Protein AF-A0A432FMR4-F1 (afdb_monomer)

Secondary structure (DSSP, 8-state):
-------S-HHHHHHHHHHHHHHHHHHHHHHTT--SHHHHHHGGG-B-HHHHHHHHHHHH--HHIIIIIHHHHHHH-GGGGHHHHTHHHHHHHIIIIIHHHHHHTT-SSHHHHHHHHT-HHHHHHHHHHHHHHHHHHHHHHHHHHHHHHGGGS-SEEEETTEEEE--HHHHHHHHHHHHHHHHHHHHHHHHHHHHHHHHHHHHHHHHHHHHHHHHHTT-HHHHHHHS-HHHH-SS--TT-STTS-HHHIIIIIIIIHHHIIIII-HHHHHHHTTBSSHHHHHHHHHHHHHHHHT--SEEEETTEEEEEEEE-TTS-EEEEE--HHHHHHHTT-GGGSTTSTT------TT-EEEEEESSB--TTSTTTTTTEEE-SS--SB-HHHHHHHHHHH---SSGGG--TTTT-EEEEEEGGGHHHHHHHHHHTT--EEEE------SEEETTTSSS-EEE-S-TTT-SSS-TTBS---HHHHHHHHHHHH-TT-EEEEE--S-TT--PPTT--EEEEETTTTEEEEE----PPS-SSS--BGGGG-SSSEEEEEE---TT---SGGG--B-TT------TT----SSEEEE-SSEEEE-SSSTT-EEEE-SHHHHHHHHHHHHHHHHHHHHHHHSSPPPHHHHHHHHHHTPBP-SSSSS-BTTTBT-B--HHHHHHHHHTBTTTEEEEEEEE-TT--EEEEEEE-SSS-EEEEEEE-PPP-----S-SS------SSEEEEEEE-TTSPEE--EE--TT-TTSPPEES---S-SEEEEEESSPPSEEEEEEEEEES--SSPEEEEEEEEE------EEEE-TT--TTT--SBTTB-BSSHHHHHHHPPTT-EEEEPSEEEE--EEEES---EEEETHHHH--THHHHHEEEE-TTSB-SEEEES--TT-EEES-EEE--EESSS-SSEEEES---EEES-EEES-EE-SS-TT---SSEEEES-EEEEES-EEES-EESSS-SSEEEES-EEEEES-EEES-EESSB-SSEEEES-EEEEES-EEES-EESSB-SSEEEES-EEEEES-EEES-BS-SEEE-SSSSPEEEEEES-EETTGGGGEE-TTSEEEEE-SS--B-S---EEETTTTEEEEETT-TTTT-SGGGPPSSS--EEE-------------SS-EEPPPBSSSBSS-EEEEEEESS-EEEEEEEEETTS-EEEEEEEEEE-SEEEEEEE--TTS-SEEEEEEEEETTEEEEEEEEE--

Radius of gyration: 39.02 Å; Cα contacts (8 Å, |Δi|>4): 3237; chains: 1; bounding box: 104×83×108 Å

Nearest PDB structures (foldseek):
  5fbz-assembly1_A  TM=7.948E-01  e=2.517E-26  Sutcliffiella halmapala
  4zoq-assembly7_O  TM=6.886E-01  e=8.393E-10  Bacillus licheniformis
  5nv9-assembly1_A  TM=8.089E-01  e=1.306E-06  Proteus mirabilis HI4320
  5nva-assembly1_A  TM=7.672E-01  e=4.553E-06  Proteus mirabilis HI4320
  6mw4-assembly1_A  TM=6.584E-01  e=1.182E-07  Clostridioides difficile R20291

Mean predicted aligned error: 19.94 Å

Solvent-accessible surface area (backbone atoms only — not comparable to full-atom values): 59988 Å² total; per-residue (Å²): 129,87,83,58,51,56,74,53,53,76,64,55,54,51,51,50,53,51,50,54,52,51,52,53,53,51,19,54,61,38,10,72,75,39,82,47,77,58,14,33,56,21,41,66,32,66,42,57,26,68,57,46,32,39,18,51,54,30,67,70,60,45,66,51,52,62,56,51,39,53,52,37,28,71,77,60,16,53,29,62,48,40,41,73,75,41,39,74,70,54,48,46,55,33,63,74,46,52,47,51,52,50,59,74,64,69,52,93,43,74,37,50,46,37,29,78,74,75,29,67,68,46,18,54,53,46,44,52,55,50,50,58,48,46,54,53,55,53,49,52,48,41,53,41,46,25,63,67,48,45,34,54,34,58,68,53,49,77,57,97,91,42,77,46,73,65,42,65,68,56,46,28,52,52,51,50,52,57,50,50,54,59,57,74,64,10,33,39,44,6,50,38,55,42,22,38,58,48,26,52,52,52,52,51,52,51,52,50,52,50,50,51,52,32,53,74,62,71,28,63,67,52,54,58,67,71,51,56,72,72,33,71,29,74,72,55,61,57,78,53,58,86,92,50,66,45,54,53,41,48,54,48,45,18,42,51,38,41,50,42,49,73,77,63,30,63,74,57,52,33,50,57,55,14,25,61,44,70,64,38,39,39,23,18,55,32,48,50,48,23,66,78,66,71,48,83,57,63,50,70,59,98,86,41,49,36,37,58,46,30,52,44,92,89,68,48,80,37,60,49,59,59,28,22,48,38,40,27,29,38,27,31,39,50,29,30,21,74,88,21,90,67,65,64,54,46,38,18,69,94,41,59,39,36,39,40,28,82,22,24,50,50,38,70,20,71,44,34,52,90,35,47,43,75,76,58,90,64,82,52,75,10,48,65,23,15,24,37,52,15,36,17,27,10,52,31,83,53,61,48,30,26,15,54,10,30,53,24,33,35,44,32,31,46,54,91,54,43,74,65,48,51,49,51,43,35,77,71,68,40,35,40,29,28,36,55,73,82,78,89,54,36,47,39,77,38,78,86,75,73,84,34,42,31,41,57,33,48,59,92,71,33,80,40,51,37,44,48,33,22,25,60,37,72,66,11,33,51,53,14,45,43,30,46,76,29,53,46,26,30,45,25,26,21,17,32,62,44,22,65,32,59,69,61,82,57,45,71,26,37,33,60,35,81,92,75,71,44,78,41,83,42,45,75,62,51,65,50,30,38,83,45,40,22,23,46,23,69,51,51,32,80,44,46,45,22,17,8,14,19,47,71,36,91,85,29,82,86,56,31,72,73,55,42,72,34,79,34,31,8,10,15,36,26,37,44,38,30,73,23,14,45,27,21,34,37,11,50,42,41,22,16,36,33,52,88,44,51,87,34,67,49,62,49,70,33,9,43,47,6,16,22,40,50,41,14,34,50,45,31,42,48,50,50,42,36,69,74,71,73,45,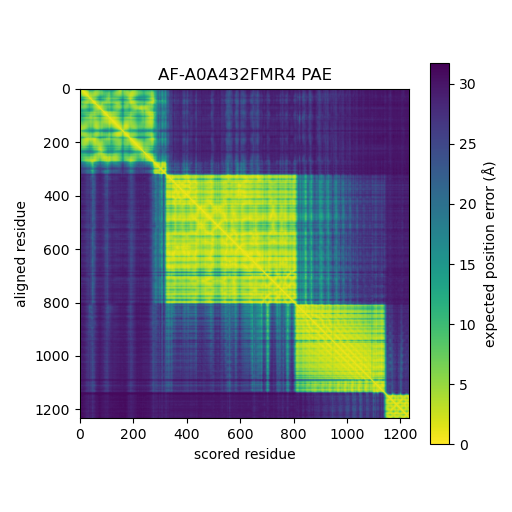85,66,37,23,31,33,54,51,28,42,48,44,65,31,24,40,64,40,42,94,45,74,68,46,40,23,63,37,7,44,8,34,41,29,41,40,52,42,43,49,47,64,73,38,56,79,70,36,22,47,80,46,79,51,71,50,55,85,96,49,68,52,75,47,73,50,67,35,46,18,38,25,46,32,40,38,24,40,13,30,53,45,60,54,45,79,60,71,80,88,45,76,66,54,63,63,66,53,56,64,60,45,63,41,63,37,38,32,43,69,87,68,52,77,46,45,16,53,41,68,46,69,92,49,58,90,54,66,38,46,68,40,92,63,79,44,56,61,56,41,42,35,76,39,82,58,40,65,63,36,54,32,37,45,32,41,38,65,57,90,74,66,92,59,73,46,52,35,18,40,39,36,39,38,32,72,52,68,55,46,73,32,27,27,28,79,84,35,35,70,92,76,37,76,24,37,95,90,38,18,13,36,40,70,55,58,45,58,77,68,52,60,58,34,18,32,42,41,33,46,69,33,76,42,80,41,64,38,77,43,69,70,38,34,35,36,39,28,21,55,21,81,79,75,67,48,68,68,30,17,75,40,20,27,42,27,12,78,63,33,43,33,21,30,38,33,34,45,20,37,70,69,16,32,44,34,16,34,25,34,26,33,5,29,17,89,46,54,5,0,27,31,26,33,36,55,17,29,37,37,38,30,46,29,35,36,34,53,9,29,0,37,84,75,52,57,90,13,24,0,0,24,31,23,30,33,56,14,39,41,38,38,35,49,28,37,38,33,50,12,27,7,13,3,30,0,0,28,31,20,32,33,56,17,39,41,40,35,35,36,28,40,36,32,47,8,32,7,57,31,29,0,0,30,29,22,36,34,54,18,38,36,42,35,34,22,25,27,40,36,50,10,28,16,68,69,35,2,0,37,30,22,36,26,41,19,42,39,38,38,30,17,17,31,40,40,76,28,26,73,24,33,35,24,35,31,79,58,78,55,64,18,42,38,38,44,30,23,25,38,36,42,62,47,75,80,16,46,45,37,70,89,22,39,49,77,43,69,52,101,55,66,70,43,68,66,78,57,44,46,59,35,67,91,81,70,37,68,26,20,16,64,71,18,70,36,62,48,55,12,68,98,50,35,45,27,18,54,42,56,73,70,38,71,64,78,79,82,76,78,85,71,79,70,65,29,89,49,73,44,76,49,79,42,48,54,64,67,20,64,74,45,31,38,38,39,36,29,29,48,55,69,39,51,37,40,32,34,32,23,40,84,86,67,48,80,73,46,77,81,43,76,47,76,44,66,54,26,76,49,78,47,80,48,69,62,83,90,57,79,62,42,59,32,34,41,37,38,36,47,76,96,45,75,50,74,41,76,38,38,42,53,117

Foldseek 3Di:
DPQAAAPDDPVVVVVVVVVLVVLLVLLLVQLVQQDDPCCQLQVQQADFLALLLLLLLLVVDALCNVPVQVVCCVVQAQLSVLLVVQLVVCLLCLLVPQLCCCQVVVASAPLSSLCVPPHVVSSVVLVVVLVVVCCVVVVVRLLSVLSVCSNHHHQWDQDPNDTGGDDSVNSSVVVVVSVVVSSVRRGPRSSSRSSNVSSVCCVVVVVVVVVVVQVVCVHDVSVVVPDDPQNVDNHHDCCPDVVDRNVCCCCPSRPVVSCCVSRVDSSSSSSLSNHNDSQSSQLSSLVSVCVVVVNDQWDDDPQKTWGFRHADSVRHTDIDTQFLVLLCQQQVLQLCDCPHVLNNNFQLAPHEEEEEEAFDAPCLAPQRPPQEDEPDDTDDYDFLQNFLVQQQAGLPPPVRSQHSNPNHHYHYYYHPPPLVVLLVVLVVPHQEYEAEDDDDAAWDACPPVPRAIEGPADVVFPDAHRLQQLAADPLLLSVLVSQQVRFRHAYFYEQFQQAQHADDQQDWHWYQDPVVNGIDIDRHHHDGQDNESNGGNNLNHQLHQYEWAWAGDVRHDDAAASTHGDRRTYWYDGLLQEAPNQAYTHFRFYKHDGDPDSHDIGTDGGSSSGRSSVRSLLSSLQVLLCVLVVDRDTNQLSSQLQLQQAHHHDDAQAAAGRGNSHHGHSSSSSVLSVCDPQQKHKDKDWDDWPDKDKDKDWFLKQAKKKKKKAFSANRFDGDDRHHSPNDARGDWAKAKWKQAPVRDIWFWWGADNVCRVDHIDGDRDRHHNMTMTIDRMHHGGMMITMIDTDDGDPGITIMMMIIGHDPDNQEEFEEECPADLVDAPSDPVHHHNAPQSSLVNGDGAHEDEYEFAEHQDQHEAELHQYHYEYCCVVPVPLVRAVRAEQAPCLEAASYEYENHEQNYEAYRYEFENFHDCAEARRYEYALHRYEYESHEYEHAEQDDADQNYYAQHYEAHCYEYEEELYEFEHGEHNHEALHYEYANYEYEYELYEAYHGEYAAEAQHYEYECYEYEEEQAEHEAGEYNHYASHYEYYNYEYEYFLAEQDHGPDANYEYDLDDAAYEYEYELYEHAVVVPSYHRNVRYDYHDDPDDYDNDDQQFVDVVVVRREGEPPGPQQLSTDVRHGRHNHYHDYYDDDDDPDDQCQPCDWDWDAWPPAQDPQKTKTKIFDNAWFWKWKFKADPVRDTDDTFDTGTDGGGMDMTMDGCPPDDFAKMKIWMDTPPDIDIYIHGYDD

Structure (mmCIF, N/CA/C/O backbone):
data_AF-A0A432FMR4-F1
#
_entry.id   AF-A0A432FMR4-F1
#
loop_
_atom_site.group_PDB
_atom_site.id
_atom_site.type_symbol
_atom_site.label_atom_id
_atom_site.label_alt_id
_atom_site.label_comp_id
_atom_site.label_asym_id
_atom_site.label_entity_id
_atom_site.label_seq_id
_atom_site.pdbx_PDB_ins_code
_atom_site.Cartn_x
_atom_site.Cartn_y
_atom_site.Cartn_z
_atom_site.occupancy
_atom_site.B_iso_or_equiv
_atom_site.auth_seq_id
_atom_site.auth_comp_id
_atom_site.auth_asym_id
_atom_site.auth_atom_id
_atom_site.pdbx_PDB_model_num
ATOM 1 N N . MET A 1 1 ? 44.264 38.837 36.953 1.00 36.94 1 MET A N 1
ATOM 2 C CA . MET A 1 1 ? 43.167 38.956 35.972 1.00 36.94 1 MET A CA 1
ATOM 3 C C . MET A 1 1 ? 42.168 39.922 36.580 1.00 36.94 1 MET A C 1
ATOM 5 O O . MET A 1 1 ? 41.662 39.611 37.649 1.00 36.94 1 MET A O 1
ATOM 9 N N . GLN A 1 2 ? 42.001 41.117 36.011 1.00 44.75 2 GLN A N 1
ATOM 10 C CA . GLN A 1 2 ? 40.942 42.030 36.451 1.00 44.75 2 GLN A CA 1
ATOM 11 C C . GLN A 1 2 ? 39.600 41.340 36.172 1.00 44.75 2 GLN A C 1
ATOM 13 O O . GLN A 1 2 ? 39.358 40.917 35.044 1.00 44.75 2 GLN A O 1
ATOM 18 N N . THR A 1 3 ? 38.778 41.131 37.199 1.00 53.19 3 THR A N 1
ATOM 19 C CA . THR A 1 3 ? 37.385 40.707 37.028 1.00 53.19 3 THR A CA 1
ATOM 20 C C . THR A 1 3 ? 36.619 41.911 36.517 1.00 53.19 3 THR A C 1
ATOM 22 O O . THR A 1 3 ? 36.333 42.836 37.271 1.00 53.19 3 THR A O 1
ATOM 25 N N . PHE A 1 4 ? 36.369 41.936 35.213 1.00 62.03 4 PHE A N 1
ATOM 26 C CA . PHE A 1 4 ? 35.456 42.906 34.635 1.00 62.03 4 PHE A CA 1
ATOM 27 C C . PHE A 1 4 ? 34.034 42.504 35.020 1.00 62.03 4 PHE A C 1
ATOM 29 O O . PHE A 1 4 ? 33.716 41.319 35.007 1.00 62.03 4 PHE A O 1
ATOM 36 N N . HIS A 1 5 ? 33.219 43.485 35.379 1.00 68.19 5 HIS A N 1
ATOM 37 C CA . HIS A 1 5 ? 31.791 43.353 35.642 1.00 68.19 5 HIS A CA 1
ATOM 38 C C . HIS A 1 5 ? 31.065 44.415 34.811 1.00 68.19 5 HIS A C 1
ATOM 40 O O . HIS A 1 5 ? 31.656 45.448 34.486 1.00 68.19 5 HIS A O 1
ATOM 46 N N . ASN A 1 6 ? 29.786 44.190 34.504 1.00 70.06 6 ASN A N 1
ATOM 47 C CA . ASN A 1 6 ? 28.920 45.137 33.784 1.00 70.06 6 ASN A CA 1
ATOM 48 C C . ASN A 1 6 ? 29.329 45.459 32.329 1.00 70.06 6 ASN A C 1
ATOM 50 O O . ASN A 1 6 ? 29.187 46.599 31.891 1.00 70.06 6 ASN A O 1
ATOM 54 N N . ILE A 1 7 ? 29.817 44.479 31.561 1.00 70.56 7 ILE A N 1
ATOM 55 C CA . ILE A 1 7 ? 30.059 44.669 30.115 1.00 70.56 7 ILE A CA 1
ATOM 56 C C . ILE A 1 7 ? 28.753 44.567 29.298 1.00 70.56 7 ILE A C 1
ATOM 58 O O . ILE A 1 7 ? 28.638 45.191 28.247 1.00 70.56 7 ILE A O 1
ATOM 62 N N . GLY A 1 8 ? 27.764 43.800 29.774 1.00 65.00 8 GLY A N 1
ATOM 63 C CA . GLY A 1 8 ? 26.494 43.574 29.072 1.00 65.00 8 GLY A CA 1
ATOM 64 C C . GLY A 1 8 ? 25.499 44.735 29.188 1.00 65.00 8 GLY A C 1
ATOM 65 O O . GLY A 1 8 ? 25.368 45.364 30.238 1.00 65.00 8 GLY A O 1
ATOM 66 N N . THR A 1 9 ? 24.760 44.989 28.110 1.00 77.44 9 THR A N 1
ATOM 67 C CA . THR A 1 9 ? 23.631 45.927 28.058 1.00 77.44 9 THR A CA 1
ATOM 68 C C . THR A 1 9 ? 22.357 45.304 28.639 1.00 77.44 9 THR A C 1
ATOM 70 O O . THR A 1 9 ? 22.245 44.086 28.773 1.00 77.44 9 THR A O 1
ATOM 73 N N . SER A 1 10 ? 21.340 46.119 28.942 1.00 73.62 10 SER A N 1
ATOM 74 C CA . SER A 1 10 ? 20.022 45.620 29.377 1.00 73.62 10 SER A CA 1
ATOM 75 C C . SER A 1 10 ? 19.380 44.658 28.366 1.00 73.62 10 SER A C 1
ATOM 77 O O . SER A 1 10 ? 18.629 43.767 28.756 1.00 73.62 10 SER A O 1
ATOM 79 N N . THR A 1 11 ? 19.694 44.809 27.077 1.00 75.00 11 THR A N 1
ATOM 80 C CA . THR A 1 11 ? 19.230 43.917 26.008 1.00 75.00 11 THR A CA 1
ATOM 81 C C . THR A 1 11 ? 19.841 42.524 26.141 1.00 75.00 11 THR A C 1
ATOM 83 O O . THR A 1 11 ? 19.120 41.535 26.032 1.00 75.00 11 THR A O 1
ATOM 86 N N . ASP A 1 12 ? 21.133 42.430 26.462 1.00 74.56 12 ASP A N 1
ATOM 87 C CA . ASP A 1 12 ? 21.829 41.146 26.634 1.00 74.56 12 ASP A CA 1
ATOM 88 C C . ASP A 1 12 ? 21.236 40.342 27.799 1.00 74.56 12 ASP A C 1
ATOM 90 O O . ASP A 1 12 ? 21.069 39.125 27.717 1.00 74.56 12 ASP A O 1
ATOM 94 N N . TRP A 1 13 ? 20.830 41.033 28.867 1.00 74.75 13 TRP A N 1
ATOM 95 C CA . TRP A 1 13 ? 20.128 40.434 30.001 1.00 74.75 13 TRP A CA 1
ATOM 96 C C . TRP A 1 13 ? 18.760 39.866 29.636 1.00 74.75 13 TRP A C 1
ATOM 98 O O . TRP A 1 13 ? 18.435 38.750 30.042 1.00 74.75 13 TRP A O 1
ATOM 108 N N . ILE A 1 14 ? 17.969 40.612 28.862 1.00 79.12 14 ILE A N 1
ATOM 109 C CA . ILE A 1 14 ? 16.655 40.158 28.394 1.00 79.12 14 ILE A CA 1
ATOM 110 C C . ILE A 1 14 ? 16.817 38.916 27.513 1.00 79.12 14 ILE A C 1
ATOM 112 O O . ILE A 1 14 ? 16.118 37.927 27.725 1.00 79.12 14 ILE A O 1
ATOM 116 N N . VAL A 1 15 ? 17.777 38.930 26.584 1.00 80.31 15 VAL A N 1
ATOM 117 C CA . VAL A 1 15 ? 18.058 37.792 25.697 1.00 80.31 15 VAL A CA 1
ATOM 118 C C . VAL A 1 15 ? 18.468 36.556 26.498 1.00 80.31 15 VAL A C 1
ATOM 120 O O . VAL A 1 15 ? 17.918 35.483 26.263 1.00 80.31 15 VAL A O 1
ATOM 123 N N . MET A 1 16 ? 19.369 36.693 27.478 1.00 76.00 16 MET A N 1
ATOM 124 C CA . MET A 1 16 ? 19.781 35.569 28.327 1.00 76.00 16 MET A CA 1
ATOM 125 C C . MET A 1 16 ? 18.606 34.972 29.108 1.00 76.00 16 MET A C 1
ATOM 127 O O . MET A 1 16 ? 18.435 33.755 29.115 1.00 76.00 16 MET A O 1
ATOM 131 N N . VAL A 1 17 ? 17.780 35.803 29.752 1.00 80.38 17 VAL A N 1
ATOM 132 C CA . VAL A 1 17 ? 16.641 35.323 30.553 1.00 80.38 17 VAL A CA 1
ATOM 133 C C . VAL A 1 17 ? 15.590 34.646 29.674 1.00 80.38 17 VAL A C 1
ATOM 135 O O . VAL A 1 17 ? 15.131 33.557 30.016 1.00 80.38 17 VAL A O 1
ATOM 138 N N . ILE A 1 18 ? 15.249 35.240 28.524 1.00 83.75 18 ILE A N 1
ATOM 139 C CA . ILE A 1 18 ? 14.319 34.635 27.559 1.00 83.75 18 ILE A CA 1
ATOM 140 C C . ILE A 1 18 ? 14.866 33.293 27.073 1.00 83.75 18 ILE A C 1
ATOM 142 O O . ILE A 1 18 ? 14.138 32.305 27.083 1.00 83.75 18 ILE A O 1
ATOM 146 N N . TYR A 1 19 ? 16.148 33.234 26.709 1.00 81.62 19 TYR A N 1
ATOM 147 C CA . TYR A 1 19 ? 16.794 32.000 26.273 1.00 81.62 19 TYR A CA 1
ATOM 148 C C . TYR A 1 19 ? 16.696 30.894 27.334 1.00 81.62 19 TYR A C 1
ATOM 150 O O . TYR A 1 19 ? 16.280 29.781 27.014 1.00 81.62 19 TYR A O 1
ATOM 158 N N . PHE A 1 20 ? 17.003 31.191 28.602 1.00 76.56 20 PHE A N 1
ATOM 159 C CA . PHE A 1 20 ? 16.891 30.203 29.680 1.00 76.56 20 PHE A CA 1
ATOM 160 C C . PHE A 1 20 ? 15.456 29.705 29.873 1.00 76.56 20 PHE A C 1
ATOM 162 O O . PHE A 1 20 ? 15.251 28.501 30.013 1.00 76.56 20 PHE A O 1
ATOM 169 N N . ILE A 1 21 ? 14.465 30.601 29.832 1.00 82.12 21 ILE A N 1
ATOM 170 C CA . ILE A 1 21 ? 13.050 30.225 29.946 1.00 82.12 21 ILE A CA 1
ATOM 171 C C . ILE A 1 21 ? 12.638 29.325 28.776 1.00 82.12 21 ILE A C 1
ATOM 173 O O . ILE A 1 21 ? 12.042 28.275 28.999 1.00 82.12 21 ILE A O 1
ATOM 177 N N . VAL A 1 22 ? 12.995 29.695 27.543 1.00 83.06 22 VAL A N 1
ATOM 178 C CA . VAL A 1 22 ? 12.673 28.913 26.342 1.00 83.06 22 VAL A CA 1
ATOM 179 C C . VAL A 1 22 ? 13.294 27.521 26.418 1.00 83.06 22 VAL A C 1
ATOM 181 O O . VAL A 1 22 ? 12.581 26.541 26.235 1.00 83.06 22 VAL A O 1
ATOM 184 N N . ILE A 1 23 ? 14.582 27.406 26.754 1.00 78.62 23 ILE A N 1
ATOM 185 C CA . ILE A 1 23 ? 15.259 26.105 26.862 1.00 78.62 23 ILE A CA 1
ATOM 186 C C . ILE A 1 23 ? 14.650 25.243 27.973 1.00 78.62 23 ILE A C 1
ATOM 188 O O . ILE A 1 23 ? 14.453 24.047 27.769 1.00 78.62 23 ILE A O 1
ATOM 192 N N . MET A 1 24 ? 14.314 25.826 29.128 1.00 75.94 24 MET A N 1
ATOM 193 C CA . MET A 1 24 ? 13.690 25.084 30.227 1.00 75.94 24 MET A CA 1
ATOM 194 C C . MET A 1 24 ? 12.280 24.600 29.884 1.00 75.94 24 MET A C 1
ATOM 196 O O . MET A 1 24 ? 11.947 23.462 30.209 1.00 75.94 24 MET A O 1
ATOM 200 N N . LEU A 1 25 ? 11.468 25.421 29.211 1.00 79.44 25 LEU A N 1
ATOM 201 C CA . LEU A 1 25 ? 10.128 25.033 28.760 1.00 79.44 25 LEU A CA 1
ATOM 202 C C . LEU A 1 25 ? 10.201 23.972 27.660 1.00 79.44 25 LEU A C 1
ATOM 204 O O . LEU A 1 25 ? 9.476 22.984 27.713 1.00 79.44 25 LEU A O 1
ATOM 208 N N . PHE A 1 26 ? 11.116 24.139 26.706 1.00 80.06 26 PHE A N 1
ATOM 209 C CA . PHE A 1 26 ? 11.320 23.208 25.601 1.00 80.06 26 PHE A CA 1
ATOM 210 C C . PHE A 1 26 ? 11.837 21.850 26.094 1.00 80.06 26 PHE A C 1
ATOM 212 O O . PHE A 1 26 ? 11.275 20.812 25.757 1.00 80.06 26 PHE A O 1
ATOM 219 N N . GLY A 1 27 ? 12.849 21.842 26.967 1.00 72.81 27 GLY A N 1
ATOM 220 C CA . GLY A 1 27 ? 13.371 20.618 27.578 1.00 72.81 27 GLY A CA 1
ATOM 221 C C . GLY A 1 27 ? 12.342 19.906 28.453 1.00 72.81 27 GLY A C 1
ATOM 222 O O . GLY A 1 27 ? 12.161 18.699 28.320 1.00 72.81 27 GLY A O 1
ATOM 223 N N . SER A 1 28 ? 11.605 20.648 29.285 1.00 76.62 28 SER A N 1
ATOM 224 C CA . SER A 1 28 ? 10.515 20.077 30.092 1.00 76.62 28 SER A CA 1
ATOM 225 C C . SER A 1 28 ? 9.394 19.501 29.222 1.00 76.62 28 SER A C 1
ATOM 227 O O . SER A 1 28 ? 8.869 18.434 29.529 1.00 76.62 28 SER A O 1
ATOM 229 N N . TYR A 1 29 ? 9.060 20.159 28.104 1.00 80.75 29 TYR A N 1
ATOM 230 C CA . TYR A 1 29 ? 8.054 19.676 27.155 1.00 80.75 29 TYR A CA 1
ATOM 231 C C . TYR A 1 29 ? 8.451 18.341 26.526 1.00 80.75 29 TYR A C 1
ATOM 233 O O . TYR A 1 29 ? 7.624 17.440 26.457 1.00 80.75 29 TYR A O 1
ATOM 241 N N . PHE A 1 30 ? 9.707 18.171 26.105 1.00 77.19 30 PHE A N 1
ATOM 242 C CA . PHE A 1 30 ? 10.154 16.894 25.540 1.00 77.19 30 PHE A CA 1
ATOM 243 C C . PHE A 1 30 ? 10.494 15.837 26.602 1.00 77.19 30 PHE A C 1
ATOM 245 O O . PHE A 1 30 ? 10.512 14.645 26.297 1.00 77.19 30 PHE A O 1
ATOM 252 N N . GLY A 1 31 ? 10.692 16.242 27.859 1.00 70.88 31 GLY A N 1
ATOM 253 C CA . GLY A 1 31 ? 10.890 15.333 28.990 1.00 70.88 31 GLY A CA 1
ATOM 254 C C . GLY A 1 31 ? 9.712 14.395 29.242 1.00 70.88 31 GLY A C 1
ATOM 255 O O . GLY A 1 31 ? 9.918 13.264 29.672 1.00 70.88 31 GLY A O 1
ATOM 256 N N . ARG A 1 32 ? 8.491 14.803 28.870 1.00 74.31 32 ARG A N 1
ATOM 257 C CA . ARG A 1 32 ? 7.269 13.987 29.006 1.00 74.31 32 ARG A CA 1
ATOM 258 C C . ARG A 1 32 ? 7.256 12.715 28.150 1.00 74.31 32 ARG A C 1
ATOM 260 O O . ARG A 1 32 ? 6.468 11.816 28.402 1.00 74.31 32 ARG A O 1
ATOM 267 N N . TYR A 1 33 ? 8.117 12.635 27.133 1.00 68.44 33 TYR A N 1
ATOM 268 C CA . TYR A 1 33 ? 8.236 11.459 26.265 1.00 68.44 33 TYR A CA 1
ATOM 269 C C . TYR A 1 33 ? 9.183 10.391 26.829 1.00 68.44 33 TYR A C 1
ATOM 271 O O . TYR A 1 33 ? 9.428 9.379 26.169 1.00 68.44 33 TYR A O 1
ATOM 279 N N . THR A 1 34 ? 9.742 10.621 28.017 1.00 71.94 34 THR A N 1
ATOM 280 C CA . THR A 1 34 ? 10.614 9.692 28.729 1.00 71.94 34 THR A CA 1
ATOM 281 C C . THR A 1 34 ? 9.800 8.947 29.792 1.00 71.94 34 THR A C 1
ATOM 283 O O . THR A 1 34 ? 9.651 9.451 30.903 1.00 71.94 34 THR A O 1
ATOM 286 N N . LYS A 1 35 ? 9.259 7.765 29.460 1.00 69.81 35 LYS A N 1
ATOM 287 C CA . LYS A 1 35 ? 8.367 7.006 30.360 1.00 69.81 35 LYS A CA 1
ATOM 288 C C . LYS A 1 35 ? 9.059 5.826 31.047 1.00 69.81 35 LYS A C 1
ATOM 290 O O . LYS A 1 35 ? 8.822 5.564 32.221 1.00 69.81 35 LYS A O 1
ATOM 295 N N . THR A 1 36 ? 9.967 5.144 30.353 1.00 72.56 36 THR A N 1
ATOM 296 C CA . THR A 1 36 ? 10.696 3.988 30.894 1.00 72.56 36 THR A CA 1
ATOM 297 C C . THR A 1 36 ? 12.151 4.321 31.229 1.00 72.56 36 THR A C 1
ATOM 299 O O . THR A 1 36 ? 12.724 5.304 30.756 1.00 72.56 36 THR A O 1
ATOM 302 N N . THR A 1 37 ? 12.825 3.457 31.999 1.00 67.38 37 THR A N 1
ATOM 303 C CA . THR A 1 37 ? 14.285 3.558 32.188 1.00 67.38 37 THR A CA 1
ATOM 304 C C . THR A 1 37 ? 15.034 3.437 30.851 1.00 67.38 37 THR A C 1
ATOM 306 O O . THR A 1 37 ? 16.084 4.051 30.675 1.00 67.38 37 THR A O 1
ATOM 309 N N . SER A 1 38 ? 14.483 2.687 29.889 1.00 62.88 38 SER A N 1
ATOM 310 C CA . SER A 1 38 ? 15.023 2.596 28.528 1.00 62.88 38 SER A CA 1
ATOM 311 C C . SER A 1 38 ? 14.871 3.918 27.772 1.00 62.88 38 SER A C 1
ATOM 313 O O . SER A 1 38 ? 15.822 4.363 27.139 1.00 62.88 38 SER A O 1
ATOM 315 N N . ASP A 1 39 ? 13.741 4.614 27.901 1.00 66.31 39 ASP A N 1
ATOM 316 C CA . ASP A 1 39 ? 13.561 5.948 27.311 1.00 66.31 39 ASP A CA 1
ATOM 317 C C . ASP A 1 39 ? 14.458 6.988 27.973 1.00 66.31 39 ASP A C 1
ATOM 319 O O . ASP A 1 39 ? 14.988 7.880 27.307 1.00 66.31 39 ASP A O 1
ATOM 323 N N . PHE A 1 40 ? 14.675 6.847 29.282 1.00 72.00 40 PHE A N 1
ATOM 324 C CA . PHE A 1 40 ? 15.502 7.770 30.044 1.00 72.00 40 PHE A CA 1
ATOM 325 C C . PHE A 1 40 ? 16.956 7.735 29.588 1.00 72.00 40 PHE A C 1
ATOM 327 O O . PHE A 1 40 ? 17.574 8.793 29.472 1.00 72.00 40 PHE A O 1
ATOM 334 N N . PHE A 1 41 ? 17.487 6.550 29.271 1.00 69.38 41 PHE A N 1
ATOM 335 C CA . PHE A 1 41 ? 18.872 6.387 28.822 1.00 69.38 41 PHE A CA 1
ATOM 336 C C . PHE A 1 41 ? 19.046 6.316 27.294 1.00 69.38 41 PHE A C 1
ATOM 338 O O . PHE A 1 41 ? 20.092 6.724 26.796 1.00 69.38 41 PHE A O 1
ATOM 345 N N . PHE A 1 42 ? 18.053 5.829 26.542 1.00 71.75 42 PHE A N 1
ATOM 346 C CA . PHE A 1 42 ? 18.156 5.522 25.103 1.00 71.75 42 PHE A CA 1
ATOM 347 C C . PHE A 1 42 ? 17.027 6.116 24.252 1.00 71.75 42 PHE A C 1
ATOM 349 O O . PHE A 1 42 ? 16.952 5.830 23.060 1.00 71.75 42 PHE A O 1
ATOM 356 N N . GLY A 1 43 ? 16.126 6.916 24.826 1.00 65.44 43 GLY A N 1
ATOM 357 C CA . GLY A 1 43 ? 15.107 7.641 24.065 1.00 65.44 43 GLY A CA 1
ATOM 358 C C . GLY A 1 43 ? 14.117 6.770 23.288 1.00 65.44 43 GLY A C 1
ATOM 359 O O . GLY A 1 43 ? 13.549 7.256 22.315 1.00 65.44 43 GLY A O 1
ATOM 360 N N . GLY A 1 44 ? 13.945 5.501 23.670 1.00 64.25 44 GLY A N 1
ATOM 361 C CA . GLY A 1 44 ? 13.030 4.557 23.021 1.00 64.25 44 GLY A CA 1
ATOM 362 C C . GLY A 1 44 ? 13.544 3.966 21.706 1.00 64.25 44 GLY A C 1
ATOM 363 O O . GLY A 1 44 ? 12.783 3.304 21.018 1.00 64.25 44 GLY A O 1
ATOM 364 N N . ARG A 1 45 ? 14.817 4.198 21.333 1.00 69.94 45 ARG A N 1
ATOM 365 C CA . ARG A 1 45 ? 15.405 3.731 20.056 1.00 69.94 45 ARG A CA 1
ATOM 366 C C . ARG A 1 45 ? 14.563 4.090 18.830 1.00 69.94 45 ARG A C 1
ATOM 368 O O . ARG A 1 45 ? 14.363 3.274 17.945 1.00 69.94 45 ARG A O 1
ATOM 375 N N . ARG A 1 46 ? 14.030 5.305 18.796 1.00 69.12 46 ARG A N 1
ATOM 376 C CA . ARG A 1 46 ? 13.034 5.733 17.799 1.00 69.12 46 ARG A CA 1
ATOM 377 C C . ARG A 1 46 ? 13.480 6.922 16.962 1.00 69.12 46 ARG A C 1
ATOM 379 O O . ARG A 1 46 ? 12.715 7.418 16.145 1.00 69.12 46 ARG A O 1
ATOM 386 N N . PHE A 1 47 ? 14.693 7.425 17.184 1.00 71.88 47 PHE A N 1
ATOM 387 C CA . PHE A 1 47 ? 15.134 8.653 16.536 1.00 71.88 47 PHE A CA 1
ATOM 388 C C . PHE A 1 47 ? 15.835 8.372 15.211 1.00 71.88 47 PHE A C 1
ATOM 390 O O . PHE A 1 47 ? 16.730 7.528 15.123 1.00 71.88 47 PHE A O 1
ATOM 397 N N . SER A 1 48 ? 15.421 9.117 14.186 1.00 67.94 48 SER A N 1
ATOM 398 C CA . SER A 1 48 ? 16.048 9.129 12.868 1.00 67.94 48 SER A CA 1
ATOM 399 C C . SER A 1 48 ? 17.441 9.750 12.921 1.00 67.94 48 SER A C 1
ATOM 401 O O . SER A 1 48 ? 17.765 10.577 13.783 1.00 67.94 48 SER A O 1
ATOM 403 N N . TRP A 1 49 ? 18.259 9.389 11.940 1.00 65.62 49 TRP A N 1
ATOM 404 C CA . TRP A 1 49 ? 19.667 9.748 11.865 1.00 65.62 49 TRP A CA 1
ATOM 405 C C . TRP A 1 49 ? 19.963 11.260 11.983 1.00 65.62 49 TRP A C 1
ATOM 407 O O . TRP A 1 49 ? 20.959 11.653 12.601 1.00 65.62 49 TRP A O 1
ATOM 417 N N . TRP A 1 50 ? 19.111 12.129 11.426 1.00 70.56 50 TRP A N 1
ATOM 418 C CA . TRP A 1 50 ? 19.360 13.578 11.337 1.00 70.56 50 TRP A CA 1
ATOM 419 C C . TRP A 1 50 ? 19.212 14.291 12.686 1.00 70.56 50 TRP A C 1
ATOM 421 O O . TRP A 1 50 ? 19.972 15.211 13.001 1.00 70.56 50 TRP A O 1
ATOM 431 N N . LEU A 1 51 ? 18.284 13.827 13.524 1.00 75.31 51 LEU A N 1
ATOM 432 C CA . LEU A 1 51 ? 18.047 14.386 14.852 1.00 75.31 51 LEU A CA 1
ATOM 433 C C . LEU A 1 51 ? 19.209 14.042 15.796 1.00 75.31 51 LEU A C 1
ATOM 435 O O . LEU A 1 51 ? 19.729 14.902 16.511 1.00 75.31 51 LEU A O 1
ATOM 439 N N . ILE A 1 52 ? 19.674 12.791 15.731 1.00 77.81 52 ILE A N 1
ATOM 440 C CA . ILE A 1 52 ? 20.851 12.318 16.471 1.00 77.81 52 ILE A CA 1
ATOM 441 C C . ILE A 1 52 ? 22.109 13.072 16.034 1.00 77.81 52 ILE A C 1
ATOM 443 O O . ILE A 1 52 ? 22.912 13.480 16.872 1.00 77.81 52 ILE A O 1
ATOM 447 N N . THR A 1 53 ? 22.247 13.322 14.731 1.00 71.69 53 THR A N 1
ATOM 448 C CA . THR A 1 53 ? 23.354 14.083 14.138 1.00 71.69 53 THR A CA 1
ATOM 449 C C . THR A 1 53 ? 23.473 15.475 14.756 1.00 71.69 53 THR A C 1
ATOM 451 O O . THR A 1 53 ? 24.517 15.819 15.312 1.00 71.69 53 THR A O 1
ATOM 454 N N . MET A 1 54 ? 22.381 16.239 14.754 1.00 76.19 54 MET A N 1
ATOM 455 C CA . MET A 1 54 ? 22.357 17.584 15.334 1.00 76.19 54 MET A CA 1
ATOM 456 C C . MET A 1 54 ? 22.630 17.588 16.840 1.00 76.19 54 MET A C 1
ATOM 458 O O . MET A 1 54 ? 23.371 18.444 17.328 1.00 76.19 54 MET A O 1
ATOM 462 N N . SER A 1 55 ? 22.098 16.607 17.575 1.00 82.00 55 SER A N 1
ATOM 463 C CA . SER A 1 55 ? 22.334 16.510 19.016 1.00 82.00 55 SER A CA 1
ATOM 464 C C . SER A 1 55 ? 23.799 16.219 19.361 1.00 82.00 55 SER A C 1
ATOM 466 O O . SER A 1 55 ? 24.348 16.805 20.297 1.00 82.00 55 SER A O 1
ATOM 468 N N . ILE A 1 56 ? 24.471 15.368 18.579 1.00 76.56 56 ILE A N 1
ATOM 469 C CA . ILE A 1 56 ? 25.901 15.077 18.756 1.00 76.56 56 ILE A CA 1
ATOM 470 C C . ILE A 1 56 ? 26.746 16.333 18.519 1.00 76.56 56 ILE A C 1
ATOM 472 O O . ILE A 1 56 ? 27.638 16.622 19.319 1.00 76.56 56 ILE A O 1
ATOM 476 N N . VAL A 1 57 ? 26.452 17.098 17.461 1.00 74.19 57 VAL A N 1
ATOM 477 C CA . VAL A 1 57 ? 27.165 18.349 17.152 1.00 74.19 57 VAL A CA 1
ATOM 478 C C . VAL A 1 57 ? 27.013 19.357 18.290 1.00 74.19 57 VAL A C 1
ATOM 480 O O . VAL A 1 57 ? 28.011 19.889 18.776 1.00 74.19 57 VAL A O 1
ATOM 483 N N . ALA A 1 58 ? 25.789 19.579 18.769 1.00 74.12 58 ALA A N 1
ATOM 484 C CA . ALA A 1 58 ? 25.533 20.500 19.874 1.00 74.12 58 ALA A CA 1
ATOM 485 C C . ALA A 1 58 ? 26.218 20.061 21.182 1.00 74.12 58 ALA A C 1
ATOM 487 O O . ALA A 1 58 ? 26.794 20.887 21.886 1.00 74.12 58 ALA A O 1
ATOM 488 N N . THR A 1 59 ? 26.248 18.755 21.467 1.00 72.56 59 THR A N 1
ATOM 489 C CA . THR A 1 59 ? 26.940 18.195 22.643 1.00 72.56 59 THR A CA 1
ATOM 490 C C . THR A 1 59 ? 28.459 18.344 22.554 1.00 72.56 59 THR A C 1
ATOM 492 O O . THR A 1 59 ? 29.131 18.539 23.569 1.00 72.56 59 THR A O 1
ATOM 495 N N . GLY A 1 60 ? 29.019 18.231 21.346 1.00 68.19 60 GLY A N 1
ATOM 496 C CA . GLY A 1 60 ? 30.455 18.352 21.107 1.00 68.19 60 GLY A CA 1
ATOM 497 C C . GLY A 1 60 ? 30.976 19.781 21.277 1.00 68.19 60 GLY A C 1
ATOM 498 O O . GLY A 1 60 ? 32.106 19.977 21.725 1.00 68.19 60 GLY A O 1
ATOM 499 N N . VAL A 1 61 ? 30.156 20.795 20.977 1.00 69.69 61 VAL A N 1
ATOM 500 C CA . VAL A 1 61 ? 30.585 22.200 20.986 1.00 69.69 61 VAL A CA 1
ATOM 501 C C . VAL A 1 61 ? 30.126 22.928 22.255 1.00 69.69 61 VAL A C 1
ATOM 503 O O . VAL A 1 61 ? 29.107 23.606 22.289 1.00 69.69 61 VAL A O 1
ATOM 506 N N . GLY A 1 62 ? 30.928 22.836 23.320 1.00 68.12 62 GLY A N 1
ATOM 507 C CA . GLY A 1 62 ? 30.687 23.562 24.577 1.00 68.12 62 GLY A CA 1
ATOM 508 C C . GLY A 1 62 ? 31.242 24.998 24.613 1.00 68.12 62 GLY A C 1
ATOM 509 O O . GLY A 1 62 ? 32.065 25.396 23.790 1.00 68.12 62 GLY A O 1
ATOM 510 N N . SER A 1 63 ? 30.888 25.771 25.647 1.00 66.50 63 SER A N 1
ATOM 511 C CA . SER A 1 63 ? 31.404 27.139 25.890 1.00 66.50 63 SER A CA 1
ATOM 512 C C . SER A 1 63 ? 32.933 27.215 25.978 1.00 66.50 63 SER A C 1
ATOM 514 O O . SER A 1 63 ? 33.555 28.169 25.503 1.00 66.50 63 SER A O 1
ATOM 516 N N . HIS A 1 64 ? 33.557 26.172 26.532 1.00 69.88 64 HIS A N 1
ATOM 517 C CA . HIS A 1 64 ? 35.004 26.026 26.533 1.00 69.88 64 HIS A CA 1
ATOM 518 C C . HIS A 1 64 ? 35.566 25.994 25.107 1.00 69.88 64 HIS A C 1
ATOM 520 O O . HIS A 1 64 ? 36.636 26.543 24.900 1.00 69.88 64 HIS A O 1
ATOM 526 N N . SER A 1 65 ? 34.861 25.426 24.121 1.00 71.31 65 SER A N 1
ATOM 527 C CA . SER A 1 65 ? 35.337 25.370 22.737 1.00 71.31 65 SER A CA 1
ATOM 528 C C . SER A 1 65 ? 35.366 26.760 22.092 1.00 71.31 65 SER A C 1
ATOM 530 O O . SER A 1 65 ? 36.384 27.143 21.520 1.00 71.31 65 SER A O 1
ATOM 532 N N . PHE A 1 66 ? 34.320 27.570 22.280 1.00 70.25 66 PHE A N 1
ATOM 533 C CA . PHE A 1 66 ? 34.280 28.939 21.751 1.00 70.25 66 PHE A CA 1
ATOM 534 C C . PHE A 1 66 ? 35.316 29.863 22.392 1.00 70.25 66 PHE A C 1
ATOM 536 O O . PHE A 1 66 ? 36.001 30.596 21.683 1.00 70.25 66 PHE A O 1
ATOM 543 N N . VAL A 1 67 ? 35.465 29.834 23.720 1.00 72.25 67 VAL A N 1
ATOM 544 C CA . VAL A 1 67 ? 36.347 30.781 24.423 1.00 72.25 67 VAL A CA 1
ATOM 545 C C . VAL A 1 67 ? 37.810 30.324 24.403 1.00 72.25 67 VAL A C 1
ATOM 547 O O . VAL A 1 67 ? 38.695 31.138 24.150 1.00 72.25 67 VAL A O 1
ATOM 550 N N . LYS A 1 68 ? 38.095 29.032 24.636 1.00 73.81 68 LYS A N 1
ATOM 551 C CA . LYS A 1 68 ? 39.471 28.490 24.676 1.00 73.81 68 LYS A CA 1
ATOM 552 C C . LYS A 1 68 ? 40.117 28.546 23.296 1.00 73.81 68 LYS A C 1
ATOM 554 O O . LYS A 1 68 ? 41.199 29.113 23.168 1.00 73.81 68 LYS A O 1
ATOM 559 N N . TYR A 1 69 ? 39.484 27.943 22.286 1.00 75.75 69 TYR A N 1
ATOM 560 C CA . TYR A 1 69 ? 40.124 27.759 20.982 1.00 75.75 69 TYR A CA 1
ATOM 561 C C . TYR A 1 69 ? 40.184 29.055 20.187 1.00 75.75 69 TYR A C 1
ATOM 563 O O . TYR A 1 69 ? 41.198 29.293 19.547 1.00 75.75 69 TYR A O 1
ATOM 571 N N . SER A 1 70 ? 39.186 29.937 20.289 1.00 75.38 70 SER A N 1
ATOM 572 C CA . SER A 1 70 ? 39.266 31.252 19.635 1.00 75.38 70 SER A CA 1
ATOM 573 C C . SER A 1 70 ? 40.363 32.123 20.253 1.00 75.38 70 SER A C 1
ATOM 575 O O . SER A 1 70 ? 41.123 32.754 19.525 1.00 75.38 70 SER A O 1
ATOM 577 N N . ALA A 1 71 ? 40.510 32.112 21.586 1.00 77.31 71 ALA A N 1
ATOM 578 C CA . ALA A 1 71 ? 41.582 32.846 22.261 1.00 77.31 71 ALA A CA 1
ATOM 579 C C . ALA A 1 71 ? 42.969 32.296 21.900 1.00 77.31 71 ALA A C 1
ATOM 581 O O . ALA A 1 71 ? 43.872 33.059 21.569 1.00 77.31 71 ALA A O 1
ATOM 582 N N . LYS A 1 72 ? 43.143 30.969 21.909 1.00 78.62 72 LYS A N 1
ATOM 583 C CA . LYS A 1 72 ? 44.420 30.351 21.523 1.00 78.62 72 LYS A CA 1
ATOM 584 C C . LYS A 1 72 ? 44.705 30.444 20.027 1.00 78.62 72 LYS A C 1
ATOM 586 O O . LYS A 1 72 ? 45.856 30.664 19.664 1.00 78.62 72 LYS A O 1
ATOM 591 N N . GLY A 1 73 ? 43.673 30.405 19.189 1.00 79.69 73 GLY A N 1
ATOM 592 C CA . GLY A 1 73 ? 43.756 30.673 17.756 1.00 79.69 73 GLY A CA 1
ATOM 593 C C . GLY A 1 73 ? 44.233 32.091 17.462 1.00 79.69 73 GLY A C 1
ATOM 594 O O . GLY A 1 73 ? 45.047 32.290 16.566 1.00 79.69 73 GLY A O 1
ATOM 595 N N . PHE A 1 74 ? 43.791 33.064 18.261 1.00 79.94 74 PHE A N 1
ATOM 596 C CA . PHE A 1 74 ? 44.265 34.444 18.181 1.00 79.94 74 PHE A CA 1
ATOM 597 C C . PHE A 1 74 ? 45.717 34.615 18.657 1.00 79.94 74 PHE A C 1
ATOM 599 O O . PHE A 1 74 ? 46.443 35.426 18.097 1.00 79.94 74 PHE A O 1
ATOM 606 N N . GLU A 1 75 ? 46.155 33.872 19.678 1.00 81.50 75 GLU A N 1
ATOM 607 C CA . GLU A 1 75 ? 47.520 33.977 20.225 1.00 81.50 75 GLU A CA 1
ATOM 608 C C . GLU A 1 75 ? 48.570 33.196 19.412 1.00 81.50 75 GLU A C 1
ATOM 610 O O . GLU A 1 75 ? 49.725 33.614 19.338 1.00 81.50 75 GLU A O 1
ATOM 615 N N . HIS A 1 76 ? 48.188 32.057 18.823 1.00 78.69 76 HIS A N 1
ATOM 616 C CA . HIS A 1 76 ? 49.124 31.076 18.257 1.00 78.69 76 HIS A CA 1
ATOM 617 C C . HIS A 1 76 ? 48.735 30.545 16.862 1.00 78.69 76 HIS A C 1
ATOM 619 O O . HIS A 1 76 ? 49.411 29.656 16.343 1.00 78.69 76 HIS A O 1
ATOM 625 N N . GLY A 1 77 ? 47.674 31.062 16.234 1.00 81.19 77 GLY A N 1
ATOM 626 C CA . GLY A 1 77 ? 47.219 30.628 14.909 1.00 81.19 77 GLY A CA 1
ATOM 627 C C . GLY A 1 77 ? 46.398 29.330 14.908 1.00 81.19 77 GLY A C 1
ATOM 628 O O . GLY A 1 77 ? 46.081 28.760 15.956 1.00 81.19 77 GLY A O 1
ATOM 629 N N . ILE A 1 78 ? 46.037 28.848 13.710 1.00 78.62 78 ILE A N 1
ATOM 630 C CA . ILE A 1 78 ? 45.078 27.739 13.506 1.00 78.62 78 ILE A CA 1
ATOM 631 C C . ILE A 1 78 ? 45.556 26.420 14.140 1.00 78.62 78 ILE A C 1
ATOM 633 O O . ILE A 1 78 ? 44.741 25.667 14.676 1.00 78.62 78 ILE A O 1
ATOM 637 N N . SER A 1 79 ? 46.864 26.158 14.164 1.00 75.75 79 SER A N 1
ATOM 638 C CA . SER A 1 79 ? 47.449 24.944 14.757 1.00 75.75 79 SER A CA 1
ATOM 639 C C . SER A 1 79 ? 47.136 24.767 16.250 1.00 75.75 79 SER A C 1
ATOM 641 O O . SER A 1 79 ? 47.119 23.652 16.764 1.00 75.75 79 SER A O 1
ATOM 643 N N . SER A 1 80 ? 46.817 25.839 16.976 1.00 75.50 80 SER A N 1
ATOM 644 C CA . SER A 1 80 ? 46.417 25.755 18.388 1.00 75.50 80 SER A CA 1
ATOM 645 C C . SER A 1 80 ? 45.068 25.044 18.618 1.00 75.50 80 SER A C 1
ATOM 647 O O . SER A 1 80 ? 44.734 24.719 19.758 1.00 75.50 80 SER A O 1
ATOM 649 N N . SER A 1 81 ? 44.319 24.763 17.542 1.00 72.19 81 SER A N 1
ATOM 650 C CA . SER A 1 81 ? 43.036 24.040 17.529 1.00 72.19 81 SER A CA 1
ATOM 651 C C . SER A 1 81 ? 43.134 22.585 17.024 1.00 72.19 81 SER A C 1
ATOM 653 O O . SER A 1 81 ? 42.123 21.973 16.682 1.00 72.19 81 SER A O 1
ATOM 655 N N . MET A 1 82 ? 44.342 21.998 17.011 1.00 69.12 82 MET A N 1
ATOM 656 C CA . MET A 1 82 ? 44.635 20.637 16.510 1.00 69.12 82 MET A CA 1
ATOM 657 C C . MET A 1 82 ? 43.802 19.494 17.123 1.00 69.12 82 MET A C 1
ATOM 659 O O . MET A 1 82 ? 43.765 18.410 16.545 1.00 69.12 82 MET A O 1
ATOM 663 N N . THR A 1 83 ? 43.126 19.721 18.249 1.00 65.12 83 THR A N 1
ATOM 664 C CA . THR A 1 83 ? 42.250 18.761 18.938 1.00 65.12 83 THR A CA 1
ATOM 665 C C . THR A 1 83 ? 41.219 18.116 18.000 1.00 65.12 83 THR A C 1
ATOM 667 O O . THR A 1 83 ? 41.212 16.900 17.868 1.00 65.12 83 THR A O 1
ATOM 670 N N . TYR A 1 84 ? 40.422 18.906 17.267 1.00 65.56 84 TYR A N 1
ATOM 671 C CA . TYR A 1 84 ? 39.374 18.379 16.370 1.00 65.56 84 TYR A CA 1
ATOM 672 C C . TYR A 1 84 ? 39.884 18.019 14.965 1.00 65.56 84 TYR A C 1
ATOM 674 O O . TYR A 1 84 ? 39.245 17.274 14.223 1.00 65.56 84 TYR A O 1
ATOM 682 N N . LEU A 1 85 ? 41.059 18.527 14.577 1.00 64.75 85 LEU A N 1
ATOM 683 C CA . LEU A 1 85 ? 41.658 18.246 13.269 1.00 64.75 85 LEU A CA 1
ATOM 684 C C . LEU A 1 85 ? 42.162 16.801 13.136 1.00 64.75 85 LEU A C 1
ATOM 686 O O . LEU A 1 85 ? 42.395 16.373 12.009 1.00 64.75 85 LEU A O 1
ATOM 690 N N . ASN A 1 86 ? 42.313 16.051 14.236 1.00 68.00 86 ASN A N 1
ATOM 691 C CA . ASN A 1 86 ? 42.834 14.675 14.248 1.00 68.00 86 ASN A CA 1
ATOM 692 C C . ASN A 1 86 ? 41.770 13.585 14.461 1.00 68.00 86 ASN A C 1
ATOM 694 O O . ASN A 1 86 ? 42.068 12.406 14.254 1.00 68.00 86 ASN A O 1
ATOM 698 N N . ASP A 1 87 ? 40.524 13.949 14.789 1.00 69.88 87 ASP A N 1
ATOM 699 C CA . ASP A 1 87 ? 39.438 12.989 15.053 1.00 69.88 87 ASP A CA 1
ATOM 700 C C . ASP A 1 87 ? 39.204 12.014 13.887 1.00 69.88 87 ASP A C 1
ATOM 702 O O . ASP A 1 87 ? 38.806 10.867 14.095 1.00 69.88 87 ASP A O 1
ATOM 706 N N . TRP A 1 88 ? 39.521 12.424 12.651 1.00 65.44 88 TRP A N 1
ATOM 707 C CA . TRP A 1 88 ? 39.384 11.599 11.445 1.00 65.44 88 TRP A CA 1
ATOM 708 C C . TRP A 1 88 ? 40.084 10.238 11.542 1.00 65.44 88 TRP A C 1
ATOM 710 O O . TRP A 1 88 ? 39.586 9.282 10.946 1.00 65.44 88 TRP A O 1
ATOM 720 N N . PHE A 1 89 ? 41.190 10.140 12.289 1.00 74.75 89 PHE A N 1
ATOM 721 C CA . PHE A 1 89 ? 41.934 8.893 12.463 1.00 74.75 89 PHE A CA 1
ATOM 722 C C . PHE A 1 89 ? 41.176 7.893 13.349 1.00 74.75 89 PHE A C 1
ATOM 724 O O . PHE A 1 89 ? 41.099 6.707 13.033 1.00 74.75 89 PHE A O 1
ATOM 731 N N . PHE A 1 90 ? 40.570 8.365 14.442 1.00 79.06 90 PHE A N 1
ATOM 732 C CA . PHE A 1 90 ? 39.883 7.512 15.417 1.00 79.06 90 PHE A CA 1
ATOM 733 C C . PHE A 1 90 ? 38.429 7.206 15.043 1.00 79.06 90 PHE A C 1
ATOM 735 O O . PHE A 1 90 ? 37.889 6.187 15.475 1.00 79.06 90 PHE A O 1
ATOM 742 N N . ILE A 1 91 ? 37.815 8.031 14.190 1.00 73.75 91 ILE A N 1
ATOM 743 C CA . ILE A 1 91 ? 36.440 7.837 13.710 1.00 73.75 91 ILE A CA 1
ATOM 744 C C . ILE A 1 91 ? 36.257 6.483 13.010 1.00 73.75 91 ILE A C 1
ATOM 746 O O . ILE A 1 91 ? 35.234 5.844 13.222 1.00 73.75 91 ILE A O 1
ATOM 750 N N . ALA A 1 92 ? 37.228 5.999 12.228 1.00 71.62 92 ALA A N 1
ATOM 751 C CA . ALA A 1 92 ? 37.104 4.693 11.569 1.00 71.62 92 ALA A CA 1
ATOM 752 C C . ALA A 1 92 ? 37.044 3.539 12.589 1.00 71.62 92 ALA A C 1
ATOM 754 O O . ALA A 1 92 ? 36.156 2.691 12.529 1.00 71.62 92 ALA A O 1
ATOM 755 N N . PHE A 1 93 ? 37.933 3.544 13.586 1.00 77.38 93 PHE A N 1
ATOM 756 C CA . PHE A 1 93 ? 37.918 2.553 14.670 1.00 77.38 93 PHE A CA 1
ATOM 757 C C . PHE A 1 93 ? 36.631 2.618 15.500 1.00 77.38 93 PHE A C 1
ATOM 759 O O . PHE A 1 93 ? 36.128 1.592 15.964 1.00 77.38 93 PHE A O 1
ATOM 766 N N . PHE A 1 94 ? 36.082 3.820 15.667 1.00 79.88 94 PHE A N 1
ATOM 767 C CA . PHE A 1 94 ? 34.806 4.022 16.330 1.00 79.88 94 PHE A CA 1
ATOM 768 C C . PHE A 1 94 ? 33.652 3.444 15.499 1.00 79.88 94 PHE A C 1
ATOM 770 O O . PHE A 1 94 ? 32.923 2.595 15.996 1.00 79.88 94 PHE A O 1
ATOM 777 N N . MET A 1 95 ? 33.527 3.833 14.228 1.00 66.19 95 MET A N 1
ATOM 778 C CA . MET A 1 95 ? 32.409 3.458 13.354 1.00 66.19 95 MET A CA 1
ATOM 779 C C . MET A 1 95 ? 32.390 1.976 12.969 1.00 66.19 95 MET A C 1
ATOM 781 O O . MET A 1 95 ? 31.316 1.387 12.925 1.00 66.19 95 MET A O 1
ATOM 785 N N . PHE A 1 96 ? 33.547 1.371 12.688 1.00 65.25 96 PHE A N 1
ATOM 786 C CA . PHE A 1 96 ? 33.624 -0.018 12.204 1.00 65.25 96 PHE A CA 1
ATOM 787 C C . PHE A 1 96 ? 33.947 -1.027 13.306 1.00 65.25 96 PHE A C 1
ATOM 789 O O . PHE A 1 96 ? 33.710 -2.218 13.137 1.00 65.25 96 PHE A O 1
ATOM 796 N N . GLY A 1 97 ? 34.483 -0.563 14.436 1.00 77.94 97 GLY A N 1
ATOM 797 C CA . GLY A 1 97 ? 34.798 -1.406 15.585 1.00 77.94 97 GLY A CA 1
ATOM 798 C C . GLY A 1 97 ? 33.823 -1.184 16.731 1.00 77.94 97 GLY A C 1
ATOM 799 O O . GLY A 1 97 ? 32.969 -2.018 17.015 1.00 77.94 97 GLY A O 1
ATOM 800 N N . TRP A 1 98 ? 33.972 -0.056 17.421 1.00 83.38 98 TRP A N 1
ATOM 801 C CA . TRP A 1 98 ? 33.336 0.156 18.722 1.00 83.38 98 TRP A CA 1
ATOM 802 C C . TRP A 1 98 ? 31.816 0.323 18.669 1.00 83.38 98 TRP A C 1
ATOM 804 O O . TRP A 1 98 ? 31.105 -0.278 19.470 1.00 83.38 98 TRP A O 1
ATOM 814 N N . LEU A 1 99 ? 31.310 1.096 17.712 1.00 74.94 99 LEU A N 1
ATOM 815 C CA . LEU A 1 99 ? 29.890 1.391 17.574 1.00 74.94 99 LEU A CA 1
ATOM 816 C C . LEU A 1 99 ? 29.061 0.122 17.270 1.00 74.94 99 LEU A C 1
ATOM 818 O O . LEU A 1 99 ? 28.117 -0.133 18.019 1.00 74.94 99 LEU A O 1
ATOM 822 N N . PRO A 1 100 ? 29.421 -0.736 16.289 1.00 69.38 100 PRO A N 1
ATOM 823 C CA . PRO A 1 100 ? 28.755 -2.019 16.074 1.00 69.38 100 PRO A CA 1
ATOM 824 C C . PRO A 1 100 ? 28.783 -2.906 17.317 1.00 69.38 100 PRO A C 1
ATOM 826 O O . PRO A 1 100 ? 27.759 -3.471 17.684 1.00 69.38 100 PRO A O 1
ATOM 829 N N . ILE A 1 101 ? 29.929 -2.994 18.004 1.00 76.25 101 ILE A N 1
ATOM 830 C CA . ILE A 1 101 ? 30.060 -3.805 19.221 1.00 76.25 101 ILE A CA 1
ATOM 831 C C . ILE A 1 101 ? 29.054 -3.352 20.279 1.00 76.25 101 ILE A C 1
ATOM 833 O O . ILE A 1 101 ? 28.365 -4.186 20.861 1.00 76.25 101 ILE A O 1
ATOM 837 N N . ILE A 1 102 ? 28.933 -2.049 20.524 1.00 74.69 102 ILE A N 1
ATOM 838 C CA . ILE A 1 102 ? 28.033 -1.521 21.552 1.00 74.69 102 ILE A CA 1
ATOM 839 C C . ILE A 1 102 ? 26.559 -1.644 21.150 1.00 74.69 102 ILE A C 1
ATOM 841 O O . ILE A 1 102 ? 25.737 -2.024 21.985 1.00 74.69 102 ILE A O 1
ATOM 845 N N . VAL A 1 103 ? 26.223 -1.407 19.880 1.00 65.19 103 VAL A N 1
ATOM 846 C CA . VAL A 1 103 ? 24.839 -1.515 19.395 1.00 65.19 103 VAL A CA 1
ATOM 847 C C . VAL A 1 103 ? 24.372 -2.979 19.353 1.00 65.19 103 VAL A C 1
ATOM 849 O O . VAL A 1 103 ? 23.307 -3.288 19.889 1.00 65.19 103 VAL A O 1
ATOM 852 N N . TYR A 1 104 ? 25.178 -3.906 18.820 1.00 60.75 104 TYR A N 1
ATOM 853 C CA . TYR A 1 104 ? 24.819 -5.331 18.735 1.00 60.75 104 TYR A CA 1
ATOM 854 C C . TYR A 1 104 ? 24.867 -6.060 20.081 1.00 60.75 104 TYR A C 1
ATOM 856 O O . TYR A 1 104 ? 24.082 -6.977 20.310 1.00 60.75 104 TYR A O 1
ATOM 864 N N . SER A 1 105 ? 25.741 -5.655 21.009 1.00 64.94 105 SER A N 1
ATOM 865 C CA . SER A 1 105 ? 25.825 -6.300 22.332 1.00 64.94 105 SER A CA 1
ATOM 866 C C . SER A 1 105 ? 24.687 -5.920 23.289 1.00 64.94 105 SER A C 1
ATOM 868 O O . SER A 1 105 ? 24.613 -6.477 24.392 1.00 64.94 105 SER A O 1
ATOM 870 N N . LYS A 1 106 ? 23.812 -4.978 22.890 1.00 66.81 106 LYS A N 1
ATOM 871 C CA . LYS A 1 106 ? 22.680 -4.452 23.677 1.00 66.81 106 LYS A CA 1
ATOM 872 C C . LYS A 1 106 ? 23.074 -4.091 25.125 1.00 66.81 106 LYS A C 1
ATOM 874 O O . LYS A 1 106 ? 22.275 -4.238 26.048 1.00 66.81 106 LYS A O 1
ATOM 879 N N . VAL A 1 107 ? 24.317 -3.657 25.344 1.00 75.75 107 VAL A N 1
ATOM 880 C CA . VAL A 1 107 ? 24.825 -3.243 26.663 1.00 75.75 107 VAL A CA 1
ATOM 881 C C . VAL A 1 107 ? 24.235 -1.901 27.059 1.00 75.75 107 VAL A C 1
ATOM 883 O O . VAL A 1 107 ? 24.129 -1.016 26.226 1.00 75.75 107 VAL A O 1
ATOM 886 N N . ARG A 1 108 ? 23.881 -1.705 28.330 1.00 71.25 108 ARG A N 1
ATOM 887 C CA . ARG A 1 108 ? 23.289 -0.446 28.811 1.00 71.25 108 ARG A CA 1
ATOM 888 C C . ARG A 1 108 ? 24.341 0.623 29.110 1.00 71.25 108 ARG A C 1
ATOM 890 O O . ARG A 1 108 ? 24.032 1.808 29.176 1.00 71.25 108 ARG A O 1
ATOM 897 N N . SER A 1 109 ? 25.593 0.223 29.329 1.00 83.44 109 SER A N 1
ATOM 898 C CA . SER A 1 109 ? 26.688 1.142 29.651 1.00 83.44 109 SER A CA 1
ATOM 899 C C . SER A 1 109 ? 28.053 0.587 29.255 1.00 83.44 109 SER A C 1
ATOM 901 O O . SER A 1 109 ? 28.240 -0.627 29.153 1.00 83.44 109 SER A O 1
ATOM 903 N N . ILE A 1 110 ? 29.038 1.473 29.095 1.00 86.38 110 ILE A N 1
ATOM 904 C CA . ILE A 1 110 ? 30.423 1.071 28.815 1.00 86.38 110 ILE A CA 1
ATOM 905 C C . ILE A 1 110 ? 30.984 0.146 29.920 1.00 86.38 110 ILE A C 1
ATOM 907 O O . ILE A 1 110 ? 31.562 -0.886 29.580 1.00 86.38 110 ILE A O 1
ATOM 911 N N . PRO A 1 111 ? 30.784 0.403 31.233 1.00 89.19 111 PRO A N 1
ATOM 912 C CA . PRO A 1 111 ? 31.189 -0.542 32.278 1.00 89.19 111 PRO A CA 1
ATOM 913 C C . PRO A 1 111 ? 30.550 -1.934 32.178 1.00 89.19 111 PRO A C 1
ATOM 915 O O . PRO A 1 111 ? 31.211 -2.920 32.499 1.00 89.19 111 PRO A O 1
ATOM 918 N N . GLU A 1 112 ? 29.295 -2.039 31.727 1.00 86.06 112 GLU A N 1
ATOM 919 C CA . GLU A 1 112 ? 28.624 -3.333 31.522 1.00 86.06 112 GLU A CA 1
ATOM 920 C C . GLU A 1 112 ? 29.289 -4.143 30.403 1.00 86.06 112 GLU A C 1
ATOM 922 O O . GLU A 1 112 ? 29.453 -5.356 30.527 1.00 86.06 112 GLU A O 1
ATOM 927 N N . TYR A 1 113 ? 29.749 -3.481 29.338 1.00 87.38 113 TYR A N 1
ATOM 928 C CA . TYR A 1 113 ? 30.543 -4.147 28.307 1.00 87.38 113 TYR A CA 1
ATOM 929 C C . TYR A 1 113 ? 31.824 -4.772 28.888 1.00 87.38 113 TYR A C 1
ATOM 931 O O . TYR A 1 113 ? 32.134 -5.928 28.597 1.00 87.38 113 TYR A O 1
ATOM 939 N N . PHE A 1 114 ? 32.544 -4.055 29.761 1.00 88.00 114 PHE A N 1
ATOM 940 C CA . PHE A 1 114 ? 33.741 -4.597 30.420 1.00 88.00 114 PHE A CA 1
ATOM 941 C C . PHE A 1 114 ? 33.429 -5.776 31.359 1.00 88.00 114 PHE A C 1
ATOM 943 O O . PHE A 1 114 ? 34.264 -6.674 31.489 1.00 88.00 114 PHE A O 1
ATOM 950 N N . GLU A 1 115 ? 32.239 -5.816 31.968 1.00 89.19 115 GLU A N 1
ATOM 951 C CA . GLU A 1 115 ? 31.768 -6.977 32.736 1.00 89.19 115 GLU A CA 1
ATOM 952 C C . GLU A 1 115 ? 31.552 -8.195 31.844 1.00 89.19 115 GLU A C 1
ATOM 954 O O . GLU A 1 115 ? 32.138 -9.246 32.098 1.00 89.19 115 GLU A O 1
ATOM 959 N N . LYS A 1 116 ? 30.751 -8.032 30.782 1.00 83.00 116 LYS A N 1
ATOM 960 C CA . LYS A 1 116 ? 30.413 -9.111 29.847 1.00 83.00 116 LYS A CA 1
ATOM 961 C C . LYS A 1 116 ? 31.646 -9.649 29.124 1.00 83.00 116 LYS A C 1
ATOM 963 O O . LYS A 1 116 ? 31.709 -10.838 28.826 1.00 83.00 116 LYS A O 1
ATOM 968 N N . ARG A 1 117 ? 32.628 -8.788 28.830 1.00 85.44 117 ARG A N 1
ATOM 969 C CA . ARG A 1 117 ? 33.825 -9.164 28.066 1.00 85.44 117 ARG A CA 1
ATOM 970 C C . ARG A 1 117 ? 34.960 -9.730 28.917 1.00 85.44 117 ARG A C 1
ATOM 972 O O . ARG A 1 117 ? 35.684 -10.593 28.421 1.00 85.44 117 ARG A O 1
ATOM 979 N N . PHE A 1 118 ? 35.157 -9.227 30.137 1.00 90.88 118 PHE A N 1
ATOM 980 C CA . PHE A 1 118 ? 36.317 -9.576 30.962 1.00 90.88 118 PHE A CA 1
ATOM 981 C C . PHE A 1 118 ? 35.922 -10.123 32.333 1.00 90.88 118 PHE A C 1
ATOM 983 O O . PHE A 1 118 ? 36.136 -11.304 32.592 1.00 90.88 118 PHE A O 1
ATOM 990 N N . SER A 1 119 ? 35.418 -9.273 33.234 1.00 91.75 119 SER A N 1
ATOM 991 C CA . SER A 1 119 ? 35.001 -9.676 34.585 1.00 91.75 119 SER A CA 1
ATOM 992 C C . SER A 1 119 ? 34.295 -8.541 35.343 1.00 91.75 119 SER A C 1
ATOM 994 O O . SER A 1 119 ? 34.485 -7.362 35.021 1.00 91.75 119 SER A O 1
ATOM 996 N N . PRO A 1 120 ? 33.572 -8.849 36.437 1.00 92.00 120 PRO A N 1
ATOM 997 C CA . PRO A 1 120 ? 33.032 -7.830 37.342 1.00 92.00 120 PRO A CA 1
ATOM 998 C C . PRO A 1 120 ? 34.099 -6.876 37.913 1.00 92.00 120 PRO A C 1
ATOM 1000 O O . PRO A 1 120 ? 33.839 -5.688 38.110 1.00 92.00 120 PRO A O 1
ATOM 1003 N N . SER A 1 121 ? 35.335 -7.348 38.123 1.00 91.75 121 SER A N 1
ATOM 1004 C CA . SER A 1 121 ? 36.454 -6.494 38.550 1.00 91.75 121 SER A CA 1
ATOM 1005 C C . SER A 1 121 ? 36.850 -5.473 37.478 1.00 91.75 121 SER A C 1
ATOM 1007 O O . SER A 1 121 ? 37.196 -4.339 37.813 1.00 91.75 121 SER A O 1
ATOM 1009 N N . ALA A 1 122 ? 36.756 -5.840 36.194 1.00 90.94 122 ALA A N 1
ATOM 1010 C CA . ALA A 1 122 ? 36.990 -4.919 35.084 1.00 90.94 122 ALA A CA 1
ATOM 1011 C C . ALA A 1 122 ? 35.900 -3.835 35.010 1.00 90.94 122 ALA A C 1
ATOM 1013 O O . ALA A 1 122 ? 36.228 -2.665 34.817 1.00 90.94 122 ALA A O 1
ATOM 1014 N N . ARG A 1 123 ? 34.627 -4.184 35.260 1.00 92.31 123 ARG A N 1
ATOM 1015 C CA . ARG A 1 123 ? 33.529 -3.207 35.392 1.00 92.31 123 ARG A CA 1
ATOM 1016 C C . ARG A 1 123 ? 33.764 -2.217 36.520 1.00 92.31 123 ARG A C 1
ATOM 1018 O O . ARG A 1 123 ? 33.550 -1.020 36.325 1.00 92.31 123 ARG A O 1
ATOM 1025 N N . PHE A 1 124 ? 34.208 -2.693 37.682 1.00 92.12 124 PHE A N 1
ATOM 1026 C CA . PHE A 1 124 ? 34.493 -1.825 38.824 1.00 92.12 124 PHE A CA 1
ATOM 1027 C C . PHE A 1 124 ? 35.603 -0.817 38.494 1.00 92.12 124 PHE A C 1
ATOM 1029 O O . PHE A 1 124 ? 35.428 0.385 38.695 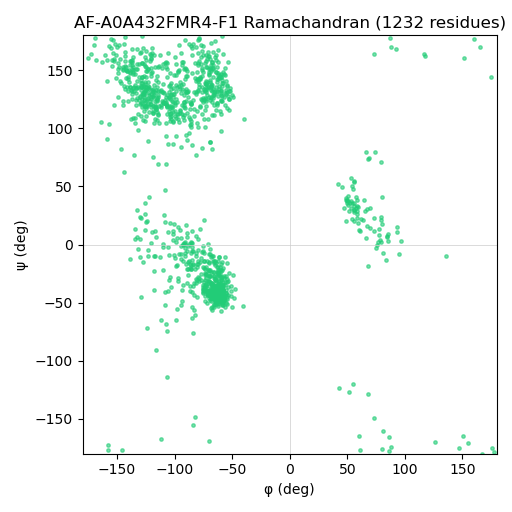1.00 92.12 124 PHE A O 1
ATOM 1036 N N . LEU A 1 125 ? 36.707 -1.289 37.901 1.00 92.31 125 LEU A N 1
ATOM 1037 C CA . LEU A 1 125 ? 37.806 -0.425 37.470 1.00 92.31 125 LEU A CA 1
ATOM 1038 C C . LEU A 1 125 ? 37.361 0.579 36.393 1.00 92.31 125 LEU A C 1
ATOM 1040 O O . LEU A 1 125 ? 37.640 1.770 36.522 1.00 92.31 125 LEU A O 1
ATOM 1044 N N . ALA A 1 126 ? 36.638 0.121 35.365 1.00 88.44 126 ALA A N 1
ATOM 1045 C CA . ALA A 1 126 ? 36.127 0.976 34.294 1.00 88.44 126 ALA A CA 1
ATOM 1046 C C . ALA A 1 126 ? 35.191 2.065 34.837 1.00 88.44 126 ALA A C 1
ATOM 1048 O O . ALA A 1 126 ? 35.327 3.229 34.470 1.00 88.44 126 ALA A O 1
ATOM 1049 N N . THR A 1 127 ? 34.300 1.713 35.768 1.00 89.75 127 THR A N 1
ATOM 1050 C CA . THR A 1 127 ? 33.405 2.669 36.441 1.00 89.75 127 THR A CA 1
ATOM 1051 C C . THR A 1 127 ? 34.187 3.760 37.171 1.00 89.75 127 THR A C 1
ATOM 1053 O O . THR A 1 127 ? 33.900 4.939 36.981 1.00 89.75 127 THR A O 1
ATOM 1056 N N . ILE A 1 128 ? 35.201 3.403 37.970 1.00 91.06 128 ILE A N 1
ATOM 1057 C CA . ILE A 1 128 ? 36.012 4.391 38.707 1.00 91.06 128 ILE A CA 1
ATOM 1058 C C . ILE A 1 128 ? 36.747 5.331 37.748 1.00 91.06 128 ILE A C 1
ATOM 1060 O O . ILE A 1 128 ? 36.726 6.546 37.942 1.00 91.06 128 ILE A O 1
ATOM 1064 N N . LEU A 1 129 ? 37.387 4.784 36.710 1.00 87.38 129 LEU A N 1
ATOM 1065 C CA . LEU A 1 129 ? 38.138 5.581 35.738 1.00 87.38 129 LEU A CA 1
ATOM 1066 C C . LEU A 1 129 ? 37.225 6.536 34.957 1.00 87.38 129 LEU A C 1
ATOM 1068 O O . LEU A 1 129 ? 37.575 7.702 34.776 1.00 87.38 129 LEU A O 1
ATOM 1072 N N . LEU A 1 130 ? 36.039 6.070 34.555 1.00 85.50 130 LEU A N 1
ATOM 1073 C CA . LEU A 1 130 ? 35.041 6.894 33.872 1.00 85.50 130 LEU A CA 1
ATOM 1074 C C . LEU A 1 130 ? 34.502 8.007 34.776 1.00 85.50 130 LEU A C 1
ATOM 1076 O O . LEU A 1 130 ? 34.414 9.149 34.333 1.00 85.50 130 LEU A O 1
ATOM 1080 N N . LEU A 1 131 ? 34.205 7.719 36.047 1.00 86.19 131 LEU A N 1
ATOM 1081 C CA . LEU A 1 131 ? 33.747 8.739 36.995 1.00 86.19 131 LEU A CA 1
ATOM 1082 C C . LEU A 1 131 ? 34.816 9.809 37.253 1.00 86.19 131 LEU A C 1
ATOM 1084 O O . LEU A 1 131 ? 34.498 10.997 37.254 1.00 86.19 131 LEU A O 1
ATOM 1088 N N . LEU A 1 132 ? 36.084 9.415 37.417 1.00 86.50 132 LEU A N 1
ATOM 1089 C CA . LEU A 1 132 ? 37.197 10.361 37.566 1.00 86.50 132 LEU A CA 1
ATOM 1090 C C . LEU A 1 132 ? 37.340 11.268 36.337 1.00 86.50 132 LEU A C 1
ATOM 1092 O O . LEU A 1 132 ? 37.499 12.482 36.484 1.00 86.50 132 LEU A O 1
ATOM 1096 N N . TYR A 1 133 ? 37.237 10.694 35.134 1.00 83.00 133 TYR A N 1
ATOM 1097 C CA . TYR A 1 133 ? 37.235 11.455 33.885 1.00 83.00 133 TYR A CA 1
ATOM 1098 C C . TYR A 1 133 ? 36.054 12.436 33.817 1.00 83.00 133 TYR A C 1
ATOM 1100 O O . TYR A 1 133 ? 36.257 13.623 33.557 1.00 83.00 133 TYR A O 1
ATOM 1108 N N . MET A 1 134 ? 34.834 11.976 34.119 1.00 79.75 134 MET A N 1
ATOM 1109 C CA . MET A 1 134 ? 33.625 12.806 34.077 1.00 79.75 134 MET A CA 1
ATOM 1110 C C . MET A 1 134 ? 33.662 13.957 35.087 1.00 79.75 134 MET A C 1
ATOM 1112 O O . MET A 1 134 ? 33.281 15.070 34.732 1.00 79.75 134 MET A O 1
ATOM 1116 N N . ILE A 1 135 ? 34.159 13.738 36.311 1.00 85.44 135 ILE A N 1
ATOM 1117 C CA . ILE A 1 135 ? 34.312 14.804 37.317 1.00 85.44 135 ILE A CA 1
ATOM 1118 C C . ILE A 1 135 ? 35.231 15.914 36.788 1.00 85.44 135 ILE A C 1
ATOM 1120 O O . ILE A 1 135 ? 34.908 17.098 36.911 1.00 85.44 135 ILE A O 1
ATOM 1124 N N . GLY A 1 136 ? 36.356 15.545 36.167 1.00 82.94 136 GLY A N 1
ATOM 1125 C CA . GLY A 1 136 ? 37.274 16.510 35.562 1.00 82.94 136 GLY A CA 1
ATOM 1126 C C . GLY A 1 136 ? 36.649 17.259 34.382 1.00 82.94 136 GLY A C 1
ATOM 1127 O O . GLY A 1 136 ? 36.715 18.488 34.329 1.00 82.94 136 GLY A O 1
ATOM 1128 N N . TYR A 1 137 ? 36.010 16.525 33.466 1.00 77.38 137 TYR A N 1
ATOM 1129 C CA . TYR A 1 137 ? 35.400 17.069 32.250 1.00 77.38 137 TYR A CA 1
ATOM 1130 C C . TYR A 1 137 ? 34.220 18.012 32.545 1.00 77.38 137 TYR A C 1
ATOM 1132 O O . TYR A 1 137 ? 34.169 19.139 32.053 1.00 77.38 137 TYR A O 1
ATOM 1140 N N . ILE A 1 138 ? 33.293 17.598 33.411 1.00 79.00 138 ILE A N 1
ATOM 1141 C CA . ILE A 1 138 ? 32.150 18.428 33.815 1.00 79.00 138 ILE A CA 1
ATOM 1142 C C . ILE A 1 138 ? 32.634 19.629 34.644 1.00 79.00 138 ILE A C 1
ATOM 1144 O O . ILE A 1 138 ? 32.167 20.753 34.447 1.00 79.00 138 ILE A O 1
ATOM 1148 N N . GLY A 1 139 ? 33.623 19.428 35.522 1.00 84.44 139 GLY A N 1
ATOM 1149 C CA . GLY A 1 139 ? 34.204 20.493 36.340 1.00 84.44 139 GLY A CA 1
ATOM 1150 C C . GLY A 1 139 ? 34.828 21.625 35.516 1.00 84.44 139 GLY A C 1
ATOM 1151 O O . GLY A 1 139 ? 34.583 22.801 35.803 1.00 84.44 139 GLY A O 1
ATOM 1152 N N . ILE A 1 140 ? 35.590 21.305 34.459 1.00 81.31 140 ILE A N 1
ATOM 1153 C CA . ILE A 1 140 ? 36.151 22.330 33.561 1.00 81.31 140 ILE A CA 1
ATOM 1154 C C . ILE A 1 140 ? 35.056 23.034 32.743 1.00 81.31 140 ILE A C 1
ATOM 1156 O O . ILE A 1 140 ? 35.147 24.244 32.510 1.00 81.31 140 ILE A O 1
ATOM 1160 N N . GLY A 1 141 ? 33.987 22.318 32.376 1.00 79.50 141 GLY A N 1
ATOM 1161 C CA . GLY A 1 141 ? 32.799 22.887 31.735 1.00 79.50 141 GLY A CA 1
ATOM 1162 C C . GLY A 1 141 ? 32.138 23.965 32.597 1.00 79.50 141 GLY A C 1
ATOM 1163 O O . GLY A 1 141 ? 31.965 25.099 32.151 1.00 79.50 141 GLY A O 1
ATOM 1164 N N . PHE A 1 142 ? 31.867 23.672 33.871 1.00 84.19 142 PHE A N 1
ATOM 1165 C CA . PHE A 1 142 ? 31.295 24.668 34.781 1.00 84.19 142 PHE A CA 1
ATOM 1166 C C . PHE A 1 142 ? 32.239 25.841 35.060 1.00 84.19 142 PHE A C 1
ATOM 1168 O O . PHE A 1 142 ? 31.794 26.989 35.091 1.00 84.19 142 PHE A O 1
ATOM 1175 N N . LEU A 1 143 ? 33.545 25.593 35.210 1.00 85.31 143 LEU A N 1
ATOM 1176 C CA . LEU A 1 143 ? 34.530 26.660 35.418 1.00 85.31 143 LEU A CA 1
ATOM 1177 C C . LEU A 1 143 ? 34.576 27.642 34.237 1.00 85.31 143 LEU A C 1
ATOM 1179 O O . LEU A 1 143 ? 34.666 28.854 34.440 1.00 85.31 143 LEU A O 1
ATOM 1183 N N . THR A 1 144 ? 34.540 27.127 33.007 1.00 80.00 144 THR A N 1
ATOM 1184 C CA . THR A 1 144 ? 34.581 27.949 31.788 1.00 80.00 144 THR A CA 1
ATOM 1185 C C . THR A 1 144 ? 33.276 28.709 31.568 1.00 80.00 144 TH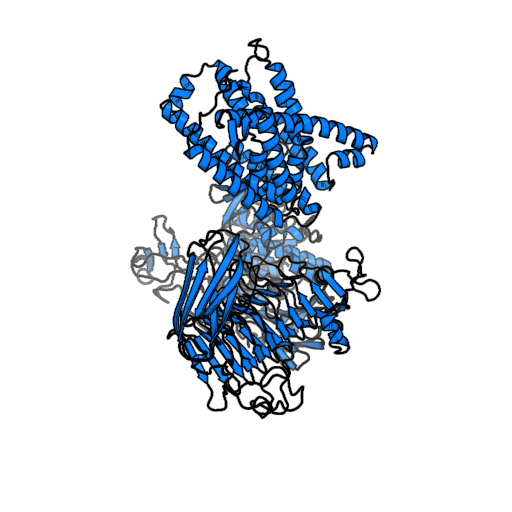R A C 1
ATOM 1187 O O . THR A 1 144 ? 33.336 29.901 31.270 1.00 80.00 144 THR A O 1
ATOM 1190 N N . LEU A 1 145 ? 32.119 28.086 31.827 1.00 79.25 145 LEU A N 1
ATOM 1191 C CA . LEU A 1 145 ? 30.820 28.770 31.858 1.00 79.25 145 LEU A CA 1
ATOM 1192 C C . LEU A 1 145 ? 30.799 29.907 32.888 1.00 79.25 145 LEU A C 1
ATOM 1194 O O . LEU A 1 145 ? 30.461 31.038 32.549 1.00 79.25 145 LEU A O 1
ATOM 1198 N N . GLY A 1 146 ? 31.236 29.644 34.123 1.00 82.94 146 GLY A N 1
ATOM 1199 C CA . GLY A 1 146 ? 31.310 30.663 35.171 1.00 82.94 146 GLY A CA 1
ATOM 1200 C C . GLY A 1 146 ? 32.203 31.844 34.777 1.00 82.94 146 GLY A C 1
ATOM 1201 O O . GLY A 1 146 ? 31.827 32.997 34.971 1.00 82.94 146 GLY A O 1
ATOM 1202 N N . LYS A 1 147 ? 33.358 31.581 34.153 1.00 80.75 147 LYS A N 1
ATOM 1203 C CA . LYS A 1 147 ? 34.249 32.637 33.644 1.00 80.75 147 LYS A CA 1
ATOM 1204 C C . LYS A 1 147 ? 33.650 33.445 32.492 1.00 80.75 147 LYS A C 1
ATOM 1206 O O . LYS A 1 147 ? 33.950 34.631 32.403 1.00 80.75 147 LYS A O 1
ATOM 1211 N N . ALA A 1 148 ? 32.844 32.826 31.630 1.00 78.31 148 ALA A N 1
ATOM 1212 C CA . ALA A 1 148 ? 32.182 33.512 30.523 1.00 78.31 148 ALA A CA 1
ATOM 1213 C C . ALA A 1 148 ? 31.032 34.414 31.002 1.00 78.31 148 ALA A C 1
ATOM 1215 O O . ALA A 1 148 ? 30.818 35.479 30.432 1.00 78.31 148 ALA A O 1
ATOM 1216 N N . VAL A 1 149 ? 30.327 34.016 32.067 1.00 78.88 149 VAL A N 1
ATOM 1217 C CA . VAL A 1 149 ? 29.147 34.733 32.575 1.00 78.88 149 VAL A CA 1
ATOM 1218 C C . VAL A 1 149 ? 29.510 35.899 33.505 1.00 78.88 149 VAL A C 1
ATOM 1220 O O . VAL A 1 149 ? 28.853 36.933 33.447 1.00 78.88 149 VAL A O 1
ATOM 1223 N N . ILE A 1 150 ? 30.566 35.794 34.328 1.00 82.50 150 ILE A N 1
ATOM 1224 C CA . ILE A 1 150 ? 30.964 36.855 35.287 1.00 82.50 150 ILE A CA 1
ATOM 1225 C C . ILE A 1 150 ? 31.028 38.265 34.679 1.00 82.50 150 ILE A C 1
ATOM 1227 O O . ILE A 1 150 ? 30.473 39.169 35.301 1.00 82.50 150 ILE A O 1
ATOM 1231 N N . PRO A 1 151 ? 31.633 38.485 33.493 1.00 80.25 151 PRO A N 1
ATOM 1232 C CA . PRO A 1 151 ? 31.712 39.819 32.900 1.00 80.25 151 PRO A CA 1
ATOM 1233 C C . PRO A 1 151 ? 30.362 40.456 32.574 1.00 80.25 151 PRO A C 1
ATOM 1235 O O . PRO A 1 151 ? 30.262 41.682 32.483 1.00 80.25 151 PRO A O 1
ATOM 1238 N N . MET A 1 152 ? 29.323 39.634 32.418 1.00 74.38 152 MET A N 1
ATOM 1239 C CA . MET A 1 152 ? 27.956 40.082 32.172 1.00 74.38 152 MET A CA 1
ATOM 1240 C C . MET A 1 152 ? 27.204 40.397 33.471 1.00 74.38 152 MET A C 1
ATOM 1242 O O . MET A 1 152 ? 26.243 41.156 33.426 1.00 74.38 152 MET A O 1
ATOM 1246 N N . LEU A 1 153 ? 27.645 39.866 34.620 1.00 78.56 153 LEU A N 1
ATOM 1247 C CA . LEU A 1 153 ? 26.995 40.041 35.922 1.00 78.56 153 LEU A CA 1
ATOM 1248 C C . LEU A 1 153 ? 27.516 41.291 36.672 1.00 78.56 153 LEU A C 1
ATOM 1250 O O . LEU A 1 153 ? 28.695 41.639 36.542 1.00 78.56 153 LEU A O 1
ATOM 1254 N N . PRO A 1 154 ? 26.689 41.952 37.508 1.00 76.94 154 PRO A N 1
ATOM 1255 C CA . PRO A 1 154 ? 27.155 43.021 38.393 1.00 76.94 154 PRO A CA 1
ATOM 1256 C C . PRO A 1 154 ? 28.098 42.497 39.486 1.00 76.94 154 PRO A C 1
ATOM 1258 O O . PRO A 1 154 ? 28.177 41.301 39.737 1.00 76.94 154 PRO A O 1
ATOM 1261 N N . GLU A 1 155 ? 28.816 43.382 40.179 1.00 77.69 155 GLU A N 1
ATOM 1262 C CA . GLU A 1 155 ? 29.713 42.972 41.279 1.00 77.69 155 GLU A CA 1
ATOM 1263 C C . GLU A 1 155 ? 28.944 42.382 42.480 1.00 77.69 155 GLU A C 1
ATOM 1265 O O . GLU A 1 155 ? 29.453 41.531 43.216 1.00 77.69 155 GLU A O 1
ATOM 1270 N N . SER A 1 156 ? 27.694 42.810 42.683 1.00 79.62 156 SER A N 1
ATOM 1271 C CA . SER A 1 156 ? 26.796 42.277 43.711 1.00 79.62 156 SER A CA 1
ATOM 1272 C C . SER A 1 156 ? 25.324 42.472 43.342 1.00 79.62 156 SER A C 1
ATOM 1274 O O . SER A 1 156 ? 24.979 43.409 42.621 1.00 79.62 156 SER A O 1
ATOM 1276 N N . PHE A 1 157 ? 24.450 41.606 43.864 1.00 77.19 157 PHE A N 1
ATOM 1277 C CA . PHE A 1 157 ? 22.998 41.803 43.842 1.00 77.19 157 PHE A CA 1
ATOM 1278 C C . PHE A 1 157 ? 22.506 42.223 45.227 1.00 77.19 157 PHE A C 1
ATOM 1280 O O . PHE A 1 157 ? 22.897 41.631 46.231 1.00 77.19 157 PHE A O 1
ATOM 1287 N N . SER A 1 158 ? 21.619 43.217 45.292 1.00 72.88 158 SER A N 1
ATOM 1288 C CA . SER A 1 158 ? 20.884 43.537 46.520 1.00 72.88 158 SER A CA 1
ATOM 1289 C C . SER A 1 158 ? 19.521 42.857 46.462 1.00 72.88 158 SER A C 1
ATOM 1291 O O . SER A 1 158 ? 18.653 43.277 45.698 1.00 72.88 158 SER A O 1
ATOM 1293 N N . ILE A 1 159 ? 19.346 41.783 47.231 1.00 68.94 159 ILE A N 1
ATOM 1294 C CA . ILE A 1 159 ? 18.094 41.021 47.298 1.00 68.94 159 ILE A CA 1
ATOM 1295 C C . ILE A 1 159 ? 17.610 41.059 48.752 1.00 68.94 159 ILE A C 1
ATOM 1297 O O . ILE A 1 159 ? 18.363 40.742 49.673 1.00 68.94 159 ILE A O 1
ATOM 1301 N N . PHE A 1 160 ? 16.372 41.513 48.971 1.00 62.44 160 PHE A N 1
ATOM 1302 C CA . PHE A 1 160 ? 15.743 41.642 50.298 1.00 62.44 160 PHE A CA 1
ATOM 1303 C C . PHE A 1 160 ? 16.594 42.386 51.351 1.00 62.44 160 PHE A C 1
ATOM 1305 O O . PHE A 1 160 ? 16.611 42.023 52.523 1.00 62.44 160 PHE A O 1
ATOM 1312 N N . GLY A 1 161 ? 17.323 43.430 50.940 1.00 68.81 161 GLY A N 1
ATOM 1313 C CA . GLY A 1 161 ? 18.167 44.227 51.841 1.00 68.81 161 GLY A CA 1
ATOM 1314 C C . GLY A 1 161 ? 19.515 43.589 52.197 1.00 68.81 161 GLY A C 1
ATOM 1315 O O . GLY A 1 161 ? 20.269 44.172 52.972 1.00 68.81 161 GLY A O 1
ATOM 1316 N N . THR A 1 162 ? 19.845 42.432 51.613 1.00 68.62 162 THR A N 1
ATOM 1317 C CA . THR A 1 162 ? 21.160 41.789 51.732 1.00 68.62 162 THR A CA 1
ATOM 1318 C C . THR A 1 162 ? 21.948 41.928 50.431 1.00 68.62 162 THR A C 1
ATOM 1320 O O . THR A 1 162 ? 21.440 41.630 49.350 1.00 68.62 162 THR A O 1
ATOM 1323 N N . THR A 1 163 ? 23.190 42.406 50.526 1.00 76.94 163 THR A N 1
ATOM 1324 C CA . THR A 1 163 ? 24.122 42.510 49.397 1.00 76.94 163 THR A CA 1
ATOM 1325 C C . THR A 1 163 ? 24.890 41.202 49.231 1.00 76.94 163 THR A C 1
ATOM 1327 O O . THR A 1 163 ? 25.741 40.853 50.047 1.00 76.94 163 THR A O 1
ATOM 1330 N N . LEU A 1 164 ? 24.587 40.467 48.163 1.00 78.00 164 LEU A N 1
ATOM 1331 C CA . LEU A 1 164 ? 25.246 39.214 47.807 1.00 78.00 164 LEU A CA 1
ATOM 1332 C C . LEU A 1 164 ? 26.371 39.485 46.793 1.00 78.00 164 LEU A C 1
ATOM 1334 O O . LEU A 1 164 ? 26.070 39.880 45.663 1.00 78.00 164 LEU A O 1
ATOM 1338 N N . PRO A 1 165 ? 27.655 39.289 47.155 1.00 82.12 165 PRO A N 1
ATOM 1339 C CA . PRO A 1 165 ? 28.767 39.451 46.22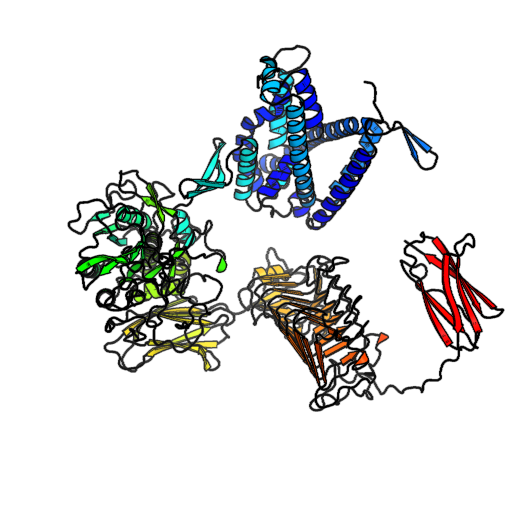3 1.00 82.12 165 PRO A CA 1
ATOM 1340 C C . PRO A 1 165 ? 28.804 38.302 45.207 1.00 82.12 165 PRO A C 1
ATOM 1342 O O . PRO A 1 165 ? 28.714 37.128 45.577 1.00 82.12 165 PRO A O 1
ATOM 1345 N N . ILE A 1 166 ? 28.985 38.625 43.925 1.00 80.94 166 ILE A N 1
ATOM 1346 C CA . ILE A 1 166 ? 29.068 37.616 42.863 1.00 80.94 166 ILE A CA 1
ATOM 1347 C C . ILE A 1 166 ? 30.513 37.144 42.737 1.00 80.94 166 ILE A C 1
ATOM 1349 O O . ILE A 1 166 ? 31.371 37.811 42.167 1.00 80.94 166 ILE A O 1
ATOM 1353 N N . THR A 1 167 ? 30.787 35.960 43.280 1.00 86.19 167 THR A N 1
ATOM 1354 C CA . THR A 1 167 ? 32.085 35.289 43.136 1.00 86.19 167 THR A CA 1
ATOM 1355 C C . THR A 1 167 ? 32.027 34.237 42.030 1.00 86.19 167 THR A C 1
ATOM 1357 O O . THR A 1 167 ? 30.966 33.676 41.754 1.00 86.19 167 THR A O 1
ATOM 1360 N N . LEU A 1 168 ? 33.176 33.898 41.432 1.00 83.75 168 LEU A N 1
ATOM 1361 C CA . LEU A 1 168 ? 33.263 32.823 40.432 1.00 83.75 168 LEU A CA 1
ATOM 1362 C C . LEU A 1 168 ? 32.725 31.488 40.952 1.00 83.75 168 LEU A C 1
ATOM 1364 O O . LEU A 1 168 ? 32.001 30.802 40.239 1.00 83.75 168 LEU A O 1
ATOM 1368 N N . MET A 1 169 ? 33.033 31.144 42.204 1.00 86.38 169 MET A N 1
ATOM 1369 C CA . MET A 1 169 ? 32.515 29.926 42.827 1.00 86.38 169 MET A CA 1
ATOM 1370 C C . MET A 1 169 ? 30.993 29.992 43.023 1.00 86.38 169 MET A C 1
ATOM 1372 O O . MET A 1 169 ? 30.306 29.010 42.765 1.00 86.38 169 MET A O 1
ATOM 1376 N N . GLY A 1 170 ? 30.453 31.153 43.411 1.00 84.62 170 GLY A N 1
ATOM 1377 C CA . GLY A 1 170 ? 29.006 31.358 43.519 1.00 84.62 170 GLY A CA 1
ATOM 1378 C C . GLY A 1 170 ? 28.284 31.172 42.182 1.00 84.62 170 GLY A C 1
ATOM 1379 O O . GLY A 1 170 ? 27.292 30.451 42.121 1.00 84.62 170 GLY A O 1
ATOM 1380 N N . ALA A 1 171 ? 28.821 31.742 41.099 1.00 83.44 171 ALA A N 1
ATOM 1381 C CA . ALA A 1 171 ? 28.270 31.570 39.754 1.00 83.44 171 ALA A CA 1
ATOM 1382 C C . ALA A 1 171 ? 28.301 30.100 39.299 1.00 83.44 171 ALA A C 1
ATOM 1384 O O . ALA A 1 171 ? 27.308 29.598 38.779 1.00 83.44 171 ALA A O 1
ATOM 1385 N N . ILE A 1 172 ? 29.408 29.388 39.550 1.00 87.69 172 ILE A N 1
ATOM 1386 C CA . ILE A 1 172 ? 29.543 27.955 39.242 1.00 87.69 172 ILE A CA 1
ATOM 1387 C C . ILE A 1 172 ? 28.478 27.126 39.966 1.00 87.69 172 ILE A C 1
ATOM 1389 O O . ILE A 1 172 ? 27.831 26.296 39.333 1.00 87.69 172 ILE A O 1
ATOM 1393 N N . ILE A 1 173 ? 28.273 27.356 41.267 1.00 86.69 173 ILE A N 1
ATOM 1394 C CA . ILE A 1 173 ? 27.281 26.617 42.063 1.00 86.69 173 ILE A CA 1
ATOM 1395 C C . ILE A 1 173 ? 25.869 26.857 41.520 1.00 86.69 173 ILE A C 1
ATOM 1397 O O . ILE A 1 173 ? 25.121 25.902 41.335 1.00 86.69 173 ILE A O 1
ATOM 1401 N N . VAL A 1 174 ? 25.511 28.108 41.215 1.00 83.50 174 VAL A N 1
ATOM 1402 C CA . VAL A 1 174 ? 24.188 28.442 40.661 1.00 83.50 174 VAL A CA 1
ATOM 1403 C C . VAL A 1 174 ? 23.972 27.775 39.301 1.00 83.50 174 VAL A C 1
ATOM 1405 O O . VAL A 1 174 ? 22.937 27.146 39.090 1.00 83.50 174 VAL A O 1
ATOM 1408 N N . ILE A 1 175 ? 24.960 27.840 38.402 1.00 82.75 175 ILE A N 1
ATOM 1409 C CA . ILE A 1 175 ? 24.890 27.184 37.087 1.00 82.75 175 ILE A CA 1
ATOM 1410 C C . ILE A 1 175 ? 24.756 25.666 37.251 1.00 82.75 175 ILE A C 1
ATOM 1412 O O . ILE A 1 175 ? 23.942 25.056 36.561 1.00 82.75 175 ILE A O 1
ATOM 1416 N N . ALA A 1 176 ? 25.507 25.054 38.169 1.00 83.44 176 ALA A N 1
ATOM 1417 C CA . ALA A 1 176 ? 25.440 23.620 38.430 1.00 83.44 176 ALA A CA 1
ATOM 1418 C C . ALA A 1 176 ? 24.070 23.188 38.972 1.00 83.44 176 ALA A C 1
ATOM 1420 O O . ALA A 1 176 ? 23.551 22.165 38.537 1.00 83.44 176 ALA A O 1
ATOM 1421 N N . VAL A 1 177 ? 23.458 23.978 39.862 1.00 83.00 177 VAL A N 1
ATOM 1422 C CA . VAL A 1 177 ? 22.105 23.714 40.379 1.00 83.00 177 VAL A CA 1
ATOM 1423 C C . VAL A 1 177 ? 21.067 23.816 39.264 1.00 83.00 177 VAL A C 1
ATOM 1425 O O . VAL A 1 177 ? 20.291 22.883 39.082 1.00 83.00 177 VAL A O 1
ATOM 1428 N N . ILE A 1 178 ? 21.083 24.895 38.475 1.00 75.94 178 ILE A N 1
ATOM 1429 C CA . ILE A 1 178 ? 20.156 25.070 37.342 1.00 75.94 178 ILE A CA 1
ATOM 1430 C C . ILE A 1 178 ? 20.320 23.922 36.340 1.00 75.94 178 ILE A C 1
ATOM 1432 O O . ILE A 1 178 ? 19.335 23.332 35.901 1.00 75.94 178 ILE A O 1
ATOM 1436 N N . THR A 1 179 ? 21.570 23.569 36.027 1.00 73.62 179 THR A N 1
ATOM 1437 C CA . THR A 1 179 ? 21.897 22.500 35.079 1.00 73.62 179 THR A CA 1
ATOM 1438 C C . THR A 1 179 ? 21.464 21.129 35.591 1.00 73.62 179 THR A C 1
ATOM 1440 O O . THR A 1 179 ? 20.865 20.355 34.854 1.00 73.62 179 THR A O 1
ATOM 1443 N N . GLY A 1 180 ? 21.700 20.842 36.872 1.00 74.62 180 GLY A N 1
ATOM 1444 C CA . GLY A 1 180 ? 21.268 19.600 37.506 1.00 74.62 180 GLY A CA 1
ATOM 1445 C C . GLY A 1 180 ? 19.748 19.452 37.536 1.00 74.62 180 GLY A C 1
ATOM 1446 O O . GLY A 1 180 ? 19.249 18.365 37.259 1.00 74.62 180 GLY A O 1
ATOM 1447 N N . ILE A 1 181 ? 19.013 20.537 37.807 1.00 72.25 181 ILE A N 1
ATOM 1448 C CA . ILE A 1 181 ? 17.546 20.526 37.824 1.00 72.25 181 ILE A CA 1
ATOM 1449 C C . ILE A 1 181 ? 17.008 20.101 36.455 1.00 72.25 181 ILE A C 1
ATOM 1451 O O . ILE A 1 181 ? 16.312 19.094 36.379 1.00 72.25 181 ILE A O 1
ATOM 1455 N N . TYR A 1 182 ? 17.362 20.788 35.364 1.00 66.25 182 TYR A N 1
ATOM 1456 C CA . TYR A 1 182 ? 16.745 20.470 34.068 1.00 66.25 182 TYR A CA 1
ATOM 1457 C C . TYR A 1 182 ? 17.194 19.108 33.502 1.00 66.25 182 TYR A C 1
ATOM 1459 O O . TYR A 1 182 ? 16.393 18.433 32.859 1.00 66.25 182 TYR A O 1
ATOM 1467 N N . ILE A 1 183 ? 18.432 18.664 33.773 1.00 67.00 183 ILE A N 1
ATOM 1468 C CA . ILE A 1 183 ? 18.918 17.341 33.335 1.00 67.00 183 ILE A CA 1
ATOM 1469 C C . ILE A 1 183 ? 18.167 16.210 34.051 1.00 67.00 183 ILE A C 1
ATOM 1471 O O . ILE A 1 183 ? 17.870 15.186 33.438 1.00 67.00 183 ILE A O 1
ATOM 1475 N N . THR A 1 184 ? 17.832 16.392 35.332 1.00 68.06 184 THR A N 1
ATOM 1476 C CA . THR A 1 184 ? 17.172 15.351 36.138 1.00 68.06 184 THR A CA 1
ATOM 1477 C C . THR A 1 184 ? 15.725 15.098 35.691 1.00 68.06 184 THR A C 1
ATOM 1479 O O . THR A 1 184 ? 15.240 13.982 35.842 1.00 68.06 184 THR A O 1
ATOM 1482 N N . PHE A 1 185 ? 15.051 16.091 35.099 1.00 63.41 185 PHE A N 1
ATOM 1483 C CA . PHE A 1 185 ? 13.639 15.988 34.701 1.00 63.41 185 PHE A CA 1
ATOM 1484 C C . PHE A 1 185 ? 13.395 15.554 33.240 1.00 63.41 185 PHE A C 1
ATOM 1486 O O . PHE A 1 185 ? 12.261 15.235 32.900 1.00 63.41 185 PHE A O 1
ATOM 1493 N N . GLY A 1 186 ? 14.409 15.545 32.364 1.00 64.25 186 GLY A N 1
ATOM 1494 C CA . GLY A 1 186 ? 14.195 15.418 30.911 1.00 64.25 186 GLY A CA 1
ATOM 1495 C C . GLY A 1 186 ? 14.518 14.062 30.254 1.00 64.25 186 GLY A C 1
ATOM 1496 O O . GLY A 1 186 ? 13.907 13.698 29.246 1.00 64.25 186 GLY A O 1
ATOM 1497 N N . GLY A 1 187 ? 15.484 13.306 30.781 1.00 75.31 187 GLY A N 1
ATOM 1498 C CA . GLY A 1 187 ? 16.001 12.098 30.116 1.00 75.31 187 GLY A CA 1
ATOM 1499 C C . GLY A 1 187 ? 16.630 12.356 28.735 1.00 75.31 187 GLY A C 1
ATOM 1500 O O . GLY A 1 187 ? 16.739 13.494 28.274 1.00 75.31 187 GLY A O 1
ATOM 1501 N N . GLN A 1 188 ? 17.058 11.289 28.054 1.00 77.12 188 GLN A N 1
ATOM 1502 C CA . GLN A 1 188 ? 17.796 11.382 26.787 1.00 77.12 188 GLN A CA 1
ATOM 1503 C C . GLN A 1 188 ? 16.994 12.062 25.661 1.00 77.12 188 GLN A C 1
ATOM 1505 O O . GLN A 1 188 ? 17.571 12.789 24.854 1.00 77.12 188 GLN A O 1
ATOM 1510 N N . THR A 1 189 ? 15.667 11.886 25.630 1.00 76.38 189 THR A N 1
ATOM 1511 C CA . THR A 1 189 ? 14.778 12.536 24.649 1.00 76.38 189 THR A CA 1
ATOM 1512 C C . THR A 1 189 ? 14.802 14.060 24.784 1.00 76.38 189 THR A C 1
ATOM 1514 O O . THR A 1 189 ? 15.061 14.754 23.802 1.00 76.38 189 THR A O 1
ATOM 1517 N N . ALA A 1 190 ? 14.597 14.601 25.992 1.00 77.38 190 ALA A N 1
ATOM 1518 C CA . ALA A 1 190 ? 14.646 16.047 26.209 1.00 77.38 190 ALA A CA 1
ATOM 1519 C C . ALA A 1 190 ? 16.009 16.626 25.846 1.00 77.38 190 ALA A C 1
ATOM 1521 O O . ALA A 1 190 ? 16.074 17.673 25.212 1.00 77.38 190 ALA A O 1
ATOM 1522 N N . VAL A 1 191 ? 17.078 15.913 26.211 1.00 78.31 191 VAL A N 1
ATOM 1523 C CA . VAL A 1 191 ? 18.451 16.308 25.908 1.00 78.31 191 VAL A CA 1
ATOM 1524 C C . VAL A 1 191 ? 18.661 16.429 24.395 1.00 78.31 191 VAL A C 1
ATOM 1526 O O . VAL A 1 191 ? 19.133 17.465 23.940 1.00 78.31 191 VAL A O 1
ATOM 1529 N N . ILE A 1 192 ? 18.239 15.436 23.603 1.00 81.94 192 ILE A N 1
ATOM 1530 C CA . ILE A 1 192 ? 18.374 15.458 22.136 1.00 81.94 192 ILE A CA 1
ATOM 1531 C C . ILE A 1 192 ? 17.636 16.654 21.512 1.00 81.94 192 ILE A C 1
ATOM 1533 O O . ILE A 1 192 ? 18.175 17.321 20.628 1.00 81.94 192 ILE A O 1
ATOM 1537 N N . PHE A 1 193 ? 16.430 16.970 21.986 1.00 79.25 193 PHE A N 1
ATOM 1538 C CA . PHE A 1 193 ? 15.660 18.098 21.458 1.00 79.25 193 PHE A CA 1
ATOM 1539 C C . PHE A 1 193 ? 16.188 19.457 21.936 1.00 79.25 193 PHE A C 1
ATOM 1541 O O . PHE A 1 193 ? 16.272 20.392 21.138 1.00 79.25 193 PHE A O 1
ATOM 1548 N N . THR A 1 194 ? 16.612 19.597 23.195 1.00 79.50 194 THR A N 1
ATOM 1549 C CA . THR A 1 194 ? 17.272 20.834 23.642 1.00 79.50 194 THR A CA 1
ATOM 1550 C C . THR A 1 194 ? 18.581 21.062 22.903 1.00 79.50 194 THR A C 1
ATOM 1552 O O . THR A 1 194 ? 18.872 22.196 22.526 1.00 79.50 194 THR A O 1
ATOM 1555 N N . ASP A 1 195 ? 19.321 19.990 22.625 1.00 82.50 195 ASP A N 1
ATOM 1556 C CA . ASP A 1 195 ? 20.537 20.034 21.827 1.00 82.50 195 ASP A CA 1
ATOM 1557 C C . ASP A 1 195 ? 20.246 20.470 20.385 1.00 82.50 195 ASP A C 1
ATOM 1559 O O . ASP A 1 195 ? 21.017 21.237 19.824 1.00 82.50 195 ASP A O 1
ATOM 1563 N N . LEU A 1 196 ? 19.131 20.040 19.780 1.00 81.56 196 LEU A N 1
ATOM 1564 C CA . LEU A 1 196 ? 18.733 20.473 18.436 1.00 81.56 196 LEU A CA 1
ATOM 1565 C C . LEU A 1 196 ? 18.587 22.000 18.368 1.00 81.56 196 LEU A C 1
ATOM 1567 O O . LEU A 1 196 ? 19.201 22.654 17.522 1.00 81.56 196 LEU A O 1
ATOM 1571 N N . LEU A 1 197 ? 17.806 22.574 19.288 1.00 80.12 197 LEU A N 1
ATOM 1572 C CA . LEU A 1 197 ? 17.578 24.018 19.353 1.00 80.12 197 LEU A CA 1
ATOM 1573 C C . LEU A 1 197 ? 18.885 24.777 19.634 1.00 80.12 197 LEU A C 1
ATOM 1575 O O . LEU A 1 197 ? 19.177 25.783 18.985 1.00 80.12 197 LEU A O 1
ATOM 1579 N N . GLN A 1 198 ? 19.701 24.270 20.560 1.00 77.25 198 GLN A N 1
ATOM 1580 C CA . GLN A 1 198 ? 21.010 24.843 20.880 1.00 77.25 198 GLN A CA 1
ATOM 1581 C C . GLN A 1 198 ? 21.980 24.763 19.702 1.00 77.25 198 GLN A C 1
ATOM 1583 O O . GLN A 1 198 ? 22.669 25.739 19.419 1.00 77.25 198 GLN A O 1
ATOM 1588 N N . GLY A 1 199 ? 22.005 23.639 18.988 1.00 78.19 199 GLY A N 1
ATOM 1589 C CA . GLY A 1 199 ? 22.836 23.414 17.812 1.00 78.19 199 GLY A CA 1
ATOM 1590 C C . GLY A 1 199 ? 22.526 24.411 16.703 1.00 78.19 199 GLY A C 1
ATOM 1591 O O . GLY A 1 199 ? 23.447 25.019 16.160 1.00 78.19 199 GLY A O 1
ATOM 1592 N N . PHE A 1 200 ? 21.242 24.663 16.423 1.00 80.12 200 PHE A N 1
ATOM 1593 C CA . PHE A 1 200 ? 20.837 25.691 15.459 1.00 80.12 200 PHE A CA 1
ATOM 1594 C C . PHE A 1 200 ? 21.291 27.089 15.872 1.00 80.12 200 PHE A C 1
ATOM 1596 O O . PHE A 1 200 ? 21.894 27.795 15.064 1.00 80.12 200 PHE A O 1
ATOM 1603 N N . ILE A 1 201 ? 21.047 27.482 17.126 1.00 80.25 201 ILE A N 1
ATOM 1604 C CA . ILE A 1 201 ? 21.448 28.800 17.638 1.00 80.25 201 ILE A CA 1
ATOM 1605 C C . ILE A 1 201 ? 22.969 28.962 17.560 1.00 80.25 201 ILE A C 1
ATOM 1607 O O . ILE A 1 201 ? 23.460 29.999 17.121 1.00 80.25 201 ILE A O 1
ATOM 1611 N N . LEU A 1 202 ? 23.714 27.930 17.947 1.00 77.69 202 LEU A N 1
ATOM 1612 C CA . LEU A 1 202 ? 25.169 27.928 17.997 1.00 77.69 202 LEU A CA 1
ATOM 1613 C C . LEU A 1 202 ? 25.797 28.005 16.602 1.00 77.69 202 LEU A C 1
ATOM 1615 O O . LEU A 1 202 ? 26.701 28.814 16.387 1.00 77.69 202 LEU A O 1
ATOM 1619 N N . LEU A 1 203 ? 25.305 27.212 15.645 1.00 78.56 203 LEU A N 1
ATOM 1620 C CA . LEU A 1 203 ? 25.783 27.242 14.262 1.00 78.56 203 LEU A CA 1
ATOM 1621 C C . LEU A 1 203 ? 25.426 28.567 13.588 1.00 78.56 203 LEU A C 1
ATOM 1623 O O . LEU A 1 203 ? 26.291 29.199 12.981 1.00 78.56 203 LEU A O 1
ATOM 1627 N N . PHE A 1 204 ? 24.181 29.023 13.738 1.00 83.44 204 PHE A N 1
ATOM 1628 C CA . PHE A 1 204 ? 23.723 30.281 13.158 1.00 83.44 204 PHE A CA 1
ATOM 1629 C C . PHE A 1 204 ? 24.497 31.478 13.721 1.00 83.44 204 PHE A C 1
ATOM 1631 O O . PHE A 1 204 ? 25.079 32.246 12.958 1.00 83.44 204 PHE A O 1
ATOM 1638 N N . ALA A 1 205 ? 24.570 31.613 15.049 1.00 81.06 205 ALA A N 1
ATOM 1639 C CA . ALA A 1 205 ? 25.284 32.712 15.694 1.00 81.06 205 ALA A CA 1
ATOM 1640 C C . ALA A 1 205 ? 26.791 32.664 15.405 1.00 81.06 205 ALA A C 1
ATOM 1642 O O . ALA A 1 205 ? 27.396 3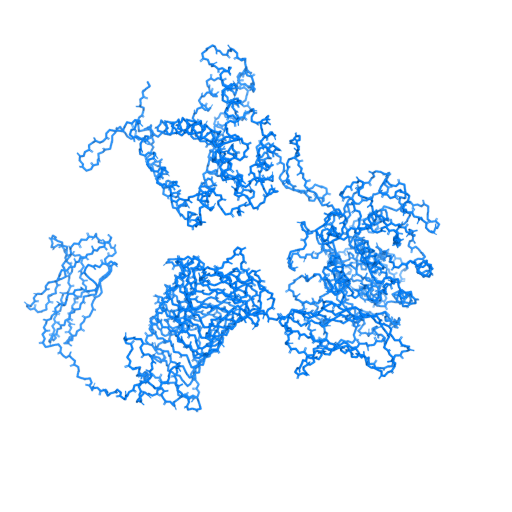3.706 15.158 1.00 81.06 205 ALA A O 1
ATOM 1643 N N . GLY A 1 206 ? 27.395 31.470 15.383 1.00 80.88 206 GLY A N 1
ATOM 1644 C CA . GLY A 1 206 ? 28.807 31.285 15.049 1.00 80.88 206 GLY A CA 1
ATOM 1645 C C . GLY A 1 206 ? 29.137 31.709 13.615 1.00 80.88 206 GLY A C 1
ATOM 1646 O O . GLY A 1 206 ? 30.075 32.480 13.404 1.00 80.88 206 GLY A O 1
ATOM 1647 N N . MET A 1 207 ? 28.344 31.267 12.634 1.00 83.25 207 MET A N 1
ATOM 1648 C CA . MET A 1 207 ? 28.520 31.650 11.227 1.00 83.25 207 MET A CA 1
ATOM 1649 C C . MET A 1 207 ? 28.277 33.143 11.003 1.00 83.25 207 MET A C 1
ATOM 1651 O O . MET A 1 207 ? 29.031 33.789 10.277 1.00 83.25 207 MET A O 1
ATOM 1655 N N . LEU A 1 208 ? 27.262 33.708 11.655 1.00 86.12 208 LEU A N 1
ATOM 1656 C CA . LEU A 1 208 ? 26.924 35.125 11.559 1.00 86.12 208 LEU A CA 1
ATOM 1657 C C . LEU A 1 208 ? 28.011 36.013 12.181 1.00 86.12 208 LEU A C 1
ATOM 1659 O O . LEU A 1 208 ? 28.405 37.011 11.577 1.00 86.12 208 LEU A O 1
ATOM 1663 N N . LEU A 1 209 ? 28.568 35.620 13.333 1.00 84.50 209 LEU A N 1
ATOM 1664 C CA . LEU A 1 209 ? 29.712 36.300 13.949 1.00 84.50 209 LEU A CA 1
ATOM 1665 C C . LEU A 1 209 ? 30.942 36.256 13.034 1.00 84.50 209 LEU A C 1
ATOM 1667 O O . LEU A 1 209 ? 31.603 37.276 12.839 1.00 84.50 209 LEU A O 1
ATOM 1671 N N . PHE A 1 210 ? 31.238 35.090 12.454 1.00 84.06 210 PHE A N 1
ATOM 1672 C CA . PHE A 1 210 ? 32.342 34.937 11.511 1.00 84.06 210 PHE A CA 1
ATOM 1673 C C . PHE A 1 210 ? 32.146 35.824 10.274 1.00 84.06 210 PHE A C 1
ATOM 1675 O O . PHE A 1 210 ? 33.045 36.582 9.912 1.00 84.06 210 PHE A O 1
ATOM 1682 N N . PHE A 1 211 ? 30.953 35.803 9.675 1.00 87.94 211 PHE A N 1
ATOM 1683 C CA . PHE A 1 211 ? 30.607 36.627 8.518 1.00 87.94 211 PHE A CA 1
ATOM 1684 C C . PHE A 1 211 ? 30.748 38.126 8.809 1.00 87.94 211 PHE A C 1
ATOM 1686 O O . PHE A 1 211 ? 31.396 38.844 8.044 1.00 87.94 211 PHE A O 1
ATOM 1693 N N . PHE A 1 212 ? 30.203 38.609 9.929 1.00 90.31 212 PHE A N 1
ATOM 1694 C CA . PHE A 1 212 ? 30.347 40.011 10.321 1.00 90.31 212 PHE A CA 1
ATOM 1695 C C . PHE A 1 212 ? 31.794 40.384 10.636 1.00 90.31 212 PHE A C 1
ATOM 1697 O O . PHE A 1 212 ? 32.228 41.465 10.242 1.00 90.31 212 PHE A O 1
ATOM 1704 N N . GLY A 1 213 ? 32.566 39.494 11.264 1.00 87.62 213 GLY A N 1
ATOM 1705 C CA . GLY A 1 213 ? 33.990 39.712 11.520 1.00 87.62 213 GLY A CA 1
ATOM 1706 C C . GLY A 1 213 ? 34.803 39.859 10.232 1.00 87.62 213 GLY A C 1
ATOM 1707 O O . GLY A 1 213 ? 35.573 40.808 10.087 1.00 87.62 213 GLY A O 1
ATOM 1708 N N . ILE A 1 214 ? 34.586 38.968 9.262 1.00 86.50 214 ILE A N 1
ATOM 1709 C CA . ILE A 1 214 ? 35.239 39.023 7.948 1.00 86.50 214 ILE A CA 1
ATOM 1710 C C . ILE A 1 214 ? 34.813 40.269 7.165 1.00 86.50 214 ILE A C 1
ATOM 1712 O O . ILE A 1 214 ? 35.653 40.943 6.568 1.00 86.50 214 ILE A O 1
ATOM 1716 N N . THR A 1 215 ? 33.524 40.612 7.196 1.00 90.00 215 THR A N 1
ATOM 1717 C CA . THR A 1 215 ? 32.997 41.809 6.524 1.00 90.00 215 THR A CA 1
ATOM 1718 C C . THR A 1 215 ? 33.582 43.084 7.129 1.00 90.00 215 THR A C 1
ATOM 1720 O O . THR A 1 215 ? 34.005 43.976 6.397 1.00 90.00 215 THR A O 1
ATOM 1723 N N . TYR A 1 216 ? 33.687 43.150 8.458 1.00 89.62 216 TYR A N 1
ATOM 1724 C CA . TYR A 1 216 ? 34.304 44.265 9.176 1.00 89.62 216 TYR A CA 1
ATOM 1725 C C . TYR A 1 216 ? 35.789 44.449 8.818 1.00 89.62 216 TYR A C 1
ATOM 1727 O O . TYR A 1 216 ? 36.267 45.577 8.722 1.00 89.62 216 TYR A O 1
ATOM 1735 N N . LEU A 1 217 ? 36.509 43.352 8.563 1.00 85.94 217 LEU A N 1
ATOM 1736 C CA . LEU A 1 217 ? 37.904 43.360 8.104 1.00 85.94 217 LEU A CA 1
ATOM 1737 C C . LEU A 1 217 ? 38.072 43.730 6.616 1.00 85.94 217 LEU A C 1
ATOM 1739 O O . LEU A 1 217 ? 39.203 43.905 6.164 1.00 85.94 217 LEU A O 1
ATOM 1743 N N . GLY A 1 218 ? 36.979 43.870 5.857 1.00 87.12 218 GLY A N 1
ATOM 1744 C CA . GLY A 1 218 ? 36.996 44.209 4.430 1.00 87.12 218 GLY A CA 1
ATOM 1745 C C . GLY A 1 218 ? 36.984 43.006 3.476 1.00 87.12 218 GLY A C 1
ATOM 1746 O O . GLY A 1 218 ? 37.257 43.176 2.291 1.00 87.12 218 GLY A O 1
ATOM 1747 N N . GLY A 1 219 ? 36.656 41.806 3.966 1.00 88.94 219 GLY A N 1
ATOM 1748 C CA . GLY A 1 219 ? 36.510 40.586 3.165 1.00 88.94 219 GLY A CA 1
ATOM 1749 C C . GLY A 1 219 ? 37.511 39.482 3.516 1.00 88.94 219 GLY A C 1
ATOM 1750 O O . GLY A 1 219 ? 38.523 39.706 4.186 1.00 88.94 219 GLY A O 1
ATOM 1751 N N . PHE A 1 220 ? 37.217 38.258 3.062 1.00 87.31 220 PHE A N 1
ATOM 1752 C CA . PHE A 1 220 ? 37.999 37.066 3.416 1.00 87.31 220 PHE A CA 1
ATOM 1753 C C . PHE A 1 220 ? 39.430 37.129 2.873 1.00 87.31 220 PHE A C 1
ATOM 1755 O O . PHE A 1 220 ? 40.363 36.742 3.570 1.00 87.31 220 PHE A O 1
ATOM 1762 N N . ASP A 1 221 ? 39.618 37.688 1.676 1.00 87.25 221 ASP A N 1
ATOM 1763 C CA . ASP A 1 221 ? 40.939 37.822 1.058 1.00 87.25 221 ASP A CA 1
ATOM 1764 C C . ASP A 1 221 ? 41.881 38.701 1.887 1.00 87.25 221 ASP A C 1
ATOM 1766 O O . ASP A 1 221 ? 43.063 38.388 2.030 1.00 87.25 221 ASP A O 1
ATOM 1770 N N . ILE A 1 222 ? 41.367 39.787 2.475 1.00 87.50 222 ILE A N 1
ATOM 1771 C CA . ILE A 1 222 ? 42.158 40.678 3.333 1.00 87.50 222 ILE A CA 1
ATOM 1772 C C . ILE A 1 222 ? 42.523 39.954 4.628 1.00 87.50 222 ILE A C 1
ATOM 1774 O O . ILE A 1 222 ? 43.695 39.919 5.002 1.00 87.50 222 ILE A O 1
ATOM 1778 N N . PHE A 1 223 ? 41.543 39.319 5.274 1.00 86.50 223 PHE A N 1
ATOM 1779 C CA . PHE A 1 223 ? 41.773 38.506 6.467 1.00 86.50 223 PHE A CA 1
ATOM 1780 C C . PHE A 1 223 ? 42.836 37.424 6.224 1.00 86.50 223 PHE A C 1
ATOM 1782 O O . PHE A 1 223 ? 43.817 37.338 6.965 1.00 86.50 223 PHE A O 1
ATOM 1789 N N . TRP A 1 224 ? 42.686 36.635 5.157 1.00 87.81 224 TRP A N 1
ATOM 1790 C CA . TRP A 1 224 ? 43.592 35.535 4.857 1.00 87.81 224 TRP A CA 1
ATOM 1791 C C . TRP A 1 224 ? 44.995 36.035 4.521 1.00 87.81 224 TRP A C 1
ATOM 1793 O O . TRP A 1 224 ? 45.978 35.458 4.978 1.00 87.81 224 TRP A O 1
ATOM 1803 N N . ASN A 1 225 ? 45.136 37.128 3.771 1.00 86.69 225 ASN A N 1
ATOM 1804 C CA . ASN A 1 225 ? 46.452 37.645 3.395 1.00 86.69 225 ASN A CA 1
ATOM 1805 C C . ASN A 1 225 ? 47.203 38.327 4.549 1.00 86.69 225 ASN A C 1
ATOM 1807 O O . ASN A 1 225 ? 48.432 38.301 4.548 1.00 86.69 225 ASN A O 1
ATOM 1811 N N . LEU A 1 226 ? 46.499 38.870 5.548 1.00 85.19 226 LEU A N 1
ATOM 1812 C CA . LEU A 1 226 ? 47.115 39.474 6.737 1.00 85.19 226 LEU A CA 1
ATOM 1813 C C . LEU A 1 226 ? 47.694 38.448 7.722 1.00 85.19 226 LEU A C 1
ATOM 1815 O O . LEU A 1 226 ? 48.565 38.795 8.519 1.00 85.19 226 LEU A O 1
ATOM 1819 N N . LEU A 1 227 ? 47.240 37.193 7.675 1.00 84.00 227 LEU A N 1
ATOM 1820 C CA . LEU A 1 227 ? 47.746 36.146 8.560 1.00 84.00 227 LEU A CA 1
ATOM 1821 C C . LEU A 1 227 ? 49.173 35.710 8.161 1.00 84.00 227 LEU A C 1
ATOM 1823 O O . LEU A 1 227 ? 49.404 35.369 6.991 1.00 84.00 227 LEU A O 1
ATOM 1827 N N . PRO A 1 228 ? 50.126 35.634 9.113 1.00 84.56 228 PRO A N 1
ATOM 1828 C CA . PRO A 1 228 ? 51.433 35.023 8.882 1.00 84.56 228 PRO A CA 1
ATOM 1829 C C . PRO A 1 228 ? 51.300 33.578 8.389 1.00 84.56 228 PRO A C 1
ATOM 1831 O O . PRO A 1 228 ? 50.407 32.848 8.820 1.00 84.56 228 PRO A O 1
ATOM 1834 N N . THR A 1 229 ? 52.206 33.125 7.518 1.00 81.25 229 THR A N 1
ATOM 1835 C CA . THR A 1 229 ? 52.181 31.752 6.974 1.00 81.25 229 THR A CA 1
ATOM 1836 C C . THR A 1 229 ? 52.177 30.691 8.075 1.00 81.25 229 THR A C 1
ATOM 1838 O O . THR A 1 229 ? 51.442 29.715 7.982 1.00 81.25 229 THR A O 1
ATOM 1841 N N . GLU A 1 230 ? 52.932 30.911 9.151 1.00 77.06 230 GLU A N 1
ATOM 1842 C CA . GLU A 1 230 ? 52.983 30.039 10.332 1.00 77.06 230 GLU A CA 1
ATOM 1843 C C . GLU A 1 230 ? 51.628 29.873 11.041 1.00 77.06 230 GLU A C 1
ATOM 1845 O O . GLU A 1 230 ? 51.359 28.809 11.589 1.00 77.06 230 GLU A O 1
ATOM 1850 N N . TRP A 1 231 ? 50.738 30.868 10.971 1.00 81.75 231 TRP A N 1
ATOM 1851 C CA . TRP A 1 231 ? 49.404 30.809 11.584 1.00 81.75 231 TRP A CA 1
ATOM 1852 C C . TRP A 1 231 ? 48.367 30.120 10.694 1.00 81.75 231 TRP A C 1
ATOM 1854 O O . TRP A 1 231 ? 47.289 29.768 11.173 1.00 81.75 231 TRP A O 1
ATOM 1864 N N . LYS A 1 232 ? 48.693 29.915 9.411 1.00 82.50 232 LYS A N 1
ATOM 1865 C CA . LYS A 1 232 ? 47.855 29.216 8.424 1.00 82.50 232 LYS A CA 1
ATOM 1866 C C . LYS A 1 232 ? 48.095 27.709 8.399 1.00 82.50 232 LYS A C 1
ATOM 1868 O O . LYS A 1 232 ? 47.309 26.980 7.799 1.00 82.50 232 LYS A O 1
ATOM 1873 N N . LEU A 1 233 ? 49.191 27.236 8.994 1.00 76.06 233 LEU A N 1
ATOM 1874 C CA . LEU A 1 233 ? 49.549 25.823 8.960 1.00 76.06 233 LEU A CA 1
ATOM 1875 C C . LEU A 1 233 ? 48.633 25.013 9.895 1.00 76.06 233 LEU A C 1
ATOM 1877 O O . LEU A 1 233 ? 48.483 25.378 11.062 1.00 76.06 233 LEU A O 1
ATOM 1881 N N . PRO A 1 234 ? 48.063 23.886 9.428 1.00 66.75 234 PRO A N 1
ATOM 1882 C CA . PRO A 1 234 ? 47.248 23.008 10.270 1.00 66.75 234 PRO A CA 1
ATOM 1883 C C . PRO A 1 234 ? 48.090 22.260 11.317 1.00 66.75 234 PRO A C 1
ATOM 1885 O O . PRO A 1 234 ? 47.562 21.841 12.343 1.00 66.75 234 PRO A O 1
ATOM 1888 N N . LEU A 1 235 ? 49.398 22.117 11.070 1.00 67.31 235 LEU A N 1
ATOM 1889 C CA . LEU A 1 235 ? 50.384 21.515 11.965 1.00 67.31 235 LEU A CA 1
ATOM 1890 C C . LEU A 1 235 ? 51.547 22.502 12.136 1.00 67.31 235 LEU A C 1
ATOM 1892 O O . LEU A 1 235 ? 52.322 22.709 11.201 1.00 67.31 235 LEU A O 1
ATOM 1896 N N . ALA A 1 236 ? 51.650 23.138 13.304 1.00 63.34 236 ALA A N 1
ATOM 1897 C CA . ALA A 1 236 ? 52.792 23.991 13.639 1.00 63.34 236 ALA A CA 1
ATOM 1898 C C . ALA A 1 236 ? 53.967 23.169 14.195 1.00 63.34 236 ALA A C 1
ATOM 1900 O O . ALA A 1 236 ? 53.859 21.965 14.430 1.00 63.34 236 ALA A O 1
ATOM 1901 N N . ASP A 1 237 ? 55.110 23.827 14.384 1.00 68.81 237 ASP A N 1
ATOM 1902 C CA . ASP A 1 237 ? 56.340 23.221 14.897 1.00 68.81 237 ASP A CA 1
ATOM 1903 C C . ASP A 1 237 ? 56.109 22.632 16.308 1.00 68.81 237 ASP A C 1
ATOM 1905 O O . ASP A 1 237 ? 55.880 23.363 17.269 1.00 68.81 237 ASP A O 1
ATOM 1909 N N . PHE A 1 238 ? 56.162 21.298 16.440 1.00 69.06 238 PHE A N 1
ATOM 1910 C CA . PHE A 1 238 ? 55.750 20.546 17.641 1.00 69.06 238 PHE A CA 1
ATOM 1911 C C . PHE A 1 238 ? 56.395 21.029 18.952 1.00 69.06 238 PHE A C 1
ATOM 1913 O O . PHE A 1 238 ? 55.835 20.802 20.021 1.00 69.06 238 PHE A O 1
ATOM 1920 N N . ASN A 1 239 ? 57.562 21.678 18.890 1.00 71.06 239 ASN A N 1
ATOM 1921 C CA . ASN A 1 239 ? 58.324 22.123 20.060 1.00 71.06 239 ASN A CA 1
ATOM 1922 C C . ASN A 1 239 ? 58.483 23.653 20.163 1.00 71.06 239 ASN A C 1
ATOM 1924 O O . ASN A 1 239 ? 59.309 24.113 20.958 1.00 71.06 239 ASN A O 1
ATOM 1928 N N . LYS A 1 240 ? 57.755 24.457 19.370 1.00 66.94 240 LYS A N 1
ATOM 1929 C CA . LYS A 1 240 ? 57.842 25.927 19.416 1.00 66.94 240 LYS A CA 1
ATOM 1930 C C . LYS A 1 240 ? 56.476 26.611 19.267 1.00 66.94 240 LYS A C 1
ATOM 1932 O O . LYS A 1 240 ? 55.694 26.189 18.425 1.00 66.94 240 LYS A O 1
ATOM 1937 N N . PRO A 1 241 ? 56.230 27.722 19.987 1.00 67.31 241 PRO A N 1
ATOM 1938 C CA . PRO A 1 241 ? 57.122 28.365 20.953 1.00 67.31 241 PRO A CA 1
ATOM 1939 C C . PRO A 1 241 ? 57.104 27.642 22.319 1.00 67.31 241 PRO A C 1
ATOM 1941 O O . PRO A 1 241 ? 56.176 26.906 22.633 1.00 67.31 241 PRO A O 1
ATOM 1944 N N . SER A 1 242 ? 58.167 27.779 23.123 1.00 67.94 242 SER A N 1
ATOM 1945 C CA . SER A 1 242 ? 58.356 26.990 24.362 1.00 67.94 242 SER A CA 1
ATOM 1946 C C . SER A 1 242 ? 57.345 27.295 25.476 1.00 67.94 242 SER A C 1
ATOM 1948 O O . SER A 1 242 ? 57.266 26.566 26.461 1.00 67.94 242 SER A O 1
ATOM 1950 N N . ASP A 1 243 ? 56.612 28.395 25.348 1.00 74.31 243 ASP A N 1
ATOM 1951 C CA . ASP A 1 243 ? 55.532 28.839 26.227 1.00 74.31 243 ASP A CA 1
ATOM 1952 C C . ASP A 1 243 ? 54.163 28.230 25.863 1.00 74.31 243 ASP A C 1
ATOM 1954 O O . ASP A 1 243 ? 53.221 28.358 26.647 1.00 74.31 243 ASP A O 1
ATOM 1958 N N . PHE A 1 244 ? 54.055 27.504 24.741 1.00 75.62 244 PHE A N 1
ATOM 1959 C CA . PHE A 1 244 ? 52.848 26.782 24.335 1.00 75.62 244 PHE A CA 1
ATOM 1960 C C . PHE A 1 244 ? 53.143 25.304 24.032 1.00 75.62 244 PHE A C 1
ATOM 1962 O O . PHE A 1 244 ? 53.870 24.952 23.106 1.00 75.62 244 PHE A O 1
ATOM 1969 N N . ASN A 1 245 ? 52.570 24.403 24.834 1.00 77.69 245 ASN A N 1
ATOM 1970 C CA . ASN A 1 245 ? 52.876 22.972 24.782 1.00 77.69 245 ASN A CA 1
ATOM 1971 C C . ASN A 1 245 ? 52.118 22.242 23.655 1.00 77.69 245 ASN A C 1
ATOM 1973 O O . ASN A 1 245 ? 51.145 21.529 23.913 1.00 77.69 245 ASN A O 1
ATOM 1977 N N . PHE A 1 246 ? 52.582 22.390 22.412 1.00 75.75 246 PHE A N 1
ATOM 1978 C CA . PHE A 1 246 ? 52.013 21.704 21.244 1.00 75.75 246 PHE A CA 1
ATOM 1979 C C . PHE A 1 246 ? 52.077 20.171 21.349 1.00 75.75 246 PHE A C 1
ATOM 1981 O O . PHE A 1 246 ? 51.097 19.502 21.022 1.00 75.75 246 PHE A O 1
ATOM 1988 N N . VAL A 1 247 ? 53.174 19.604 21.874 1.00 78.44 247 VAL A N 1
ATOM 1989 C CA . VAL A 1 247 ? 53.296 18.152 22.135 1.00 78.44 247 VAL A CA 1
ATOM 1990 C C . VAL A 1 247 ? 52.184 17.666 23.066 1.00 78.44 247 VAL A C 1
ATOM 1992 O O . VAL A 1 247 ? 51.545 16.649 22.799 1.00 78.44 247 VAL A O 1
ATOM 1995 N N . GLY A 1 248 ? 51.940 18.401 24.152 1.00 76.69 248 GLY A N 1
ATOM 1996 C CA . GLY A 1 248 ? 50.876 18.108 25.104 1.00 76.69 248 GLY A CA 1
ATOM 1997 C C . GLY A 1 248 ? 49.499 18.171 24.454 1.00 76.69 248 GLY A C 1
ATOM 1998 O O . GLY A 1 248 ? 48.715 17.252 24.632 1.00 76.69 248 GLY A O 1
ATOM 1999 N N . ILE A 1 249 ? 49.220 19.192 23.643 1.00 76.75 249 ILE A N 1
ATOM 2000 C CA . ILE A 1 249 ? 47.930 19.331 22.947 1.00 76.75 249 ILE A CA 1
ATOM 2001 C C . ILE A 1 249 ? 47.700 18.179 21.968 1.00 76.75 249 ILE A C 1
ATOM 2003 O O . ILE A 1 249 ? 46.612 17.613 21.938 1.00 76.75 249 ILE A O 1
ATOM 2007 N N . PHE A 1 250 ? 48.723 17.775 21.218 1.00 77.31 250 PHE A N 1
ATOM 2008 C CA . PHE A 1 250 ? 48.601 16.660 20.285 1.00 77.31 250 PHE A CA 1
ATOM 2009 C C . PHE A 1 250 ? 48.354 15.321 21.001 1.00 77.31 250 PHE A C 1
ATOM 2011 O O . PHE A 1 250 ? 47.391 14.625 20.693 1.00 77.31 250 PHE A O 1
ATOM 2018 N N . TRP A 1 251 ? 49.180 14.957 21.988 1.00 81.06 251 TRP A N 1
ATOM 2019 C CA . TRP A 1 251 ? 49.047 13.657 22.660 1.00 81.06 251 TRP A CA 1
ATOM 2020 C C . TRP A 1 251 ? 47.876 13.597 23.646 1.00 81.06 251 TRP A C 1
ATOM 2022 O O . TRP A 1 251 ? 47.181 12.584 23.720 1.00 81.06 251 TRP A O 1
ATOM 2032 N N . GLN A 1 252 ? 47.653 14.664 24.413 1.00 79.19 252 GLN A N 1
ATOM 2033 C CA . GLN A 1 252 ? 46.604 14.716 25.427 1.00 79.19 252 GLN A CA 1
ATOM 2034 C C . GLN A 1 252 ? 45.247 15.083 24.820 1.00 79.19 252 GLN A C 1
ATOM 2036 O O . GLN A 1 252 ? 44.293 14.338 25.011 1.00 79.19 252 GLN A O 1
ATOM 2041 N N . ASP A 1 253 ? 45.140 16.218 24.125 1.00 72.25 253 ASP A N 1
ATOM 2042 C CA . ASP A 1 253 ? 43.850 16.746 23.651 1.00 72.25 253 ASP A CA 1
ATOM 2043 C C . ASP A 1 253 ? 43.423 16.021 22.360 1.00 72.25 253 ASP A C 1
ATOM 2045 O O . ASP A 1 253 ? 42.296 15.548 22.270 1.00 72.25 253 ASP A O 1
ATOM 2049 N N . ALA A 1 254 ? 44.336 15.838 21.397 1.00 73.19 254 ALA A N 1
ATOM 2050 C CA . ALA A 1 254 ? 44.002 15.313 20.066 1.00 73.19 254 ALA A CA 1
ATOM 2051 C C . ALA A 1 254 ? 44.068 13.779 19.906 1.00 73.19 254 ALA A C 1
ATOM 2053 O O . ALA A 1 254 ? 43.556 13.247 18.927 1.00 73.19 254 ALA A O 1
ATOM 2054 N N . ILE A 1 255 ? 44.727 13.051 20.816 1.00 80.44 255 ILE A N 1
ATOM 2055 C CA . ILE A 1 255 ? 44.767 11.576 20.792 1.00 80.44 255 ILE A CA 1
ATOM 2056 C C . ILE A 1 255 ? 43.991 11.009 21.974 1.00 80.44 255 ILE A C 1
ATOM 2058 O O . ILE A 1 255 ? 42.966 10.354 21.785 1.00 80.44 255 ILE A O 1
ATOM 2062 N N . ALA A 1 256 ? 44.452 11.261 23.203 1.00 80.56 256 ALA A N 1
ATOM 2063 C CA . ALA A 1 256 ? 43.781 10.724 24.384 1.00 80.56 256 ALA A CA 1
ATOM 2064 C C . ALA A 1 256 ? 42.366 11.309 24.549 1.00 80.56 256 ALA A C 1
ATOM 2066 O O . ALA A 1 256 ? 41.448 10.579 24.920 1.00 80.56 256 ALA A O 1
ATOM 2067 N N . GLY A 1 257 ? 42.174 12.590 24.214 1.00 77.19 257 GLY A N 1
ATOM 2068 C CA . GLY A 1 257 ? 40.870 13.250 24.191 1.00 77.19 257 GLY A CA 1
ATOM 2069 C C . GLY A 1 257 ? 39.913 12.640 23.169 1.00 77.19 257 GLY A C 1
ATOM 2070 O O . GLY A 1 257 ? 38.800 12.286 23.545 1.00 77.19 257 GLY A O 1
ATOM 2071 N N . SER A 1 258 ? 40.351 12.417 21.927 1.00 78.69 258 SER A N 1
ATOM 2072 C CA . SER A 1 258 ? 39.535 11.797 20.869 1.00 78.69 258 SER A CA 1
ATOM 2073 C C . SER A 1 258 ? 39.151 10.351 21.187 1.00 78.69 258 SER A C 1
ATOM 2075 O O . SER A 1 258 ? 38.000 9.960 20.993 1.00 78.69 258 SER A O 1
ATOM 2077 N N . ILE A 1 259 ? 40.075 9.558 21.747 1.00 81.25 259 ILE A N 1
ATOM 2078 C CA . ILE A 1 259 ? 39.772 8.200 22.227 1.00 81.25 259 ILE A CA 1
ATOM 2079 C C . ILE A 1 259 ? 38.769 8.259 23.388 1.00 81.25 259 ILE A C 1
ATOM 2081 O O . ILE A 1 259 ? 37.774 7.534 23.394 1.00 81.25 259 ILE A O 1
ATOM 2085 N N . GLY A 1 260 ? 38.998 9.147 24.358 1.00 80.00 260 GLY A N 1
ATOM 2086 C CA . GLY A 1 260 ? 38.091 9.345 25.486 1.00 80.00 260 GLY A CA 1
ATOM 2087 C C . GLY A 1 260 ? 36.689 9.774 25.044 1.00 80.00 260 GLY A C 1
ATOM 2088 O O . GLY A 1 260 ? 35.696 9.254 25.546 1.00 80.00 260 GLY A O 1
ATOM 2089 N N . PHE A 1 261 ? 36.595 10.668 24.060 1.00 77.44 261 PHE A N 1
ATOM 2090 C CA . PHE A 1 261 ? 35.328 11.173 23.547 1.00 77.44 261 PHE A CA 1
ATOM 2091 C C . PHE A 1 261 ? 34.574 10.125 22.721 1.00 77.44 261 PHE A C 1
ATOM 2093 O O . PHE A 1 261 ? 33.411 9.863 22.999 1.00 77.44 261 PHE A O 1
ATOM 2100 N N . LEU A 1 262 ? 35.220 9.481 21.747 1.00 78.62 262 LEU A N 1
ATOM 2101 C CA . LEU A 1 262 ? 34.545 8.539 20.848 1.00 78.62 262 LEU A CA 1
ATOM 2102 C C . LEU A 1 262 ? 34.242 7.191 21.522 1.00 78.62 262 LEU A C 1
ATOM 2104 O O . LEU A 1 262 ? 33.185 6.611 21.296 1.00 78.62 262 LEU A O 1
ATOM 2108 N N . PHE A 1 263 ? 35.143 6.682 22.366 1.00 82.88 263 PHE A N 1
ATOM 2109 C CA . PHE A 1 263 ? 35.035 5.315 22.891 1.00 82.88 263 PHE A CA 1
ATOM 2110 C C . PHE A 1 263 ? 34.552 5.254 24.337 1.00 82.88 263 PHE A C 1
ATOM 2112 O O . PHE A 1 263 ? 33.944 4.264 24.738 1.00 82.88 263 PHE A O 1
ATOM 2119 N N . MET A 1 264 ? 34.823 6.292 25.132 1.00 79.19 264 MET A N 1
ATOM 2120 C CA . MET A 1 264 ? 34.583 6.274 26.578 1.00 79.19 264 MET A CA 1
ATOM 2121 C C . MET A 1 264 ? 33.476 7.238 27.033 1.00 79.19 264 MET A C 1
ATOM 2123 O O . MET A 1 264 ? 33.030 7.150 28.177 1.00 79.19 264 MET A O 1
ATOM 2127 N N . ASN A 1 265 ? 32.991 8.137 26.170 1.00 80.19 265 ASN A N 1
ATOM 2128 C CA . ASN A 1 265 ? 31.958 9.099 26.540 1.00 80.19 265 ASN A CA 1
ATOM 2129 C C . ASN A 1 265 ? 30.565 8.459 26.511 1.00 80.19 265 ASN A C 1
ATOM 2131 O O . ASN A 1 265 ? 29.952 8.284 25.457 1.00 80.19 265 ASN A O 1
ATOM 2135 N N . GLN A 1 266 ? 30.037 8.174 27.700 1.00 77.25 266 GLN A N 1
ATOM 2136 C CA . GLN A 1 266 ? 28.703 7.601 27.865 1.00 77.25 266 GLN A CA 1
ATOM 2137 C C . GLN A 1 266 ? 27.603 8.478 27.232 1.00 77.25 266 GLN A C 1
ATOM 2139 O O . GLN A 1 266 ? 26.659 7.941 26.664 1.00 77.25 266 GLN A O 1
ATOM 2144 N N . GLY A 1 267 ? 27.731 9.810 27.259 1.00 76.31 267 GLY A N 1
ATOM 2145 C CA . GLY A 1 267 ? 26.762 10.727 26.648 1.00 76.31 267 GLY A CA 1
ATOM 2146 C C . GLY A 1 267 ? 26.697 10.613 25.123 1.00 76.31 267 GLY A C 1
ATOM 2147 O O . GLY A 1 267 ? 25.607 10.658 24.553 1.00 76.31 267 GLY A O 1
ATOM 2148 N N . LEU A 1 268 ? 27.842 10.424 24.464 1.00 77.81 268 LEU A N 1
ATOM 2149 C CA . LEU A 1 268 ? 27.912 10.220 23.015 1.00 77.81 268 LEU A CA 1
ATOM 2150 C C . LEU A 1 268 ? 27.310 8.864 22.619 1.00 77.81 268 LEU A C 1
ATOM 2152 O O . LEU A 1 268 ? 26.470 8.788 21.725 1.00 77.81 268 LEU A O 1
ATOM 2156 N N . ILE A 1 269 ? 27.701 7.798 23.319 1.00 78.69 269 ILE A N 1
ATOM 2157 C CA . ILE A 1 269 ? 27.245 6.432 23.035 1.00 78.69 269 ILE A CA 1
ATOM 2158 C C . ILE A 1 269 ? 25.729 6.290 23.211 1.00 78.69 269 ILE A C 1
ATOM 2160 O O . ILE A 1 269 ? 25.069 5.711 22.351 1.00 78.69 269 ILE A O 1
ATOM 2164 N N . MET A 1 270 ? 25.157 6.875 24.267 1.00 77.94 270 MET A N 1
ATOM 2165 C CA . MET A 1 270 ? 23.708 6.838 24.505 1.00 77.94 270 MET A CA 1
ATOM 2166 C C . MET A 1 270 ? 22.891 7.496 23.379 1.00 77.94 270 MET A C 1
ATOM 2168 O O . MET A 1 270 ? 21.742 7.122 23.175 1.00 77.94 270 MET A O 1
ATOM 2172 N N . ARG A 1 271 ? 23.463 8.443 22.617 1.00 78.06 271 ARG A N 1
ATOM 2173 C CA . ARG A 1 271 ? 22.795 9.070 21.457 1.00 78.06 271 ARG A CA 1
ATOM 2174 C C . ARG A 1 271 ? 22.764 8.143 20.246 1.00 78.06 271 ARG A C 1
ATOM 2176 O O . ARG A 1 271 ? 21.725 8.011 19.617 1.00 78.06 271 ARG A O 1
ATOM 2183 N N . PHE A 1 272 ? 23.856 7.437 19.965 1.00 74.75 272 PHE A N 1
ATOM 2184 C CA . PHE A 1 272 ? 23.865 6.420 18.907 1.00 74.75 272 PHE A CA 1
ATOM 2185 C C . PHE A 1 272 ? 22.992 5.207 19.241 1.00 74.75 272 PHE A C 1
ATOM 2187 O O . PHE A 1 272 ? 22.378 4.613 18.361 1.00 74.75 272 PHE A O 1
ATOM 2194 N N . MET A 1 273 ? 22.902 4.852 20.522 1.00 72.38 273 MET A N 1
ATOM 2195 C CA . MET A 1 273 ? 22.007 3.797 20.993 1.00 72.38 273 MET A CA 1
ATOM 2196 C C . MET A 1 273 ? 20.520 4.171 20.925 1.00 72.38 273 MET A C 1
ATOM 2198 O O . MET A 1 273 ? 19.692 3.296 21.161 1.00 72.38 273 MET A O 1
ATOM 2202 N N . ALA A 1 274 ? 20.190 5.431 20.619 1.00 73.19 274 ALA A N 1
ATOM 2203 C CA . ALA A 1 274 ? 18.824 5.922 20.463 1.00 73.19 274 ALA A CA 1
ATOM 2204 C C . ALA A 1 274 ? 18.305 5.871 19.008 1.00 73.19 274 ALA A C 1
ATOM 2206 O O . ALA A 1 274 ? 17.158 6.251 18.761 1.00 73.19 274 ALA A O 1
ATOM 2207 N N . CYS A 1 275 ? 19.119 5.392 18.056 1.00 64.88 275 CYS A N 1
ATOM 2208 C CA . CYS A 1 275 ? 18.725 5.212 16.654 1.00 64.88 275 CYS A CA 1
ATOM 2209 C C . CYS A 1 275 ? 17.712 4.066 16.463 1.00 64.88 275 CYS A C 1
ATOM 2211 O O . CYS A 1 275 ? 17.805 3.050 17.155 1.00 64.88 275 CYS A O 1
ATOM 2213 N N . LYS A 1 276 ? 16.818 4.203 15.465 1.00 58.94 276 LYS A N 1
ATOM 2214 C CA . LYS A 1 276 ? 15.813 3.183 15.075 1.00 58.94 276 LYS A CA 1
ATOM 2215 C C . LYS A 1 276 ? 16.431 1.838 14.688 1.00 58.94 276 LYS A C 1
ATOM 2217 O O . LYS A 1 276 ? 15.939 0.785 15.076 1.00 58.94 276 LYS A O 1
ATOM 2222 N N . ASN A 1 277 ? 17.540 1.866 13.955 1.00 56.94 277 ASN A N 1
ATOM 2223 C CA . ASN A 1 277 ? 18.301 0.679 13.578 1.00 56.94 277 ASN A CA 1
ATOM 2224 C C . ASN A 1 277 ? 19.774 1.045 13.290 1.00 56.94 277 ASN A C 1
ATOM 2226 O O . ASN A 1 277 ? 20.182 2.208 13.362 1.00 56.94 277 ASN A O 1
ATOM 2230 N N . VAL A 1 278 ? 20.601 0.037 12.998 1.00 52.41 278 VAL A N 1
ATOM 2231 C CA . VAL A 1 278 ? 22.047 0.213 12.762 1.00 52.41 278 VAL A CA 1
ATOM 2232 C C . VAL A 1 278 ? 22.322 1.050 11.509 1.00 52.41 278 VAL A C 1
ATOM 2234 O O . VAL A 1 278 ? 23.261 1.847 11.516 1.00 52.41 278 VAL A O 1
ATOM 2237 N N . ASN A 1 279 ? 21.501 0.908 10.465 1.00 55.97 279 ASN A N 1
ATOM 2238 C CA . ASN A 1 279 ? 21.652 1.635 9.203 1.00 55.97 279 ASN A CA 1
ATOM 2239 C C . ASN A 1 279 ? 21.396 3.134 9.401 1.00 55.97 279 ASN A C 1
ATOM 2241 O O . ASN A 1 279 ? 22.202 3.951 8.966 1.00 55.97 279 ASN A O 1
ATOM 2245 N N . GLU A 1 280 ? 20.388 3.497 10.195 1.00 57.25 280 GLU A N 1
ATOM 2246 C CA . GLU A 1 280 ? 20.154 4.873 10.649 1.00 57.25 280 GLU A CA 1
ATOM 2247 C C . GLU A 1 280 ? 21.351 5.427 11.445 1.00 57.25 280 GLU A C 1
ATOM 2249 O O . GLU A 1 280 ? 21.779 6.563 11.245 1.00 57.25 280 GLU A O 1
ATOM 2254 N N . GLY A 1 281 ? 21.969 4.619 12.314 1.00 55.12 281 GLY A N 1
ATOM 2255 C CA . GLY A 1 281 ? 23.192 5.005 13.031 1.00 55.12 281 GLY A CA 1
ATOM 2256 C C . GLY A 1 281 ? 24.402 5.244 12.114 1.00 55.12 281 GLY A C 1
ATOM 2257 O O . GLY A 1 281 ? 25.171 6.186 12.335 1.00 55.12 281 GLY A O 1
ATOM 2258 N N . ARG A 1 282 ? 24.565 4.429 11.064 1.00 60.31 282 ARG A N 1
ATOM 2259 C CA . ARG A 1 282 ? 25.624 4.583 10.048 1.00 60.31 282 ARG A CA 1
ATOM 2260 C C . ARG A 1 282 ? 25.391 5.807 9.166 1.00 60.31 282 ARG A C 1
ATOM 2262 O O . ARG A 1 282 ? 26.331 6.576 8.951 1.00 60.31 282 ARG A O 1
ATOM 2269 N N . LYS A 1 283 ? 24.145 6.037 8.749 1.00 64.88 283 LYS A N 1
ATOM 2270 C CA . LYS A 1 283 ? 23.713 7.212 7.982 1.00 64.88 283 LYS A CA 1
ATOM 2271 C C . LYS A 1 283 ? 23.910 8.505 8.772 1.00 64.88 283 LYS A C 1
ATOM 2273 O O . LYS A 1 283 ? 24.477 9.462 8.250 1.00 64.88 283 LYS A O 1
ATOM 2278 N N . ALA A 1 284 ? 23.607 8.498 10.073 1.00 59.69 284 ALA A N 1
ATOM 2279 C CA . ALA A 1 284 ? 23.844 9.635 10.973 1.00 59.69 284 ALA A CA 1
ATOM 2280 C C . ALA A 1 284 ? 25.325 10.022 11.036 1.00 59.69 284 ALA A C 1
ATOM 2282 O O . ALA A 1 284 ? 25.699 11.193 10.939 1.00 59.69 284 ALA A O 1
ATOM 2283 N N . ALA A 1 285 ? 26.197 9.024 11.189 1.00 63.72 285 ALA A N 1
ATOM 2284 C CA . ALA A 1 285 ? 27.638 9.235 11.219 1.00 63.72 285 ALA A CA 1
ATOM 2285 C C . ALA A 1 285 ? 28.182 9.721 9.860 1.00 63.72 285 ALA A C 1
ATOM 2287 O O . ALA A 1 285 ? 29.044 10.605 9.823 1.00 63.72 285 ALA A O 1
ATOM 2288 N N . ALA A 1 286 ? 27.662 9.186 8.751 1.00 65.38 286 ALA A N 1
ATOM 2289 C CA . ALA A 1 286 ? 28.042 9.586 7.400 1.00 65.38 286 ALA A CA 1
ATOM 2290 C C . ALA A 1 286 ? 27.646 11.030 7.086 1.00 65.38 286 ALA A C 1
ATOM 2292 O O . ALA A 1 286 ? 28.471 11.796 6.585 1.00 65.38 286 ALA A O 1
ATOM 2293 N N . ILE A 1 287 ? 26.431 11.434 7.455 1.00 64.56 287 ILE A N 1
ATOM 2294 C CA . ILE A 1 287 ? 25.920 12.772 7.159 1.00 64.56 287 ILE A CA 1
ATOM 2295 C C . ILE A 1 287 ? 26.538 13.830 8.073 1.00 64.56 287 ILE A C 1
ATOM 2297 O O . ILE A 1 287 ? 26.907 14.897 7.589 1.00 64.56 287 ILE A O 1
ATOM 2301 N N . ASN A 1 288 ? 26.796 13.519 9.347 1.00 61.16 288 ASN A N 1
ATOM 2302 C CA . ASN A 1 288 ? 27.637 14.365 10.208 1.00 61.16 288 ASN A CA 1
ATOM 2303 C C . ASN A 1 288 ? 28.977 14.706 9.541 1.00 61.16 288 ASN A C 1
ATOM 2305 O O . ASN A 1 288 ? 29.432 15.852 9.551 1.00 61.16 288 ASN A O 1
ATOM 2309 N N . LYS A 1 289 ? 29.612 13.699 8.934 1.00 61.00 289 LYS A N 1
ATOM 2310 C CA . LYS A 1 289 ? 30.886 13.867 8.239 1.00 61.00 289 LYS A CA 1
ATOM 2311 C C . LYS A 1 289 ? 30.724 14.605 6.909 1.00 61.00 289 LYS A C 1
ATOM 2313 O O . LYS A 1 289 ? 31.580 15.429 6.595 1.00 61.00 289 LYS A O 1
ATOM 2318 N N . ALA A 1 290 ? 29.631 14.380 6.181 1.00 65.81 290 ALA A N 1
ATOM 2319 C CA . ALA A 1 290 ? 29.289 15.117 4.967 1.00 65.81 290 ALA A CA 1
ATOM 2320 C C . ALA A 1 290 ? 29.079 16.610 5.235 1.00 65.81 290 ALA A C 1
ATOM 2322 O O . ALA A 1 290 ? 29.680 17.428 4.547 1.00 65.81 290 ALA A O 1
ATOM 2323 N N . ILE A 1 291 ? 28.337 16.973 6.286 1.00 58.28 291 ILE A N 1
ATOM 2324 C CA . ILE A 1 291 ? 28.136 18.366 6.717 1.00 58.28 291 ILE A CA 1
ATOM 2325 C C . ILE A 1 291 ? 29.479 19.003 7.097 1.00 58.28 291 ILE A C 1
ATOM 2327 O O . ILE A 1 291 ? 29.801 20.096 6.638 1.00 58.28 291 ILE A O 1
ATOM 2331 N N . ALA A 1 292 ? 30.311 18.297 7.870 1.00 59.66 292 ALA A N 1
ATOM 2332 C CA . ALA A 1 292 ? 31.631 18.788 8.269 1.00 59.66 292 ALA A CA 1
ATOM 2333 C C . ALA A 1 292 ? 32.626 18.938 7.098 1.00 59.66 292 ALA A C 1
ATOM 2335 O O . ALA A 1 292 ? 33.601 19.684 7.211 1.00 59.66 292 ALA A O 1
ATOM 2336 N N . LYS A 1 293 ? 32.429 18.207 5.992 1.00 61.34 293 LYS A N 1
ATOM 2337 C CA . LYS A 1 293 ? 33.324 18.186 4.820 1.00 61.34 293 LYS A CA 1
ATOM 2338 C C . LYS A 1 293 ? 32.736 18.843 3.567 1.00 61.34 293 LYS A C 1
ATOM 2340 O O . LYS A 1 293 ? 33.446 18.930 2.568 1.00 61.34 293 LYS A O 1
ATOM 2345 N N . GLY A 1 294 ? 31.492 19.316 3.621 1.00 51.28 294 GLY A N 1
ATOM 2346 C CA . GLY A 1 294 ? 30.779 19.896 2.482 1.00 51.28 294 GLY A CA 1
ATOM 2347 C C . GLY A 1 294 ? 30.446 18.890 1.374 1.00 51.28 294 GLY A C 1
ATOM 2348 O O . GLY A 1 294 ? 30.444 19.263 0.205 1.00 51.28 294 GLY A O 1
ATOM 2349 N N . TRP A 1 295 ? 30.220 17.616 1.704 1.00 74.00 295 TRP A N 1
ATOM 2350 C CA . TRP A 1 295 ? 29.807 16.611 0.718 1.00 74.00 295 TRP A CA 1
ATOM 2351 C C . TRP A 1 295 ? 28.307 16.728 0.424 1.00 74.00 295 TRP A C 1
ATOM 2353 O O . TRP A 1 295 ? 27.533 16.993 1.348 1.00 74.00 295 TRP A O 1
ATOM 2363 N N . PRO A 1 296 ? 27.870 16.524 -0.831 1.00 59.84 296 PRO A N 1
ATOM 2364 C CA . PRO A 1 296 ? 26.447 16.518 -1.152 1.00 59.84 296 PRO A CA 1
ATOM 2365 C C . PRO A 1 296 ? 25.758 15.382 -0.387 1.00 59.84 296 PRO A C 1
ATOM 2367 O O . PRO A 1 296 ? 26.310 14.294 -0.297 1.00 59.84 296 PRO A O 1
ATOM 2370 N N . ILE A 1 297 ? 24.590 15.630 0.205 1.00 64.69 297 ILE A N 1
ATOM 2371 C CA . ILE A 1 297 ? 23.867 14.627 1.015 1.00 64.69 297 ILE A CA 1
ATOM 2372 C C . ILE A 1 297 ? 22.847 13.881 0.153 1.00 64.69 297 ILE A C 1
ATOM 2374 O O . ILE A 1 297 ? 22.707 12.671 0.268 1.00 64.69 297 ILE A O 1
ATOM 2378 N N . MET A 1 298 ? 22.189 14.603 -0.747 1.00 62.69 298 MET A N 1
ATOM 2379 C CA . MET A 1 298 ? 21.260 14.076 -1.739 1.00 62.69 298 MET A CA 1
ATOM 2380 C C . MET A 1 298 ? 21.308 14.963 -2.985 1.00 62.69 298 MET A C 1
ATOM 2382 O O . MET A 1 298 ? 21.682 16.139 -2.890 1.00 62.69 298 MET A O 1
ATOM 2386 N N . GLY A 1 299 ? 20.945 14.427 -4.144 1.00 53.56 299 GLY A N 1
ATOM 2387 C CA . GLY A 1 299 ? 20.873 15.200 -5.380 1.00 53.56 299 GLY A CA 1
ATOM 2388 C C . GLY A 1 299 ? 20.502 14.356 -6.593 1.00 53.56 299 GLY A C 1
ATOM 2389 O O . GLY A 1 299 ? 20.272 13.156 -6.488 1.00 53.56 299 GLY A O 1
ATOM 2390 N N . LYS A 1 300 ? 20.454 15.004 -7.758 1.00 45.00 300 LYS A N 1
ATOM 2391 C CA . LYS A 1 300 ? 20.332 14.345 -9.061 1.00 45.00 300 LYS A CA 1
ATOM 2392 C C . LYS A 1 300 ? 21.570 14.668 -9.882 1.00 45.00 300 LYS A C 1
ATOM 2394 O O . LYS A 1 300 ? 21.934 15.837 -10.001 1.00 45.00 300 LYS A O 1
ATOM 2399 N N . ASN A 1 301 ? 22.215 13.648 -10.436 1.00 40.28 301 ASN A N 1
ATOM 2400 C CA . ASN A 1 301 ? 23.331 13.809 -11.364 1.00 40.28 301 ASN A CA 1
ATOM 2401 C C . ASN A 1 301 ? 23.040 12.975 -12.615 1.00 40.28 301 ASN A C 1
ATOM 2403 O O . ASN A 1 301 ? 22.799 11.780 -12.498 1.00 40.28 301 ASN A O 1
ATOM 2407 N N . ASN A 1 302 ? 23.004 13.603 -13.795 1.00 36.03 302 ASN A N 1
ATOM 2408 C CA . ASN A 1 302 ? 22.646 12.951 -15.066 1.00 36.03 302 ASN A CA 1
ATOM 2409 C C . ASN A 1 302 ? 21.340 12.121 -15.020 1.00 36.03 302 ASN A C 1
ATOM 2411 O O . ASN A 1 302 ? 21.264 11.050 -15.608 1.00 36.03 302 ASN A O 1
ATOM 2415 N N . GLY A 1 303 ? 20.319 12.591 -14.295 1.00 38.56 303 GLY A N 1
ATOM 2416 C CA . GLY A 1 303 ? 19.023 11.904 -14.183 1.00 38.56 303 GLY A CA 1
ATOM 2417 C C . GLY A 1 303 ? 18.956 10.794 -13.125 1.00 38.56 303 GLY A C 1
ATOM 2418 O O . GLY A 1 303 ? 17.853 10.424 -12.737 1.00 38.56 303 GLY A O 1
ATOM 2419 N N . GLN A 1 304 ? 20.090 10.334 -12.582 1.00 38.44 304 GLN A N 1
ATOM 2420 C CA . GLN A 1 304 ? 20.128 9.396 -11.456 1.00 38.44 304 GLN A CA 1
ATOM 2421 C C . GLN A 1 304 ? 20.004 10.151 -10.127 1.00 38.44 304 GLN A C 1
ATOM 2423 O O . GLN A 1 304 ? 20.779 11.074 -9.835 1.00 38.44 304 GLN A O 1
ATOM 2428 N N . SER A 1 305 ? 19.013 9.764 -9.323 1.00 47.72 305 SER A N 1
ATOM 2429 C CA . SER A 1 305 ? 18.877 10.229 -7.942 1.00 47.72 305 SER A CA 1
ATOM 2430 C C . SER A 1 305 ? 19.941 9.547 -7.091 1.00 47.72 305 SER A C 1
ATOM 2432 O O . SER A 1 305 ? 20.120 8.338 -7.199 1.00 47.72 305 SER A O 1
ATOM 2434 N N . TYR A 1 306 ? 20.650 10.310 -6.261 1.00 56.41 306 TYR A N 1
ATOM 2435 C CA . TYR A 1 306 ? 21.629 9.767 -5.328 1.00 56.41 306 TYR A CA 1
ATOM 2436 C C . TYR A 1 306 ? 21.393 10.286 -3.908 1.00 56.41 306 TYR A C 1
ATOM 2438 O O . TYR A 1 306 ? 21.093 11.467 -3.710 1.00 56.41 306 TYR A O 1
ATOM 2446 N N . GLU A 1 307 ? 21.573 9.420 -2.913 1.00 62.69 307 GLU A N 1
ATOM 2447 C CA . GLU A 1 307 ? 21.453 9.756 -1.491 1.00 62.69 307 GLU A CA 1
ATOM 2448 C C . GLU A 1 307 ? 22.595 9.129 -0.683 1.00 62.69 307 GLU A C 1
ATOM 2450 O O . GLU A 1 307 ? 22.944 7.969 -0.875 1.00 62.69 307 GLU A O 1
ATOM 2455 N N . LEU A 1 308 ? 23.211 9.894 0.220 1.00 65.62 308 LEU A N 1
ATOM 2456 C CA . LEU A 1 308 ? 24.279 9.414 1.094 1.00 65.62 308 LEU A CA 1
ATOM 2457 C C . LEU A 1 308 ? 23.710 8.486 2.172 1.00 65.62 308 LEU A C 1
ATOM 2459 O O . LEU A 1 308 ? 22.937 8.923 3.025 1.00 65.62 308 LEU A O 1
ATOM 2463 N N . MET A 1 309 ? 24.162 7.234 2.190 1.00 62.03 309 MET A N 1
ATOM 2464 C CA . MET A 1 309 ? 23.632 6.213 3.096 1.00 62.03 309 MET A CA 1
ATOM 2465 C C . MET A 1 309 ? 24.597 5.831 4.205 1.00 62.03 309 MET A C 1
ATOM 2467 O O . MET A 1 309 ? 24.185 5.672 5.349 1.00 62.03 309 MET A O 1
ATOM 2471 N N . GLU A 1 310 ? 25.887 5.703 3.907 1.00 65.75 310 GLU A N 1
ATOM 2472 C CA . GLU A 1 310 ? 26.887 5.349 4.914 1.00 65.75 310 GLU A CA 1
ATOM 2473 C C . GLU A 1 310 ? 28.305 5.780 4.506 1.00 65.75 310 GLU A C 1
ATOM 2475 O O . GLU A 1 310 ? 28.513 6.427 3.479 1.00 65.75 310 GLU A O 1
ATOM 2480 N N . LEU A 1 311 ? 29.301 5.448 5.334 1.00 57.66 311 LEU A N 1
ATOM 2481 C CA . LEU A 1 311 ? 30.715 5.506 4.957 1.00 57.66 311 LEU A CA 1
ATOM 2482 C C . LEU A 1 311 ? 31.262 4.084 4.898 1.00 57.66 311 LEU A C 1
ATOM 2484 O O . LEU A 1 311 ? 31.101 3.325 5.853 1.00 57.66 311 LEU A O 1
ATOM 2488 N N . ALA A 1 312 ? 31.975 3.753 3.827 1.00 46.31 312 ALA A N 1
ATOM 2489 C CA . ALA A 1 312 ? 32.692 2.492 3.705 1.00 46.31 312 ALA A CA 1
ATOM 2490 C C . ALA A 1 312 ? 33.832 2.401 4.745 1.00 46.31 312 ALA A C 1
ATOM 2492 O O . ALA A 1 312 ? 34.293 3.439 5.231 1.00 46.31 312 ALA A O 1
ATOM 2493 N N . PRO A 1 313 ? 34.364 1.198 5.055 1.00 44.25 313 PRO A N 1
ATOM 2494 C CA . PRO A 1 313 ? 35.441 0.983 6.037 1.00 44.25 313 PRO A CA 1
ATOM 2495 C C . PRO A 1 313 ? 36.679 1.885 5.896 1.00 44.25 313 PRO A C 1
ATOM 2497 O O . PRO A 1 313 ? 37.377 2.163 6.870 1.00 44.25 313 PRO A O 1
ATOM 2500 N N . ASN A 1 314 ? 36.951 2.370 4.684 1.00 47.25 314 ASN A N 1
ATOM 2501 C CA . ASN A 1 314 ? 38.045 3.289 4.356 1.00 47.25 314 ASN A CA 1
ATOM 2502 C C . ASN A 1 314 ? 37.688 4.786 4.532 1.00 47.25 314 ASN A C 1
ATOM 2504 O O . ASN A 1 314 ? 38.525 5.651 4.282 1.00 47.25 314 ASN A O 1
ATOM 2508 N N . GLY A 1 315 ? 36.463 5.103 4.954 1.00 47.00 315 GLY A N 1
ATOM 2509 C CA . GLY A 1 315 ? 35.939 6.458 5.116 1.00 47.00 315 GLY A CA 1
ATOM 2510 C C . GLY A 1 315 ? 35.360 7.096 3.848 1.00 47.00 315 GLY A C 1
ATOM 2511 O O . GLY A 1 315 ? 35.050 8.287 3.897 1.00 47.00 315 GLY A O 1
ATOM 2512 N N . MET A 1 316 ? 35.227 6.349 2.745 1.00 49.28 316 MET A N 1
ATOM 2513 C CA . MET A 1 316 ? 34.616 6.817 1.495 1.00 49.28 316 MET A CA 1
ATOM 2514 C C . MET A 1 316 ? 33.090 6.954 1.650 1.00 49.28 316 MET A C 1
ATOM 2516 O O . MET A 1 316 ? 32.477 6.033 2.192 1.00 49.28 316 MET A O 1
ATOM 2520 N N . PRO A 1 317 ? 32.465 8.064 1.204 1.00 51.50 317 PRO A N 1
ATOM 2521 C CA . PRO A 1 317 ? 31.012 8.199 1.224 1.00 51.50 317 PRO A CA 1
ATOM 2522 C C . PRO A 1 317 ? 30.355 7.205 0.263 1.00 51.50 317 PRO A C 1
ATOM 2524 O O . PRO A 1 317 ? 30.749 7.111 -0.898 1.00 51.50 317 PRO A O 1
ATOM 2527 N N . VAL A 1 318 ? 29.373 6.461 0.769 1.00 56.22 318 VAL A N 1
ATOM 2528 C CA . VAL A 1 318 ? 28.578 5.489 0.014 1.00 56.22 318 VAL A CA 1
ATOM 2529 C C . VAL A 1 318 ? 27.225 6.118 -0.266 1.00 56.22 318 VAL A C 1
ATOM 2531 O O . VAL A 1 318 ? 26.409 6.297 0.642 1.00 56.22 318 VAL A O 1
ATOM 2534 N N . TYR A 1 319 ? 27.019 6.475 -1.526 1.00 59.72 319 TYR A N 1
ATOM 2535 C CA . TYR A 1 319 ? 25.743 6.952 -2.030 1.00 59.72 319 TYR A CA 1
ATOM 2536 C C . TYR A 1 319 ? 24.971 5.775 -2.607 1.00 59.72 319 TYR A C 1
ATOM 2538 O O . TYR A 1 319 ? 25.548 4.990 -3.357 1.00 59.72 319 TYR A O 1
ATOM 2546 N N . TYR A 1 320 ? 23.694 5.652 -2.268 1.00 59.03 320 TYR A N 1
ATOM 2547 C CA . TYR A 1 320 ? 22.789 4.823 -3.055 1.00 59.03 320 TYR A CA 1
ATOM 2548 C C . TYR A 1 320 ? 22.345 5.631 -4.262 1.00 59.03 320 TYR A C 1
ATOM 2550 O O . TYR A 1 320 ? 22.170 6.847 -4.166 1.00 59.03 320 TYR A O 1
ATOM 2558 N N . VAL A 1 321 ? 22.219 4.946 -5.387 1.00 43.72 321 VAL A N 1
ATOM 2559 C CA . VAL A 1 321 ? 21.718 5.460 -6.659 1.00 43.72 321 VAL A CA 1
ATOM 2560 C C . VAL A 1 321 ? 20.559 4.564 -7.108 1.00 43.72 321 VAL A C 1
ATOM 2562 O O . VAL A 1 321 ? 20.330 3.511 -6.517 1.00 43.72 321 VAL A O 1
ATOM 2565 N N . THR A 1 322 ? 19.776 4.989 -8.095 1.00 45.88 322 THR A N 1
ATOM 2566 C CA . THR A 1 322 ? 18.709 4.155 -8.681 1.00 45.88 322 THR A CA 1
ATOM 2567 C C . THR A 1 322 ? 19.317 2.967 -9.444 1.00 45.88 322 THR A C 1
ATOM 2569 O O . THR A 1 322 ? 20.109 3.193 -10.361 1.00 45.88 322 THR A O 1
ATOM 2572 N N . ASP A 1 323 ? 18.947 1.730 -9.075 1.00 56.47 323 ASP A N 1
ATOM 2573 C CA . ASP A 1 323 ? 19.596 0.468 -9.484 1.00 56.47 323 ASP A CA 1
ATOM 2574 C C . ASP A 1 323 ? 18.564 -0.636 -9.849 1.00 56.47 323 ASP A C 1
ATOM 2576 O O . ASP A 1 323 ? 17.442 -0.616 -9.348 1.00 56.47 323 ASP A O 1
ATOM 2580 N N . ASN A 1 324 ? 18.919 -1.658 -10.652 1.00 57.97 324 ASN A N 1
ATOM 2581 C CA . ASN A 1 324 ? 18.008 -2.785 -10.980 1.00 57.97 324 ASN A CA 1
ATOM 2582 C C . ASN A 1 324 ? 17.603 -3.608 -9.749 1.00 57.97 324 ASN A C 1
ATOM 2584 O O . ASN A 1 324 ? 16.516 -4.177 -9.701 1.00 57.97 324 ASN A O 1
ATOM 2588 N N . ILE A 1 325 ? 18.454 -3.625 -8.718 1.00 74.69 325 ILE A N 1
ATOM 2589 C CA . ILE A 1 325 ? 18.117 -4.222 -7.422 1.00 74.69 325 ILE A CA 1
ATOM 2590 C C . ILE A 1 325 ? 16.930 -3.516 -6.753 1.00 74.69 325 ILE A C 1
ATOM 2592 O O . ILE A 1 325 ? 16.198 -4.145 -5.998 1.00 74.69 325 ILE A O 1
ATOM 2596 N N . ASN A 1 326 ? 16.686 -2.233 -7.044 1.00 76.44 326 ASN A N 1
ATOM 2597 C CA . ASN A 1 326 ? 15.494 -1.556 -6.543 1.00 76.44 326 ASN A CA 1
ATOM 2598 C C . ASN A 1 326 ? 14.245 -1.945 -7.336 1.00 76.44 326 ASN A C 1
ATOM 2600 O O . ASN A 1 326 ? 13.173 -2.028 -6.749 1.00 76.44 326 ASN A O 1
ATOM 2604 N N . SER A 1 327 ? 14.373 -2.269 -8.630 1.00 85.81 327 SER A N 1
ATOM 2605 C CA . SER A 1 327 ? 13.281 -2.911 -9.374 1.00 85.81 327 SER A CA 1
ATOM 2606 C C . SER A 1 327 ? 12.933 -4.258 -8.744 1.00 85.81 327 SER A C 1
ATOM 2608 O O . SER A 1 327 ? 11.763 -4.515 -8.486 1.00 85.81 327 SER A O 1
ATOM 2610 N N . ALA A 1 328 ? 13.944 -5.063 -8.388 1.00 88.50 328 ALA A N 1
ATOM 2611 C CA . ALA A 1 328 ? 13.738 -6.329 -7.685 1.00 88.50 328 ALA A CA 1
ATOM 2612 C C . ALA A 1 328 ? 13.029 -6.126 -6.335 1.00 88.50 328 ALA A C 1
ATOM 2614 O O . ALA A 1 328 ? 12.047 -6.812 -6.078 1.00 88.50 328 ALA A O 1
ATOM 2615 N N . ARG A 1 329 ? 13.448 -5.135 -5.535 1.00 86.56 329 ARG A N 1
ATOM 2616 C CA . ARG A 1 329 ? 12.783 -4.751 -4.272 1.00 86.56 329 ARG A CA 1
ATOM 2617 C C . ARG A 1 329 ? 11.356 -4.268 -4.462 1.00 86.56 329 ARG A C 1
ATOM 2619 O O . ARG A 1 329 ? 10.480 -4.627 -3.688 1.00 86.56 329 ARG A O 1
ATOM 2626 N N . THR A 1 330 ? 11.128 -3.451 -5.490 1.00 91.25 330 THR A N 1
ATOM 2627 C CA . THR A 1 330 ? 9.810 -2.884 -5.797 1.00 91.25 330 THR A CA 1
ATOM 2628 C C . THR A 1 330 ? 8.792 -3.994 -6.047 1.00 91.25 330 THR A C 1
ATOM 2630 O O . THR A 1 330 ? 7.652 -3.852 -5.633 1.00 91.25 330 THR A O 1
ATOM 2633 N N . VAL A 1 331 ? 9.205 -5.106 -6.669 1.00 95.50 331 VAL A N 1
ATOM 2634 C CA . VAL A 1 331 ? 8.331 -6.262 -6.941 1.00 95.50 331 VAL A CA 1
ATOM 2635 C C . VAL A 1 331 ? 8.632 -7.496 -6.073 1.00 95.50 331 VAL A C 1
ATOM 2637 O O . VAL A 1 331 ? 8.283 -8.625 -6.443 1.00 95.50 331 VAL A O 1
ATOM 2640 N N . SER A 1 332 ? 9.327 -7.308 -4.945 1.00 94.25 332 SER A N 1
ATOM 2641 C CA . SER A 1 332 ? 9.718 -8.347 -3.969 1.00 94.25 332 SER A CA 1
ATOM 2642 C C . SER A 1 332 ? 10.435 -9.571 -4.563 1.00 94.25 332 SER A C 1
ATOM 2644 O O . SER A 1 332 ? 10.335 -10.687 -4.058 1.00 94.25 332 SER A O 1
ATOM 2646 N N . THR A 1 333 ? 11.147 -9.400 -5.675 1.00 95.62 333 THR A N 1
ATOM 2647 C CA . THR A 1 333 ? 11.933 -10.467 -6.313 1.00 95.62 333 THR A CA 1
ATOM 2648 C C . THR A 1 333 ? 13.213 -10.779 -5.549 1.00 95.62 333 THR A C 1
ATOM 2650 O O . THR A 1 333 ? 13.647 -11.927 -5.517 1.00 95.62 333 THR A O 1
ATOM 2653 N N . ASP A 1 334 ? 13.826 -9.789 -4.907 1.00 89.62 334 ASP A N 1
ATOM 2654 C CA . ASP A 1 334 ? 15.040 -10.006 -4.121 1.00 89.62 334 ASP A CA 1
ATOM 2655 C C . ASP A 1 334 ? 14.799 -10.896 -2.892 1.00 89.62 334 ASP A C 1
ATOM 2657 O O . ASP A 1 334 ? 15.689 -11.650 -2.499 1.00 89.62 334 ASP A O 1
ATOM 2661 N N . ASN A 1 335 ? 13.576 -10.905 -2.356 1.00 88.12 335 ASN A N 1
ATOM 2662 C CA . ASN A 1 335 ? 13.186 -11.765 -1.236 1.00 88.12 335 ASN A CA 1
ATOM 2663 C C . ASN A 1 335 ? 13.197 -13.261 -1.582 1.00 88.12 335 ASN A C 1
ATOM 2665 O O . ASN A 1 335 ? 13.420 -14.088 -0.697 1.00 88.12 335 ASN A O 1
ATOM 2669 N N . VAL A 1 336 ? 13.004 -13.628 -2.855 1.00 92.50 336 VAL A N 1
ATOM 2670 C CA . VAL A 1 336 ? 12.995 -15.037 -3.288 1.00 92.50 336 VAL A CA 1
ATOM 2671 C C . VAL A 1 336 ? 14.373 -15.549 -3.726 1.00 92.50 336 VAL A C 1
ATOM 2673 O O . VAL A 1 336 ? 14.552 -16.756 -3.912 1.00 92.50 336 VAL A O 1
ATOM 2676 N N . TRP A 1 337 ? 15.368 -14.667 -3.864 1.00 87.81 337 TRP A N 1
ATOM 2677 C CA . TRP A 1 337 ? 16.745 -15.033 -4.205 1.00 87.81 337 TRP A CA 1
ATOM 2678 C C . TRP A 1 337 ? 17.477 -15.753 -3.059 1.00 87.81 337 TRP A C 1
ATOM 2680 O O . TRP A 1 337 ? 17.062 -15.705 -1.897 1.00 87.81 337 TRP A O 1
ATOM 2690 N N . PRO A 1 338 ? 18.625 -16.401 -3.339 1.00 78.62 338 PRO A N 1
ATOM 2691 C CA . PRO A 1 338 ? 19.510 -16.903 -2.295 1.00 78.62 338 PRO A CA 1
ATOM 2692 C C . PRO A 1 338 ? 19.923 -15.812 -1.295 1.00 78.62 338 PRO A C 1
ATOM 2694 O O . PRO A 1 338 ? 20.623 -14.864 -1.642 1.00 78.62 338 PRO A O 1
ATOM 2697 N N . GLY A 1 339 ? 19.536 -15.984 -0.028 1.00 66.62 339 GLY A N 1
ATOM 2698 C CA . GLY A 1 339 ? 19.831 -15.029 1.045 1.00 66.62 339 GLY A CA 1
ATOM 2699 C C . GLY A 1 339 ? 18.832 -13.874 1.185 1.00 66.62 339 GLY A C 1
ATOM 2700 O O . GLY A 1 339 ? 19.057 -13.029 2.049 1.00 66.62 339 GLY A O 1
ATOM 2701 N N . GLY A 1 340 ? 17.764 -13.852 0.379 1.00 67.38 340 GLY A N 1
ATOM 2702 C CA . GLY A 1 340 ? 16.596 -12.996 0.591 1.00 67.38 340 GLY A CA 1
ATOM 2703 C C . GLY A 1 340 ? 15.731 -13.470 1.764 1.00 67.38 340 GLY A C 1
ATOM 2704 O O . GLY A 1 340 ? 15.855 -14.614 2.221 1.00 67.38 340 GLY A O 1
ATOM 2705 N N . ASP A 1 341 ? 14.858 -12.587 2.253 1.00 68.56 341 ASP A N 1
ATOM 2706 C CA . ASP A 1 341 ? 14.074 -12.810 3.476 1.00 68.56 341 ASP A CA 1
ATOM 2707 C C . ASP A 1 341 ? 13.094 -13.995 3.367 1.00 68.56 341 ASP A C 1
ATOM 2709 O O . ASP A 1 341 ? 12.881 -14.695 4.358 1.00 68.56 341 ASP A O 1
ATOM 2713 N N . GLY A 1 342 ? 12.593 -14.293 2.161 1.00 66.00 342 GLY A N 1
ATOM 2714 C CA . GLY A 1 342 ? 11.677 -15.407 1.889 1.00 66.00 342 GLY A CA 1
ATOM 2715 C C . GLY A 1 342 ? 12.341 -16.792 1.831 1.00 66.00 342 GLY A C 1
ATOM 2716 O O . GLY A 1 342 ? 11.656 -17.806 1.849 1.00 66.00 342 GLY A O 1
ATOM 2717 N N . GLN A 1 343 ? 13.678 -16.873 1.784 1.00 77.44 343 GLN A N 1
ATOM 2718 C CA . GLN A 1 343 ? 14.451 -18.131 1.850 1.00 77.44 343 GLN A CA 1
ATOM 2719 C C . GLN A 1 343 ? 14.100 -19.205 0.789 1.00 77.44 343 GLN A C 1
ATOM 2721 O O . GLN A 1 343 ? 14.299 -20.396 1.030 1.00 77.44 343 GLN A O 1
ATOM 2726 N N . TYR A 1 344 ? 13.645 -18.808 -0.405 1.00 84.06 344 TYR A N 1
ATOM 2727 C CA . TYR A 1 344 ? 13.278 -19.740 -1.488 1.00 84.06 344 TYR A CA 1
ATOM 2728 C C . TYR A 1 344 ? 14.448 -20.171 -2.393 1.00 84.06 344 TYR A C 1
ATOM 2730 O O . TYR A 1 344 ? 14.378 -21.218 -3.034 1.00 84.06 344 TYR A O 1
ATOM 2738 N N . PHE A 1 345 ? 15.548 -19.407 -2.420 1.00 89.38 345 PHE A N 1
ATOM 2739 C CA . PHE A 1 345 ? 16.761 -19.694 -3.207 1.00 89.38 345 PHE A CA 1
ATOM 2740 C C . PHE A 1 345 ? 16.530 -19.820 -4.728 1.00 89.38 345 PHE A C 1
ATOM 2742 O O . PHE A 1 345 ? 17.232 -20.572 -5.406 1.00 89.38 345 PHE A O 1
ATOM 2749 N N . LEU A 1 346 ? 15.576 -19.069 -5.281 1.00 94.19 346 LEU A N 1
ATOM 2750 C CA . LEU A 1 346 ? 15.257 -19.087 -6.709 1.00 94.19 346 LEU A CA 1
ATOM 2751 C C . LEU A 1 346 ? 16.260 -18.242 -7.504 1.00 94.19 346 LEU A C 1
ATOM 2753 O O . LEU A 1 346 ? 16.549 -17.097 -7.158 1.00 94.19 346 LEU A O 1
ATOM 2757 N N . THR A 1 347 ? 16.787 -18.803 -8.592 1.00 95.06 347 THR A N 1
ATOM 2758 C CA . THR A 1 347 ? 17.820 -18.155 -9.426 1.00 95.06 347 THR A CA 1
ATOM 2759 C C . THR A 1 347 ? 17.460 -18.100 -10.909 1.00 95.06 347 THR A C 1
ATOM 2761 O O . THR A 1 347 ? 18.078 -17.360 -11.673 1.00 95.06 347 THR A O 1
ATOM 2764 N N . GLY A 1 348 ? 16.464 -18.874 -11.346 1.00 96.75 348 GLY A N 1
ATOM 2765 C CA . GLY A 1 348 ? 16.156 -19.104 -12.755 1.00 96.75 348 GLY A CA 1
ATOM 2766 C C . GLY A 1 348 ? 16.986 -20.223 -13.388 1.00 96.75 348 GLY A C 1
ATOM 2767 O O . GLY A 1 348 ? 16.899 -20.434 -14.597 1.00 96.75 348 GLY A O 1
ATOM 2768 N N . GLN A 1 349 ? 17.787 -20.959 -12.609 1.00 95.94 349 GLN A N 1
ATOM 2769 C CA . GLN A 1 349 ? 18.552 -22.098 -13.113 1.00 95.94 349 GLN A CA 1
ATOM 2770 C C . GLN A 1 349 ? 17.649 -23.119 -13.818 1.00 95.94 349 GLN A C 1
ATOM 2772 O O . GLN A 1 349 ? 16.633 -23.552 -13.282 1.00 95.94 349 GLN A O 1
ATOM 2777 N N . GLY A 1 350 ? 18.050 -23.534 -15.023 1.00 94.50 350 GLY A N 1
ATOM 2778 C CA . GLY A 1 350 ? 17.288 -24.487 -15.839 1.00 94.50 350 GLY A CA 1
ATOM 2779 C C . GLY A 1 350 ? 16.128 -23.861 -16.618 1.00 94.50 350 GLY A C 1
ATOM 2780 O O . GLY A 1 350 ? 15.571 -24.523 -17.489 1.00 94.50 350 GLY A O 1
ATOM 2781 N N . MET A 1 351 ? 15.821 -22.583 -16.381 1.00 97.62 351 MET A N 1
ATOM 2782 C CA . MET A 1 351 ? 14.779 -21.856 -17.098 1.00 97.62 351 MET A CA 1
ATOM 2783 C C . MET A 1 351 ? 15.339 -21.144 -18.331 1.00 97.62 351 MET A C 1
ATOM 2785 O O . MET A 1 351 ? 16.506 -20.747 -18.383 1.00 97.62 351 MET A O 1
ATOM 2789 N N . THR A 1 352 ? 14.480 -20.958 -19.333 1.00 98.00 352 THR A N 1
ATOM 2790 C CA . THR A 1 352 ? 14.766 -20.153 -20.526 1.00 98.00 352 THR A CA 1
ATOM 2791 C C . THR A 1 352 ? 13.659 -19.126 -20.731 1.00 98.00 352 THR A C 1
ATOM 2793 O O . THR A 1 352 ? 12.482 -19.491 -20.741 1.00 98.00 352 THR A O 1
ATOM 2796 N N . VAL A 1 353 ? 14.041 -17.864 -20.926 1.00 97.94 353 VAL A N 1
ATOM 2797 C CA . VAL A 1 353 ? 13.138 -16.743 -21.224 1.00 97.94 353 VAL A CA 1
ATOM 2798 C C . VAL A 1 353 ? 13.418 -16.192 -22.627 1.00 97.94 353 VAL A C 1
ATOM 2800 O O . VAL A 1 353 ? 14.551 -16.235 -23.110 1.00 97.94 353 VAL A O 1
ATOM 2803 N N . GLY A 1 354 ? 12.375 -15.739 -23.323 1.00 98.00 354 GLY A N 1
ATOM 2804 C CA . GLY A 1 354 ? 12.470 -15.155 -24.663 1.00 98.00 354 GLY A CA 1
ATOM 2805 C C . GLY A 1 354 ? 12.518 -13.627 -24.644 1.00 98.00 354 GLY A C 1
ATOM 2806 O O . GLY A 1 354 ? 11.881 -13.002 -23.801 1.00 98.00 354 GLY A O 1
ATOM 2807 N N . ILE A 1 355 ? 13.213 -13.020 -25.604 1.00 97.62 355 ILE A N 1
ATOM 2808 C CA . ILE A 1 355 ? 13.173 -11.573 -25.857 1.00 97.62 355 ILE A CA 1
ATOM 2809 C C . ILE A 1 355 ? 13.047 -11.294 -27.353 1.00 97.62 355 ILE A C 1
ATOM 2811 O O . ILE A 1 355 ? 13.816 -11.839 -28.144 1.00 97.62 355 ILE A O 1
ATOM 2815 N N . TRP A 1 356 ? 12.118 -10.409 -27.712 1.00 96.50 356 TRP A N 1
ATOM 2816 C CA . TRP A 1 356 ? 12.053 -9.766 -29.026 1.00 96.50 356 TRP A CA 1
ATOM 2817 C C . TRP A 1 356 ? 12.288 -8.269 -28.851 1.00 96.50 356 TRP A C 1
ATOM 2819 O O . TRP A 1 356 ? 11.603 -7.630 -28.051 1.00 96.50 356 TRP A O 1
ATOM 2829 N N . ASP A 1 357 ? 13.266 -7.716 -29.568 1.00 93.00 357 ASP A N 1
ATOM 2830 C CA . ASP A 1 357 ? 13.668 -6.314 -29.407 1.00 93.00 357 ASP A CA 1
ATOM 2831 C C . ASP A 1 357 ? 14.396 -5.766 -30.660 1.00 93.00 357 ASP A C 1
ATOM 2833 O O . ASP A 1 357 ? 14.455 -6.422 -31.698 1.00 93.00 357 ASP A O 1
ATOM 2837 N N . ASN A 1 358 ? 14.959 -4.556 -30.595 1.00 86.00 358 ASN A N 1
ATOM 2838 C CA . ASN A 1 358 ? 15.481 -3.781 -31.723 1.00 86.00 358 ASN A CA 1
ATOM 2839 C C . ASN A 1 358 ? 16.823 -4.263 -32.319 1.00 86.00 358 ASN A C 1
ATOM 2841 O O . ASN A 1 358 ? 17.535 -3.493 -32.971 1.00 86.00 358 ASN A O 1
ATOM 2845 N N . GLY A 1 359 ? 17.196 -5.524 -32.104 1.00 88.25 359 GLY A N 1
ATOM 2846 C CA . GLY A 1 359 ? 18.413 -6.120 -32.642 1.00 88.25 359 GLY A CA 1
ATOM 2847 C C . GLY A 1 359 ? 18.980 -7.225 -31.758 1.00 88.25 359 GLY A C 1
ATOM 2848 O O . GLY A 1 359 ? 18.331 -7.743 -30.854 1.00 88.25 359 GLY A O 1
ATOM 2849 N N . LYS A 1 360 ? 20.238 -7.587 -32.016 1.00 92.81 360 LYS A N 1
ATOM 2850 C CA . LYS A 1 360 ? 20.940 -8.635 -31.277 1.00 92.81 360 LYS A CA 1
ATOM 2851 C C . LYS A 1 360 ? 21.345 -8.153 -29.881 1.00 92.81 360 LYS A C 1
ATOM 2853 O O . LYS A 1 360 ? 21.988 -7.113 -29.735 1.00 92.81 360 LYS A O 1
ATOM 2858 N N . VAL A 1 361 ? 21.089 -8.976 -28.869 1.00 96.06 361 VAL A N 1
ATOM 2859 C CA . VAL A 1 361 ? 21.618 -8.782 -27.510 1.00 96.06 361 VAL A CA 1
ATOM 2860 C C . VAL A 1 361 ? 23.138 -8.988 -27.503 1.00 96.06 361 VAL A C 1
ATOM 2862 O O . VAL A 1 361 ? 23.650 -9.945 -28.101 1.00 96.06 361 VAL A O 1
ATOM 2865 N N . ARG A 1 362 ? 23.891 -8.136 -26.792 1.00 96.25 362 ARG A N 1
ATOM 2866 C CA . ARG A 1 362 ? 25.341 -8.311 -26.595 1.00 96.25 362 ARG A CA 1
ATOM 2867 C C . ARG A 1 362 ? 25.642 -9.535 -25.722 1.00 96.25 362 ARG A C 1
ATOM 2869 O O . ARG A 1 362 ? 25.940 -9.441 -24.537 1.00 96.25 362 ARG A O 1
ATOM 2876 N N . ASN A 1 363 ? 25.647 -10.709 -26.341 1.00 94.94 363 ASN A N 1
ATOM 2877 C CA . ASN A 1 363 ? 25.919 -11.986 -25.682 1.00 94.94 363 ASN A CA 1
ATOM 2878 C C . ASN A 1 363 ? 27.375 -12.174 -25.207 1.00 94.94 363 ASN A C 1
ATOM 2880 O O . ASN A 1 363 ? 27.693 -13.197 -24.605 1.00 94.94 363 ASN A O 1
ATOM 2884 N N . THR A 1 364 ? 28.261 -11.218 -25.489 1.00 96.56 364 THR A N 1
ATOM 2885 C CA . THR A 1 364 ? 29.635 -11.159 -24.966 1.00 96.56 364 THR A CA 1
ATOM 2886 C C . THR A 1 364 ? 29.761 -10.307 -23.704 1.00 96.56 364 THR A C 1
ATOM 2888 O O . THR A 1 364 ? 30.822 -10.327 -23.086 1.00 96.56 364 THR A O 1
ATOM 2891 N N . HIS A 1 365 ? 28.707 -9.583 -23.307 1.00 97.69 365 HIS A N 1
ATOM 2892 C CA . HIS A 1 365 ? 28.715 -8.768 -22.097 1.00 97.69 365 HIS A CA 1
ATOM 2893 C C . HIS A 1 365 ? 29.016 -9.637 -20.872 1.00 97.69 365 HIS A C 1
ATOM 2895 O O . HIS A 1 365 ? 28.501 -10.750 -20.772 1.00 97.69 365 HIS A O 1
ATOM 2901 N N . GLN A 1 366 ? 29.829 -9.150 -19.933 1.00 96.81 366 GLN A N 1
ATOM 2902 C CA . GLN A 1 366 ? 30.303 -9.950 -18.795 1.00 96.81 366 GLN A CA 1
ATOM 2903 C C . GLN A 1 366 ? 29.167 -10.510 -17.926 1.00 96.81 366 GLN A C 1
ATOM 2905 O O . GLN A 1 366 ? 29.302 -11.589 -17.360 1.00 96.81 366 GLN A O 1
ATOM 2910 N N . GLU A 1 367 ? 28.030 -9.813 -17.887 1.00 96.69 367 GLU A N 1
ATOM 2911 C CA . GLU A 1 367 ? 26.818 -10.266 -17.195 1.00 96.69 367 GLU A CA 1
ATOM 2912 C C . GLU A 1 367 ? 26.076 -11.394 -17.919 1.00 96.69 367 GLU A C 1
ATOM 2914 O O . GLU A 1 367 ? 25.311 -12.119 -17.292 1.00 96.69 367 GLU A O 1
ATOM 2919 N N . LEU A 1 368 ? 26.246 -11.519 -19.237 1.00 97.38 368 LEU A N 1
ATOM 2920 C CA . LEU A 1 368 ? 25.397 -12.312 -20.139 1.00 97.38 368 LEU A CA 1
ATOM 2921 C C . LEU A 1 368 ? 26.152 -13.454 -20.835 1.00 97.38 368 LEU A C 1
ATOM 2923 O O . LEU A 1 368 ? 25.548 -14.307 -21.497 1.00 97.38 368 LEU A O 1
ATOM 2927 N N . ILE A 1 369 ? 27.480 -13.463 -20.714 1.00 95.81 369 ILE A N 1
ATOM 2928 C CA . ILE A 1 369 ? 28.358 -14.375 -21.435 1.00 95.81 369 ILE A CA 1
ATOM 2929 C C . ILE A 1 369 ? 27.991 -15.839 -21.169 1.00 95.81 369 ILE A C 1
ATOM 2931 O O . ILE A 1 369 ? 27.886 -16.295 -20.033 1.00 95.81 369 ILE A O 1
ATOM 2935 N N . GLY A 1 370 ? 27.782 -16.586 -22.255 1.00 94.69 370 GLY A N 1
ATOM 2936 C CA . GLY A 1 370 ? 27.439 -18.009 -22.205 1.00 94.69 370 GLY A CA 1
ATOM 2937 C C . GLY A 1 370 ? 25.975 -18.328 -21.887 1.00 94.69 370 GLY A C 1
ATOM 2938 O O . GLY A 1 370 ? 25.659 -19.511 -21.811 1.00 94.69 370 GLY A O 1
ATOM 2939 N N . ARG A 1 371 ? 25.099 -17.321 -21.726 1.00 96.94 371 ARG A N 1
ATOM 2940 C CA . ARG A 1 371 ? 23.672 -17.524 -21.394 1.00 96.94 371 ARG A CA 1
ATOM 2941 C C . ARG A 1 371 ? 22.679 -16.914 -22.382 1.00 96.94 371 ARG A C 1
ATOM 2943 O O . ARG A 1 371 ? 21.480 -17.123 -22.249 1.00 96.94 371 ARG A O 1
ATOM 2950 N N . VAL A 1 372 ? 23.167 -16.183 -23.384 1.00 97.69 372 VAL A N 1
ATOM 2951 C CA . VAL A 1 372 ? 22.339 -15.578 -24.437 1.00 97.69 372 VAL A CA 1
ATOM 2952 C C . VAL A 1 372 ? 22.585 -16.264 -25.777 1.00 97.69 372 VAL A C 1
ATOM 2954 O O . VAL A 1 372 ? 23.713 -16.269 -26.288 1.00 97.69 372 VAL A O 1
ATOM 2957 N N . GLN A 1 373 ? 21.511 -16.767 -26.381 1.00 96.56 373 GLN A N 1
ATOM 2958 C CA . GLN A 1 373 ? 21.502 -17.339 -27.721 1.00 96.56 373 GLN A CA 1
ATOM 2959 C C . GLN A 1 373 ? 20.657 -16.469 -28.656 1.00 96.56 373 GLN A C 1
ATOM 2961 O O . GLN A 1 373 ? 19.458 -16.320 -28.446 1.00 96.56 373 GLN A O 1
ATOM 2966 N N . GLN A 1 374 ? 21.274 -15.924 -29.710 1.00 95.62 374 GLN A N 1
ATOM 2967 C CA . GLN A 1 374 ? 20.526 -15.301 -30.806 1.00 95.62 374 GLN A CA 1
ATOM 2968 C C . GLN A 1 374 ? 19.920 -16.411 -31.669 1.00 95.62 374 GLN A C 1
ATOM 2970 O O . GLN A 1 374 ? 20.654 -17.278 -32.152 1.00 95.62 374 GLN A O 1
ATOM 2975 N N . MET A 1 375 ? 18.601 -16.402 -31.820 1.00 95.62 375 MET A N 1
ATOM 2976 C CA . MET A 1 375 ? 17.837 -17.489 -32.437 1.00 95.62 375 MET A CA 1
ATOM 2977 C C . MET A 1 375 ? 17.504 -17.237 -33.912 1.00 95.62 375 MET A C 1
ATOM 2979 O O . MET A 1 375 ? 17.221 -18.184 -34.646 1.00 95.62 375 MET A O 1
ATOM 2983 N N . ASP A 1 376 ? 17.593 -15.986 -34.353 1.00 90.62 376 ASP A N 1
ATOM 2984 C CA . ASP A 1 376 ? 17.365 -15.552 -35.727 1.00 90.62 376 ASP A CA 1
ATOM 2985 C C . ASP A 1 376 ? 18.662 -15.063 -36.412 1.00 90.62 376 ASP A C 1
ATOM 2987 O O . ASP A 1 376 ? 19.785 -15.287 -35.949 1.00 90.62 376 ASP A O 1
ATOM 2991 N N . GLY A 1 377 ? 18.512 -14.409 -37.566 1.00 86.75 377 GLY A N 1
ATOM 2992 C CA . GLY A 1 377 ? 19.620 -13.903 -38.374 1.00 86.75 377 GLY A CA 1
ATOM 2993 C C . GLY A 1 377 ? 20.210 -12.557 -37.936 1.00 86.75 377 GLY A C 1
ATOM 2994 O O . GLY A 1 377 ? 21.028 -12.018 -38.686 1.00 86.75 377 GLY A O 1
ATOM 2995 N N . ALA A 1 378 ? 19.818 -11.981 -36.794 1.00 90.19 378 ALA A N 1
ATOM 2996 C CA . ALA A 1 378 ? 20.242 -10.636 -36.415 1.00 90.19 378 ALA A CA 1
ATOM 2997 C C . ALA A 1 378 ? 21.753 -10.555 -36.123 1.00 90.19 378 ALA A C 1
ATOM 2999 O O . ALA A 1 378 ? 22.307 -11.273 -35.286 1.00 90.19 378 ALA A O 1
ATOM 3000 N N . THR A 1 379 ? 22.445 -9.632 -36.798 1.00 90.50 379 THR A N 1
ATOM 3001 C CA . THR A 1 379 ? 23.896 -9.422 -36.628 1.00 90.50 379 THR A CA 1
ATOM 3002 C C . THR A 1 379 ? 24.257 -8.115 -35.930 1.00 90.50 379 THR A C 1
ATOM 3004 O O . THR A 1 379 ? 25.364 -7.995 -35.404 1.00 90.50 379 THR A O 1
ATOM 3007 N N . THR A 1 380 ? 23.358 -7.133 -35.949 1.00 92.44 380 THR A N 1
ATOM 3008 C CA . THR A 1 380 ? 23.591 -5.786 -35.414 1.00 92.44 380 THR A CA 1
ATOM 3009 C C . THR A 1 380 ? 23.173 -5.730 -33.954 1.00 92.44 380 THR A C 1
ATOM 3011 O O . THR A 1 380 ? 22.080 -6.175 -33.623 1.00 92.44 380 THR A O 1
ATOM 3014 N N . LEU A 1 381 ? 24.037 -5.193 -33.090 1.00 92.75 381 LEU A N 1
ATOM 3015 C CA . LEU A 1 381 ? 23.739 -5.053 -31.667 1.00 92.75 381 LEU A CA 1
ATOM 3016 C C . LEU A 1 381 ? 22.662 -3.992 -31.422 1.00 92.75 381 LEU A C 1
ATOM 3018 O O . LEU A 1 381 ? 22.739 -2.906 -31.995 1.00 92.75 381 LEU A O 1
ATOM 3022 N N . GLY A 1 382 ? 21.706 -4.311 -30.551 1.00 88.75 382 GLY A N 1
ATOM 3023 C CA . GLY A 1 382 ? 20.695 -3.384 -30.046 1.00 88.75 382 GLY A CA 1
ATOM 3024 C C . GLY A 1 382 ? 21.006 -2.964 -28.609 1.00 88.75 382 GLY A C 1
ATOM 3025 O O . GLY A 1 382 ? 21.192 -3.819 -27.737 1.00 88.75 382 GLY A O 1
ATOM 3026 N N . GLY A 1 383 ? 21.073 -1.654 -28.355 1.00 88.62 383 GLY A N 1
ATOM 3027 C CA . GLY A 1 383 ? 21.269 -1.116 -27.003 1.00 88.62 383 GLY A CA 1
ATOM 3028 C C . GLY A 1 383 ? 20.087 -1.371 -26.089 1.00 88.62 383 GLY A C 1
ATOM 3029 O O . GLY A 1 383 ? 20.250 -1.907 -24.995 1.00 88.62 383 GLY A O 1
ATOM 3030 N N . HIS A 1 384 ? 18.886 -1.107 -26.602 1.00 91.31 384 HIS A N 1
ATOM 3031 C CA . HIS A 1 384 ? 17.635 -1.414 -25.921 1.00 91.31 384 HIS A CA 1
ATOM 3032 C C . HIS A 1 384 ? 17.506 -2.922 -25.645 1.00 91.31 384 HIS A C 1
ATOM 3034 O O . HIS A 1 384 ? 17.370 -3.314 -24.488 1.00 91.31 384 HIS A O 1
ATOM 3040 N N . ALA A 1 385 ? 17.728 -3.768 -26.659 1.00 93.62 385 ALA A N 1
ATOM 3041 C CA . ALA A 1 385 ? 17.749 -5.226 -26.507 1.00 93.62 385 ALA A CA 1
ATOM 3042 C C . ALA A 1 385 ? 18.709 -5.717 -25.405 1.00 93.62 385 ALA A C 1
ATOM 3044 O O . ALA A 1 385 ? 18.373 -6.600 -24.615 1.00 93.62 385 ALA A O 1
ATOM 3045 N N . THR A 1 386 ? 19.920 -5.152 -25.339 1.00 96.88 386 THR A N 1
ATOM 3046 C CA . THR A 1 386 ? 20.933 -5.542 -24.344 1.00 96.88 386 THR A CA 1
ATOM 3047 C C . THR A 1 386 ? 20.538 -5.123 -22.928 1.00 96.88 386 THR A C 1
ATOM 3049 O O . THR A 1 386 ? 20.721 -5.907 -21.995 1.00 96.88 386 THR A O 1
ATOM 3052 N N . HIS A 1 387 ? 19.944 -3.938 -22.777 1.00 96.56 387 HIS A N 1
ATOM 3053 C CA . HIS A 1 387 ? 19.454 -3.427 -21.496 1.00 96.56 387 HIS A CA 1
ATOM 3054 C C . HIS A 1 387 ? 18.295 -4.267 -20.957 1.00 96.56 387 HIS A C 1
ATOM 3056 O O . HIS A 1 387 ? 18.386 -4.800 -19.848 1.00 96.56 387 HIS A O 1
ATOM 3062 N N . VAL A 1 388 ? 17.281 -4.506 -21.794 1.00 96.69 388 VAL A N 1
ATOM 3063 C CA . VAL A 1 388 ? 16.114 -5.351 -21.494 1.00 96.69 388 VAL A CA 1
ATOM 3064 C C . VAL A 1 388 ? 16.539 -6.787 -21.160 1.00 96.69 388 VAL A C 1
ATOM 3066 O O . VAL A 1 388 ? 16.103 -7.352 -20.155 1.00 96.69 388 VAL A O 1
ATOM 3069 N N . GLY A 1 389 ? 17.446 -7.373 -21.951 1.00 96.94 389 GLY A N 1
ATOM 3070 C CA . GLY A 1 389 ? 18.002 -8.704 -21.685 1.00 96.94 389 GLY A CA 1
ATOM 3071 C C . GLY A 1 389 ? 18.771 -8.777 -20.361 1.00 96.94 389 GLY A C 1
ATOM 3072 O O . GLY A 1 389 ? 18.643 -9.756 -19.622 1.00 96.94 389 GLY A O 1
ATOM 3073 N N . GLY A 1 390 ? 19.526 -7.727 -20.026 1.00 96.88 390 GLY A N 1
ATOM 3074 C CA . GLY A 1 390 ? 20.202 -7.594 -18.737 1.00 96.88 390 GLY A CA 1
ATOM 3075 C C . GLY A 1 390 ? 19.228 -7.522 -17.559 1.00 96.88 390 GLY A C 1
ATOM 3076 O O . GLY A 1 390 ? 19.429 -8.227 -16.574 1.00 96.88 390 GLY A O 1
ATOM 3077 N N . THR A 1 391 ? 18.128 -6.774 -17.680 1.00 96.88 391 THR A N 1
ATOM 3078 C CA . THR A 1 391 ? 17.130 -6.646 -16.606 1.00 96.88 391 THR A CA 1
ATOM 3079 C C . THR A 1 391 ? 16.520 -7.997 -16.234 1.00 96.88 391 THR A C 1
ATOM 3081 O O . THR A 1 391 ? 16.315 -8.275 -15.051 1.00 96.88 391 THR A O 1
ATOM 3084 N N . MET A 1 392 ? 16.296 -8.870 -17.221 1.00 97.88 392 MET A N 1
ATOM 3085 C CA . MET A 1 392 ? 15.786 -10.219 -16.977 1.00 97.88 392 MET A CA 1
ATOM 3086 C C . MET A 1 392 ? 16.832 -11.156 -16.373 1.00 97.88 392 MET A C 1
ATOM 3088 O O . MET A 1 392 ? 16.513 -11.849 -15.412 1.00 97.88 392 MET A O 1
ATOM 3092 N N . ILE A 1 393 ? 18.047 -11.222 -16.938 1.00 97.94 393 ILE A N 1
ATOM 3093 C CA . ILE A 1 393 ? 18.962 -12.345 -16.664 1.00 97.94 393 ILE A CA 1
ATOM 3094 C C . ILE A 1 393 ? 20.406 -11.971 -16.315 1.00 97.94 393 ILE A C 1
ATOM 3096 O O . ILE A 1 393 ? 21.238 -12.871 -16.230 1.00 97.94 393 ILE A O 1
ATOM 3100 N N . ALA A 1 394 ? 20.776 -10.702 -16.140 1.00 97.06 394 ALA A N 1
ATOM 3101 C CA . ALA A 1 394 ? 22.151 -10.346 -15.775 1.00 97.06 394 ALA A CA 1
ATOM 3102 C C . ALA A 1 394 ? 22.612 -11.080 -14.504 1.00 97.06 394 ALA A C 1
ATOM 3104 O O . ALA A 1 394 ? 21.864 -11.197 -13.536 1.00 97.06 394 ALA A O 1
ATOM 3105 N N . SER A 1 395 ? 23.850 -11.585 -14.519 1.00 94.12 395 SER A N 1
ATOM 3106 C CA . SER A 1 395 ? 24.382 -12.460 -13.460 1.00 94.12 395 SER A CA 1
ATOM 3107 C C . SER A 1 395 ? 24.547 -11.788 -12.098 1.00 94.12 395 SER A C 1
ATOM 3109 O O . SER A 1 395 ? 24.767 -12.477 -11.108 1.00 94.12 395 SER A O 1
ATOM 3111 N N . GLY A 1 396 ? 24.521 -10.453 -12.060 1.00 86.81 396 GLY A N 1
ATOM 3112 C CA . GLY A 1 396 ? 24.853 -9.689 -10.864 1.00 86.81 396 GLY A CA 1
ATOM 3113 C C . GLY A 1 396 ? 26.354 -9.559 -10.628 1.00 86.81 396 GLY A C 1
ATOM 3114 O O . GLY A 1 396 ? 26.771 -9.331 -9.493 1.00 86.81 396 GLY A O 1
ATOM 3115 N N . TYR A 1 397 ? 27.178 -9.680 -11.679 1.00 86.19 397 TYR A N 1
ATOM 3116 C CA . TYR A 1 397 ? 28.619 -9.426 -11.594 1.00 86.19 397 TYR A CA 1
ATOM 3117 C C . TYR A 1 397 ? 28.879 -8.015 -11.044 1.00 86.19 397 TYR A C 1
ATOM 3119 O O . TYR A 1 397 ? 29.718 -7.823 -10.162 1.00 86.19 397 TYR A O 1
ATOM 3127 N N . ILE A 1 398 ? 28.090 -7.042 -11.506 1.00 81.69 398 ILE A N 1
ATOM 3128 C CA . ILE A 1 398 ? 27.804 -5.803 -10.794 1.00 81.69 398 ILE A CA 1
ATOM 3129 C C . ILE A 1 398 ? 26.436 -5.945 -10.129 1.00 81.69 398 ILE A C 1
ATOM 3131 O O . ILE A 1 398 ? 25.409 -6.009 -10.800 1.00 81.69 398 ILE A O 1
ATOM 3135 N N . ASN A 1 399 ? 26.420 -5.932 -8.796 1.00 77.31 399 ASN A N 1
ATOM 3136 C CA . ASN A 1 399 ? 25.209 -6.137 -7.995 1.00 77.31 399 ASN A CA 1
ATOM 3137 C C . ASN A 1 399 ? 24.061 -5.172 -8.355 1.00 77.31 399 ASN A C 1
ATOM 3139 O O . ASN A 1 399 ? 22.893 -5.533 -8.295 1.00 77.31 399 ASN A O 1
ATOM 3143 N N . ASN A 1 400 ? 24.385 -3.949 -8.774 1.00 80.19 400 ASN A N 1
ATOM 3144 C CA . ASN A 1 400 ? 23.391 -2.945 -9.155 1.00 80.19 400 ASN A CA 1
ATOM 3145 C C . ASN A 1 400 ? 22.672 -3.263 -10.476 1.00 80.19 400 ASN A C 1
ATOM 3147 O O . ASN A 1 400 ? 21.575 -2.762 -10.701 1.00 80.19 400 ASN A O 1
ATOM 3151 N N . ALA A 1 401 ? 23.278 -4.083 -11.339 1.00 86.69 401 ALA A N 1
ATOM 3152 C CA . ALA A 1 401 ? 22.711 -4.527 -12.611 1.00 86.69 401 ALA A CA 1
ATOM 3153 C C . ALA A 1 401 ? 22.139 -5.951 -12.529 1.00 86.69 401 ALA A C 1
ATOM 3155 O O . ALA A 1 401 ? 21.872 -6.559 -13.558 1.00 86.69 401 ALA A O 1
ATOM 3156 N N . HIS A 1 402 ? 21.997 -6.508 -11.323 1.00 89.75 402 HIS A N 1
ATOM 3157 C CA . HIS A 1 402 ? 21.556 -7.882 -11.105 1.00 89.75 402 HIS A CA 1
ATOM 3158 C C . HIS A 1 402 ? 20.166 -8.117 -11.706 1.00 89.75 402 HIS A C 1
ATOM 3160 O O . HIS A 1 402 ? 19.226 -7.392 -11.384 1.00 89.75 402 HIS A O 1
ATOM 3166 N N . GLY A 1 403 ? 20.042 -9.097 -12.603 1.00 95.19 403 GLY A N 1
ATOM 3167 C CA . GLY A 1 403 ? 18.781 -9.429 -13.263 1.00 95.19 403 GLY A CA 1
ATOM 3168 C C . GLY A 1 403 ? 17.844 -10.214 -12.348 1.00 95.19 403 GLY A C 1
ATOM 3169 O O . GLY A 1 403 ? 18.284 -10.814 -11.368 1.00 95.19 403 GLY A O 1
ATOM 3170 N N . MET A 1 404 ? 16.553 -10.238 -12.678 1.00 97.00 404 MET A N 1
ATOM 3171 C CA . MET A 1 404 ? 15.546 -10.942 -11.871 1.00 97.00 404 MET A CA 1
ATOM 3172 C C . MET A 1 404 ? 15.814 -12.454 -11.797 1.00 97.00 404 MET A C 1
ATOM 3174 O O . MET A 1 404 ? 15.923 -13.011 -10.710 1.00 97.00 404 MET A O 1
ATOM 3178 N N . ALA A 1 405 ? 16.020 -13.109 -12.940 1.00 97.50 405 ALA A N 1
ATOM 3179 C CA . ALA A 1 405 ? 16.353 -14.529 -13.065 1.00 97.50 405 ALA A CA 1
ATOM 3180 C C . ALA A 1 405 ? 17.824 -14.711 -13.485 1.00 97.50 405 ALA A C 1
ATOM 3182 O O . ALA A 1 405 ? 18.143 -15.101 -14.611 1.00 97.50 405 ALA A O 1
ATOM 3183 N N . HIS A 1 406 ? 18.735 -14.377 -12.573 1.00 95.38 406 HIS A N 1
ATOM 3184 C CA . HIS A 1 406 ? 20.172 -14.213 -12.819 1.00 95.38 406 HIS A CA 1
ATOM 3185 C C . HIS A 1 406 ? 20.940 -15.465 -13.296 1.00 95.38 406 HIS A C 1
ATOM 3187 O O . HIS A 1 406 ? 22.048 -15.319 -13.813 1.00 95.38 406 HIS A O 1
ATOM 3193 N N . GLU A 1 407 ? 20.378 -16.675 -13.199 1.00 96.94 407 GLU A N 1
ATOM 3194 C CA . GLU A 1 407 ? 20.947 -17.917 -13.759 1.00 96.94 407 GLU A CA 1
ATOM 3195 C C . GLU A 1 407 ? 20.166 -18.484 -14.961 1.00 96.94 407 GLU A C 1
ATOM 3197 O O . GLU A 1 407 ? 20.568 -19.505 -15.533 1.00 96.94 407 GLU A O 1
ATOM 3202 N N . ALA A 1 408 ? 19.088 -17.824 -15.396 1.00 98.06 408 ALA A N 1
ATOM 3203 C CA . ALA A 1 408 ? 18.319 -18.250 -16.564 1.00 98.06 408 ALA A CA 1
ATOM 3204 C C . ALA A 1 408 ? 19.094 -18.070 -17.883 1.00 98.06 408 ALA A C 1
ATOM 3206 O O . ALA A 1 408 ? 20.064 -17.305 -17.981 1.00 98.06 408 ALA A O 1
ATOM 3207 N N . GLN A 1 409 ? 18.651 -18.802 -18.908 1.00 98.38 409 GLN A N 1
ATOM 3208 C CA . GLN A 1 409 ? 19.074 -18.638 -20.301 1.00 98.38 409 GLN A CA 1
ATOM 3209 C C . GLN A 1 409 ? 18.142 -17.667 -21.037 1.00 98.38 409 GLN A C 1
ATOM 3211 O O . GLN A 1 409 ? 16.952 -17.592 -20.733 1.00 98.38 409 GLN A O 1
ATOM 3216 N N . LEU A 1 410 ? 18.665 -16.965 -22.043 1.00 98.38 410 LEU A N 1
ATOM 3217 C CA . LEU A 1 410 ? 17.916 -16.018 -22.869 1.00 98.38 410 LEU A CA 1
ATOM 3218 C C . LEU A 1 410 ? 17.960 -16.428 -24.343 1.00 98.38 410 LEU A C 1
ATOM 3220 O O . LEU A 1 410 ? 19.031 -16.481 -24.954 1.00 98.38 410 LEU A O 1
ATOM 3224 N N . HIS A 1 411 ? 16.787 -16.662 -24.921 1.00 98.06 411 HIS A N 1
ATOM 3225 C CA . HIS A 1 411 ? 16.600 -16.784 -26.364 1.00 98.06 411 HIS A CA 1
ATOM 3226 C C . HIS A 1 411 ? 16.247 -15.411 -26.940 1.00 98.06 411 HIS A C 1
ATOM 3228 O O . HIS A 1 411 ? 15.168 -14.888 -26.669 1.00 98.06 411 HIS A O 1
ATOM 3234 N N . ALA A 1 412 ? 17.160 -14.829 -27.715 1.00 96.81 412 ALA A N 1
ATOM 3235 C CA . ALA A 1 412 ? 17.025 -13.491 -28.275 1.00 96.81 412 ALA A CA 1
ATOM 3236 C C . ALA A 1 412 ? 16.648 -13.506 -29.759 1.00 96.81 412 ALA A C 1
ATOM 3238 O O . ALA A 1 412 ? 17.200 -14.288 -30.538 1.00 96.81 412 ALA A O 1
ATOM 3239 N N . TYR A 1 413 ? 15.748 -12.596 -30.118 1.00 95.62 413 TYR A N 1
ATOM 3240 C CA . TYR A 1 413 ? 15.202 -12.376 -31.451 1.00 95.62 413 TYR A CA 1
ATOM 3241 C C . TYR A 1 413 ? 15.100 -10.867 -31.725 1.00 95.62 413 TYR A C 1
ATOM 3243 O O . TYR A 1 413 ? 14.999 -10.055 -30.802 1.00 95.62 413 TYR A O 1
ATOM 3251 N N . GLU A 1 414 ? 15.133 -10.487 -32.993 1.00 90.00 414 GLU A N 1
ATOM 3252 C CA . GLU A 1 414 ? 14.794 -9.160 -33.483 1.00 90.00 414 GLU A CA 1
ATOM 3253 C C . GLU A 1 414 ? 13.301 -9.086 -33.830 1.00 90.00 414 GLU A C 1
ATOM 3255 O O . GLU A 1 414 ? 12.656 -10.081 -34.151 1.00 90.00 414 GLU A O 1
ATOM 3260 N N . TRP A 1 415 ? 12.708 -7.905 -33.718 1.00 83.31 415 TRP A N 1
ATOM 3261 C CA . TRP A 1 415 ? 11.254 -7.752 -33.743 1.00 83.31 415 TRP A CA 1
ATOM 3262 C C . TRP A 1 415 ? 10.570 -7.901 -35.119 1.00 83.31 415 TRP A C 1
ATOM 3264 O O . TRP A 1 415 ? 9.343 -7.925 -35.167 1.00 83.31 415 TRP A O 1
ATOM 3274 N N . ALA A 1 416 ? 11.283 -8.005 -36.250 1.00 77.25 416 ALA A N 1
ATOM 3275 C CA . ALA A 1 416 ? 10.641 -7.876 -37.567 1.00 77.25 416 ALA A CA 1
ATOM 3276 C C . ALA A 1 416 ? 9.770 -9.073 -37.991 1.00 77.25 416 ALA A C 1
ATOM 3278 O O . ALA A 1 416 ? 8.942 -8.917 -38.889 1.00 77.25 416 ALA A O 1
ATOM 3279 N N . ASN A 1 417 ? 9.943 -10.256 -37.387 1.00 84.81 417 ASN A N 1
ATOM 3280 C CA . ASN A 1 417 ? 9.145 -11.463 -37.674 1.00 84.81 417 ASN A CA 1
ATOM 3281 C C . ASN A 1 417 ? 8.504 -12.075 -36.414 1.00 84.81 417 ASN A C 1
ATOM 3283 O O . ASN A 1 417 ? 8.211 -13.278 -36.379 1.00 84.81 417 ASN A O 1
ATOM 3287 N N . ASP A 1 418 ? 8.262 -11.236 -35.406 1.00 86.12 418 ASP A N 1
ATOM 3288 C CA . ASP A 1 418 ? 7.780 -11.587 -34.068 1.00 86.12 418 ASP A CA 1
ATOM 3289 C C . ASP A 1 418 ? 6.689 -12.674 -34.043 1.00 86.12 418 ASP A C 1
ATOM 3291 O O . ASP A 1 418 ? 6.856 -13.705 -33.400 1.00 86.12 418 ASP A O 1
ATOM 3295 N N . ASN A 1 419 ? 5.601 -12.518 -34.798 1.00 88.94 419 ASN A N 1
ATOM 3296 C CA . ASN A 1 419 ? 4.447 -13.413 -34.764 1.00 88.94 419 ASN A CA 1
ATOM 3297 C C . ASN A 1 419 ? 4.814 -14.865 -35.111 1.00 88.94 419 ASN A C 1
ATOM 3299 O O . ASN A 1 419 ? 4.392 -15.809 -34.440 1.00 88.94 419 ASN A O 1
ATOM 3303 N N . SER A 1 420 ? 5.600 -15.061 -36.174 1.00 90.69 420 SER A N 1
ATOM 3304 C CA . SER A 1 420 ? 5.985 -16.403 -36.626 1.00 90.69 420 SER A CA 1
ATOM 3305 C C . SER A 1 420 ? 7.013 -17.035 -35.690 1.00 90.69 420 SER A C 1
ATOM 3307 O O . SER A 1 420 ? 7.004 -18.252 -35.474 1.00 90.69 420 SER A O 1
ATOM 3309 N N . GLU A 1 421 ? 7.922 -16.222 -35.163 1.00 94.31 421 GLU A N 1
ATOM 3310 C CA . GLU A 1 421 ? 8.993 -16.672 -34.282 1.00 94.31 421 GLU A CA 1
ATOM 3311 C C . GLU A 1 421 ? 8.462 -17.018 -32.896 1.00 94.31 421 GLU A C 1
ATOM 3313 O O . GLU A 1 421 ? 8.777 -18.097 -32.402 1.00 94.31 421 GLU A O 1
ATOM 3318 N N . MET A 1 422 ? 7.588 -16.186 -32.321 1.00 95.00 422 MET A N 1
ATOM 3319 C CA . MET A 1 422 ? 6.894 -16.465 -31.063 1.00 95.00 422 MET A CA 1
ATOM 3320 C C . MET A 1 422 ? 6.141 -17.792 -31.137 1.00 95.00 422 MET A C 1
ATOM 3322 O O . MET A 1 422 ? 6.345 -18.664 -30.295 1.00 95.00 422 MET A O 1
ATOM 3326 N N . ALA A 1 423 ? 5.330 -17.995 -32.183 1.00 93.88 423 ALA A N 1
ATOM 3327 C CA . ALA A 1 423 ? 4.587 -19.241 -32.370 1.00 93.88 423 ALA A CA 1
ATOM 3328 C C . ALA A 1 423 ? 5.516 -20.467 -32.442 1.00 93.88 423 ALA A C 1
ATOM 3330 O O . ALA A 1 423 ? 5.230 -21.514 -31.860 1.00 93.88 423 ALA A O 1
ATOM 3331 N N . THR A 1 424 ? 6.656 -20.333 -33.126 1.00 95.75 424 THR A N 1
ATOM 3332 C CA . THR A 1 424 ? 7.652 -21.407 -33.251 1.00 95.75 424 THR A CA 1
ATOM 3333 C C . THR A 1 424 ? 8.385 -21.659 -31.933 1.00 95.75 424 THR A C 1
ATOM 3335 O O . THR A 1 424 ? 8.593 -22.809 -31.551 1.00 95.75 424 THR A O 1
ATOM 3338 N N . ALA A 1 425 ? 8.784 -20.606 -31.223 1.00 96.12 425 ALA A N 1
ATOM 3339 C CA . ALA A 1 425 ? 9.495 -20.704 -29.957 1.00 96.12 425 ALA A CA 1
ATOM 3340 C C . ALA A 1 425 ? 8.604 -21.320 -28.869 1.00 96.12 425 ALA A C 1
ATOM 3342 O O . ALA A 1 425 ? 9.045 -22.225 -28.160 1.00 96.12 425 ALA A O 1
ATOM 3343 N N . ALA A 1 426 ? 7.336 -20.908 -28.808 1.00 95.75 426 ALA A N 1
ATOM 3344 C CA . ALA A 1 426 ? 6.332 -21.484 -27.924 1.00 95.75 426 ALA A CA 1
ATOM 3345 C C . ALA A 1 426 ? 6.088 -22.973 -28.224 1.00 95.75 426 ALA A C 1
ATOM 3347 O O . ALA A 1 426 ? 6.107 -23.802 -27.316 1.00 95.75 426 ALA A O 1
ATOM 3348 N N . ALA A 1 427 ? 5.968 -23.349 -29.505 1.00 94.56 427 ALA A N 1
ATOM 3349 C CA . ALA A 1 427 ? 5.853 -24.752 -29.917 1.00 94.56 427 ALA A CA 1
ATOM 3350 C C . ALA A 1 427 ? 7.088 -25.600 -29.546 1.00 94.56 427 ALA A C 1
ATOM 3352 O O . ALA A 1 427 ? 6.972 -26.812 -29.365 1.00 94.56 427 ALA A O 1
ATOM 3353 N N . ASN A 1 428 ? 8.258 -24.970 -29.400 1.00 94.94 428 ASN A N 1
ATOM 3354 C CA . ASN A 1 428 ? 9.496 -25.600 -28.935 1.00 94.94 428 ASN A CA 1
ATOM 3355 C C . ASN A 1 428 ? 9.668 -25.566 -27.401 1.00 94.94 428 ASN A C 1
ATOM 3357 O O . ASN A 1 428 ? 10.738 -25.916 -26.906 1.00 94.94 428 ASN A O 1
ATOM 3361 N N . GLY A 1 429 ? 8.637 -25.172 -26.646 1.00 92.50 429 GLY A N 1
ATOM 3362 C CA . GLY A 1 429 ? 8.621 -25.225 -25.182 1.00 92.50 429 GLY A CA 1
ATOM 3363 C C . GLY A 1 429 ? 9.066 -23.944 -24.469 1.00 92.50 429 GLY A C 1
ATOM 3364 O O . GLY A 1 429 ? 9.251 -23.971 -23.251 1.00 92.50 429 GLY A O 1
ATOM 3365 N N . LEU A 1 430 ? 9.231 -22.819 -25.179 1.00 96.62 430 LEU A N 1
ATOM 3366 C CA . LEU A 1 430 ? 9.385 -21.520 -24.520 1.00 96.62 430 LEU A CA 1
ATOM 3367 C C . LEU A 1 430 ? 8.082 -21.178 -23.791 1.00 96.62 430 LEU A C 1
ATOM 3369 O O . LEU A 1 430 ? 7.020 -21.229 -24.402 1.00 96.62 430 LEU A O 1
ATOM 3373 N N . GLY A 1 431 ? 8.153 -20.817 -22.507 1.00 96.44 431 GLY A N 1
ATOM 3374 C CA . GLY A 1 431 ? 6.929 -20.519 -21.749 1.00 96.44 431 GLY A CA 1
ATOM 3375 C C . GLY A 1 431 ? 6.790 -19.092 -21.227 1.00 96.44 431 GLY A C 1
ATOM 3376 O O . GLY A 1 431 ? 5.700 -18.738 -20.804 1.00 96.44 431 GLY A O 1
ATOM 3377 N N . ILE A 1 432 ? 7.830 -18.253 -21.289 1.00 98.25 432 ILE A N 1
ATOM 3378 C CA . ILE A 1 432 ? 7.709 -16.810 -21.014 1.00 98.25 432 ILE A CA 1
ATOM 3379 C C . ILE A 1 432 ? 8.564 -16.034 -22.016 1.00 98.25 432 ILE A C 1
ATOM 3381 O O . ILE A 1 432 ? 9.691 -16.442 -22.321 1.00 98.25 432 ILE A O 1
ATOM 3385 N N . SER A 1 433 ? 8.052 -14.909 -22.512 1.00 98.25 433 SER A N 1
ATOM 3386 C CA . SER A 1 433 ? 8.839 -13.927 -23.262 1.00 98.25 433 SER A CA 1
ATOM 3387 C C . SER A 1 433 ? 8.502 -12.490 -22.895 1.00 98.25 433 SER A C 1
ATOM 3389 O O . SER A 1 433 ? 7.408 -12.200 -22.417 1.00 98.25 433 SER A O 1
ATOM 3391 N N . ASN A 1 434 ? 9.450 -11.597 -23.168 1.00 98.31 434 ASN A N 1
ATOM 3392 C CA . ASN A 1 434 ? 9.302 -10.157 -23.028 1.00 98.31 434 ASN A CA 1
ATOM 3393 C C . ASN A 1 434 ? 9.266 -9.442 -24.389 1.00 98.31 434 ASN A C 1
ATOM 3395 O O . ASN A 1 434 ? 10.093 -9.720 -25.264 1.00 98.31 434 ASN A O 1
ATOM 3399 N N . HIS A 1 435 ? 8.359 -8.469 -24.504 1.00 97.00 435 HIS A N 1
ATOM 3400 C CA . HIS A 1 435 ? 8.138 -7.624 -25.676 1.00 97.00 435 HIS A CA 1
ATOM 3401 C C . HIS A 1 435 ? 8.062 -6.153 -25.248 1.00 97.00 435 HIS A C 1
ATOM 3403 O O . HIS A 1 435 ? 7.035 -5.673 -24.768 1.00 97.00 435 HIS A O 1
ATOM 3409 N N . SER A 1 436 ? 9.175 -5.436 -25.398 1.00 95.19 436 SER A N 1
ATOM 3410 C CA . SER A 1 436 ? 9.332 -4.051 -24.932 1.00 95.19 436 SER A CA 1
ATOM 3411 C C . SER A 1 436 ? 9.352 -3.048 -26.094 1.00 95.19 436 SER A C 1
ATOM 3413 O O . SER A 1 436 ? 10.231 -2.193 -26.170 1.00 95.19 436 SER A O 1
ATOM 3415 N N . TYR A 1 437 ? 8.412 -3.161 -27.033 1.00 89.44 437 TYR A N 1
ATOM 3416 C CA . TYR A 1 437 ? 8.369 -2.335 -28.246 1.00 89.44 437 TYR A CA 1
ATOM 3417 C C . TYR A 1 437 ? 6.942 -1.984 -28.671 1.00 89.44 437 TYR A C 1
ATOM 3419 O O . TYR A 1 437 ? 5.973 -2.479 -28.113 1.00 89.44 437 TYR A O 1
ATOM 3427 N N . GLY A 1 438 ? 6.802 -1.113 -29.666 1.00 86.69 438 GLY A N 1
ATOM 3428 C CA . GLY A 1 438 ? 5.517 -0.725 -30.238 1.00 86.69 438 GLY A CA 1
ATOM 3429 C C . GLY A 1 438 ? 5.702 0.076 -31.523 1.00 86.69 438 GLY A C 1
ATOM 3430 O O . GLY A 1 438 ? 6.830 0.342 -31.942 1.00 86.69 438 GLY A O 1
ATOM 3431 N N . SER A 1 439 ? 4.595 0.451 -32.155 1.00 84.38 439 SER A N 1
ATOM 3432 C CA . SER A 1 439 ? 4.587 1.417 -33.255 1.00 84.38 439 SER A CA 1
ATOM 3433 C C . SER A 1 439 ? 4.596 2.850 -32.723 1.00 84.38 439 SER A C 1
ATOM 3435 O O . SER A 1 439 ? 4.128 3.096 -31.614 1.00 84.38 439 SER A O 1
ATOM 3437 N N . TYR A 1 440 ? 5.062 3.800 -33.537 1.00 86.69 440 TYR A N 1
ATOM 3438 C CA . TYR A 1 440 ? 4.737 5.211 -33.319 1.00 86.69 440 TYR A CA 1
ATOM 3439 C C . TYR A 1 440 ? 3.227 5.409 -33.470 1.00 86.69 440 TYR A C 1
ATOM 3441 O O . TYR A 1 440 ? 2.627 4.892 -34.416 1.00 86.69 440 TYR A O 1
ATOM 3449 N N . LEU A 1 441 ? 2.634 6.109 -32.511 1.00 90.19 441 LEU A N 1
ATOM 3450 C CA . LEU A 1 441 ? 1.202 6.354 -32.357 1.00 90.19 441 LEU A CA 1
ATOM 3451 C C . LEU A 1 441 ? 1.030 7.774 -31.830 1.00 90.19 441 LEU A C 1
ATOM 3453 O O . LEU A 1 441 ? 1.957 8.282 -31.198 1.00 90.19 441 LEU A O 1
ATOM 3457 N N . GLY A 1 442 ? -0.116 8.394 -32.109 1.00 93.81 442 GLY A N 1
ATOM 3458 C CA . GLY A 1 442 ? -0.432 9.716 -31.570 1.00 93.81 442 GLY A CA 1
ATOM 3459 C C . GLY A 1 442 ? 0.679 10.745 -31.800 1.00 93.81 442 GLY A C 1
ATOM 3460 O O . GLY A 1 442 ? 1.136 10.948 -32.933 1.00 93.81 442 GLY A O 1
ATOM 3461 N N . TRP A 1 443 ? 1.121 11.404 -30.734 1.00 95.62 443 TRP A N 1
ATOM 3462 C CA . TRP A 1 443 ? 2.169 12.415 -30.768 1.00 95.62 443 TRP A CA 1
ATOM 3463 C C . TRP A 1 443 ? 3.564 11.821 -30.570 1.00 95.62 443 TRP A C 1
ATOM 3465 O O . TRP A 1 443 ? 3.838 11.049 -29.663 1.00 95.62 443 TRP A O 1
ATOM 3475 N N . THR A 1 444 ? 4.519 12.239 -31.400 1.00 93.62 444 THR A N 1
ATOM 3476 C CA . THR A 1 444 ? 5.938 11.901 -31.226 1.00 93.62 444 THR A CA 1
ATOM 3477 C C . THR A 1 444 ? 6.800 13.148 -31.372 1.00 93.62 444 THR A C 1
ATOM 3479 O O . THR A 1 444 ? 6.714 13.868 -32.370 1.00 93.62 444 THR A O 1
ATOM 3482 N N . TRP A 1 445 ? 7.643 13.418 -30.376 1.00 94.06 445 TRP A N 1
ATOM 3483 C CA . TRP A 1 445 ? 8.536 14.575 -30.384 1.00 94.06 445 TRP A CA 1
ATOM 3484 C C . TRP A 1 445 ? 9.776 14.332 -31.252 1.00 94.06 445 TRP A C 1
ATOM 3486 O O . TRP A 1 445 ? 10.416 13.287 -31.153 1.00 94.06 445 TRP A O 1
ATOM 3496 N N . ASP A 1 446 ? 10.130 15.327 -32.067 1.00 92.50 446 ASP A N 1
ATOM 3497 C CA . ASP A 1 446 ? 11.385 15.427 -32.821 1.00 92.50 446 ASP A CA 1
ATOM 3498 C C . ASP A 1 446 ? 11.692 14.237 -33.751 1.00 92.50 446 ASP A C 1
ATOM 3500 O O . ASP A 1 446 ? 12.844 13.883 -33.998 1.00 92.50 446 ASP A O 1
ATOM 3504 N N . TYR A 1 447 ? 10.652 13.626 -34.331 1.00 91.31 447 TYR A N 1
ATOM 3505 C CA . TYR A 1 447 ? 10.811 12.501 -35.263 1.00 91.31 447 TYR A CA 1
ATOM 3506 C C . TYR A 1 447 ? 11.690 12.850 -36.483 1.00 91.31 447 TYR A C 1
ATOM 3508 O O . TYR A 1 447 ? 12.453 12.013 -36.968 1.00 91.31 447 TYR A O 1
ATOM 3516 N N . PHE A 1 448 ? 11.608 14.092 -36.977 1.00 91.38 448 PHE A N 1
ATOM 3517 C CA . PHE A 1 448 ? 12.372 14.568 -38.137 1.00 91.38 448 PHE A CA 1
ATOM 3518 C C . PHE A 1 448 ? 13.691 15.279 -37.780 1.00 91.38 448 PHE A C 1
ATOM 3520 O O . PHE A 1 448 ? 14.427 15.660 -38.695 1.00 91.38 448 PHE A O 1
ATOM 3527 N N . GLY A 1 449 ? 14.025 15.435 -36.493 1.00 93.06 449 GLY A N 1
ATOM 3528 C CA . GLY A 1 449 ? 15.237 16.137 -36.053 1.00 93.06 449 GLY A CA 1
ATOM 3529 C C . GLY A 1 449 ? 15.195 17.653 -36.291 1.00 93.06 449 GLY A C 1
ATOM 3530 O O . GLY A 1 449 ? 16.225 18.254 -36.611 1.00 93.06 449 GLY A O 1
ATOM 3531 N N . ASP A 1 450 ? 14.006 18.253 -36.234 1.00 93.81 450 ASP A N 1
ATOM 3532 C CA . ASP A 1 450 ? 13.749 19.673 -36.482 1.00 93.81 450 ASP A CA 1
ATOM 3533 C C . ASP A 1 450 ? 13.032 20.393 -35.324 1.00 93.81 450 ASP A C 1
ATOM 3535 O O . ASP A 1 450 ? 12.496 21.484 -35.532 1.00 93.81 450 ASP A O 1
ATOM 3539 N N . ASP A 1 451 ? 13.066 19.818 -34.113 1.00 93.69 451 ASP A N 1
ATOM 3540 C CA . ASP A 1 451 ? 12.464 20.352 -32.880 1.00 93.69 451 ASP A CA 1
ATOM 3541 C C . ASP A 1 451 ? 10.942 20.589 -33.000 1.00 93.69 451 ASP A C 1
ATOM 3543 O O . ASP A 1 451 ? 10.396 21.575 -32.487 1.00 93.69 451 ASP A O 1
ATOM 3547 N N . ARG A 1 452 ? 10.234 19.690 -33.698 1.00 94.88 452 ARG A N 1
ATOM 3548 C CA . ARG A 1 452 ? 8.770 19.722 -33.847 1.00 94.88 452 ARG A CA 1
ATOM 3549 C C . ARG A 1 452 ? 8.113 18.405 -33.457 1.00 94.88 452 ARG A C 1
ATOM 3551 O O . ARG A 1 452 ? 8.700 17.331 -33.560 1.00 94.88 452 ARG A O 1
ATOM 3558 N N . TRP A 1 453 ? 6.842 18.498 -33.078 1.00 96.88 453 TRP A N 1
ATOM 3559 C CA . TRP A 1 453 ? 5.966 17.336 -32.954 1.00 96.88 453 TRP A CA 1
ATOM 3560 C C . TRP A 1 453 ? 5.623 16.756 -34.331 1.00 96.88 453 TRP A C 1
ATOM 3562 O O . TRP A 1 453 ? 5.453 17.495 -35.305 1.00 96.88 453 TRP A O 1
ATOM 3572 N N . ALA A 1 454 ? 5.476 15.437 -34.392 1.00 95.38 454 ALA A N 1
ATOM 3573 C CA . ALA A 1 454 ? 4.872 14.706 -35.495 1.00 95.38 454 ALA A CA 1
ATOM 3574 C C . ALA A 1 454 ? 3.643 13.943 -34.984 1.00 95.38 454 ALA A C 1
ATOM 3576 O O . ALA A 1 454 ? 3.710 13.293 -33.944 1.00 95.38 454 ALA A O 1
ATOM 3577 N N . TRP A 1 455 ? 2.534 14.041 -35.712 1.00 96.00 455 TRP A N 1
ATOM 3578 C CA . TRP A 1 455 ? 1.287 13.336 -35.435 1.00 96.00 455 TRP A CA 1
ATOM 3579 C C . TRP A 1 455 ? 1.165 12.102 -36.334 1.00 96.00 455 TRP A C 1
ATOM 3581 O O . TRP A 1 455 ? 1.151 12.222 -37.562 1.00 96.00 455 TRP A O 1
ATOM 3591 N N . PHE A 1 456 ? 1.077 10.927 -35.713 1.00 93.69 456 PHE A N 1
ATOM 3592 C CA . PHE A 1 456 ? 0.955 9.608 -36.342 1.00 93.69 456 PHE A CA 1
ATOM 3593 C C . PHE A 1 456 ? -0.491 9.081 -36.388 1.00 93.69 456 PHE A C 1
ATOM 3595 O O . PHE A 1 456 ? -0.728 7.971 -36.881 1.00 93.69 456 PHE A O 1
ATOM 3602 N N . GLY A 1 457 ? -1.460 9.874 -35.916 1.00 91.88 457 GLY A N 1
ATOM 3603 C CA . GLY A 1 457 ? -2.879 9.556 -36.044 1.00 91.88 457 GLY A CA 1
ATOM 3604 C C . GLY A 1 457 ? -3.347 9.519 -37.499 1.00 91.88 457 GLY A C 1
ATOM 3605 O O . GLY A 1 457 ? -2.822 10.215 -38.373 1.00 91.88 457 GLY A O 1
ATOM 3606 N N . ASP A 1 458 ? -4.332 8.664 -37.763 1.00 90.00 458 ASP A N 1
ATOM 3607 C CA . ASP A 1 458 ? -4.844 8.413 -39.110 1.00 90.00 458 ASP A CA 1
ATOM 3608 C C . ASP A 1 458 ? -5.928 9.428 -39.496 1.00 90.00 458 ASP A C 1
ATOM 3610 O O . ASP A 1 458 ? -7.082 9.311 -39.081 1.00 90.00 458 ASP A O 1
ATOM 3614 N N . LEU A 1 459 ? -5.553 10.401 -40.334 1.00 90.44 459 LEU A N 1
ATOM 3615 C CA . LEU A 1 459 ? -6.442 11.483 -40.768 1.00 90.44 459 LEU A CA 1
ATOM 3616 C C . LEU A 1 459 ? -7.665 11.023 -41.576 1.00 90.44 459 LEU A C 1
ATOM 3618 O O . LEU A 1 459 ? -8.616 11.796 -41.693 1.00 90.44 459 LEU A O 1
ATOM 3622 N N . ASP A 1 460 ? -7.651 9.815 -42.152 1.00 90.94 460 ASP A N 1
ATOM 3623 C CA . ASP A 1 460 ? -8.818 9.271 -42.856 1.00 90.94 460 ASP A CA 1
ATOM 3624 C C . ASP A 1 460 ? -9.863 8.688 -41.881 1.00 90.94 460 ASP A C 1
ATOM 3626 O O . ASP A 1 460 ? -11.017 8.492 -42.275 1.00 90.94 460 ASP A O 1
ATOM 3630 N N . VAL A 1 461 ? -9.484 8.429 -40.620 1.00 92.69 461 VAL A N 1
ATOM 3631 C CA . VAL A 1 461 ? -10.379 7.945 -39.553 1.00 92.69 461 VAL A CA 1
ATOM 3632 C C . VAL A 1 461 ? -10.849 9.101 -38.677 1.00 92.69 461 VAL A C 1
ATOM 3634 O O . VAL A 1 461 ? -12.057 9.307 -38.551 1.00 92.69 461 VAL A O 1
ATOM 3637 N N . ASP A 1 462 ? -9.912 9.863 -38.110 1.00 92.81 462 ASP A N 1
ATOM 3638 C CA . ASP A 1 462 ? -10.205 11.054 -37.317 1.00 92.81 462 ASP A CA 1
ATOM 3639 C C . ASP A 1 462 ? -9.063 12.078 -37.401 1.00 92.81 462 ASP A C 1
ATOM 3641 O O . ASP A 1 462 ? -7.879 11.751 -37.482 1.00 92.81 462 ASP A O 1
ATOM 3645 N N . SER A 1 463 ? -9.420 13.362 -37.424 1.00 90.31 463 SER A N 1
ATOM 3646 C CA . SER A 1 463 ? -8.443 14.443 -37.587 1.00 90.31 463 SER A CA 1
ATOM 3647 C C . SER A 1 463 ? -7.769 14.883 -36.286 1.00 90.31 463 SER A C 1
ATOM 3649 O O . SER A 1 463 ? -6.760 15.587 -36.352 1.00 90.31 463 SER A O 1
ATOM 3651 N N . THR A 1 464 ? -8.343 14.520 -35.140 1.00 91.50 464 THR A N 1
ATOM 3652 C CA . THR A 1 464 ? -8.030 15.047 -33.806 1.00 91.50 464 THR A CA 1
ATOM 3653 C C . THR A 1 464 ? -7.502 14.002 -32.829 1.00 91.50 464 THR A C 1
ATOM 3655 O O . THR A 1 464 ? -6.783 14.393 -31.915 1.00 91.50 464 THR A O 1
ATOM 3658 N N . GLU A 1 465 ? -7.788 12.718 -33.040 1.00 92.56 465 GLU A N 1
ATOM 3659 C CA . GLU A 1 465 ? -7.407 11.618 -32.145 1.00 92.56 465 GLU A CA 1
ATOM 3660 C C . GLU A 1 465 ? -6.916 10.386 -32.933 1.00 92.56 465 GLU A C 1
ATOM 3662 O O . GLU A 1 465 ? -7.342 10.147 -34.065 1.00 92.56 465 GLU A O 1
ATOM 3667 N N . ASP A 1 466 ? -5.964 9.620 -32.382 1.00 93.81 466 ASP A N 1
ATOM 3668 C CA . ASP A 1 466 ? -5.479 8.386 -33.016 1.00 93.81 466 ASP A CA 1
ATOM 3669 C C . ASP A 1 466 ? -6.286 7.187 -32.517 1.00 93.81 466 ASP A C 1
ATOM 3671 O O . ASP A 1 466 ? -6.058 6.693 -31.417 1.00 93.81 466 ASP A O 1
ATOM 3675 N N . TYR A 1 467 ? -7.154 6.650 -33.379 1.00 92.88 467 TYR A N 1
ATOM 3676 C CA . TYR A 1 467 ? -8.003 5.488 -33.080 1.00 92.88 467 TYR A CA 1
ATOM 3677 C C . TYR A 1 467 ? -7.246 4.228 -32.635 1.00 92.88 467 TYR A C 1
ATOM 3679 O O . TYR A 1 467 ? -7.864 3.229 -32.302 1.00 92.88 467 TYR A O 1
ATOM 3687 N N . LYS A 1 468 ? -5.916 4.190 -32.763 1.00 93.94 468 LYS A N 1
ATOM 3688 C CA . LYS A 1 468 ? -5.104 3.013 -32.432 1.00 93.94 468 LYS A CA 1
ATOM 3689 C C . LYS A 1 468 ? -4.797 2.890 -30.940 1.00 93.94 468 LYS A C 1
ATOM 3691 O O . LYS A 1 468 ? -4.233 1.858 -30.555 1.00 93.94 468 LYS A O 1
ATOM 3696 N N . PHE A 1 469 ? -5.091 3.904 -30.132 1.00 95.12 469 PHE A N 1
ATOM 3697 C CA . PHE A 1 469 ? -5.109 3.746 -28.683 1.00 95.12 469 PHE A CA 1
ATOM 3698 C C . PHE A 1 469 ? -6.353 2.960 -28.265 1.00 95.12 469 PHE A C 1
ATOM 3700 O O . PHE A 1 469 ? -7.372 3.061 -28.930 1.00 95.12 469 PHE A O 1
ATOM 3707 N N . GLY A 1 470 ? -6.189 2.040 -27.308 1.00 93.75 470 GLY A N 1
ATOM 3708 C CA . GLY A 1 470 ? -7.244 1.164 -26.777 1.00 93.75 470 GLY A CA 1
ATOM 3709 C C . GLY A 1 470 ? -7.792 0.100 -27.742 1.00 93.75 470 GLY A C 1
ATOM 3710 O O . GLY A 1 470 ? -8.276 -0.954 -27.313 1.00 93.75 470 GLY A O 1
ATOM 3711 N N . PHE A 1 471 ? -7.577 0.283 -29.042 1.00 96.00 471 PHE A N 1
ATOM 3712 C CA . PHE A 1 471 ? -8.198 -0.483 -30.110 1.00 96.00 471 PHE A CA 1
ATOM 3713 C C . PHE A 1 471 ? -7.700 -1.919 -30.280 1.00 96.00 471 PHE A C 1
ATOM 3715 O O . PHE A 1 471 ? -6.502 -2.232 -30.297 1.00 96.00 471 PHE A O 1
ATOM 3722 N N . TYR A 1 472 ? -8.651 -2.825 -30.512 1.00 96.81 472 TYR A N 1
ATOM 3723 C CA . TYR A 1 472 ? -8.386 -4.226 -30.827 1.00 96.81 472 TYR A CA 1
ATOM 3724 C C . TYR A 1 472 ? -8.245 -4.443 -32.340 1.00 96.81 472 TYR A C 1
ATOM 3726 O O . TYR A 1 472 ? -9.204 -4.663 -33.083 1.00 96.81 472 TYR A O 1
ATOM 3734 N N . SER A 1 473 ? -7.000 -4.411 -32.808 1.00 95.06 473 SER A N 1
ATOM 3735 C CA . SER A 1 473 ? -6.649 -4.514 -34.227 1.00 95.06 473 SER A CA 1
ATOM 3736 C C . SER A 1 473 ? -6.481 -5.960 -34.728 1.00 95.06 473 SER A C 1
ATOM 3738 O O . SER A 1 473 ? -6.387 -6.921 -33.963 1.00 95.06 473 SER A O 1
ATOM 3740 N N . ASN A 1 474 ? -6.309 -6.128 -36.046 1.00 93.12 474 ASN A N 1
ATOM 3741 C CA . ASN A 1 474 ? -5.870 -7.409 -36.622 1.00 93.12 474 ASN A CA 1
ATOM 3742 C C . ASN A 1 474 ? -4.496 -7.871 -36.102 1.00 93.12 474 ASN A C 1
ATOM 3744 O O . ASN A 1 474 ? -4.261 -9.075 -36.008 1.00 93.12 474 ASN A O 1
ATOM 3748 N N . ALA A 1 475 ? -3.594 -6.946 -35.756 1.00 90.19 475 ALA A N 1
ATOM 3749 C CA . ALA A 1 475 ? -2.310 -7.299 -35.154 1.00 90.19 475 ALA A CA 1
ATOM 3750 C C . ALA A 1 475 ? -2.513 -7.858 -33.738 1.00 90.19 475 ALA A C 1
ATOM 3752 O O . ALA A 1 475 ? -2.017 -8.936 -33.430 1.00 90.19 475 ALA A O 1
ATOM 3753 N N . THR A 1 476 ? -3.342 -7.193 -32.931 1.00 95.12 476 THR A N 1
ATOM 3754 C CA . THR A 1 476 ? -3.765 -7.635 -31.592 1.00 95.12 476 THR A CA 1
ATOM 3755 C C . THR A 1 476 ? -4.360 -9.042 -31.630 1.00 95.12 476 THR A C 1
ATOM 3757 O O . THR A 1 476 ? -3.989 -9.917 -30.849 1.00 95.12 476 THR A O 1
ATOM 3760 N N . ARG A 1 477 ? -5.227 -9.296 -32.616 1.00 96.38 477 ARG A N 1
ATOM 3761 C CA . ARG A 1 477 ? -5.836 -10.607 -32.846 1.00 96.38 477 ARG A CA 1
ATOM 3762 C C . ARG A 1 477 ? -4.807 -11.714 -33.084 1.00 96.38 477 ARG A C 1
ATOM 3764 O O . ARG A 1 477 ? -5.007 -12.835 -32.623 1.00 96.38 477 ARG A O 1
ATOM 3771 N N . ASN A 1 478 ? -3.722 -11.433 -33.809 1.00 95.19 478 ASN A N 1
ATOM 3772 C CA . ASN A 1 478 ? -2.671 -12.426 -34.053 1.00 95.19 478 ASN A CA 1
ATOM 3773 C C . ASN A 1 478 ? -1.956 -12.828 -32.757 1.00 95.19 478 ASN A C 1
ATOM 3775 O O . ASN A 1 478 ? -1.636 -14.001 -32.586 1.00 95.19 478 ASN A O 1
ATOM 3779 N N . TRP A 1 479 ? -1.770 -11.893 -31.827 1.00 95.12 479 TRP A N 1
ATOM 3780 C CA . TRP A 1 479 ? -1.165 -12.176 -30.526 1.00 95.12 479 TRP A CA 1
ATOM 3781 C C . TRP A 1 479 ? -2.084 -13.039 -29.657 1.00 95.12 479 TRP A C 1
ATOM 3783 O O . TRP A 1 479 ? -1.628 -14.030 -29.087 1.00 95.12 479 TRP A O 1
ATOM 3793 N N . ASP A 1 480 ? -3.392 -12.756 -29.652 1.00 97.50 480 ASP A N 1
ATOM 3794 C CA . ASP A 1 480 ? -4.370 -13.631 -28.995 1.00 97.50 480 ASP A CA 1
ATOM 3795 C C . ASP A 1 480 ? -4.400 -15.033 -29.618 1.00 97.50 480 ASP A C 1
ATOM 3797 O O . ASP A 1 480 ? -4.495 -16.008 -28.878 1.00 97.50 480 ASP A O 1
ATOM 3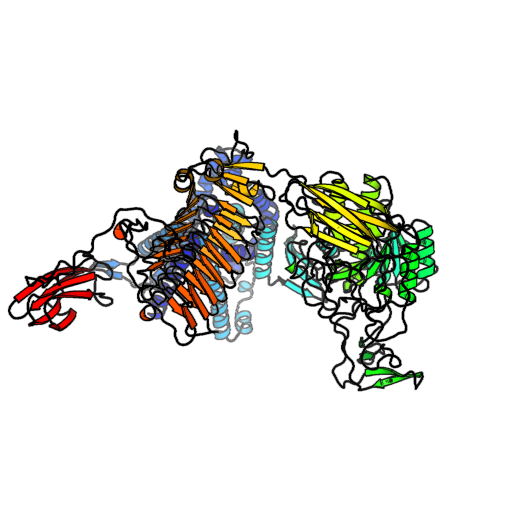801 N N . ILE A 1 481 ? -4.263 -15.164 -30.948 1.00 96.75 481 ILE A N 1
ATOM 3802 C CA . ILE A 1 481 ? -4.144 -16.471 -31.624 1.00 96.75 481 ILE A CA 1
ATOM 3803 C C . ILE A 1 481 ? -2.922 -17.242 -31.120 1.00 96.75 481 ILE A C 1
ATOM 3805 O O . ILE A 1 481 ? -3.025 -18.443 -30.866 1.00 96.75 481 ILE A O 1
ATOM 3809 N N . ILE A 1 482 ? -1.765 -16.585 -31.015 1.00 96.19 482 ILE A N 1
ATOM 3810 C CA . ILE A 1 482 ? -0.523 -17.229 -30.575 1.00 96.19 482 ILE A CA 1
ATOM 3811 C C . ILE A 1 482 ? -0.669 -17.697 -29.128 1.00 96.19 482 ILE A C 1
ATOM 3813 O O . ILE A 1 482 ? -0.453 -18.876 -28.855 1.00 96.19 482 ILE A O 1
ATOM 3817 N N . ALA A 1 483 ? -1.099 -16.811 -28.229 1.00 96.50 483 ALA A N 1
ATOM 3818 C CA . ALA A 1 483 ? -1.278 -17.132 -26.816 1.00 96.50 483 ALA A CA 1
ATOM 3819 C C . ALA A 1 483 ? -2.358 -18.208 -26.590 1.00 96.50 483 ALA A C 1
ATOM 3821 O O . ALA A 1 483 ? -2.159 -19.123 -25.798 1.00 96.50 483 ALA A O 1
ATOM 3822 N N . TYR A 1 484 ? -3.473 -18.162 -27.330 1.00 96.25 484 TYR A N 1
ATOM 3823 C CA . TYR A 1 484 ? -4.534 -19.172 -27.245 1.00 96.25 484 TYR A CA 1
ATOM 3824 C C . TYR A 1 484 ? -4.058 -20.559 -27.704 1.00 96.25 484 TYR A C 1
ATOM 3826 O O . TYR A 1 484 ? -4.359 -21.569 -27.069 1.00 96.25 484 TYR A O 1
ATOM 3834 N N . ASN A 1 485 ? -3.280 -20.623 -28.790 1.00 96.00 485 ASN A N 1
ATOM 3835 C CA . ASN A 1 485 ? -2.757 -21.887 -29.319 1.00 96.00 485 ASN A CA 1
ATOM 3836 C C . ASN A 1 485 ? -1.553 -22.432 -28.531 1.00 96.00 485 ASN A C 1
ATOM 3838 O O . ASN A 1 485 ? -1.204 -23.603 -28.696 1.00 96.00 485 ASN A O 1
ATOM 3842 N N . ALA A 1 486 ? -0.916 -21.610 -27.694 1.00 96.69 486 ALA A N 1
ATOM 3843 C CA . ALA A 1 486 ? 0.225 -21.976 -26.863 1.00 96.69 486 ALA A CA 1
ATOM 3844 C C . ALA A 1 486 ? -0.109 -21.800 -25.366 1.00 96.69 486 ALA A C 1
ATOM 3846 O O . ALA A 1 486 ? 0.373 -20.869 -24.724 1.00 96.69 486 ALA A O 1
ATOM 3847 N N . PRO A 1 487 ? -0.898 -22.712 -24.767 1.00 94.50 487 PRO A N 1
ATOM 3848 C CA . PRO A 1 487 ? -1.497 -22.514 -23.443 1.00 94.50 487 PRO A CA 1
ATOM 3849 C C . PRO A 1 487 ? -0.496 -22.413 -22.284 1.00 94.50 487 PRO A C 1
ATOM 3851 O O . PRO A 1 487 ? -0.883 -21.973 -21.209 1.00 94.50 487 PRO A O 1
ATOM 3854 N N . ASN A 1 488 ? 0.769 -22.795 -22.483 1.00 96.31 488 ASN A N 1
ATOM 3855 C CA . ASN A 1 488 ? 1.840 -22.714 -21.478 1.00 96.31 488 ASN A CA 1
ATOM 3856 C C . ASN A 1 488 ? 2.835 -21.572 -21.761 1.00 96.31 488 ASN A C 1
ATOM 3858 O O . ASN A 1 488 ? 3.907 -21.531 -21.161 1.00 96.31 488 ASN A O 1
ATOM 3862 N N . TYR A 1 489 ? 2.517 -20.683 -22.707 1.00 98.12 489 TYR A N 1
ATOM 3863 C CA . TYR A 1 489 ? 3.374 -19.580 -23.130 1.00 98.12 489 TYR A CA 1
ATOM 3864 C C . TYR A 1 489 ? 2.746 -18.230 -22.792 1.00 98.12 489 TYR A C 1
ATOM 3866 O O . TYR A 1 489 ? 1.779 -17.802 -23.421 1.00 98.12 489 TYR A O 1
ATOM 3874 N N . LEU A 1 490 ? 3.301 -17.562 -21.780 1.00 98.50 490 LEU A N 1
ATOM 3875 C CA . LEU A 1 490 ? 2.889 -16.225 -21.380 1.00 98.50 490 LEU A CA 1
ATOM 3876 C C . LEU A 1 490 ? 3.733 -15.169 -22.093 1.00 98.50 490 LEU A C 1
ATOM 3878 O O . LEU A 1 490 ? 4.952 -15.091 -21.927 1.00 98.50 490 LEU A O 1
ATOM 3882 N N . ILE A 1 491 ? 3.049 -14.323 -22.852 1.00 98.50 491 ILE A N 1
ATOM 3883 C CA . ILE A 1 491 ? 3.635 -13.167 -23.517 1.00 98.50 491 ILE A CA 1
ATOM 3884 C C . ILE A 1 491 ? 3.517 -11.967 -22.573 1.00 98.50 491 ILE A C 1
ATOM 3886 O O . ILE A 1 491 ? 2.404 -11.561 -22.234 1.00 98.50 491 ILE A O 1
ATOM 3890 N N . VAL A 1 492 ? 4.647 -11.403 -22.148 1.00 98.62 492 VAL A N 1
ATOM 3891 C CA . VAL A 1 492 ? 4.707 -10.187 -21.324 1.00 98.62 492 VAL A CA 1
ATOM 3892 C C . VAL A 1 492 ? 5.051 -9.000 -22.218 1.00 98.62 492 VAL A C 1
ATOM 3894 O O . VAL A 1 492 ? 6.032 -9.050 -22.960 1.00 98.62 492 VAL A O 1
ATOM 3897 N N . HIS A 1 493 ? 4.249 -7.939 -22.163 1.00 98.00 493 HIS A N 1
ATOM 3898 C CA . HIS A 1 493 ? 4.379 -6.778 -23.041 1.00 98.00 493 HIS A CA 1
ATOM 3899 C C . HIS A 1 493 ? 4.368 -5.467 -22.253 1.00 98.00 493 HIS A C 1
ATOM 3901 O O . HIS A 1 493 ? 3.633 -5.325 -21.279 1.00 98.00 493 HIS A O 1
ATOM 3907 N N . SER A 1 494 ? 5.144 -4.477 -22.684 1.00 97.62 494 SER A N 1
ATOM 3908 C CA . SER A 1 494 ? 5.098 -3.128 -22.109 1.00 97.62 494 SER A CA 1
ATOM 3909 C C . SER A 1 494 ? 3.795 -2.388 -22.457 1.00 97.62 494 SER A C 1
ATOM 3911 O O . SER A 1 494 ? 3.237 -2.583 -23.538 1.00 97.62 494 SER A O 1
ATOM 3913 N N . ALA A 1 495 ? 3.297 -1.534 -21.554 1.00 97.06 495 ALA A N 1
ATOM 3914 C CA . ALA A 1 495 ? 2.046 -0.789 -21.749 1.00 97.06 495 ALA A CA 1
ATOM 3915 C C . ALA A 1 495 ? 2.162 0.423 -22.688 1.00 97.06 495 ALA A C 1
ATOM 3917 O O . ALA A 1 495 ? 1.178 0.782 -23.330 1.00 97.06 495 ALA A O 1
ATOM 3918 N N . GLY A 1 496 ? 3.350 1.018 -22.834 1.00 94.50 496 GLY A N 1
ATOM 3919 C CA . GLY A 1 496 ? 3.565 2.234 -23.625 1.00 94.50 496 GLY A CA 1
ATOM 3920 C C . GLY A 1 496 ? 4.049 3.431 -22.834 1.00 94.50 496 GLY A C 1
ATOM 3921 O O . GLY A 1 496 ? 3.985 3.436 -21.605 1.00 94.50 496 GLY A O 1
ATOM 3922 N N . ASN A 1 497 ? 4.588 4.411 -23.555 1.00 94.94 497 ASN A N 1
ATOM 3923 C CA . ASN A 1 497 ? 5.165 5.622 -22.972 1.00 94.94 497 ASN A CA 1
ATOM 3924 C C . ASN A 1 497 ? 4.513 6.898 -23.528 1.00 94.94 497 ASN A C 1
ATOM 3926 O O . ASN A 1 497 ? 5.129 7.954 -23.480 1.00 94.94 497 ASN A O 1
ATOM 3930 N N . GLU A 1 498 ? 3.307 6.783 -24.088 1.00 92.38 498 GLU A N 1
ATOM 3931 C CA . GLU A 1 498 ? 2.666 7.831 -24.894 1.00 92.38 498 GLU A CA 1
ATOM 3932 C C . GLU A 1 498 ? 1.834 8.813 -24.038 1.00 92.38 498 GLU A C 1
ATOM 3934 O O . GLU A 1 498 ? 1.219 9.746 -24.537 1.00 92.38 498 GLU A O 1
ATOM 3939 N N . ARG A 1 499 ? 1.759 8.615 -22.717 1.00 93.62 499 ARG A N 1
ATOM 3940 C CA . ARG A 1 499 ? 0.812 9.344 -21.866 1.00 93.62 499 ARG A CA 1
ATOM 3941 C C . ARG A 1 499 ? 1.170 10.828 -21.703 1.00 93.62 499 ARG A C 1
ATOM 3943 O O . ARG A 1 499 ? 2.213 11.171 -21.151 1.00 93.62 499 ARG A O 1
ATOM 3950 N N . ASN A 1 500 ? 0.194 11.686 -21.988 1.00 92.81 500 ASN A N 1
ATOM 3951 C CA . ASN A 1 500 ? 0.240 13.152 -21.974 1.00 92.81 500 ASN A CA 1
ATOM 3952 C C . ASN A 1 500 ? 1.138 13.784 -23.049 1.00 92.81 500 ASN A C 1
ATOM 3954 O O . ASN A 1 500 ? 1.464 14.970 -22.927 1.00 92.81 500 ASN A O 1
ATOM 3958 N N . ASP A 1 501 ? 1.536 13.040 -24.081 1.00 93.88 501 ASP A N 1
ATOM 3959 C CA . ASP A 1 501 ? 2.270 13.623 -25.200 1.00 93.88 501 ASP A CA 1
ATOM 3960 C C . ASP A 1 501 ? 1.338 14.495 -26.054 1.00 93.88 501 ASP A C 1
ATOM 3962 O O . ASP A 1 501 ? 0.154 14.209 -26.237 1.00 93.88 501 ASP A O 1
ATOM 3966 N N . GLY A 1 502 ? 1.841 15.641 -26.521 1.00 94.00 502 GLY A N 1
ATOM 3967 C CA . GLY A 1 502 ? 1.000 16.599 -27.228 1.00 94.00 502 GLY A CA 1
ATOM 3968 C C . GLY A 1 502 ? 1.664 17.914 -27.595 1.00 94.00 502 GLY A C 1
ATOM 3969 O O . GLY A 1 502 ? 2.455 18.489 -26.841 1.00 94.00 502 GLY A O 1
ATOM 3970 N N . ALA A 1 503 ? 1.281 18.435 -28.759 1.00 94.19 503 ALA A N 1
ATOM 3971 C CA . ALA A 1 503 ? 1.625 19.786 -29.172 1.00 94.19 503 ALA A CA 1
ATOM 3972 C C . ALA A 1 503 ? 0.690 20.822 -28.526 1.00 94.19 503 ALA A C 1
ATOM 3974 O O . ALA A 1 503 ? -0.495 20.578 -28.305 1.00 94.19 503 ALA A O 1
ATOM 3975 N N . ALA A 1 504 ? 1.201 22.029 -28.268 1.00 93.12 504 ALA A N 1
ATOM 3976 C CA . ALA A 1 504 ? 0.349 23.130 -27.827 1.00 93.12 504 ALA A CA 1
ATOM 3977 C C . ALA A 1 504 ? -0.694 23.483 -28.915 1.00 93.12 504 ALA A C 1
ATOM 3979 O O . ALA A 1 504 ? -0.357 23.451 -30.103 1.00 93.12 504 ALA A O 1
ATOM 3980 N N . PRO A 1 505 ? -1.924 23.894 -28.551 1.00 92.31 505 PRO A N 1
ATOM 3981 C CA . PRO A 1 505 ? -2.947 24.261 -29.528 1.00 92.31 505 PRO A CA 1
ATOM 3982 C C . PRO A 1 505 ? -2.458 25.316 -30.529 1.00 92.31 505 PRO A C 1
ATOM 3984 O O . PRO A 1 505 ? -1.956 26.374 -30.139 1.00 92.31 505 PRO A O 1
ATOM 3987 N N . GLY A 1 506 ? -2.612 25.034 -31.825 1.00 90.69 506 GLY A N 1
ATOM 3988 C CA . GLY A 1 506 ? -2.159 25.908 -32.912 1.00 90.69 506 GLY A CA 1
ATOM 3989 C C . GLY A 1 506 ? -0.651 25.889 -33.199 1.00 90.69 506 GLY A C 1
ATOM 3990 O O . GLY A 1 506 ? -0.200 26.650 -34.058 1.00 90.69 506 GLY A O 1
ATOM 3991 N N . ALA A 1 507 ? 0.141 25.067 -32.501 1.00 94.75 507 ALA A N 1
ATOM 3992 C CA . ALA A 1 507 ? 1.554 24.885 -32.817 1.00 94.75 507 ALA A CA 1
ATOM 3993 C C . ALA A 1 507 ? 1.721 24.194 -34.177 1.00 94.75 507 ALA A C 1
ATOM 3995 O O . ALA A 1 507 ? 0.943 23.316 -34.536 1.00 94.75 507 ALA A O 1
ATOM 3996 N N . GLU A 1 508 ? 2.752 24.580 -34.926 1.00 96.88 508 GLU A N 1
ATOM 3997 C CA . GLU A 1 508 ? 3.111 23.917 -36.180 1.00 96.88 508 GLU A CA 1
ATOM 3998 C C . GLU A 1 508 ? 3.719 22.534 -35.889 1.00 96.88 508 GLU A C 1
ATOM 4000 O O . GLU A 1 508 ? 4.648 22.419 -35.089 1.00 96.88 508 GLU A O 1
ATOM 4005 N N . HIS A 1 509 ? 3.201 21.495 -36.538 1.00 96.94 509 HIS A N 1
ATOM 4006 C CA . HIS A 1 509 ? 3.636 20.106 -36.376 1.00 96.94 509 HIS A CA 1
ATOM 4007 C C . HIS A 1 509 ? 3.496 19.333 -37.690 1.00 96.94 509 HIS A C 1
ATOM 4009 O O . HIS A 1 509 ? 2.753 19.731 -38.590 1.00 96.94 509 HIS A O 1
ATOM 4015 N N . TRP A 1 510 ? 4.220 18.224 -37.806 1.00 97.31 510 TRP A N 1
ATOM 4016 C CA . TRP A 1 510 ? 4.145 17.335 -38.959 1.00 97.31 510 TRP A CA 1
ATOM 4017 C C . TRP A 1 510 ? 2.931 16.418 -38.870 1.00 97.31 510 TRP A C 1
ATOM 4019 O O . TRP A 1 510 ? 2.618 15.899 -37.803 1.00 97.31 510 TRP A O 1
ATOM 4029 N N . VAL A 1 511 ? 2.278 16.174 -40.000 1.00 95.56 511 VAL A N 1
ATOM 4030 C CA . VAL A 1 511 ? 1.231 15.162 -40.129 1.00 95.56 511 VAL A CA 1
ATOM 4031 C C . VAL A 1 511 ? 1.329 14.484 -41.486 1.00 95.56 511 VAL A C 1
ATOM 4033 O O . VAL A 1 511 ? 1.651 15.130 -42.484 1.00 95.56 511 VAL A O 1
ATOM 4036 N N . TYR A 1 512 ? 1.067 13.184 -41.541 1.00 91.81 512 TYR A N 1
ATOM 4037 C CA . TYR A 1 512 ? 0.979 12.484 -42.814 1.00 91.81 512 TYR A CA 1
ATOM 4038 C C . TYR A 1 512 ? -0.376 12.774 -43.470 1.00 91.81 512 TYR A C 1
ATOM 4040 O O . TYR A 1 512 ? -1.413 12.451 -42.900 1.00 91.81 512 TYR A O 1
ATOM 4048 N N . SER A 1 513 ? -0.377 13.391 -44.654 1.00 90.12 513 SER A N 1
ATOM 4049 C CA . SER A 1 513 ? -1.589 13.672 -45.433 1.00 90.12 513 SER A CA 1
ATOM 4050 C C . SER A 1 513 ? -1.827 12.544 -46.438 1.00 90.12 513 SER A C 1
ATOM 4052 O O . SER A 1 513 ? -1.065 12.435 -47.403 1.00 90.12 513 SER A O 1
ATOM 4054 N N . PRO A 1 514 ? -2.890 11.727 -46.293 1.00 85.06 514 PRO A N 1
ATOM 4055 C CA . PRO A 1 514 ? -3.233 10.713 -47.292 1.00 85.06 514 PRO A CA 1
ATOM 4056 C C . PRO A 1 514 ? -3.553 11.322 -48.665 1.00 85.06 514 PRO A C 1
ATOM 4058 O O . PRO A 1 514 ? -3.259 10.724 -49.700 1.00 85.06 514 PRO A O 1
ATOM 4061 N N . ALA A 1 515 ? -4.108 12.540 -48.689 1.00 89.25 515 ALA A N 1
ATOM 4062 C CA . ALA A 1 515 ? -4.442 13.256 -49.918 1.00 89.25 515 ALA A CA 1
ATOM 4063 C C . ALA A 1 515 ? -3.198 13.655 -50.731 1.00 89.25 515 ALA A C 1
ATOM 4065 O O . ALA A 1 515 ? -3.218 13.579 -51.962 1.00 89.25 515 ALA A O 1
ATOM 4066 N N . ASP A 1 516 ? -2.124 14.055 -50.046 1.00 88.81 516 ASP A N 1
ATOM 4067 C CA . ASP A 1 516 ? -0.849 14.433 -50.666 1.00 88.81 516 ASP A CA 1
ATOM 4068 C C . ASP A 1 516 ? 0.133 13.253 -50.756 1.00 88.81 516 ASP A C 1
ATOM 4070 O O . ASP A 1 516 ? 1.110 13.313 -51.505 1.00 88.81 516 ASP A O 1
ATOM 4074 N N . ASN A 1 517 ? -0.152 12.165 -50.030 1.00 88.75 517 ASN A N 1
ATOM 4075 C CA . ASN A 1 517 ? 0.706 10.995 -49.859 1.00 88.75 517 ASN A CA 1
ATOM 4076 C C . ASN A 1 517 ? 2.117 11.384 -49.366 1.00 88.75 517 ASN A C 1
ATOM 4078 O O . ASN A 1 517 ? 3.122 10.811 -49.799 1.00 88.75 517 ASN A O 1
ATOM 4082 N N . ASP A 1 518 ? 2.190 12.380 -48.480 1.00 93.06 518 ASP A N 1
ATOM 4083 C CA . ASP A 1 518 ? 3.433 12.926 -47.927 1.00 93.06 518 ASP A CA 1
ATOM 4084 C C . ASP A 1 518 ? 3.206 13.546 -46.536 1.00 93.06 518 ASP A C 1
ATOM 4086 O O . ASP A 1 518 ? 2.071 13.818 -46.133 1.00 93.06 518 ASP A O 1
ATOM 4090 N N . TRP A 1 519 ? 4.295 13.786 -45.806 1.00 94.12 519 TRP A N 1
ATOM 4091 C CA . TRP A 1 519 ? 4.276 14.547 -44.559 1.00 94.12 519 TRP A CA 1
ATOM 4092 C C . TRP A 1 519 ? 4.184 16.044 -44.853 1.00 94.12 519 TRP A C 1
ATOM 4094 O O . TRP A 1 519 ? 5.014 16.609 -45.566 1.00 94.12 519 TRP A O 1
ATOM 4104 N N . ILE A 1 520 ? 3.184 16.702 -44.275 1.00 94.50 520 ILE A N 1
ATOM 4105 C CA . ILE A 1 520 ? 2.950 18.140 -44.410 1.00 94.50 520 ILE A CA 1
ATOM 4106 C C . ILE A 1 520 ? 2.968 18.815 -43.040 1.00 94.50 520 ILE A C 1
ATOM 4108 O O . ILE A 1 520 ? 2.744 18.177 -42.012 1.00 94.50 520 ILE A O 1
ATOM 4112 N N . LEU A 1 521 ? 3.220 20.122 -43.026 1.00 96.38 521 LEU A N 1
ATOM 4113 C CA . LEU A 1 521 ? 3.079 20.928 -41.818 1.00 96.38 521 LEU A CA 1
ATOM 4114 C C . LEU A 1 521 ? 1.617 21.339 -41.637 1.00 96.38 521 LEU A C 1
ATOM 4116 O O . LEU A 1 521 ? 0.981 21.850 -42.560 1.00 96.38 521 LEU A O 1
ATOM 4120 N N . SER A 1 522 ? 1.111 21.132 -40.428 1.00 95.00 522 SER A N 1
ATOM 4121 C CA . SER A 1 522 ? -0.238 21.464 -39.987 1.00 95.00 522 SER A CA 1
ATOM 4122 C C . SER A 1 522 ? -0.169 22.368 -38.757 1.00 95.00 522 SER A C 1
ATOM 4124 O O . SER A 1 522 ? 0.752 22.277 -37.948 1.00 95.00 522 SER A O 1
ATOM 4126 N N . THR A 1 523 ? -1.169 23.234 -38.605 1.00 96.19 523 THR A N 1
ATOM 4127 C CA . THR A 1 523 ? -1.418 24.011 -37.379 1.00 96.19 523 THR A CA 1
ATOM 4128 C C . THR A 1 523 ? -2.757 23.650 -36.737 1.00 96.19 523 THR A C 1
ATOM 4130 O O . THR A 1 523 ? -3.194 24.333 -35.813 1.00 96.19 523 THR A O 1
ATOM 4133 N N . ASP A 1 524 ? -3.445 22.629 -37.250 1.00 95.88 524 ASP A N 1
ATOM 4134 C CA . ASP A 1 524 ? -4.742 22.208 -36.723 1.00 95.88 524 ASP A CA 1
ATOM 4135 C C . ASP A 1 524 ? -4.564 21.600 -35.329 1.00 95.88 524 ASP A C 1
ATOM 4137 O O . ASP A 1 524 ? -3.667 20.788 -35.107 1.00 95.88 524 ASP A O 1
ATOM 4141 N N . THR A 1 525 ? -5.399 22.006 -34.376 1.00 94.75 525 THR A N 1
ATOM 4142 C CA . THR A 1 525 ? -5.358 21.466 -33.011 1.00 94.75 525 THR A CA 1
ATOM 4143 C C . THR A 1 525 ? -5.807 20.007 -33.007 1.00 94.75 525 THR A C 1
ATOM 4145 O O . THR A 1 525 ? -6.803 19.677 -33.647 1.00 94.75 525 THR A O 1
ATOM 4148 N N . ARG A 1 526 ? -5.090 19.163 -32.262 1.00 94.00 526 ARG A N 1
ATOM 4149 C CA . ARG A 1 526 ? -5.416 17.752 -32.011 1.00 94.00 526 ARG A CA 1
ATOM 4150 C C . ARG A 1 526 ? -5.274 17.480 -30.516 1.00 94.00 526 ARG A C 1
ATOM 4152 O O . ARG A 1 526 ? -4.564 18.233 -29.842 1.00 94.00 526 ARG A O 1
ATOM 4159 N N . GLU A 1 527 ? -5.981 16.477 -30.018 1.00 92.88 527 GLU A N 1
ATOM 4160 C CA . GLU A 1 527 ? -5.996 16.140 -28.595 1.00 92.88 527 GLU A CA 1
ATOM 4161 C C . GLU A 1 527 ? -4.636 15.582 -28.160 1.00 92.88 527 GLU A C 1
ATOM 4163 O O . GLU A 1 527 ? -3.887 15.048 -28.977 1.00 92.88 527 GLU A O 1
ATOM 4168 N N . SER A 1 528 ? -4.280 15.764 -26.889 1.00 93.81 528 SER A N 1
ATOM 4169 C CA . SER A 1 528 ? -3.108 15.100 -26.308 1.00 93.81 528 SER A CA 1
ATOM 4170 C C . SER A 1 528 ? -3.384 13.614 -26.118 1.00 93.81 528 SER A C 1
ATOM 4172 O O . SER A 1 528 ? -4.519 13.222 -25.872 1.00 93.81 528 SER A O 1
ATOM 4174 N N . ASP A 1 529 ? -2.333 12.804 -26.143 1.00 93.50 529 ASP A N 1
ATOM 4175 C CA . ASP A 1 529 ? -2.443 11.374 -25.894 1.00 93.50 529 ASP A CA 1
ATOM 4176 C C . ASP A 1 529 ? -2.783 11.134 -24.408 1.00 93.50 529 ASP A C 1
ATOM 4178 O O . ASP A 1 529 ? -2.065 11.573 -23.504 1.00 93.50 529 ASP A O 1
ATOM 4182 N N . GLY A 1 530 ? -3.869 10.421 -24.108 1.00 89.38 530 GLY A N 1
ATOM 4183 C CA . GLY A 1 530 ? -4.274 10.118 -22.732 1.00 89.38 530 GLY A CA 1
ATOM 4184 C C . GLY A 1 530 ? -5.033 11.247 -22.002 1.00 89.38 530 GLY A C 1
ATOM 4185 O O . GLY A 1 530 ? -5.591 12.141 -22.631 1.00 89.38 530 GLY A O 1
ATOM 4186 N N . PRO A 1 531 ? -5.093 11.242 -20.648 1.00 88.19 531 PRO A N 1
ATOM 4187 C CA . PRO A 1 531 ? -4.263 10.485 -19.703 1.00 88.19 531 PRO A CA 1
ATOM 4188 C C . PRO A 1 531 ? -4.750 9.058 -19.392 1.00 88.19 531 PRO A C 1
ATOM 4190 O O . PRO A 1 531 ? -4.135 8.386 -18.558 1.00 88.19 531 PRO A O 1
ATOM 4193 N N . TRP A 1 532 ? -5.846 8.631 -20.006 1.00 89.06 532 TRP A N 1
ATOM 4194 C CA . TRP A 1 532 ? -6.367 7.264 -20.060 1.00 89.06 532 TRP A CA 1
ATOM 4195 C C . TRP A 1 532 ? -6.644 6.928 -21.519 1.00 89.06 532 TRP A C 1
ATOM 4197 O O . TRP A 1 532 ? -6.669 7.834 -22.344 1.00 89.06 532 TRP A O 1
ATOM 4207 N N . ASP A 1 533 ? -6.847 5.651 -21.810 1.00 91.25 533 ASP A N 1
ATOM 4208 C CA . ASP A 1 533 ? -6.991 5.165 -23.179 1.00 91.25 533 ASP A CA 1
ATOM 4209 C C . ASP A 1 533 ? -5.799 5.551 -24.071 1.00 91.25 533 ASP A C 1
ATOM 4211 O O . ASP A 1 533 ? -5.902 6.226 -25.087 1.00 91.25 533 ASP A O 1
ATOM 4215 N N . CYS A 1 534 ? -4.597 5.193 -23.618 1.00 93.31 534 CYS A N 1
ATOM 4216 C CA . CYS A 1 534 ? -3.360 5.499 -24.339 1.00 93.31 534 CYS A CA 1
ATOM 4217 C C . CYS A 1 534 ? -2.447 4.278 -24.504 1.00 93.31 534 CYS A C 1
ATOM 4219 O O . CYS A 1 534 ? -1.234 4.402 -24.686 1.00 93.31 534 CYS A O 1
ATOM 4221 N N . LEU A 1 535 ? -3.017 3.066 -24.446 1.00 94.56 535 LEU A N 1
ATOM 4222 C CA . LEU A 1 535 ? -2.308 1.839 -24.814 1.00 94.56 535 LEU A CA 1
ATOM 4223 C C . LEU A 1 535 ? -2.409 1.598 -26.315 1.00 94.56 535 LEU A C 1
ATOM 4225 O O . LEU A 1 535 ? -3.493 1.391 -26.844 1.00 94.56 535 LEU A O 1
ATOM 4229 N N . GLY A 1 536 ? -1.269 1.526 -26.995 1.00 92.44 536 GLY A N 1
ATOM 4230 C CA . GLY A 1 536 ? -1.244 1.180 -28.414 1.00 92.44 536 GLY A CA 1
ATOM 4231 C C . GLY A 1 536 ? -1.833 -0.198 -28.736 1.00 92.44 536 GLY A C 1
ATOM 4232 O O . GLY A 1 536 ? -1.662 -1.150 -27.975 1.00 92.44 536 GLY A O 1
ATOM 4233 N N . HIS A 1 537 ? -2.455 -0.325 -29.907 1.00 89.00 537 HIS A N 1
ATOM 4234 C CA . HIS A 1 537 ? -3.262 -1.481 -30.308 1.00 89.00 537 HIS A CA 1
ATOM 4235 C C . HIS A 1 537 ? -2.641 -2.877 -30.070 1.00 89.00 537 HIS A C 1
ATOM 4237 O O . HIS A 1 537 ? -3.352 -3.798 -29.682 1.00 89.00 537 HIS A O 1
ATOM 4243 N N . THR A 1 538 ? -1.338 -3.119 -30.259 1.00 84.56 538 THR A N 1
ATOM 4244 C CA . THR A 1 538 ? -0.750 -4.461 -30.003 1.00 84.56 538 THR A CA 1
ATOM 4245 C C . THR A 1 538 ? -0.736 -4.845 -28.522 1.00 84.56 538 THR A C 1
ATOM 4247 O O . THR A 1 538 ? -0.758 -6.026 -28.182 1.00 84.56 538 THR A O 1
ATOM 4250 N N . LYS A 1 539 ? -0.765 -3.847 -27.640 1.00 94.25 539 LYS A N 1
ATOM 4251 C CA . LYS A 1 539 ? -0.686 -3.966 -26.180 1.00 94.25 539 LYS A CA 1
ATOM 4252 C C . LYS A 1 539 ? -2.046 -4.316 -25.556 1.00 94.25 539 LYS A C 1
ATOM 4254 O O . LYS A 1 539 ? -2.124 -4.604 -24.361 1.00 94.25 539 LYS A O 1
ATOM 4259 N N . THR A 1 540 ? -3.107 -4.317 -26.371 1.00 95.75 540 THR A N 1
ATOM 4260 C CA . THR A 1 540 ? -4.512 -4.492 -25.971 1.00 95.75 540 THR A CA 1
ATOM 4261 C C . THR A 1 540 ? -4.995 -5.944 -26.072 1.00 95.75 540 THR A C 1
ATOM 4263 O O . THR A 1 540 ? -6.172 -6.220 -25.845 1.00 95.75 540 THR A O 1
ATOM 4266 N N . ALA A 1 541 ? -4.115 -6.903 -26.391 1.00 97.25 541 ALA A N 1
ATOM 4267 C CA . ALA A 1 541 ? -4.479 -8.319 -26.486 1.00 97.25 541 ALA A CA 1
ATOM 4268 C C . ALA A 1 541 ? -4.973 -8.871 -25.132 1.00 97.25 541 ALA A C 1
ATOM 4270 O O . ALA A 1 541 ? -4.475 -8.504 -24.061 1.00 97.25 541 ALA A O 1
ATOM 4271 N N . LYS A 1 542 ? -5.981 -9.750 -25.171 1.00 97.94 542 LYS A N 1
ATOM 4272 C CA . LYS A 1 542 ? -6.633 -10.309 -23.970 1.00 97.94 542 LYS A CA 1
ATOM 4273 C C . LYS A 1 542 ? -5.709 -11.276 -23.234 1.00 97.94 542 LYS A C 1
ATOM 4275 O O . LYS A 1 542 ? -5.622 -11.276 -22.003 1.00 97.94 542 LYS A O 1
ATOM 4280 N N . ASN A 1 543 ? -4.979 -12.081 -23.999 1.00 98.06 543 ASN A N 1
ATOM 4281 C CA . ASN A 1 543 ? -4.260 -13.249 -23.494 1.00 98.06 543 ASN A CA 1
ATOM 4282 C C . ASN A 1 543 ? -2.807 -12.971 -23.091 1.00 98.06 543 ASN A C 1
ATOM 4284 O O . ASN A 1 543 ? -2.114 -13.884 -22.646 1.00 98.06 543 ASN A O 1
ATOM 4288 N N . ILE A 1 544 ? -2.342 -11.732 -23.246 1.00 97.81 544 ILE A N 1
ATOM 4289 C CA . ILE A 1 544 ? -1.003 -11.297 -22.830 1.00 97.81 544 ILE A CA 1
ATOM 4290 C C . ILE A 1 544 ? -1.046 -10.671 -21.432 1.00 97.81 544 ILE A C 1
ATOM 4292 O O . ILE A 1 544 ? -2.122 -10.298 -20.950 1.00 97.81 544 ILE A O 1
ATOM 4296 N N . LEU A 1 545 ? 0.122 -10.518 -20.809 1.00 98.56 545 LEU A N 1
ATOM 4297 C CA . LEU A 1 545 ? 0.307 -9.718 -19.601 1.00 98.56 545 LEU A CA 1
ATOM 4298 C C . LEU A 1 545 ? 0.934 -8.366 -19.970 1.00 98.56 545 LEU A C 1
ATOM 4300 O O . LEU A 1 545 ? 2.115 -8.292 -20.303 1.00 98.56 545 LEU A O 1
ATOM 4304 N N . THR A 1 546 ? 0.142 -7.303 -19.924 1.00 98.56 546 THR A N 1
ATOM 4305 C CA . THR A 1 546 ? 0.555 -5.931 -20.224 1.00 98.56 546 THR A CA 1
ATOM 4306 C C . THR A 1 546 ? 1.006 -5.232 -18.944 1.00 98.56 546 THR A C 1
ATOM 4308 O O . THR A 1 546 ? 0.262 -5.212 -17.964 1.00 98.56 546 THR A O 1
ATOM 4311 N N . VAL A 1 547 ? 2.197 -4.633 -18.958 1.00 98.75 547 VAL A N 1
ATOM 4312 C CA . VAL A 1 547 ? 2.866 -4.096 -17.764 1.00 98.75 547 VAL A CA 1
ATOM 4313 C C . VAL A 1 547 ? 3.082 -2.588 -17.879 1.00 98.75 547 VAL A C 1
ATOM 4315 O O . VAL A 1 547 ? 3.793 -2.121 -18.776 1.00 98.75 547 VAL A O 1
ATOM 4318 N N . GLY A 1 548 ? 2.485 -1.827 -16.959 1.00 98.38 548 GLY A N 1
ATOM 4319 C CA . GLY A 1 548 ? 2.732 -0.391 -16.797 1.00 98.38 548 GLY A CA 1
ATOM 4320 C C . GLY A 1 548 ? 3.948 -0.090 -15.912 1.00 98.38 548 GLY A C 1
ATOM 4321 O O . GLY A 1 548 ? 4.500 -0.979 -15.262 1.00 98.38 548 GLY A O 1
ATOM 4322 N N . ALA A 1 549 ? 4.377 1.171 -15.892 1.00 97.94 549 ALA A N 1
ATOM 4323 C CA . ALA A 1 549 ? 5.566 1.626 -15.181 1.00 97.94 549 ALA A CA 1
ATOM 4324 C C . ALA A 1 549 ? 5.211 2.510 -13.981 1.00 97.94 549 ALA A C 1
ATOM 4326 O O . ALA A 1 549 ? 4.477 3.491 -14.109 1.00 97.94 549 ALA A O 1
ATOM 4327 N N . VAL A 1 550 ? 5.810 2.202 -12.836 1.00 96.94 550 VAL A N 1
ATOM 4328 C CA . VAL A 1 550 ? 5.801 3.043 -11.632 1.00 96.94 550 VAL A CA 1
ATOM 4329 C C . VAL A 1 550 ? 7.192 3.589 -11.334 1.00 96.94 550 VAL A C 1
ATOM 4331 O O . VAL A 1 550 ? 8.196 3.103 -11.868 1.00 96.94 550 VAL A O 1
ATOM 4334 N N . GLU A 1 551 ? 7.224 4.620 -10.496 1.00 92.38 551 GLU A N 1
ATOM 4335 C CA . GLU A 1 551 ? 8.439 5.171 -9.905 1.00 92.38 551 GLU A CA 1
ATOM 4336 C C . GLU A 1 551 ? 9.129 4.151 -8.979 1.00 92.38 551 GLU A C 1
ATOM 4338 O O . GLU A 1 551 ? 8.512 3.206 -8.482 1.00 92.38 551 GLU A O 1
ATOM 4343 N N . ASP A 1 552 ? 10.422 4.359 -8.731 1.00 82.94 552 ASP A N 1
ATOM 4344 C CA . ASP A 1 552 ? 11.228 3.488 -7.872 1.00 82.94 552 ASP A CA 1
ATOM 4345 C C . ASP A 1 552 ? 10.772 3.517 -6.400 1.00 82.94 552 ASP A C 1
ATOM 4347 O O . ASP A 1 552 ? 10.652 4.589 -5.796 1.00 82.94 552 ASP A O 1
ATOM 4351 N N . ILE A 1 553 ? 10.594 2.337 -5.794 1.00 81.69 553 ILE A N 1
ATOM 4352 C CA . ILE A 1 553 ? 10.230 2.183 -4.382 1.00 81.69 553 ILE A CA 1
ATOM 4353 C C . ILE A 1 553 ? 11.457 1.714 -3.591 1.00 81.69 553 ILE A C 1
ATOM 4355 O O . ILE A 1 553 ? 11.700 0.523 -3.374 1.00 81.69 553 ILE A O 1
ATOM 4359 N N . VAL A 1 554 ? 12.263 2.690 -3.158 1.00 67.31 554 VAL A N 1
ATOM 4360 C CA . VAL A 1 554 ? 13.545 2.474 -2.467 1.00 67.31 554 VAL A CA 1
ATOM 4361 C C . VAL A 1 554 ? 13.313 1.886 -1.068 1.00 67.31 554 VAL A C 1
ATOM 4363 O O . VAL A 1 554 ? 13.211 2.612 -0.083 1.00 67.31 554 VAL A O 1
ATOM 4366 N N . GLY A 1 555 ? 13.240 0.558 -0.984 1.00 65.81 555 GLY A N 1
ATOM 4367 C CA . GLY A 1 555 ? 12.969 -0.185 0.255 1.00 65.81 555 GLY A CA 1
ATOM 4368 C C . GLY A 1 555 ? 11.966 -1.326 0.093 1.00 65.81 555 GLY A C 1
ATOM 4369 O O . GLY A 1 555 ? 11.857 -2.144 0.998 1.00 65.81 555 GLY A O 1
ATOM 4370 N N . GLY A 1 556 ? 11.306 -1.407 -1.064 1.00 75.94 556 GLY A N 1
ATOM 4371 C CA . GLY A 1 556 ? 10.180 -2.308 -1.279 1.00 75.94 556 GLY A CA 1
ATOM 4372 C C . GLY A 1 556 ? 8.853 -1.667 -0.882 1.00 75.94 556 GLY A C 1
ATOM 4373 O O . GLY A 1 556 ? 8.808 -0.566 -0.330 1.00 75.94 556 GLY A O 1
ATOM 4374 N N . TYR A 1 557 ? 7.772 -2.346 -1.240 1.00 84.12 557 TYR A N 1
ATOM 4375 C CA . TYR A 1 557 ? 6.407 -1.898 -0.994 1.00 84.12 557 TYR A CA 1
ATOM 4376 C C . TYR A 1 557 ? 6.066 -1.886 0.509 1.00 84.12 557 TYR A C 1
ATOM 4378 O O . TYR A 1 557 ? 6.299 -2.873 1.205 1.00 84.12 557 TYR A O 1
ATOM 4386 N N . GLU A 1 558 ? 5.479 -0.788 1.000 1.00 74.19 558 GLU A N 1
ATOM 4387 C CA . GLU A 1 558 ? 4.975 -0.657 2.378 1.00 74.19 558 GLU A CA 1
ATOM 4388 C C . GLU A 1 558 ? 3.453 -0.413 2.438 1.00 74.19 558 GLU A C 1
ATOM 4390 O O . GLU A 1 558 ? 2.784 -0.953 3.317 1.00 74.19 558 GLU A O 1
ATOM 4395 N N . TYR A 1 559 ? 2.888 0.398 1.533 1.00 77.12 559 TYR A N 1
ATOM 4396 C CA . TYR A 1 559 ? 1.450 0.723 1.499 1.00 77.12 559 TYR A CA 1
ATOM 4397 C C . TYR A 1 559 ? 0.989 1.228 0.111 1.00 77.12 559 TYR A C 1
ATOM 4399 O O . TYR A 1 559 ? 1.809 1.764 -0.639 1.00 77.12 559 TYR A O 1
ATOM 4407 N N . PRO A 1 560 ? -0.319 1.164 -0.233 1.00 83.25 560 PRO A N 1
ATOM 4408 C CA . PRO A 1 560 ? -0.800 1.378 -1.609 1.00 83.25 560 PRO A CA 1
ATOM 4409 C C . PRO A 1 560 ? -0.473 2.745 -2.224 1.00 83.25 560 PRO A C 1
ATOM 4411 O O . PRO A 1 560 ? -0.021 2.839 -3.366 1.00 83.25 560 PRO A O 1
ATOM 4414 N N . ASN A 1 561 ? -0.636 3.827 -1.454 1.00 82.69 561 ASN A N 1
ATOM 4415 C CA . ASN A 1 561 ? -0.382 5.198 -1.921 1.00 82.69 561 ASN A CA 1
ATOM 4416 C C . ASN A 1 561 ? 1.105 5.498 -2.189 1.00 82.69 561 ASN A C 1
ATOM 4418 O O . ASN A 1 561 ? 1.429 6.544 -2.754 1.00 82.69 561 ASN A O 1
ATOM 4422 N N . GLN A 1 562 ? 2.023 4.618 -1.782 1.00 86.25 562 GLN A N 1
ATOM 4423 C CA . GLN A 1 562 ? 3.441 4.729 -2.121 1.00 86.25 562 GLN A CA 1
ATOM 4424 C C . GLN A 1 562 ? 3.692 4.444 -3.608 1.00 86.25 562 GLN A C 1
ATOM 4426 O O . GLN A 1 562 ? 4.647 4.969 -4.179 1.00 86.25 562 GLN A O 1
ATOM 4431 N N . VAL A 1 563 ? 2.833 3.637 -4.239 1.00 90.94 563 VAL A N 1
ATOM 4432 C CA . VAL A 1 563 ? 2.941 3.261 -5.648 1.00 90.94 563 VAL A CA 1
ATOM 4433 C C . VAL A 1 563 ? 2.532 4.451 -6.514 1.00 90.94 563 VAL A C 1
ATOM 4435 O O . VAL A 1 563 ? 1.364 4.828 -6.585 1.00 90.94 563 VAL A O 1
ATOM 4438 N N . GLN A 1 564 ? 3.512 5.079 -7.162 1.00 93.00 564 GLN A N 1
ATOM 4439 C CA . GLN A 1 564 ? 3.302 6.259 -8.001 1.00 93.00 564 GLN A CA 1
ATOM 4440 C C . GLN A 1 564 ? 3.514 5.898 -9.467 1.00 93.00 564 GLN A C 1
ATOM 4442 O O . GLN A 1 564 ? 4.582 5.422 -9.841 1.00 93.00 564 GLN A O 1
ATOM 4447 N N . LEU A 1 565 ? 2.503 6.130 -10.307 1.00 94.75 565 LEU A N 1
ATOM 4448 C CA . LEU A 1 565 ? 2.600 5.874 -11.744 1.00 94.75 565 LEU A CA 1
ATOM 4449 C C . LEU A 1 565 ? 3.653 6.800 -12.369 1.00 94.75 565 LEU A C 1
ATOM 4451 O O . LEU A 1 565 ? 3.607 8.014 -12.154 1.00 94.75 565 LEU A O 1
ATOM 4455 N N . ALA A 1 566 ? 4.553 6.249 -13.183 1.00 94.75 566 ALA A N 1
ATOM 4456 C CA . ALA A 1 566 ? 5.499 7.053 -13.944 1.00 94.75 566 ALA A CA 1
ATOM 4457 C C . ALA A 1 566 ? 4.735 7.950 -14.929 1.00 94.75 566 ALA A C 1
ATOM 4459 O O . ALA A 1 566 ? 3.766 7.518 -15.557 1.00 94.75 566 ALA A O 1
ATOM 4460 N N . SER A 1 567 ? 5.168 9.203 -15.095 1.00 93.56 567 SER A N 1
ATOM 4461 C CA . SER A 1 567 ? 4.389 10.208 -15.838 1.00 93.56 567 SER A CA 1
ATOM 4462 C C . SER A 1 567 ? 4.064 9.806 -17.281 1.00 93.56 567 SER A C 1
ATOM 4464 O O . SER A 1 567 ? 3.002 10.174 -17.778 1.00 93.56 567 SER A O 1
ATOM 4466 N N . PHE A 1 568 ? 4.968 9.047 -17.911 1.00 93.31 568 PHE A N 1
ATOM 4467 C CA . PHE A 1 568 ? 4.866 8.559 -19.288 1.00 93.31 568 PHE A CA 1
ATOM 4468 C C . PHE A 1 568 ? 4.051 7.265 -19.427 1.00 93.31 568 PHE A C 1
ATOM 4470 O O . PHE A 1 568 ? 3.662 6.926 -20.537 1.00 93.31 568 PHE A O 1
ATOM 4477 N N . SER A 1 569 ? 3.820 6.504 -18.348 1.00 97.19 569 SER A N 1
ATOM 4478 C CA . SER A 1 569 ? 3.246 5.157 -18.458 1.00 97.19 569 SER A CA 1
ATOM 4479 C C . SER A 1 569 ? 1.838 5.211 -19.031 1.00 97.19 569 SER A C 1
ATOM 4481 O O . SER A 1 569 ? 0.953 5.795 -18.408 1.00 97.19 569 SER A O 1
ATOM 4483 N N . SER A 1 570 ? 1.616 4.550 -20.164 1.00 96.31 570 SER A N 1
ATOM 4484 C CA . SER A 1 570 ? 0.283 4.412 -20.745 1.00 96.31 570 SER A CA 1
ATOM 4485 C C . SER A 1 570 ? -0.668 3.655 -19.811 1.00 96.31 570 SER A C 1
ATOM 4487 O O . SER A 1 570 ? -0.258 2.716 -19.122 1.00 96.31 570 SER A O 1
ATOM 4489 N N . GLY A 1 571 ? -1.934 4.072 -19.797 1.00 94.31 571 GLY A N 1
ATOM 4490 C CA . GLY A 1 571 ? -3.006 3.514 -18.972 1.00 94.31 571 GLY A CA 1
ATOM 4491 C C . GLY A 1 571 ? -4.283 3.332 -19.785 1.00 94.31 571 GLY A C 1
ATOM 4492 O O . GLY A 1 571 ? -4.473 4.006 -20.798 1.00 94.31 571 GLY A O 1
ATOM 4493 N N . GLY A 1 572 ? -5.115 2.377 -19.376 1.00 93.31 572 GLY A N 1
ATOM 4494 C CA . GLY A 1 572 ? -6.393 2.074 -20.017 1.00 93.31 572 GLY A CA 1
ATOM 4495 C C . GLY A 1 572 ? -7.483 3.027 -19.527 1.00 93.31 572 GLY A C 1
ATOM 4496 O O . GLY A 1 572 ? -7.144 4.147 -19.154 1.00 93.31 572 GLY A O 1
ATOM 4497 N N . PRO A 1 573 ? -8.756 2.599 -19.438 1.00 93.81 573 PRO A N 1
ATOM 4498 C CA . PRO A 1 573 ? -9.270 1.332 -19.956 1.00 93.81 573 PRO A CA 1
ATOM 4499 C C . PRO A 1 573 ? -9.112 1.283 -21.480 1.00 93.81 573 PRO A C 1
ATOM 4501 O O . PRO A 1 573 ? -8.777 2.284 -22.098 1.00 93.81 573 PRO A O 1
ATOM 4504 N N . LEU A 1 574 ? -9.299 0.108 -22.071 1.00 94.62 574 LEU A N 1
ATOM 4505 C CA . LEU A 1 574 ? -9.379 -0.033 -23.530 1.00 94.62 574 LEU A CA 1
ATOM 4506 C C . LEU A 1 574 ? -10.750 0.452 -24.050 1.00 94.62 574 LEU A C 1
ATOM 4508 O O . LEU A 1 574 ? -11.687 0.531 -23.253 1.00 94.62 574 LEU A O 1
ATOM 4512 N N . ASP A 1 575 ? -10.917 0.662 -25.362 1.00 94.12 575 ASP A N 1
ATOM 4513 C CA . ASP A 1 575 ? -12.183 1.113 -25.992 1.00 94.12 575 ASP A CA 1
ATOM 4514 C C . ASP A 1 575 ? -13.400 0.264 -25.577 1.00 94.12 575 ASP A C 1
ATOM 4516 O O . ASP A 1 575 ? -14.512 0.750 -25.312 1.00 94.12 575 ASP A O 1
ATOM 4520 N N . ASP A 1 576 ? -13.185 -1.052 -25.484 1.00 92.75 576 ASP A N 1
ATOM 4521 C CA . ASP A 1 576 ? -14.213 -2.017 -25.106 1.00 92.75 576 ASP A CA 1
ATOM 4522 C C . ASP A 1 576 ? -14.466 -2.076 -23.591 1.00 92.75 576 ASP A C 1
ATOM 4524 O O . ASP A 1 576 ? -15.428 -2.700 -23.143 1.00 92.75 576 ASP A O 1
ATOM 4528 N N . GLY A 1 577 ? -13.674 -1.344 -22.805 1.00 92.62 577 GLY A N 1
ATOM 4529 C CA . GLY A 1 577 ? -13.798 -1.160 -21.361 1.00 92.62 577 GLY A CA 1
ATOM 4530 C C . GLY A 1 577 ? -12.921 -2.085 -20.518 1.00 92.62 577 GLY A C 1
ATOM 4531 O O . GLY A 1 577 ? -13.028 -2.035 -19.293 1.00 92.62 577 GLY A O 1
ATOM 4532 N N . ARG A 1 578 ? -12.080 -2.923 -21.142 1.00 96.12 578 ARG A N 1
ATOM 4533 C CA . ARG A 1 578 ? -11.195 -3.865 -20.436 1.00 96.12 578 ARG A CA 1
ATOM 4534 C C . ARG A 1 578 ? -10.144 -3.159 -19.582 1.00 96.12 578 ARG A C 1
ATOM 4536 O O . ARG A 1 578 ? -9.627 -2.099 -19.950 1.00 96.12 578 ARG A O 1
ATOM 4543 N N . ILE A 1 579 ? -9.778 -3.805 -18.478 1.00 96.00 579 ILE A N 1
ATOM 4544 C CA . ILE A 1 579 ? -8.734 -3.353 -17.552 1.00 96.00 579 ILE A CA 1
ATOM 4545 C C . ILE A 1 579 ? -7.355 -3.580 -18.182 1.00 96.00 579 ILE A C 1
ATOM 4547 O O . ILE A 1 579 ? -6.941 -4.720 -18.411 1.00 96.00 579 ILE A O 1
ATOM 4551 N N . LYS A 1 580 ? -6.631 -2.486 -18.448 1.00 96.62 580 LYS A N 1
ATOM 4552 C CA . LYS A 1 580 ? -5.212 -2.479 -18.829 1.00 96.62 580 LYS A CA 1
ATOM 4553 C C . LYS A 1 580 ? -4.499 -1.244 -18.238 1.00 96.62 580 LYS A C 1
ATOM 4555 O O . LYS A 1 580 ? -5.153 -0.211 -18.121 1.00 96.62 580 LYS A O 1
ATOM 4560 N N . PRO A 1 581 ? -3.186 -1.298 -17.931 1.00 97.94 581 PRO A N 1
ATOM 4561 C CA . PRO A 1 581 ? -2.335 -2.495 -17.938 1.00 97.94 581 PRO A CA 1
ATOM 4562 C C . PRO A 1 581 ? -2.882 -3.576 -16.993 1.00 97.94 581 PRO A C 1
ATOM 4564 O O . PRO A 1 581 ? -3.777 -3.303 -16.206 1.00 97.94 581 PRO A O 1
ATOM 4567 N N . ASP A 1 582 ? -2.427 -4.823 -17.112 1.00 98.50 582 ASP A N 1
ATOM 4568 C CA . ASP A 1 582 ? -2.889 -5.861 -16.180 1.00 98.50 582 ASP A CA 1
ATOM 4569 C C . ASP A 1 582 ? -2.281 -5.634 -14.790 1.00 98.50 582 ASP A C 1
ATOM 4571 O O . ASP A 1 582 ? -2.966 -5.802 -13.790 1.00 98.50 582 ASP A O 1
ATOM 4575 N N . ILE A 1 583 ? -1.003 -5.248 -14.735 1.00 98.62 583 ILE A N 1
ATOM 4576 C CA . ILE A 1 583 ? -0.253 -4.934 -13.510 1.00 98.62 583 ILE A CA 1
ATOM 4577 C C . ILE A 1 583 ? 0.792 -3.849 -13.797 1.00 98.62 583 ILE A C 1
ATOM 4579 O O . ILE A 1 583 ? 1.074 -3.524 -14.957 1.00 98.62 583 ILE A O 1
ATOM 4583 N N . VAL A 1 584 ? 1.438 -3.338 -12.753 1.00 98.62 584 VAL A N 1
ATOM 4584 C CA . VAL A 1 584 ? 2.579 -2.417 -12.863 1.00 98.62 584 VAL A CA 1
ATOM 4585 C C . VAL A 1 584 ? 3.846 -2.956 -12.200 1.00 98.62 584 VAL A C 1
ATOM 4587 O O . VAL A 1 584 ? 3.797 -3.839 -11.343 1.00 98.62 584 VAL A O 1
ATOM 4590 N N . ALA A 1 585 ? 4.994 -2.415 -12.610 1.00 98.00 585 ALA A N 1
ATOM 4591 C CA . ALA A 1 585 ? 6.306 -2.641 -12.001 1.00 98.00 585 ALA A CA 1
ATOM 4592 C C . ALA A 1 585 ? 7.204 -1.402 -12.175 1.00 98.00 585 ALA A C 1
ATOM 4594 O O . ALA A 1 585 ? 6.856 -0.475 -12.909 1.00 98.00 585 ALA A O 1
ATOM 4595 N N . ASN A 1 586 ? 8.360 -1.362 -11.506 1.00 95.12 586 ASN A N 1
ATOM 4596 C CA . ASN A 1 586 ? 9.299 -0.244 -11.640 1.00 95.12 586 ASN A CA 1
ATOM 4597 C C . ASN A 1 586 ? 9.754 -0.089 -13.102 1.00 95.12 586 ASN A C 1
ATOM 4599 O O . ASN A 1 586 ? 10.272 -1.029 -13.702 1.00 95.12 586 ASN A O 1
ATOM 4603 N N . GLY A 1 587 ? 9.574 1.106 -13.668 1.00 93.94 587 GLY A N 1
ATOM 4604 C CA . GLY A 1 587 ? 10.023 1.446 -15.021 1.00 93.94 587 GLY A CA 1
ATOM 4605 C C . GLY A 1 587 ? 10.911 2.687 -15.086 1.00 93.94 587 GLY A C 1
ATOM 4606 O O . GLY A 1 587 ? 11.142 3.212 -16.175 1.00 93.94 587 GLY A O 1
ATOM 4607 N N . THR A 1 588 ? 11.401 3.191 -13.953 1.00 91.44 588 THR A N 1
ATOM 4608 C CA . THR A 1 588 ? 12.132 4.463 -13.879 1.00 91.44 588 THR A CA 1
ATOM 4609 C C . THR A 1 588 ? 13.571 4.274 -13.412 1.00 91.44 588 THR A C 1
ATOM 4611 O O . THR A 1 588 ? 13.827 3.853 -12.288 1.00 91.44 588 THR A O 1
ATOM 4614 N N . GLY A 1 589 ? 14.535 4.633 -14.263 1.00 85.00 589 GLY A N 1
ATOM 4615 C CA . GLY A 1 589 ? 15.951 4.686 -13.892 1.00 85.00 589 GLY A CA 1
ATOM 4616 C C . GLY A 1 589 ? 16.633 3.325 -13.727 1.00 85.00 589 GLY A C 1
ATOM 4617 O O . GLY A 1 589 ? 17.666 3.257 -13.057 1.00 85.00 589 GLY A O 1
ATOM 4618 N N . LEU A 1 590 ? 16.110 2.257 -14.343 1.00 88.62 590 LEU A N 1
ATOM 4619 C CA . LEU A 1 590 ? 16.641 0.897 -14.193 1.00 88.62 590 LEU A CA 1
ATOM 4620 C C . LEU A 1 590 ? 18.042 0.791 -14.792 1.00 88.62 590 LEU A C 1
ATOM 4622 O O . LEU A 1 590 ? 18.225 1.002 -15.991 1.00 88.62 590 LEU A O 1
ATOM 4626 N N . TYR A 1 591 ? 19.021 0.439 -13.961 1.00 88.62 591 TYR A N 1
ATOM 4627 C CA . TYR A 1 591 ? 20.427 0.293 -14.339 1.00 88.62 591 TYR A CA 1
ATOM 4628 C C . TYR A 1 591 ? 20.732 -1.113 -14.871 1.00 88.62 591 TYR A C 1
ATOM 4630 O O . TYR A 1 591 ? 20.643 -2.077 -14.125 1.00 88.62 591 TYR A O 1
ATOM 4638 N N . SER A 1 592 ? 21.127 -1.261 -16.134 1.00 94.38 592 SER A N 1
ATOM 4639 C CA . SER A 1 592 ? 21.369 -2.576 -16.748 1.00 94.38 592 SER A CA 1
ATOM 4640 C C . SER A 1 592 ? 22.515 -2.531 -17.767 1.00 94.38 592 SER A C 1
ATOM 4642 O O . SER A 1 592 ? 23.193 -1.513 -17.923 1.00 94.38 592 SER A O 1
ATOM 4644 N N . CYS A 1 593 ? 22.763 -3.666 -18.421 1.00 93.31 593 CYS A N 1
ATOM 4645 C CA . CYS A 1 593 ? 23.810 -3.866 -19.422 1.00 93.31 593 CYS A CA 1
ATOM 4646 C C . CYS A 1 593 ? 23.576 -2.981 -20.654 1.00 93.31 593 CYS A C 1
ATOM 4648 O O . CYS A 1 593 ? 22.448 -2.856 -21.117 1.00 93.31 593 CYS A O 1
ATOM 4650 N N . LEU A 1 594 ? 24.640 -2.450 -21.247 1.00 93.00 594 LEU A N 1
ATOM 4651 C CA . LEU A 1 594 ? 24.583 -1.718 -22.511 1.00 93.00 594 LEU A CA 1
ATOM 4652 C C . LEU A 1 594 ? 25.436 -2.384 -23.590 1.00 93.00 594 LEU A C 1
ATOM 4654 O O . LEU A 1 594 ? 26.264 -3.267 -23.355 1.00 93.00 594 LEU A O 1
ATOM 4658 N N . GLU A 1 595 ? 25.202 -1.972 -24.826 1.00 92.94 595 GLU A N 1
ATOM 4659 C CA . GLU A 1 595 ? 25.773 -2.571 -26.013 1.00 92.94 595 GLU A CA 1
ATOM 4660 C C . GLU A 1 595 ? 27.081 -1.930 -26.475 1.00 92.94 595 GLU A C 1
ATOM 4662 O O . GLU A 1 595 ? 27.604 -2.406 -27.477 1.00 92.94 595 GLU A O 1
ATOM 4667 N N . GLN A 1 596 ? 27.667 -0.915 -25.832 1.00 92.38 596 GLN A N 1
ATOM 4668 C CA . GLN A 1 596 ? 28.884 -0.293 -26.388 1.00 92.38 596 GLN A CA 1
ATOM 4669 C C . GLN A 1 596 ? 30.152 -1.118 -26.122 1.00 92.38 596 GLN A C 1
ATOM 4671 O O . GLN A 1 596 ? 31.061 -1.148 -26.956 1.00 92.38 596 GLN A O 1
ATOM 4676 N N . SER A 1 597 ? 30.220 -1.841 -25.000 1.00 93.88 597 SER A N 1
ATOM 4677 C CA . SER A 1 597 ? 31.338 -2.734 -24.662 1.00 93.88 597 SER A CA 1
ATOM 4678 C C . SER A 1 597 ? 30.890 -3.891 -23.765 1.00 93.88 597 SER A C 1
ATOM 4680 O O . SER A 1 597 ? 29.757 -3.907 -23.307 1.00 93.88 597 SER A O 1
ATOM 4682 N N . ASP A 1 598 ? 31.764 -4.864 -23.496 1.00 94.75 598 ASP A N 1
ATOM 4683 C CA . ASP A 1 598 ? 31.422 -6.019 -22.646 1.00 94.75 598 ASP A CA 1
ATOM 4684 C C . ASP A 1 598 ? 31.365 -5.688 -21.138 1.00 94.75 598 ASP A C 1
ATOM 4686 O O . ASP A 1 598 ? 31.078 -6.565 -20.325 1.00 94.75 598 ASP A O 1
ATOM 4690 N N . THR A 1 599 ? 31.643 -4.434 -20.771 1.00 92.25 599 THR A N 1
ATOM 4691 C CA . THR A 1 599 ? 31.605 -3.906 -19.399 1.00 92.25 599 THR A CA 1
ATOM 4692 C C . THR A 1 599 ? 30.778 -2.618 -19.313 1.00 92.25 599 THR A C 1
ATOM 4694 O O . THR A 1 599 ? 31.057 -1.777 -18.458 1.00 92.25 599 THR A O 1
ATOM 4697 N N . ASP A 1 600 ? 29.866 -2.395 -20.260 1.00 90.69 600 ASP A N 1
ATOM 4698 C CA . ASP A 1 600 ? 29.111 -1.149 -20.385 1.00 90.69 600 ASP A CA 1
ATOM 4699 C C . ASP A 1 600 ? 27.747 -1.238 -19.696 1.00 90.69 600 ASP A C 1
ATOM 4701 O O . ASP A 1 600 ? 27.059 -2.250 -19.782 1.00 90.69 600 ASP A O 1
ATOM 4705 N N . TYR A 1 601 ? 27.342 -0.167 -19.024 1.00 91.31 601 TYR A N 1
ATOM 4706 C CA . TYR A 1 601 ? 26.118 -0.138 -18.229 1.00 91.31 601 TYR A CA 1
ATOM 4707 C C . TYR A 1 601 ? 25.496 1.256 -18.223 1.00 91.31 601 TYR A C 1
ATOM 4709 O O . TYR A 1 601 ? 26.202 2.264 -18.285 1.00 91.31 601 TYR A O 1
ATOM 4717 N N . GLY A 1 602 ? 24.181 1.326 -18.040 1.00 85.94 602 GLY A N 1
ATOM 4718 C CA . GLY A 1 602 ? 23.469 2.591 -17.908 1.00 85.94 602 GLY A CA 1
ATOM 4719 C C . GLY A 1 602 ? 22.021 2.422 -17.475 1.00 85.94 602 GLY A C 1
ATOM 4720 O O . GLY A 1 602 ? 21.504 1.309 -17.390 1.00 85.94 602 GLY A O 1
ATOM 4721 N N . SER A 1 603 ? 21.379 3.549 -17.175 1.00 88.94 603 SER A N 1
ATOM 4722 C CA . SER A 1 603 ? 19.983 3.591 -16.740 1.00 88.94 603 SER A CA 1
ATOM 4723 C C . SER A 1 603 ? 19.060 4.008 -17.874 1.00 88.94 603 SER A C 1
ATOM 4725 O O . SER A 1 603 ? 19.359 4.997 -18.541 1.00 88.94 603 SER A O 1
ATOM 4727 N N . TYR A 1 604 ? 17.938 3.303 -18.039 1.00 88.88 604 TYR A N 1
ATOM 4728 C CA . TYR A 1 604 ? 16.845 3.665 -18.950 1.00 88.88 604 TYR A CA 1
ATOM 4729 C C . TYR A 1 604 ? 15.524 3.866 -18.191 1.00 88.88 604 TYR A C 1
ATOM 4731 O O . TYR A 1 604 ? 15.380 3.471 -17.032 1.00 88.88 604 TYR A O 1
ATOM 4739 N N . TRP A 1 605 ? 14.573 4.519 -18.858 1.00 92.12 605 TRP A N 1
ATOM 4740 C CA . TRP A 1 605 ? 13.224 4.801 -18.371 1.00 92.12 605 TRP A CA 1
ATOM 4741 C C . TRP A 1 605 ? 12.221 4.339 -19.423 1.00 92.12 605 TRP A C 1
ATOM 4743 O O . TRP A 1 605 ? 12.440 4.548 -20.616 1.00 92.12 605 TRP A O 1
ATOM 4753 N N . GLY A 1 606 ? 11.127 3.730 -18.982 1.00 92.56 606 GLY A N 1
ATOM 4754 C CA . GLY A 1 606 ? 10.047 3.288 -19.850 1.00 92.56 606 GLY A CA 1
ATOM 4755 C C . GLY A 1 606 ? 9.304 2.085 -19.283 1.00 92.56 606 GLY A C 1
ATOM 4756 O O . GLY A 1 606 ? 9.838 1.301 -18.498 1.00 92.56 606 GLY A O 1
ATOM 4757 N N . THR A 1 607 ? 8.088 1.855 -19.767 1.00 95.69 607 THR A N 1
ATOM 4758 C CA . THR A 1 607 ? 7.397 0.563 -19.595 1.00 95.69 607 THR A CA 1
ATOM 4759 C C . THR A 1 607 ? 8.200 -0.597 -20.192 1.00 95.69 607 THR A C 1
ATOM 4761 O O . THR A 1 607 ? 8.089 -1.732 -19.733 1.00 95.69 607 THR A O 1
ATOM 4764 N N . SER A 1 608 ? 9.099 -0.296 -21.135 1.00 93.38 608 SER A N 1
ATOM 4765 C CA . SER A 1 608 ? 10.123 -1.201 -21.658 1.00 93.38 608 SER A CA 1
ATOM 4766 C C . SER A 1 608 ? 11.084 -1.766 -20.610 1.00 93.38 608 SER A C 1
ATOM 4768 O O . SER A 1 608 ? 11.699 -2.794 -20.878 1.00 93.38 608 SER A O 1
ATOM 4770 N N . MET A 1 609 ? 11.211 -1.120 -19.448 1.00 95.31 609 MET A N 1
ATOM 4771 C CA . MET A 1 609 ? 12.021 -1.557 -18.307 1.00 95.31 609 MET A CA 1
ATOM 4772 C C . MET A 1 609 ? 11.175 -2.295 -17.254 1.00 95.31 609 MET A C 1
ATOM 4774 O O . MET A 1 609 ? 11.653 -3.248 -16.643 1.00 95.31 609 MET A O 1
ATOM 4778 N N . ALA A 1 610 ? 9.899 -1.925 -17.110 1.00 97.44 610 ALA A N 1
ATOM 4779 C CA . ALA A 1 610 ? 8.959 -2.595 -16.211 1.00 97.44 610 ALA A CA 1
ATOM 4780 C C . ALA A 1 610 ? 8.602 -4.016 -16.687 1.00 97.44 610 ALA A C 1
ATOM 4782 O O . ALA A 1 610 ? 8.674 -4.971 -15.913 1.00 97.44 610 ALA A O 1
ATOM 4783 N N . ALA A 1 611 ? 8.289 -4.185 -17.976 1.00 98.06 611 ALA A N 1
ATOM 4784 C CA . ALA A 1 611 ? 7.955 -5.485 -18.566 1.00 98.06 611 ALA A CA 1
ATOM 4785 C C . ALA A 1 611 ? 9.041 -6.573 -18.375 1.00 98.06 611 ALA A C 1
ATOM 4787 O O . ALA A 1 611 ? 8.695 -7.663 -17.910 1.00 98.06 611 ALA A O 1
ATOM 4788 N N . PRO A 1 612 ? 10.346 -6.325 -18.626 1.00 97.75 612 PRO A N 1
ATOM 4789 C CA . PRO A 1 612 ? 11.381 -7.333 -18.405 1.00 97.75 612 PRO A CA 1
ATOM 4790 C C . PRO A 1 612 ? 11.635 -7.615 -16.925 1.00 97.75 612 PRO A C 1
ATOM 4792 O O . PRO A 1 612 ? 12.021 -8.737 -16.596 1.00 97.75 612 PRO A O 1
ATOM 4795 N N . SER A 1 613 ? 11.394 -6.651 -16.025 1.00 97.00 613 SER A N 1
ATOM 4796 C CA . SER A 1 613 ? 11.384 -6.934 -14.585 1.00 97.00 613 SER A CA 1
ATOM 4797 C C . SER A 1 613 ? 10.327 -7.999 -14.288 1.00 97.00 613 SER A C 1
ATOM 4799 O O . SER A 1 613 ? 10.649 -9.049 -13.744 1.00 97.00 613 SER A O 1
ATOM 4801 N N . VAL A 1 614 ? 9.090 -7.798 -14.752 1.00 98.56 614 VAL A N 1
ATOM 4802 C CA . VAL A 1 614 ? 7.999 -8.768 -14.571 1.00 98.56 614 VAL A CA 1
ATOM 4803 C C . VAL A 1 614 ? 8.311 -10.118 -15.222 1.00 98.56 614 VAL A C 1
ATOM 4805 O O . VAL A 1 614 ? 8.161 -11.155 -14.582 1.00 98.56 614 VAL A O 1
ATOM 4808 N N . ALA A 1 615 ? 8.779 -10.142 -16.473 1.00 98.62 615 ALA A N 1
ATOM 4809 C CA . ALA A 1 615 ? 9.063 -11.387 -17.190 1.00 98.62 615 ALA A CA 1
ATOM 4810 C C . ALA A 1 615 ? 10.160 -12.225 -16.507 1.00 98.62 615 ALA A C 1
ATOM 4812 O O . ALA A 1 615 ? 10.041 -13.450 -16.389 1.00 98.62 615 ALA A O 1
ATOM 4813 N N . GLY A 1 616 ? 11.220 -11.573 -16.020 1.00 98.12 616 GLY A N 1
ATOM 4814 C CA . GLY A 1 616 ? 12.274 -12.241 -15.265 1.00 98.12 616 GLY A CA 1
ATOM 4815 C C . GLY A 1 616 ? 11.780 -12.752 -13.906 1.00 98.12 616 GLY A C 1
ATOM 4816 O O . GLY A 1 616 ? 12.055 -13.894 -13.547 1.00 98.12 616 GLY A O 1
ATOM 4817 N N . SER A 1 617 ? 10.975 -11.971 -13.186 1.00 98.56 617 SER A N 1
ATOM 4818 C CA . SER A 1 617 ? 10.395 -12.385 -11.903 1.00 98.56 617 SER A CA 1
ATOM 4819 C C . SER A 1 617 ? 9.399 -13.540 -12.053 1.00 98.56 617 SER A C 1
ATOM 4821 O O . SER A 1 617 ? 9.471 -14.522 -11.315 1.00 98.56 617 SER A O 1
ATOM 4823 N N . LEU A 1 618 ? 8.536 -13.516 -13.075 1.00 98.69 618 LEU A N 1
ATOM 4824 C CA . LEU A 1 618 ? 7.629 -14.629 -13.387 1.00 98.69 618 LEU A CA 1
ATOM 4825 C C . LEU A 1 618 ? 8.371 -15.892 -13.834 1.00 98.69 618 LEU A C 1
ATOM 4827 O O . LEU A 1 618 ? 7.856 -16.996 -13.659 1.00 98.69 618 LEU A O 1
ATOM 4831 N N . THR A 1 619 ? 9.594 -15.763 -14.357 1.00 98.50 619 THR A N 1
ATOM 4832 C CA . THR A 1 619 ? 10.456 -16.922 -14.629 1.00 98.50 619 THR A CA 1
ATOM 4833 C C . THR A 1 619 ? 10.843 -17.641 -13.334 1.00 98.50 619 THR A C 1
ATOM 4835 O O . THR A 1 619 ? 10.872 -18.871 -13.321 1.00 98.50 619 THR A O 1
ATOM 4838 N N . LEU A 1 620 ? 11.059 -16.910 -12.233 1.00 98.56 620 LEU A N 1
ATOM 4839 C CA . LEU A 1 620 ? 11.278 -17.504 -10.908 1.00 98.56 620 LEU A CA 1
ATOM 4840 C C . LEU A 1 620 ? 9.998 -18.122 -10.337 1.00 98.56 620 LEU A C 1
ATOM 4842 O O . LEU A 1 620 ? 10.037 -19.246 -9.845 1.00 98.56 620 LEU A O 1
ATOM 4846 N N . VAL A 1 621 ? 8.856 -17.434 -10.452 1.00 98.44 621 VAL A N 1
ATOM 4847 C CA . VAL A 1 621 ? 7.552 -17.978 -10.016 1.00 98.44 621 VAL A CA 1
ATOM 4848 C C . VAL A 1 621 ? 7.264 -19.301 -10.728 1.00 98.44 621 VAL A C 1
ATOM 4850 O O . VAL A 1 621 ? 6.907 -20.293 -10.095 1.00 98.44 621 VAL A O 1
ATOM 4853 N N . ARG A 1 622 ? 7.496 -19.351 -12.045 1.00 97.50 622 ARG A N 1
ATOM 4854 C CA . ARG A 1 622 ? 7.359 -20.575 -12.835 1.00 97.50 622 ARG A CA 1
ATOM 4855 C C . ARG A 1 622 ? 8.366 -21.651 -12.429 1.00 97.50 622 ARG A C 1
ATOM 4857 O O . ARG A 1 622 ? 7.968 -22.806 -12.332 1.00 97.50 622 ARG A O 1
ATOM 4864 N N . GLN A 1 623 ? 9.631 -21.296 -12.180 1.00 97.56 623 GLN A N 1
ATOM 4865 C CA . GLN A 1 623 ? 10.640 -22.239 -11.674 1.00 97.56 623 GLN A CA 1
ATOM 4866 C C . GLN A 1 623 ? 10.150 -22.919 -10.390 1.00 97.56 623 GLN A C 1
ATOM 4868 O O . GLN A 1 623 ? 10.241 -24.141 -10.260 1.00 97.56 623 GLN A O 1
ATOM 4873 N N . HIS A 1 624 ? 9.617 -22.130 -9.455 1.00 97.56 624 HIS A N 1
ATOM 4874 C CA . HIS A 1 624 ? 9.104 -22.633 -8.186 1.00 97.56 624 HIS A CA 1
ATOM 4875 C C . HIS A 1 624 ? 7.892 -23.539 -8.380 1.00 97.56 624 HIS A C 1
ATOM 4877 O O . HIS A 1 624 ? 7.877 -24.650 -7.860 1.00 97.56 624 HIS A O 1
ATOM 4883 N N . TYR A 1 625 ? 6.927 -23.116 -9.201 1.00 96.75 625 TYR A N 1
ATOM 4884 C CA . TYR A 1 625 ? 5.756 -23.927 -9.531 1.00 96.75 625 TYR A CA 1
ATOM 4885 C C . TYR A 1 625 ? 6.141 -25.275 -10.150 1.00 96.75 625 TYR A C 1
ATOM 4887 O O . TYR A 1 625 ? 5.688 -26.316 -9.686 1.00 96.75 625 TYR A O 1
ATOM 4895 N N . GLU A 1 626 ? 7.014 -25.276 -11.162 1.00 94.94 626 GLU A N 1
ATOM 4896 C CA . GLU A 1 626 ? 7.459 -26.506 -11.828 1.00 94.94 626 GLU A CA 1
ATOM 4897 C C . GLU A 1 626 ? 8.235 -27.424 -10.874 1.00 94.94 626 GLU A C 1
ATOM 4899 O O . GLU A 1 626 ? 8.138 -28.644 -10.980 1.00 94.94 626 GLU A O 1
ATOM 4904 N N . THR A 1 627 ? 8.954 -26.854 -9.902 1.00 93.31 627 THR A N 1
ATOM 4905 C CA . THR A 1 627 ? 9.671 -27.622 -8.874 1.00 93.31 627 THR A CA 1
ATOM 4906 C C . THR A 1 627 ? 8.727 -28.209 -7.822 1.00 93.31 627 THR A C 1
ATOM 4908 O O . THR A 1 627 ? 8.941 -29.332 -7.367 1.00 93.31 627 THR A O 1
ATOM 4911 N N . PHE A 1 628 ? 7.699 -27.461 -7.415 1.00 91.81 628 PHE A N 1
ATOM 4912 C CA . PHE A 1 628 ? 6.796 -27.834 -6.326 1.00 91.81 628 PHE A CA 1
ATOM 4913 C C . PHE A 1 628 ? 5.649 -28.745 -6.788 1.00 91.81 628 PHE A C 1
ATOM 4915 O O . PHE A 1 628 ? 5.316 -29.712 -6.104 1.00 91.81 628 PHE A O 1
ATOM 4922 N N . VAL A 1 629 ? 5.065 -28.463 -7.957 1.00 90.88 629 VAL A N 1
ATOM 4923 C CA . VAL A 1 629 ? 3.876 -29.150 -8.500 1.00 90.88 629 VAL A CA 1
ATOM 4924 C C . VAL A 1 629 ? 4.240 -30.222 -9.545 1.00 90.88 629 VAL A C 1
ATOM 4926 O O . VAL A 1 629 ? 3.396 -31.041 -9.898 1.00 90.88 629 VAL A O 1
ATOM 4929 N N . ASP A 1 630 ? 5.493 -30.265 -10.021 1.00 90.69 630 ASP A N 1
ATOM 4930 C CA . ASP A 1 630 ? 5.992 -31.226 -11.031 1.00 90.69 630 ASP A CA 1
ATOM 4931 C C . ASP A 1 630 ? 5.227 -31.168 -12.376 1.00 90.69 630 ASP A C 1
ATOM 4933 O O . ASP A 1 630 ? 5.037 -32.163 -13.076 1.00 90.69 630 ASP A O 1
ATOM 4937 N N . THR A 1 631 ? 4.754 -29.975 -12.752 1.00 92.25 631 THR A N 1
ATOM 4938 C CA . THR A 1 631 ? 4.115 -29.693 -14.048 1.00 92.25 631 THR A CA 1
ATOM 4939 C C . THR A 1 631 ? 4.309 -28.230 -14.442 1.00 92.25 631 THR A C 1
ATOM 4941 O O . THR A 1 631 ? 4.529 -27.374 -13.588 1.00 92.25 631 THR A O 1
ATOM 4944 N N . SER A 1 632 ? 4.198 -27.920 -15.735 1.00 92.12 632 SER A N 1
ATOM 4945 C CA . SER A 1 632 ? 4.189 -26.533 -16.210 1.00 92.12 632 SER A CA 1
ATOM 4946 C C . SER A 1 632 ? 2.841 -25.871 -15.946 1.00 92.12 632 SER A C 1
ATOM 4948 O O . SER A 1 632 ? 1.802 -26.413 -16.318 1.00 92.12 632 SER A O 1
ATOM 4950 N N . ILE A 1 633 ? 2.888 -24.672 -15.369 1.00 96.31 633 ILE A N 1
ATOM 4951 C CA . ILE A 1 633 ? 1.732 -23.787 -15.199 1.00 96.31 633 ILE A CA 1
ATOM 4952 C C . ILE A 1 633 ? 1.254 -23.246 -16.555 1.00 96.31 633 ILE A C 1
ATOM 4954 O O . ILE A 1 633 ? 2.076 -22.901 -17.414 1.00 96.31 633 ILE A O 1
ATOM 4958 N N . ARG A 1 634 ? -0.063 -23.129 -16.765 1.00 97.31 634 ARG A N 1
ATOM 4959 C CA . ARG A 1 634 ? -0.600 -22.473 -17.970 1.00 97.31 634 ARG A CA 1
ATOM 4960 C C . ARG A 1 634 ? -0.409 -20.962 -17.904 1.00 97.31 634 ARG A C 1
ATOM 4962 O O . ARG A 1 634 ? -0.432 -20.354 -16.837 1.00 97.31 634 ARG A O 1
ATOM 4969 N N . ALA A 1 635 ? -0.310 -20.328 -19.067 1.00 98.06 635 ALA A N 1
ATOM 4970 C CA . ALA A 1 635 ? -0.135 -18.888 -19.216 1.00 98.06 635 ALA A CA 1
ATOM 4971 C C . ALA A 1 635 ? -1.264 -18.088 -18.549 1.00 98.06 635 ALA A C 1
ATOM 4973 O O . ALA A 1 635 ? -0.990 -17.136 -17.821 1.00 98.06 635 ALA A O 1
ATOM 4974 N N . ALA A 1 636 ? -2.522 -18.505 -18.739 1.00 98.06 636 ALA A N 1
ATOM 4975 C CA . ALA A 1 636 ? -3.675 -17.873 -18.096 1.00 98.06 636 ALA A CA 1
ATOM 4976 C C . ALA A 1 636 ? -3.602 -17.946 -16.566 1.00 98.06 636 ALA A C 1
ATOM 4978 O O . ALA A 1 636 ? -3.901 -16.963 -15.891 1.00 98.06 636 ALA A O 1
ATOM 4979 N N . THR A 1 637 ? -3.164 -19.081 -16.023 1.00 98.31 637 THR A N 1
ATOM 4980 C CA . THR A 1 637 ? -3.024 -19.297 -14.580 1.00 98.31 637 THR A CA 1
ATOM 4981 C C . THR A 1 637 ? -1.846 -18.518 -14.015 1.00 98.31 637 THR A C 1
ATOM 4983 O O . THR A 1 637 ? -1.986 -17.912 -12.964 1.00 98.31 637 THR A O 1
ATOM 4986 N N . LEU A 1 638 ? -0.714 -18.444 -14.724 1.00 98.56 638 LEU A N 1
ATOM 4987 C CA . LEU A 1 638 ? 0.428 -17.618 -14.322 1.00 98.56 638 LEU A CA 1
ATOM 4988 C C . LEU A 1 638 ? 0.080 -16.120 -14.341 1.00 98.56 638 LEU A C 1
ATOM 4990 O O . LEU A 1 638 ? 0.427 -15.402 -13.406 1.00 98.56 638 LEU A O 1
ATOM 4994 N N . LYS A 1 639 ? -0.660 -15.659 -15.362 1.00 98.62 639 LYS A N 1
ATOM 4995 C CA . LYS A 1 639 ? -1.236 -14.304 -15.415 1.00 98.62 639 LYS A CA 1
ATOM 4996 C C . LYS A 1 639 ? -2.192 -14.066 -14.240 1.00 98.62 639 LYS A C 1
ATOM 4998 O O . LYS A 1 639 ? -2.072 -13.060 -13.549 1.00 98.62 639 LYS A O 1
ATOM 5003 N N . GLY A 1 640 ? -3.110 -15.003 -14.002 1.00 98.44 640 GLY A N 1
ATOM 5004 C CA . GLY A 1 640 ? -4.073 -14.944 -12.905 1.00 98.44 640 GLY A CA 1
ATOM 5005 C C . GLY A 1 640 ? -3.401 -14.938 -11.535 1.00 98.44 640 GLY A C 1
ATOM 5006 O O . GLY A 1 640 ? -3.823 -14.180 -10.676 1.00 98.44 640 GLY A O 1
ATOM 5007 N N . LEU A 1 641 ? -2.329 -15.710 -11.347 1.00 98.56 641 LEU A N 1
ATOM 5008 C CA . LEU A 1 641 ? -1.533 -15.744 -10.123 1.00 98.56 641 LEU A CA 1
ATOM 5009 C C . LEU A 1 641 ? -0.839 -14.403 -9.877 1.00 98.56 641 LEU A C 1
ATOM 5011 O O . LEU A 1 641 ? -0.955 -13.868 -8.782 1.00 98.56 641 LEU A O 1
ATOM 5015 N N . ALA A 1 642 ? -0.194 -13.830 -10.899 1.00 98.62 642 ALA A N 1
ATOM 5016 C CA . ALA A 1 642 ? 0.443 -12.515 -10.800 1.00 98.62 642 ALA A CA 1
ATOM 5017 C C . ALA A 1 642 ? -0.554 -11.413 -10.399 1.00 98.62 642 ALA A C 1
ATOM 5019 O O . ALA A 1 642 ? -0.226 -10.558 -9.582 1.00 98.62 642 ALA A O 1
ATOM 5020 N N . ILE A 1 643 ? -1.774 -11.465 -10.944 1.00 98.69 643 ILE A N 1
ATOM 5021 C CA . ILE A 1 643 ? -2.886 -10.568 -10.596 1.00 98.69 643 ILE A CA 1
ATOM 5022 C C . ILE A 1 643 ? -3.415 -10.855 -9.185 1.00 98.69 643 ILE A C 1
ATOM 5024 O O . ILE A 1 643 ? -3.672 -9.940 -8.409 1.00 98.69 643 ILE A O 1
ATOM 5028 N N . HIS A 1 644 ? -3.576 -12.130 -8.831 1.00 98.62 644 HIS A N 1
ATOM 5029 C CA . HIS A 1 644 ? -4.116 -12.548 -7.542 1.00 98.62 644 HIS A CA 1
ATOM 5030 C C . HIS A 1 644 ? -3.228 -12.108 -6.381 1.00 98.62 644 HIS A C 1
ATOM 5032 O O . HIS A 1 644 ? -3.745 -11.772 -5.318 1.00 98.62 644 HIS A O 1
ATOM 5038 N N . THR A 1 645 ? -1.910 -12.108 -6.575 1.00 98.12 645 THR A N 1
ATOM 5039 C CA . THR A 1 645 ? -0.933 -11.782 -5.532 1.00 98.12 645 THR A CA 1
ATOM 5040 C C . THR A 1 645 ? -0.365 -10.375 -5.637 1.00 98.12 645 THR A C 1
ATOM 5042 O O . THR A 1 645 ? 0.513 -10.043 -4.845 1.00 98.12 645 THR A O 1
ATOM 5045 N N . ALA A 1 646 ? -0.841 -9.556 -6.578 1.00 98.19 646 ALA A N 1
ATOM 5046 C CA . ALA A 1 646 ? -0.426 -8.165 -6.694 1.00 98.19 646 ALA A CA 1
ATOM 5047 C C . ALA A 1 646 ? -0.727 -7.384 -5.401 1.00 98.19 646 ALA A C 1
ATOM 5049 O O . ALA A 1 646 ? -1.752 -7.598 -4.738 1.00 98.19 646 ALA A O 1
ATOM 5050 N N . ASP A 1 647 ? 0.197 -6.496 -5.044 1.00 96.81 647 ASP A N 1
ATOM 5051 C CA . ASP A 1 647 ? 0.001 -5.500 -4.003 1.00 96.81 647 ASP A CA 1
ATOM 5052 C C . ASP A 1 647 ? -0.946 -4.410 -4.503 1.00 96.81 647 ASP A C 1
ATOM 5054 O O . ASP A 1 647 ? -0.847 -3.955 -5.643 1.00 96.81 647 ASP A O 1
ATOM 5058 N N . GLU A 1 648 ? -1.857 -3.989 -3.630 1.00 94.69 648 GLU A N 1
ATOM 5059 C CA . GLU A 1 648 ? -2.791 -2.902 -3.917 1.00 94.69 648 GLU A CA 1
ATOM 5060 C C . GLU A 1 648 ? -2.035 -1.602 -4.236 1.00 94.69 648 GLU A C 1
ATOM 5062 O O . GLU A 1 648 ? -0.985 -1.327 -3.652 1.00 94.69 648 GLU A O 1
ATOM 5067 N N . ALA A 1 649 ? -2.549 -0.795 -5.163 1.00 93.00 649 ALA A N 1
ATOM 5068 C CA . ALA A 1 649 ? -1.856 0.392 -5.649 1.00 93.00 649 ALA A CA 1
ATOM 5069 C C . ALA A 1 649 ? -2.819 1.558 -5.881 1.00 93.00 649 ALA A C 1
ATOM 5071 O O . ALA A 1 649 ? -3.865 1.415 -6.500 1.00 93.00 649 ALA A O 1
ATOM 5072 N N . GLY A 1 650 ? -2.418 2.752 -5.444 1.00 87.69 650 GLY A N 1
ATOM 5073 C CA . GLY A 1 650 ? -3.243 3.950 -5.583 1.00 87.69 650 GLY A CA 1
ATOM 5074 C C . GLY A 1 650 ? -4.235 4.148 -4.435 1.00 87.69 650 GLY A C 1
ATOM 5075 O O . GLY A 1 650 ? -4.091 3.582 -3.356 1.00 87.69 650 GLY A O 1
ATOM 5076 N N . SER A 1 651 ? -5.207 5.040 -4.657 1.00 84.31 651 SER A N 1
ATOM 5077 C CA . SER A 1 651 ? -6.088 5.581 -3.611 1.00 84.31 651 SER A CA 1
ATOM 5078 C C . SER A 1 651 ? -7.387 4.806 -3.394 1.00 84.31 651 SER A C 1
ATOM 5080 O O . SER A 1 651 ? -8.154 5.154 -2.499 1.00 84.31 651 SER A O 1
ATOM 5082 N N . HIS A 1 652 ? -7.679 3.821 -4.239 1.00 85.00 652 HIS A N 1
ATOM 5083 C CA . HIS A 1 652 ? -8.893 3.015 -4.179 1.00 85.00 652 HIS A CA 1
ATOM 5084 C C . HIS A 1 652 ? -8.505 1.541 -4.191 1.00 85.00 652 HIS A C 1
ATOM 5086 O O . HIS A 1 652 ? -7.568 1.177 -4.885 1.00 85.00 652 HIS A O 1
ATOM 5092 N N . ASN A 1 653 ? -9.241 0.711 -3.452 1.00 87.00 653 ASN A N 1
ATOM 5093 C CA . ASN A 1 653 ? -9.037 -0.735 -3.489 1.00 87.00 653 ASN A CA 1
ATOM 5094 C C . ASN A 1 653 ? -9.641 -1.344 -4.760 1.00 87.00 653 ASN A C 1
ATOM 5096 O O . ASN A 1 653 ? -10.706 -0.913 -5.219 1.00 87.00 653 ASN A O 1
ATOM 5100 N N . GLY A 1 654 ? -9.041 -2.434 -5.226 1.00 90.31 654 GLY A N 1
ATOM 5101 C CA . GLY A 1 654 ? -9.443 -3.131 -6.438 1.00 90.31 654 GLY A CA 1
ATOM 5102 C C . GLY A 1 654 ? -8.793 -2.537 -7.688 1.00 90.31 654 GLY A C 1
ATOM 5103 O O . GLY A 1 654 ? -7.978 -1.624 -7.605 1.00 90.31 654 GLY A O 1
ATOM 5104 N N . PRO A 1 655 ? -9.132 -3.066 -8.873 1.00 95.19 655 PRO A N 1
ATOM 5105 C CA . PRO A 1 655 ? -8.451 -2.672 -10.091 1.00 95.19 655 PRO A CA 1
ATOM 5106 C C . PRO A 1 655 ? -8.728 -1.215 -10.465 1.00 95.19 655 PRO A C 1
ATOM 5108 O O . PRO A 1 655 ? -9.801 -0.679 -10.190 1.00 95.19 655 PRO A O 1
ATOM 5111 N N . ASP A 1 656 ? -7.809 -0.609 -11.207 1.00 94.31 656 ASP A N 1
ATOM 5112 C CA . ASP A 1 656 ? -8.032 0.665 -11.879 1.00 94.31 656 ASP A CA 1
ATOM 5113 C C . ASP A 1 656 ? -7.348 0.718 -13.254 1.00 94.31 656 ASP A C 1
ATOM 5115 O O . ASP A 1 656 ? -6.702 -0.226 -13.711 1.00 94.31 656 ASP A O 1
ATOM 5119 N N . TYR A 1 657 ? -7.527 1.830 -13.961 1.00 92.62 657 TYR A N 1
ATOM 5120 C CA . TYR A 1 657 ? -6.997 2.004 -15.312 1.00 92.62 657 TYR A CA 1
ATOM 5121 C C . TYR A 1 657 ? -5.503 2.362 -15.382 1.00 92.62 657 TYR A C 1
ATOM 5123 O O . TYR A 1 657 ? -4.908 2.346 -16.460 1.00 92.62 657 TYR A O 1
ATOM 5131 N N . LYS A 1 658 ? -4.904 2.765 -14.259 1.00 93.56 658 LYS A N 1
ATOM 5132 C CA . LYS A 1 658 ? -3.512 3.222 -14.163 1.00 93.56 658 LYS A CA 1
ATOM 5133 C C . LYS A 1 658 ? -2.595 2.077 -13.772 1.00 93.56 658 LYS A C 1
ATOM 5135 O O . LYS A 1 658 ? -1.572 1.854 -14.415 1.00 93.56 658 LYS A O 1
ATOM 5140 N N . PHE A 1 659 ? -2.958 1.392 -12.697 1.00 97.00 659 PHE A N 1
ATOM 5141 C CA . PHE A 1 659 ? -2.188 0.346 -12.049 1.00 97.00 659 PHE A CA 1
ATOM 5142 C C . PHE A 1 659 ? -2.672 -1.056 -12.428 1.00 97.00 659 PHE A C 1
ATOM 5144 O O . PHE A 1 659 ? -1.993 -2.037 -12.123 1.00 97.00 659 PHE A O 1
ATOM 5151 N N . GLY A 1 660 ? -3.807 -1.165 -13.123 1.00 96.94 660 GLY A N 1
ATOM 5152 C CA . GLY A 1 660 ? -4.405 -2.456 -13.422 1.00 96.94 660 GLY A CA 1
ATOM 5153 C C . GLY A 1 660 ? -4.908 -3.099 -12.145 1.00 96.94 660 GLY A C 1
ATOM 5154 O O . GLY A 1 660 ? -5.592 -2.461 -11.356 1.00 96.94 660 GLY A O 1
ATOM 5155 N N . TRP A 1 661 ? -4.521 -4.349 -11.920 1.00 97.75 661 TRP A N 1
ATOM 5156 C CA . TRP A 1 661 ? -4.805 -5.088 -10.692 1.00 97.75 661 TRP A CA 1
ATOM 5157 C C . TRP A 1 661 ? -3.798 -4.835 -9.560 1.00 97.75 661 TRP A C 1
ATOM 5159 O O . TRP A 1 661 ? -3.927 -5.450 -8.504 1.00 97.75 661 TRP A O 1
ATOM 5169 N N . GLY A 1 662 ? -2.799 -3.971 -9.772 1.00 97.88 662 GLY A N 1
ATOM 5170 C CA . GLY A 1 662 ? -1.848 -3.563 -8.739 1.00 97.88 662 GLY A CA 1
ATOM 5171 C C . GLY A 1 662 ? -0.378 -3.750 -9.115 1.00 97.88 662 GLY A C 1
ATOM 5172 O O . GLY A 1 662 ? -0.010 -4.017 -10.265 1.00 97.88 662 GLY A O 1
ATOM 5173 N N . LEU A 1 663 ? 0.488 -3.585 -8.118 1.00 98.44 663 LEU A N 1
ATOM 5174 C CA . LEU A 1 663 ? 1.933 -3.753 -8.228 1.00 98.44 663 LEU A CA 1
ATOM 5175 C C . LEU A 1 663 ? 2.304 -5.236 -8.135 1.00 98.44 663 LEU A C 1
ATOM 5177 O O . LEU A 1 663 ? 1.871 -5.936 -7.225 1.00 98.44 663 LEU A O 1
ATOM 5181 N N . MET A 1 664 ? 3.128 -5.733 -9.060 1.00 98.06 664 MET A N 1
ATOM 5182 C CA . MET A 1 664 ? 3.586 -7.124 -9.007 1.00 98.06 664 MET A CA 1
ATOM 5183 C C . MET A 1 664 ? 4.256 -7.449 -7.662 1.00 98.06 664 MET A C 1
ATOM 5185 O O . MET A 1 664 ? 5.181 -6.750 -7.265 1.00 98.06 664 MET A O 1
ATOM 5189 N N . ASN A 1 665 ? 3.891 -8.575 -7.041 1.00 98.06 665 ASN A N 1
ATOM 5190 C CA . ASN A 1 665 ? 4.605 -9.119 -5.885 1.00 98.06 665 ASN A CA 1
ATOM 5191 C C . ASN A 1 665 ? 5.034 -10.572 -6.139 1.00 98.06 665 ASN A C 1
ATOM 5193 O O . ASN A 1 665 ? 4.215 -11.492 -6.220 1.00 98.06 665 ASN A O 1
ATOM 5197 N N . THR A 1 666 ? 6.344 -10.766 -6.284 1.00 98.44 666 THR A N 1
ATOM 5198 C CA . THR A 1 666 ? 6.954 -12.063 -6.616 1.00 98.44 666 THR A CA 1
ATOM 5199 C C . THR A 1 666 ? 6.950 -13.013 -5.425 1.00 98.44 666 THR A C 1
ATOM 5201 O O . THR A 1 666 ? 6.687 -14.202 -5.585 1.00 98.44 666 THR A O 1
ATOM 5204 N N . GLU A 1 667 ? 7.223 -12.492 -4.230 1.00 96.50 667 GLU A N 1
ATOM 5205 C CA . GLU A 1 667 ? 7.256 -13.273 -2.997 1.00 96.50 667 GLU A CA 1
ATOM 5206 C C . GLU A 1 667 ? 5.880 -13.851 -2.677 1.00 96.50 667 GLU A C 1
ATOM 5208 O O . GLU A 1 667 ? 5.770 -15.058 -2.502 1.00 96.50 667 GLU A O 1
ATOM 5213 N N . LYS A 1 668 ? 4.817 -13.039 -2.712 1.00 97.00 668 LYS A N 1
ATOM 5214 C CA . LYS A 1 668 ? 3.443 -13.510 -2.476 1.00 97.00 668 LYS A CA 1
ATOM 5215 C C . LYS A 1 668 ? 3.020 -14.594 -3.467 1.00 97.00 668 LYS A C 1
ATOM 5217 O O . LYS A 1 668 ? 2.370 -15.556 -3.065 1.00 97.00 668 LYS A O 1
ATOM 5222 N N . ALA A 1 669 ? 3.417 -14.484 -4.738 1.00 98.19 669 ALA A N 1
ATOM 5223 C CA . ALA A 1 669 ? 3.164 -15.524 -5.737 1.00 98.19 669 ALA A CA 1
ATOM 5224 C C . ALA A 1 669 ? 3.854 -16.853 -5.382 1.00 98.19 669 ALA A C 1
ATOM 5226 O O . ALA A 1 669 ? 3.240 -17.915 -5.472 1.00 98.19 669 ALA A O 1
ATOM 5227 N N . VAL A 1 670 ? 5.121 -16.801 -4.960 1.00 98.12 670 VAL A N 1
ATOM 5228 C CA . VAL A 1 670 ? 5.908 -17.979 -4.555 1.00 98.12 670 VAL A CA 1
ATOM 5229 C C . VAL A 1 670 ? 5.393 -18.579 -3.240 1.00 98.12 670 VAL A C 1
ATOM 5231 O O . VAL A 1 670 ? 5.276 -19.802 -3.133 1.00 98.12 670 VAL A O 1
ATOM 5234 N N . THR A 1 671 ? 5.030 -17.744 -2.266 1.00 95.12 671 THR A N 1
ATOM 5235 C CA . THR A 1 671 ? 4.436 -18.167 -0.991 1.00 95.12 671 THR A CA 1
ATOM 5236 C C . THR A 1 671 ? 3.113 -18.888 -1.218 1.00 95.12 671 THR A C 1
ATOM 5238 O O . THR A 1 671 ? 2.977 -20.022 -0.773 1.00 95.12 671 THR A O 1
ATOM 5241 N N . LEU A 1 672 ? 2.203 -18.326 -2.024 1.00 95.75 672 LEU A N 1
ATOM 5242 C CA . LEU A 1 672 ? 0.925 -18.968 -2.358 1.00 95.75 672 LEU A CA 1
ATOM 5243 C C . LEU A 1 672 ? 1.121 -20.372 -2.944 1.00 95.75 672 LEU A C 1
ATOM 5245 O O . LEU A 1 672 ? 0.421 -21.304 -2.560 1.00 95.75 672 LEU A O 1
ATOM 5249 N N . ILE A 1 673 ? 2.088 -20.545 -3.855 1.00 96.50 673 ILE A N 1
ATOM 5250 C CA . ILE A 1 673 ? 2.413 -21.863 -4.426 1.00 96.50 673 ILE A CA 1
ATOM 5251 C C . ILE A 1 673 ? 2.926 -22.827 -3.345 1.00 96.50 673 ILE A C 1
ATOM 5253 O O . ILE A 1 673 ? 2.611 -24.013 -3.375 1.00 96.50 673 ILE A O 1
ATOM 5257 N N . THR A 1 674 ? 3.729 -22.333 -2.405 1.00 94.31 674 THR A N 1
ATOM 5258 C CA . THR A 1 674 ? 4.299 -23.140 -1.313 1.00 94.31 674 THR A CA 1
ATOM 5259 C C . THR A 1 674 ? 3.230 -23.599 -0.322 1.00 94.31 674 THR A C 1
ATOM 5261 O O . THR A 1 674 ? 3.331 -24.696 0.224 1.00 94.31 674 THR A O 1
ATOM 5264 N N . GLU A 1 675 ? 2.207 -22.773 -0.114 1.00 91.00 675 GLU A N 1
ATOM 5265 C CA . GLU A 1 675 ? 1.130 -22.967 0.862 1.00 91.00 675 GLU A CA 1
ATOM 5266 C C . GLU A 1 675 ? -0.128 -23.614 0.256 1.00 91.00 675 GLU A C 1
ATOM 5268 O O . GLU A 1 675 ? -1.181 -23.654 0.893 1.00 91.00 675 GLU A O 1
ATOM 5273 N N . LEU A 1 676 ? -0.039 -24.161 -0.966 1.00 91.50 676 LEU A N 1
ATOM 5274 C CA . LEU A 1 676 ? -1.163 -24.851 -1.605 1.00 91.50 676 LEU A CA 1
ATOM 5275 C C . LEU A 1 676 ? -1.749 -25.947 -0.696 1.00 91.50 676 LEU A C 1
ATOM 5277 O O . LEU A 1 676 ? -1.053 -26.871 -0.270 1.00 91.50 676 LEU A O 1
ATOM 5281 N N . GLY A 1 677 ? -3.057 -25.863 -0.454 1.00 83.31 677 GLY A N 1
ATOM 5282 C CA . GLY A 1 677 ? -3.829 -26.720 0.445 1.00 83.31 677 GLY A CA 1
ATOM 5283 C C . GLY A 1 677 ? -4.028 -26.175 1.866 1.00 83.31 677 GLY A C 1
ATOM 5284 O O . GLY A 1 677 ? -4.814 -26.763 2.608 1.00 83.31 677 GLY A O 1
ATOM 5285 N N . ASP A 1 678 ? -3.372 -25.073 2.246 1.00 81.00 678 ASP A N 1
ATOM 5286 C CA . ASP A 1 678 ? -3.499 -24.418 3.559 1.00 81.00 678 ASP A CA 1
ATOM 5287 C C . ASP A 1 678 ? -4.134 -23.025 3.409 1.00 81.00 678 ASP A C 1
ATOM 5289 O O . ASP A 1 678 ? -3.470 -21.993 3.470 1.00 81.00 678 ASP A O 1
ATOM 5293 N N . GLY A 1 679 ? -5.424 -22.995 3.054 1.00 84.50 679 GLY A N 1
ATOM 5294 C CA . GLY A 1 679 ? -6.129 -21.745 2.731 1.00 84.50 679 GLY A CA 1
ATOM 5295 C C . GLY A 1 679 ? -5.789 -21.154 1.357 1.00 84.50 679 GLY A C 1
ATOM 5296 O O . GLY A 1 679 ? -6.361 -20.139 0.967 1.00 84.50 679 GLY A O 1
ATOM 5297 N N . HIS A 1 680 ? -4.906 -21.801 0.593 1.00 91.50 680 HIS A N 1
ATOM 5298 C CA . HIS A 1 680 ? -4.506 -21.399 -0.753 1.00 91.50 680 HIS A CA 1
ATOM 5299 C C . HIS A 1 680 ? -4.800 -22.526 -1.742 1.00 91.50 680 HIS A C 1
ATOM 5301 O O . HIS A 1 680 ? -4.297 -23.636 -1.596 1.00 91.50 680 HIS A O 1
ATOM 5307 N N . ASP A 1 681 ? -5.576 -22.251 -2.782 1.00 92.81 681 ASP A N 1
ATOM 5308 C CA . ASP A 1 681 ? -5.915 -23.222 -3.816 1.00 92.81 681 ASP A CA 1
ATOM 5309 C C . ASP A 1 681 ? -5.644 -22.651 -5.207 1.00 92.81 681 ASP A C 1
ATOM 5311 O O . ASP A 1 681 ? -5.944 -21.496 -5.509 1.00 92.81 681 ASP A O 1
ATOM 5315 N N . LEU A 1 682 ? -5.094 -23.491 -6.081 1.00 95.25 682 LEU A N 1
ATOM 5316 C CA . LEU A 1 682 ? -4.845 -23.177 -7.483 1.00 95.25 682 LEU A CA 1
ATOM 5317 C C . LEU A 1 682 ? -5.365 -24.337 -8.328 1.00 95.25 682 LEU A C 1
ATOM 5319 O O . LEU A 1 682 ? -4.845 -25.451 -8.281 1.00 95.25 682 LEU A O 1
ATOM 5323 N N . ILE A 1 683 ? -6.422 -24.070 -9.090 1.00 94.12 683 ILE A N 1
ATOM 5324 C CA . ILE A 1 683 ? -7.170 -25.068 -9.850 1.00 94.12 683 ILE A CA 1
ATOM 5325 C C . ILE A 1 683 ? -7.030 -24.750 -11.337 1.00 94.12 683 ILE A C 1
ATOM 5327 O O . ILE A 1 683 ? -7.510 -23.720 -11.803 1.00 94.12 683 ILE A O 1
ATOM 5331 N N . GLU A 1 684 ? -6.409 -25.656 -12.093 1.00 94.25 684 GLU A N 1
ATOM 5332 C CA . GLU A 1 684 ? -6.362 -25.603 -13.557 1.00 94.25 684 GLU A CA 1
ATOM 5333 C C . GLU A 1 684 ? -7.282 -26.674 -14.144 1.00 94.25 684 GLU A C 1
ATOM 5335 O O . GLU A 1 684 ? -7.025 -27.871 -14.005 1.00 94.25 684 GLU A O 1
ATOM 5340 N N . THR A 1 685 ? -8.365 -26.263 -14.802 1.00 92.56 685 THR A N 1
ATOM 5341 C CA . THR A 1 685 ? -9.339 -27.207 -15.367 1.00 92.56 685 THR A CA 1
ATOM 5342 C C . THR A 1 685 ? -10.085 -26.618 -16.563 1.00 92.56 685 THR A C 1
ATOM 5344 O O . THR A 1 685 ? -9.862 -25.468 -16.944 1.00 92.56 685 THR A O 1
ATOM 5347 N N . GLU A 1 686 ? -10.927 -27.426 -17.201 1.00 90.00 686 GLU A N 1
ATOM 5348 C CA . GLU A 1 686 ? -11.793 -27.024 -18.310 1.00 90.00 686 GLU A CA 1
ATOM 5349 C C . GLU A 1 686 ? -13.244 -26.864 -17.860 1.00 90.00 686 GLU A C 1
ATOM 5351 O O . GLU A 1 686 ? -13.717 -27.573 -16.972 1.00 90.00 686 GLU A O 1
ATOM 5356 N N . LEU A 1 687 ? -13.953 -25.925 -18.488 1.00 86.00 687 LEU A N 1
ATOM 5357 C CA . LEU A 1 687 ? -15.390 -25.750 -18.331 1.00 86.00 687 LEU A CA 1
ATOM 5358 C C . LEU A 1 687 ? -16.121 -26.313 -19.562 1.00 86.00 687 LEU A C 1
ATOM 5360 O O . LEU A 1 687 ? -16.024 -25.724 -20.648 1.00 86.00 687 LEU A O 1
ATOM 5364 N N . PRO A 1 688 ? -16.859 -27.432 -19.425 1.00 78.62 688 PRO A N 1
ATOM 5365 C CA . PRO A 1 688 ? -17.636 -27.997 -20.520 1.00 78.62 688 PRO A CA 1
ATOM 5366 C C . PRO A 1 688 ? -18.867 -27.163 -20.904 1.00 78.62 688 PRO A C 1
ATOM 5368 O O . PRO A 1 688 ? -19.390 -26.332 -20.153 1.00 78.62 688 PRO A O 1
ATOM 5371 N N . TYR A 1 689 ? -19.391 -27.431 -22.101 1.00 67.25 689 TYR A N 1
ATOM 5372 C CA . TYR A 1 689 ? -20.601 -26.788 -22.616 1.00 67.25 689 TYR A CA 1
ATOM 5373 C C . TYR A 1 689 ? -21.827 -27.039 -21.711 1.00 67.25 689 TYR A C 1
ATOM 5375 O O . TYR A 1 689 ? -22.136 -28.182 -21.384 1.00 67.25 689 TYR A O 1
ATOM 5383 N N . LEU A 1 690 ? -22.557 -25.964 -21.366 1.00 58.97 690 LEU A N 1
ATOM 5384 C CA . LEU A 1 690 ? -23.713 -25.921 -20.439 1.00 58.97 690 LEU A CA 1
ATOM 5385 C C . LEU A 1 690 ? -23.442 -26.340 -18.982 1.00 58.97 690 LEU A C 1
ATOM 5387 O O . LEU A 1 690 ? -24.400 -26.511 -18.225 1.00 58.97 690 LEU A O 1
ATOM 5391 N N . ASP A 1 691 ? -22.180 -26.488 -18.585 1.00 75.06 691 ASP A N 1
ATOM 5392 C CA . ASP A 1 691 ? -21.827 -26.912 -17.233 1.00 75.06 691 ASP A CA 1
ATOM 5393 C C . ASP A 1 691 ? -21.507 -25.733 -16.299 1.00 75.06 691 ASP A C 1
ATOM 5395 O O . ASP A 1 691 ? -21.422 -24.568 -16.700 1.00 75.06 691 ASP A O 1
ATOM 5399 N N . SER A 1 692 ? -21.345 -26.050 -15.021 1.00 84.62 692 SER A N 1
ATOM 5400 C CA . SER A 1 692 ? -20.806 -25.154 -14.009 1.00 84.62 692 SER A CA 1
ATOM 5401 C C . SER A 1 692 ? -19.866 -25.904 -13.098 1.00 84.62 692 SER A C 1
ATOM 5403 O O . SER A 1 692 ? -20.227 -26.973 -12.608 1.00 84.62 692 SER A O 1
ATOM 5405 N N . LEU A 1 693 ? -18.717 -25.308 -12.802 1.00 88.88 693 LEU A N 1
ATOM 5406 C CA . LEU A 1 693 ? -17.838 -25.821 -11.769 1.00 88.88 693 LEU A CA 1
ATOM 5407 C C . LEU A 1 693 ? -18.146 -25.113 -10.452 1.00 88.88 693 LEU A C 1
ATOM 5409 O O . LEU A 1 693 ? -17.995 -23.898 -10.350 1.00 88.88 693 LEU A O 1
ATOM 5413 N N . ASP A 1 694 ? -18.533 -25.886 -9.445 1.00 92.62 694 ASP A N 1
ATOM 5414 C CA . ASP A 1 694 ? -18.645 -25.411 -8.072 1.00 92.62 694 ASP A CA 1
ATOM 5415 C C . ASP A 1 694 ? -17.444 -25.926 -7.280 1.00 92.62 694 ASP A C 1
ATOM 5417 O O . ASP A 1 694 ? -17.305 -27.128 -7.049 1.00 92.62 694 ASP A O 1
ATOM 5421 N N . TYR A 1 695 ? -16.588 -25.005 -6.855 1.00 91.62 695 TYR A N 1
ATOM 5422 C CA . TYR A 1 695 ? -15.568 -25.243 -5.849 1.00 91.62 695 TYR A CA 1
ATOM 5423 C C . TYR A 1 695 ? -16.116 -24.830 -4.484 1.00 91.62 695 TYR A C 1
ATOM 5425 O O . TYR A 1 695 ? -16.680 -23.747 -4.335 1.00 91.62 695 TYR A O 1
ATOM 5433 N N . GLN A 1 696 ? -15.989 -25.693 -3.483 1.00 92.38 696 GLN A N 1
ATOM 5434 C CA . GLN A 1 696 ? -16.465 -25.411 -2.132 1.00 92.38 696 GLN A CA 1
ATOM 5435 C C . GLN A 1 696 ? -15.300 -25.415 -1.163 1.00 92.38 696 GLN A C 1
ATOM 5437 O O . GLN A 1 696 ? -14.476 -26.324 -1.194 1.00 92.38 696 GLN A O 1
ATOM 5442 N N . PHE A 1 697 ? -15.299 -24.438 -0.267 1.00 87.75 697 PHE A N 1
ATOM 5443 C CA . PHE A 1 697 ? -14.380 -24.384 0.858 1.00 87.75 697 PHE A CA 1
ATOM 5444 C C . PHE A 1 697 ? -15.144 -23.942 2.107 1.00 87.75 697 PHE A C 1
ATOM 5446 O O . PHE A 1 697 ? -16.217 -23.333 2.026 1.00 87.75 697 PHE A O 1
ATOM 5453 N N . THR A 1 698 ? -14.609 -24.272 3.274 1.00 85.50 698 THR A N 1
ATOM 5454 C CA . THR A 1 698 ? -15.142 -23.800 4.550 1.00 85.50 698 THR A CA 1
ATOM 5455 C C . THR A 1 698 ? -14.258 -22.663 5.024 1.00 85.50 698 THR A C 1
ATOM 5457 O O . THR A 1 698 ? -13.098 -22.901 5.342 1.00 85.50 698 THR A O 1
ATOM 5460 N N . SER A 1 699 ? -14.803 -21.447 5.084 1.00 82.88 699 SER A N 1
ATOM 5461 C CA . SER A 1 699 ? -14.147 -20.385 5.835 1.00 82.88 699 SER A CA 1
ATOM 5462 C C . SER A 1 699 ? -14.429 -20.589 7.316 1.00 82.88 699 SER A C 1
ATOM 5464 O O . SER A 1 699 ? -15.560 -20.884 7.718 1.00 82.88 699 SER A O 1
ATOM 5466 N N . LEU A 1 700 ? -13.404 -20.399 8.131 1.00 73.38 700 LEU A N 1
ATOM 5467 C CA . LEU A 1 700 ? -13.540 -20.348 9.581 1.00 73.38 700 LEU A CA 1
ATOM 5468 C C . LEU A 1 700 ? -13.922 -18.940 10.074 1.00 73.38 700 LEU A C 1
ATOM 5470 O O . LEU A 1 700 ? -14.280 -18.774 11.239 1.00 73.38 700 LEU A O 1
ATOM 5474 N N . GLY A 1 701 ? -14.019 -17.991 9.138 1.00 66.75 701 GLY A N 1
ATOM 5475 C CA . GLY A 1 701 ? -14.467 -16.620 9.320 1.00 66.75 701 GLY A CA 1
ATOM 5476 C C . GLY A 1 701 ? -13.320 -15.666 9.610 1.00 66.75 701 GLY A C 1
ATOM 5477 O O . GLY A 1 701 ? -12.214 -16.087 9.905 1.00 66.75 701 GLY A O 1
ATOM 5478 N N . ALA A 1 702 ? -13.621 -14.370 9.548 1.00 64.81 702 ALA A N 1
ATOM 5479 C CA . ALA A 1 702 ? -12.757 -13.295 10.023 1.00 64.81 702 ALA A CA 1
ATOM 5480 C C . ALA A 1 702 ? -11.424 -13.085 9.282 1.00 64.81 702 ALA A C 1
ATOM 5482 O O . ALA A 1 702 ? -10.683 -12.167 9.611 1.00 64.81 702 ALA A O 1
ATOM 5483 N N . ASP A 1 703 ? -11.211 -13.818 8.199 1.00 73.50 703 ASP A N 1
ATOM 5484 C CA . ASP A 1 703 ? -10.106 -13.606 7.279 1.00 73.50 703 ASP A CA 1
ATOM 5485 C C . ASP A 1 703 ? -10.588 -13.074 5.924 1.00 73.50 703 ASP A C 1
ATOM 5487 O O . ASP A 1 703 ? -11.725 -13.374 5.503 1.00 73.50 703 ASP A O 1
ATOM 5491 N N . PRO A 1 704 ? -9.736 -12.316 5.212 1.00 84.62 704 PRO A N 1
ATOM 5492 C CA . PRO A 1 704 ? -10.003 -11.932 3.842 1.00 84.62 704 PRO A CA 1
ATOM 5493 C C . PRO A 1 704 ? -10.093 -13.166 2.947 1.00 84.62 704 PRO A C 1
ATOM 5495 O O . PRO A 1 704 ? -9.417 -14.176 3.132 1.00 84.62 704 PRO A O 1
ATOM 5498 N N . PHE A 1 705 ? -10.941 -13.055 1.936 1.00 92.38 705 PHE A N 1
ATOM 5499 C CA . PHE A 1 705 ? -11.058 -14.029 0.870 1.00 92.38 705 PHE A CA 1
ATOM 5500 C C . PHE A 1 705 ? -10.822 -13.348 -0.467 1.00 92.38 705 PHE A C 1
ATOM 5502 O O . PHE A 1 705 ? -11.338 -12.256 -0.724 1.00 92.38 705 PHE A O 1
ATOM 5509 N N . ARG A 1 706 ? -10.110 -14.031 -1.356 1.00 95.62 706 ARG A N 1
ATOM 5510 C CA . ARG A 1 706 ? -9.932 -13.618 -2.743 1.00 95.62 706 ARG A CA 1
ATOM 5511 C C . ARG A 1 706 ? -10.118 -14.830 -3.643 1.00 95.62 706 ARG A C 1
ATOM 5513 O O . ARG A 1 706 ? -9.556 -15.888 -3.395 1.00 95.62 706 ARG A O 1
ATOM 5520 N N . ALA A 1 707 ? -10.860 -14.672 -4.730 1.00 97.88 707 ALA A N 1
ATOM 5521 C CA . ALA A 1 707 ? -10.864 -15.617 -5.841 1.00 97.88 707 ALA A CA 1
ATOM 5522 C C . ALA A 1 707 ? -10.561 -14.871 -7.133 1.00 97.88 707 ALA A C 1
ATOM 5524 O O . ALA A 1 707 ? -11.162 -13.833 -7.391 1.00 97.88 707 ALA A O 1
ATOM 5525 N N . THR A 1 708 ? -9.640 -15.387 -7.942 1.00 98.56 708 THR A N 1
ATOM 5526 C CA . THR A 1 708 ? -9.294 -14.851 -9.262 1.00 98.56 708 THR A CA 1
ATOM 5527 C C . THR A 1 708 ? -9.434 -15.945 -10.301 1.00 98.56 708 THR A C 1
ATOM 5529 O O . THR A 1 708 ? -8.756 -16.968 -10.235 1.00 98.56 708 THR A O 1
ATOM 5532 N N . LEU A 1 709 ? -10.323 -15.714 -11.256 1.00 98.50 709 LEU A N 1
ATOM 5533 C CA . LEU A 1 709 ? -10.538 -16.528 -12.438 1.00 98.50 709 LEU A CA 1
ATOM 5534 C C . LEU A 1 709 ? -9.809 -15.877 -13.616 1.00 98.50 709 LEU A C 1
ATOM 5536 O O . LEU A 1 709 ? -9.959 -14.681 -13.834 1.00 98.50 709 LEU A O 1
ATOM 5540 N N . SER A 1 710 ? -9.041 -16.646 -14.382 1.00 98.31 710 SER A N 1
ATOM 5541 C CA . SER A 1 710 ? -8.317 -16.154 -15.562 1.00 98.31 710 SER A CA 1
ATOM 5542 C C . SER A 1 710 ? -8.299 -17.212 -16.660 1.00 98.31 710 SER A C 1
ATOM 5544 O O . SER A 1 710 ? -8.053 -18.391 -16.390 1.00 98.31 710 SER A O 1
ATOM 5546 N N . TRP A 1 711 ? -8.543 -16.812 -17.910 1.00 98.06 711 TRP A N 1
ATOM 5547 C CA . TRP A 1 711 ? -8.530 -17.725 -19.055 1.00 98.06 711 TRP A CA 1
ATOM 5548 C C . TRP A 1 711 ? -7.910 -17.104 -20.309 1.00 98.06 711 TRP A C 1
ATOM 5550 O O . TRP A 1 711 ? -7.985 -15.899 -20.553 1.00 98.06 711 TRP A O 1
ATOM 5560 N N . SER A 1 712 ? -7.299 -17.958 -21.134 1.00 97.12 712 SER A N 1
ATOM 5561 C CA . SER A 1 712 ? -6.891 -17.591 -22.491 1.00 97.12 712 SER A CA 1
ATOM 5562 C C . SER A 1 712 ? -8.118 -17.669 -23.395 1.00 97.12 712 SER A C 1
ATOM 5564 O O . SER A 1 712 ? -8.546 -18.759 -23.775 1.00 97.12 712 SER A O 1
ATOM 5566 N N . ASP A 1 713 ? -8.705 -16.519 -23.695 1.00 97.06 713 ASP A N 1
ATOM 5567 C CA . ASP A 1 713 ? -9.931 -16.373 -24.473 1.00 97.06 713 ASP A CA 1
ATOM 5568 C C . ASP A 1 713 ? -9.666 -16.575 -25.978 1.00 97.06 713 ASP A C 1
ATOM 5570 O O . ASP A 1 713 ? -8.601 -16.176 -26.464 1.00 97.06 713 ASP A O 1
ATOM 5574 N N . PRO A 1 714 ? -10.583 -17.158 -26.774 1.00 96.44 714 PRO A N 1
ATOM 5575 C CA . PRO A 1 714 ? -10.414 -17.188 -28.220 1.00 96.44 714 PRO A CA 1
ATOM 5576 C C . PRO A 1 714 ? -10.231 -15.778 -28.806 1.00 96.44 714 PRO A C 1
ATOM 5578 O O . PRO A 1 714 ? -10.743 -14.794 -28.265 1.00 96.44 714 PRO A O 1
ATOM 5581 N N . PRO A 1 715 ? -9.523 -15.640 -29.938 1.00 96.56 715 PRO A N 1
ATOM 5582 C CA . PRO A 1 715 ? -9.267 -14.336 -30.540 1.00 96.56 715 PRO A CA 1
ATOM 5583 C C . PRO A 1 715 ? -10.571 -13.622 -30.912 1.00 96.56 715 PRO A C 1
ATOM 5585 O O . PRO A 1 715 ? -11.449 -14.208 -31.552 1.00 96.56 715 PRO A O 1
ATOM 5588 N N . GLY A 1 716 ? -10.665 -12.341 -30.547 1.00 95.50 716 GLY A N 1
ATOM 5589 C CA . GLY A 1 716 ? -11.802 -11.484 -30.872 1.00 95.50 716 GLY A CA 1
ATOM 5590 C C . GLY A 1 716 ? -11.945 -11.233 -32.376 1.00 95.50 716 GLY A C 1
ATOM 5591 O O . GLY A 1 716 ? -11.112 -11.647 -33.197 1.00 95.50 716 GLY A O 1
ATOM 5592 N N . THR A 1 717 ? -13.017 -10.535 -32.749 1.00 95.25 717 THR A N 1
ATOM 5593 C CA . THR A 1 717 ? -13.251 -10.098 -34.132 1.00 95.25 717 THR A CA 1
ATOM 5594 C C . THR A 1 717 ? -13.023 -8.589 -34.227 1.00 95.25 717 THR A C 1
ATOM 5596 O O . THR A 1 717 ? -13.889 -7.842 -33.783 1.00 95.25 717 THR A O 1
ATOM 5599 N N . PRO A 1 718 ? -11.892 -8.133 -34.800 1.00 94.00 718 PRO A N 1
ATOM 5600 C CA . PRO A 1 718 ? -11.617 -6.717 -35.007 1.00 94.00 718 PRO A CA 1
ATOM 5601 C C . PRO A 1 718 ? -12.739 -6.040 -35.788 1.00 94.00 718 PRO A C 1
ATOM 5603 O O . PRO A 1 718 ? -13.224 -6.580 -36.790 1.00 94.00 718 PRO A O 1
ATOM 5606 N N . VAL A 1 719 ? -13.120 -4.849 -35.342 1.00 94.38 719 VAL A N 1
ATOM 5607 C CA . VAL A 1 719 ? -14.126 -4.019 -36.006 1.00 94.38 719 VAL A CA 1
ATOM 5608 C C . VAL A 1 719 ? -13.480 -3.073 -37.017 1.00 94.38 719 VAL A C 1
ATOM 5610 O O . VAL A 1 719 ? -12.261 -3.051 -37.200 1.00 94.38 719 VAL A O 1
ATOM 5613 N N . THR A 1 720 ? -14.311 -2.332 -37.749 1.00 93.50 720 THR A N 1
ATOM 5614 C CA . THR A 1 720 ? -13.803 -1.295 -38.659 1.00 93.50 720 THR A CA 1
ATOM 5615 C C . THR A 1 720 ? -13.183 -0.167 -37.827 1.00 93.50 720 THR A C 1
ATOM 5617 O O . THR A 1 720 ? -13.804 0.202 -36.836 1.00 93.50 720 THR A O 1
ATOM 5620 N N . PRO A 1 721 ? -12.011 0.379 -38.208 1.00 93.81 721 PRO A N 1
ATOM 5621 C CA . PRO A 1 721 ? -11.402 1.518 -37.523 1.00 93.81 721 PRO A CA 1
ATOM 5622 C C . PRO A 1 721 ? -12.373 2.683 -37.301 1.00 93.81 721 PRO A C 1
ATOM 5624 O O . PRO A 1 721 ? -13.008 3.156 -38.246 1.00 93.81 721 PRO A O 1
ATOM 5627 N N . SER A 1 722 ? -12.469 3.128 -36.054 1.00 93.06 722 SER A N 1
ATOM 5628 C CA . SER A 1 722 ? -13.205 4.306 -35.588 1.00 93.06 722 SER A CA 1
ATOM 5629 C C . SER A 1 722 ? -12.659 4.706 -34.218 1.00 93.06 722 SER A C 1
ATOM 5631 O O . SER A 1 722 ? -12.023 3.873 -33.582 1.00 93.06 722 SER A O 1
ATOM 5633 N N . ILE A 1 723 ? -12.933 5.928 -33.759 1.00 92.19 723 ILE A N 1
ATOM 5634 C CA . ILE A 1 723 ? -12.644 6.347 -32.378 1.00 92.19 723 ILE A CA 1
ATOM 5635 C C . ILE A 1 723 ? -13.527 5.562 -31.397 1.00 92.19 723 ILE A C 1
ATOM 5637 O O . ILE A 1 723 ? -14.725 5.387 -31.649 1.00 92.19 723 ILE A O 1
ATOM 5641 N N . ASP A 1 724 ? -12.908 5.056 -30.336 1.00 89.69 724 ASP A N 1
ATOM 5642 C CA . ASP A 1 724 ? -13.482 4.384 -29.164 1.00 89.69 724 ASP A CA 1
ATOM 5643 C C . ASP A 1 724 ? -14.627 3.382 -29.443 1.00 89.69 724 ASP A C 1
ATOM 5645 O O . ASP A 1 724 ? -15.720 3.479 -28.858 1.00 89.69 724 ASP A O 1
ATOM 5649 N N . PRO A 1 725 ? -14.459 2.400 -30.353 1.00 91.81 725 PRO A N 1
ATOM 5650 C CA . PRO A 1 725 ? -15.469 1.383 -30.602 1.00 91.81 725 PRO A CA 1
ATOM 5651 C C . PRO A 1 725 ? -15.754 0.564 -29.339 1.00 91.81 725 PRO A C 1
ATOM 5653 O O . PRO A 1 725 ? -14.945 -0.231 -28.875 1.00 91.81 725 PRO A O 1
ATOM 5656 N N . GLY A 1 726 ? -16.977 0.685 -28.823 1.00 89.56 726 GLY A N 1
ATOM 5657 C CA . GLY A 1 726 ? -17.418 -0.032 -27.623 1.00 89.56 726 GLY A CA 1
ATOM 5658 C C . GLY A 1 726 ? -17.782 -1.508 -27.827 1.00 89.56 726 GLY A C 1
ATOM 5659 O O . GLY A 1 726 ? -18.461 -2.068 -26.962 1.00 89.56 726 GLY A O 1
ATOM 5660 N N . ASP A 1 727 ? -17.428 -2.112 -28.964 1.00 93.69 727 ASP A N 1
ATOM 5661 C CA . ASP A 1 727 ? -17.681 -3.520 -29.270 1.00 93.69 727 ASP A CA 1
ATOM 5662 C C . ASP A 1 727 ? -16.866 -4.425 -28.338 1.00 93.69 727 ASP A C 1
ATOM 5664 O O . ASP A 1 727 ? -15.657 -4.281 -28.207 1.00 93.69 727 ASP A O 1
ATOM 5668 N N . ILE A 1 728 ? -17.525 -5.393 -27.700 1.00 93.31 728 ILE A N 1
ATOM 5669 C CA . ILE A 1 728 ? -16.871 -6.298 -26.748 1.00 93.31 728 ILE A CA 1
ATOM 5670 C C . ILE A 1 728 ? -15.974 -7.283 -27.503 1.00 93.31 728 ILE A C 1
ATOM 5672 O O . ILE A 1 728 ? -16.445 -8.012 -28.380 1.00 93.31 728 ILE A O 1
ATOM 5676 N N . MET A 1 729 ? -14.692 -7.342 -27.130 1.00 95.81 729 MET A N 1
ATOM 5677 C CA . MET A 1 729 ? -13.736 -8.262 -27.753 1.00 95.81 729 MET A CA 1
ATOM 5678 C C . MET A 1 729 ? -13.705 -9.640 -27.093 1.00 95.81 729 MET A C 1
ATOM 5680 O O . MET A 1 729 ? -13.146 -10.568 -27.686 1.00 95.81 729 MET A O 1
ATOM 5684 N N . LEU A 1 730 ? -14.285 -9.792 -25.898 1.00 95.19 730 LEU A N 1
ATOM 5685 C CA . LEU A 1 730 ? -14.442 -11.067 -25.193 1.00 95.19 730 LEU A CA 1
ATOM 5686 C C . LEU A 1 730 ? -15.308 -12.048 -26.004 1.00 95.19 730 LEU A C 1
ATOM 5688 O O . LEU A 1 730 ? -16.356 -11.675 -26.529 1.00 95.19 730 LEU A O 1
ATOM 5692 N N . VAL A 1 731 ? -14.864 -13.302 -26.129 1.00 95.31 731 VAL A N 1
ATOM 5693 C CA . VAL A 1 731 ? -15.545 -14.342 -26.921 1.00 95.31 731 VAL A CA 1
ATOM 5694 C C . VAL A 1 731 ? -16.200 -15.384 -26.022 1.00 95.31 731 VAL A C 1
ATOM 5696 O O . VAL A 1 731 ? -17.382 -15.685 -26.197 1.00 95.31 731 VAL A O 1
ATOM 5699 N N . HIS A 1 732 ? -15.449 -15.958 -25.085 1.00 93.69 732 HIS A N 1
ATOM 5700 C CA . HIS A 1 732 ? -15.976 -16.831 -24.047 1.00 93.69 732 HIS A CA 1
ATOM 5701 C C . HIS A 1 732 ? -16.151 -16.018 -22.763 1.00 93.69 732 HIS A C 1
ATOM 5703 O O . HIS A 1 732 ? -15.177 -15.648 -22.115 1.00 93.69 732 HIS A O 1
ATOM 5709 N N . ASP A 1 733 ? -17.408 -15.754 -22.414 1.00 93.06 733 ASP A N 1
ATOM 5710 C CA . ASP A 1 733 ? -17.808 -15.026 -21.209 1.00 93.06 733 ASP A CA 1
ATOM 5711 C C . ASP A 1 733 ? -17.949 -16.019 -20.045 1.00 93.06 733 ASP A C 1
ATOM 5713 O O . ASP A 1 733 ? -18.954 -16.736 -19.952 1.00 93.06 733 ASP A O 1
ATOM 5717 N N . LEU A 1 734 ? -16.890 -16.143 -19.236 1.00 94.38 734 LEU A N 1
ATOM 5718 C CA . LEU A 1 734 ? -16.864 -16.972 -18.034 1.00 94.38 734 LEU A CA 1
ATOM 5719 C C . LEU A 1 734 ? -17.185 -16.104 -16.816 1.00 94.38 734 LEU A C 1
ATOM 5721 O O . LEU A 1 734 ? -16.596 -15.052 -16.628 1.00 94.38 734 LEU A O 1
ATOM 5725 N N . ASP A 1 735 ? -18.065 -16.609 -15.958 1.00 93.12 735 ASP A N 1
ATOM 5726 C CA . ASP A 1 735 ? -18.597 -15.925 -14.787 1.00 93.12 735 ASP A CA 1
ATOM 5727 C C . ASP A 1 735 ? -18.099 -16.564 -13.487 1.00 93.12 735 ASP A C 1
ATOM 5729 O O . ASP A 1 735 ? -18.460 -17.701 -13.165 1.00 93.12 735 ASP A O 1
ATOM 5733 N N . LEU A 1 736 ? -17.379 -15.794 -12.682 1.00 96.88 736 LEU A N 1
ATOM 5734 C CA . LEU A 1 736 ? -17.045 -16.065 -11.293 1.00 96.88 736 LEU A CA 1
ATOM 5735 C C . LEU A 1 736 ? -18.140 -15.510 -10.378 1.00 96.88 736 LEU A C 1
ATOM 5737 O O . LEU A 1 736 ? -18.496 -14.331 -10.418 1.00 96.88 736 LEU A O 1
ATOM 5741 N N . ARG A 1 737 ? -18.675 -16.359 -9.502 1.00 96.06 737 ARG A N 1
ATOM 5742 C CA . ARG A 1 737 ? -19.572 -15.963 -8.409 1.00 96.06 737 ARG A CA 1
ATOM 5743 C C . ARG A 1 737 ? -19.125 -16.625 -7.126 1.00 96.06 737 ARG A C 1
ATOM 5745 O O . ARG A 1 737 ? -18.792 -17.805 -7.131 1.00 96.06 737 ARG A O 1
ATOM 5752 N N . VAL A 1 738 ? -19.195 -15.901 -6.018 1.00 97.25 738 VAL A N 1
ATOM 5753 C CA . VAL A 1 738 ? -18.926 -16.476 -4.697 1.00 97.25 738 VAL A CA 1
ATOM 5754 C C . VAL A 1 738 ? -20.190 -16.385 -3.870 1.00 97.25 738 VAL A C 1
ATOM 5756 O O . VAL A 1 738 ? -20.747 -15.308 -3.697 1.00 97.25 738 VAL A O 1
ATOM 5759 N N . ILE A 1 739 ? -20.687 -17.534 -3.431 1.00 95.88 739 ILE A N 1
ATOM 5760 C CA . ILE A 1 739 ? -21.915 -17.658 -2.652 1.00 95.88 739 ILE A CA 1
ATOM 5761 C C . ILE A 1 739 ? -21.503 -17.882 -1.203 1.00 95.88 739 ILE A C 1
ATOM 5763 O O . ILE A 1 739 ? -20.812 -18.862 -0.917 1.00 95.88 739 ILE A O 1
ATOM 5767 N N . ASP A 1 740 ? -21.897 -16.968 -0.323 1.00 91.75 740 ASP A N 1
ATOM 5768 C CA . ASP A 1 740 ? -21.594 -17.039 1.104 1.00 91.75 740 ASP A CA 1
ATOM 5769 C C . ASP A 1 740 ? -22.489 -18.064 1.844 1.00 91.75 740 ASP A C 1
ATOM 5771 O O . ASP A 1 740 ? -23.462 -18.580 1.273 1.00 91.75 740 ASP A O 1
ATOM 5775 N N . PRO A 1 741 ? -22.209 -18.357 3.129 1.00 89.38 741 PRO A N 1
ATOM 5776 C CA . PRO A 1 741 ? -23.013 -19.279 3.932 1.00 89.38 741 PRO A CA 1
ATOM 5777 C C . PRO A 1 741 ? -24.481 -18.855 4.111 1.00 89.38 741 PRO A C 1
ATOM 5779 O O . PRO A 1 741 ? -25.334 -19.701 4.389 1.00 89.38 741 PRO A O 1
ATOM 5782 N N . ASN A 1 742 ? -24.794 -17.567 3.941 1.00 87.62 742 ASN A N 1
ATOM 5783 C CA . ASN A 1 742 ? -26.143 -17.006 4.035 1.00 87.62 742 ASN A CA 1
ATOM 5784 C C . ASN A 1 742 ? -26.892 -17.026 2.689 1.00 87.62 742 ASN A C 1
ATOM 5786 O O . ASN A 1 742 ? -28.077 -16.690 2.633 1.00 87.62 742 ASN A O 1
ATOM 5790 N N . GLY A 1 743 ? -26.227 -17.430 1.603 1.00 87.94 743 GLY A N 1
ATOM 5791 C CA . GLY A 1 743 ? -26.757 -17.430 0.243 1.00 87.94 743 GLY A CA 1
ATOM 5792 C C . GLY A 1 743 ? -26.617 -16.095 -0.501 1.00 87.94 743 GLY A C 1
ATOM 5793 O O . GLY A 1 743 ? -27.186 -15.961 -1.588 1.00 87.94 743 GLY A O 1
ATOM 5794 N N . GLN A 1 744 ? -25.883 -15.118 0.038 1.00 90.00 744 GLN A N 1
ATOM 5795 C CA . GLN A 1 744 ? -25.515 -13.887 -0.660 1.00 90.00 744 GLN A CA 1
ATOM 5796 C C . GLN A 1 744 ? -24.527 -14.198 -1.788 1.00 90.00 744 GLN A C 1
ATOM 5798 O O . GLN A 1 744 ? -23.573 -14.953 -1.615 1.00 90.00 744 GLN A O 1
ATOM 5803 N N . VAL A 1 745 ? -24.754 -13.596 -2.957 1.00 92.38 745 VAL A N 1
ATOM 5804 C CA . VAL A 1 745 ? -23.870 -13.725 -4.120 1.00 92.38 745 VAL A CA 1
ATOM 5805 C C . VAL A 1 745 ? -22.966 -12.500 -4.209 1.00 92.38 745 VAL A C 1
ATOM 5807 O O . VAL A 1 745 ? -23.454 -11.378 -4.337 1.00 92.38 745 VAL A O 1
ATOM 5810 N N . HIS A 1 746 ? -21.659 -12.730 -4.184 1.00 93.06 746 HIS A N 1
ATOM 5811 C CA . HIS A 1 746 ? -20.624 -11.733 -4.423 1.00 93.06 746 HIS A CA 1
ATOM 5812 C C . HIS A 1 746 ? -20.199 -11.759 -5.894 1.00 93.06 746 HIS A C 1
ATOM 5814 O O . HIS A 1 746 ? -20.034 -12.829 -6.494 1.00 93.06 746 HIS A O 1
ATOM 5820 N N . PHE A 1 747 ? -20.045 -10.563 -6.458 1.00 95.00 747 PHE A N 1
ATOM 5821 C CA . PHE A 1 747 ? -19.746 -10.323 -7.867 1.00 95.00 747 PHE A CA 1
ATOM 5822 C C . PHE A 1 747 ? -18.303 -9.841 -8.048 1.00 95.00 747 PHE A C 1
ATOM 5824 O O . PHE A 1 747 ? -17.754 -9.237 -7.122 1.00 95.00 747 PHE A O 1
ATOM 5831 N N . PRO A 1 748 ? -17.691 -10.100 -9.214 1.00 96.81 748 PRO A N 1
ATOM 5832 C CA . PRO A 1 748 ? -16.335 -9.656 -9.498 1.00 96.81 748 PRO A CA 1
ATOM 5833 C C . PRO A 1 748 ? -16.258 -8.137 -9.674 1.00 96.81 748 PRO A C 1
ATOM 5835 O O . PRO A 1 748 ? -17.269 -7.469 -9.915 1.00 96.81 748 PRO A O 1
ATOM 5838 N N . TYR A 1 749 ? -15.048 -7.592 -9.563 1.00 95.69 749 TYR A N 1
ATOM 5839 C CA . TYR A 1 749 ? -14.773 -6.194 -9.891 1.00 95.69 749 TYR A CA 1
ATOM 5840 C C . TYR A 1 749 ? -14.937 -5.896 -11.387 1.00 95.69 749 TYR A C 1
ATOM 5842 O O . TYR A 1 749 ? -14.693 -6.747 -12.247 1.00 95.69 749 TYR A O 1
ATOM 5850 N N . LYS A 1 750 ? -15.306 -4.647 -11.683 1.00 90.69 750 LYS A N 1
ATOM 5851 C CA . LYS A 1 750 ? -15.276 -4.041 -13.016 1.00 90.69 750 LYS A CA 1
ATOM 5852 C C . LYS A 1 750 ? -15.095 -2.521 -12.934 1.00 90.69 750 LYS A C 1
ATOM 5854 O O . LYS A 1 750 ? -15.414 -1.905 -11.914 1.00 90.69 750 LYS A O 1
ATOM 5859 N N . LEU A 1 751 ? -14.632 -1.917 -14.028 1.00 90.38 751 LEU A N 1
ATOM 5860 C CA . LEU A 1 751 ? -14.461 -0.464 -14.141 1.00 90.38 751 LEU A CA 1
ATOM 5861 C C . LEU A 1 751 ? -15.680 0.236 -14.743 1.00 90.38 751 LEU A C 1
ATOM 5863 O O . LEU A 1 751 ? -16.469 -0.343 -15.498 1.00 90.38 751 LEU A O 1
ATOM 5867 N N . ASN A 1 752 ? -15.799 1.530 -14.441 1.00 84.75 752 ASN A N 1
ATOM 5868 C CA . ASN A 1 752 ? -16.662 2.436 -15.185 1.00 84.75 752 ASN A CA 1
ATOM 5869 C C . ASN A 1 752 ? -15.893 2.984 -16.393 1.00 84.75 752 ASN A C 1
ATOM 5871 O O . ASN A 1 752 ? -15.111 3.920 -16.264 1.00 84.75 752 ASN A O 1
ATOM 5875 N N . LYS A 1 753 ? -16.142 2.433 -17.584 1.00 81.12 753 LYS A N 1
ATOM 5876 C CA . LYS A 1 753 ? -15.426 2.864 -18.793 1.00 81.12 753 LYS A CA 1
ATOM 5877 C C . LYS A 1 753 ? -15.649 4.331 -19.185 1.00 81.12 753 LYS A C 1
ATOM 5879 O O . LYS A 1 753 ? -14.824 4.894 -19.884 1.00 81.12 753 LYS A O 1
ATOM 5884 N N . PHE A 1 754 ? -16.761 4.942 -18.769 1.00 78.25 754 PHE A N 1
ATOM 5885 C CA . PHE A 1 754 ? -17.086 6.332 -19.121 1.00 78.25 754 PHE A CA 1
ATOM 5886 C C . PHE A 1 754 ? -16.475 7.352 -18.158 1.00 78.25 754 PHE A C 1
ATOM 5888 O O . PHE A 1 754 ? -16.436 8.540 -18.466 1.00 78.25 754 PHE A O 1
ATOM 5895 N N . ASP A 1 755 ? -16.046 6.898 -16.982 1.00 84.31 755 ASP A N 1
ATOM 5896 C CA . ASP A 1 755 ? -15.328 7.708 -16.006 1.00 84.31 755 ASP A CA 1
ATOM 5897 C C . ASP A 1 755 ? -14.321 6.809 -15.280 1.00 84.31 755 ASP A C 1
ATOM 5899 O O . ASP A 1 755 ? -14.600 6.306 -14.185 1.00 84.31 755 ASP A O 1
ATOM 5903 N N . PRO A 1 756 ? -13.151 6.577 -15.897 1.00 83.06 756 PRO A N 1
ATOM 5904 C CA . PRO A 1 756 ? -12.159 5.666 -15.350 1.00 83.06 756 PRO A CA 1
ATOM 5905 C C . PRO A 1 756 ? -11.533 6.197 -14.051 1.00 83.06 756 PRO A C 1
ATOM 5907 O O . PRO A 1 756 ? -10.840 5.459 -13.365 1.00 83.06 756 PRO A O 1
ATOM 5910 N N . THR A 1 757 ? -11.781 7.455 -13.663 1.00 86.19 757 THR A N 1
ATOM 5911 C CA . THR A 1 757 ? -11.247 8.025 -12.415 1.00 86.19 757 THR A CA 1
ATOM 5912 C C . THR A 1 757 ? -11.955 7.527 -11.153 1.00 86.19 757 THR A C 1
ATOM 5914 O O . THR A 1 757 ? -11.427 7.706 -10.053 1.00 86.19 757 THR A O 1
ATOM 5917 N N . GLN A 1 758 ? -13.121 6.893 -11.299 1.00 87.38 758 GLN A N 1
ATOM 5918 C CA . GLN A 1 758 ? -13.881 6.315 -10.193 1.00 87.38 758 GLN A CA 1
ATOM 5919 C C . GLN A 1 758 ? -13.269 5.000 -9.705 1.00 87.38 758 GLN A C 1
ATOM 5921 O O . GLN A 1 758 ? -12.673 4.251 -10.476 1.00 87.38 758 GLN A O 1
ATOM 5926 N N . ALA A 1 759 ? -13.471 4.698 -8.419 1.00 88.19 759 ALA A N 1
ATOM 5927 C CA . ALA A 1 759 ? -13.138 3.394 -7.856 1.00 88.19 759 ALA A CA 1
ATOM 5928 C C . ALA A 1 759 ? -13.860 2.261 -8.609 1.00 88.19 759 ALA A C 1
ATOM 5930 O O . ALA A 1 759 ? -15.008 2.424 -9.041 1.00 88.19 759 ALA A O 1
ATOM 5931 N N . ALA A 1 760 ? -13.213 1.098 -8.717 1.00 90.31 760 ALA A N 1
ATOM 5932 C CA . ALA A 1 760 ? -13.880 -0.101 -9.204 1.00 90.31 760 ALA A CA 1
ATOM 5933 C C . ALA A 1 760 ? -15.097 -0.441 -8.339 1.00 90.31 760 ALA A C 1
ATOM 5935 O O . ALA A 1 760 ? -15.127 -0.230 -7.125 1.00 90.31 760 ALA A O 1
ATOM 5936 N N . PHE A 1 761 ? -16.104 -1.026 -8.974 1.00 89.44 761 PHE A N 1
ATOM 5937 C CA . PHE A 1 761 ? -17.296 -1.521 -8.300 1.00 89.44 761 PHE A CA 1
ATOM 5938 C C . PHE A 1 761 ? -17.508 -2.990 -8.652 1.00 89.44 761 PHE A C 1
ATOM 5940 O O . PHE A 1 761 ? -16.947 -3.500 -9.621 1.00 89.44 761 PHE A O 1
ATOM 5947 N N . THR A 1 762 ? -18.305 -3.693 -7.852 1.00 91.69 762 THR A N 1
ATOM 5948 C CA . THR A 1 762 ? -18.622 -5.098 -8.116 1.00 91.69 762 THR A CA 1
ATOM 5949 C C . THR A 1 762 ? -19.885 -5.217 -8.956 1.00 91.69 762 THR A C 1
ATOM 5951 O O . THR A 1 762 ? -20.841 -4.451 -8.810 1.00 91.69 762 THR A O 1
ATOM 5954 N N . GLY A 1 763 ? -19.905 -6.177 -9.869 1.00 91.38 763 GLY A N 1
ATOM 5955 C CA . GLY A 1 763 ? -21.056 -6.411 -10.724 1.00 91.38 763 GLY A CA 1
ATOM 5956 C C . GLY A 1 763 ? -20.791 -7.496 -11.747 1.00 91.38 763 GLY A C 1
ATOM 5957 O O . GLY A 1 763 ? -19.753 -8.145 -11.741 1.00 91.38 763 GLY A O 1
ATOM 5958 N N . ASP A 1 764 ? -21.754 -7.698 -12.638 1.00 87.94 764 ASP A N 1
ATOM 5959 C CA . ASP A 1 764 ? -21.579 -8.640 -13.733 1.00 87.94 764 ASP A CA 1
ATOM 5960 C C . ASP A 1 764 ? -20.512 -8.120 -14.712 1.00 87.94 764 ASP A C 1
ATOM 5962 O O . ASP A 1 764 ? -20.709 -7.074 -15.355 1.00 87.94 764 ASP A O 1
ATOM 5966 N N . ASN A 1 765 ? -19.365 -8.799 -14.772 1.00 91.44 765 ASN A N 1
ATOM 5967 C CA . ASN A 1 765 ? -18.317 -8.511 -15.740 1.00 91.44 765 ASN A CA 1
ATOM 5968 C C . ASN A 1 765 ? -18.601 -9.339 -17.003 1.00 91.44 765 ASN A C 1
ATOM 5970 O O . ASN A 1 765 ? -19.000 -10.490 -16.930 1.00 91.44 765 ASN A O 1
ATOM 5974 N N . ILE A 1 766 ? -18.557 -8.677 -18.157 1.00 91.62 766 ILE A N 1
ATOM 5975 C CA . ILE A 1 766 ? -18.873 -9.268 -19.471 1.00 91.62 766 ILE A CA 1
ATOM 5976 C C . ILE A 1 766 ? -17.812 -8.874 -20.507 1.00 91.62 766 ILE A C 1
ATOM 5978 O O . ILE A 1 766 ? -18.059 -8.922 -21.711 1.00 91.62 766 ILE A O 1
ATOM 5982 N N . ILE A 1 767 ? -16.682 -8.344 -20.031 1.00 93.19 767 ILE A N 1
ATOM 5983 C CA . ILE A 1 767 ? -15.710 -7.590 -20.825 1.00 93.19 767 ILE A CA 1
ATOM 5984 C C . ILE A 1 767 ? -14.301 -8.155 -20.610 1.00 93.19 767 ILE A C 1
ATOM 5986 O O . ILE A 1 767 ? -13.575 -8.363 -21.582 1.00 93.19 767 ILE A O 1
ATOM 5990 N N . ASP A 1 768 ? -13.914 -8.435 -19.364 1.00 96.50 768 ASP A N 1
ATOM 5991 C CA . ASP A 1 768 ? -12.576 -8.923 -19.026 1.00 96.50 768 ASP A CA 1
ATOM 5992 C C . ASP A 1 768 ? -12.478 -10.454 -19.080 1.00 96.50 768 ASP A C 1
ATOM 5994 O O . ASP A 1 768 ? -13.396 -11.167 -18.688 1.00 96.50 768 ASP A O 1
ATOM 5998 N N . ASN A 1 769 ? -11.320 -10.973 -19.506 1.00 97.56 769 ASN A N 1
ATOM 5999 C CA . ASN A 1 769 ? -10.973 -12.399 -19.401 1.00 97.56 769 ASN A CA 1
ATOM 6000 C C . ASN A 1 769 ? -10.252 -12.754 -18.085 1.00 97.56 769 ASN A C 1
ATOM 6002 O O . ASN A 1 769 ? -9.585 -13.789 -17.976 1.00 97.56 769 ASN A O 1
ATOM 6006 N N . VAL A 1 770 ? -10.350 -11.853 -17.107 1.00 98.31 770 VAL A N 1
ATOM 6007 C CA . VAL A 1 770 ? -9.916 -12.030 -15.726 1.00 98.31 770 VAL A CA 1
ATOM 6008 C C . VAL A 1 770 ? -11.003 -11.457 -14.829 1.00 98.31 770 VAL A C 1
ATOM 6010 O O . VAL A 1 770 ? -11.359 -10.289 -14.955 1.00 98.31 770 VAL A O 1
ATOM 6013 N N . GLU A 1 771 ? -11.501 -12.260 -13.898 1.00 98.25 771 GLU A N 1
ATOM 6014 C CA . GLU A 1 771 ? -12.474 -11.831 -12.900 1.00 98.25 771 GLU A CA 1
ATOM 6015 C C . GLU A 1 771 ? -11.922 -12.067 -11.498 1.00 98.25 771 GLU A C 1
ATOM 6017 O O . GLU A 1 771 ? -11.413 -13.147 -11.198 1.00 98.25 771 GLU A O 1
ATOM 6022 N N . GLN A 1 772 ? -12.052 -11.080 -10.611 1.00 98.19 772 GLN A N 1
ATOM 6023 C CA . GLN A 1 772 ? -11.652 -11.222 -9.214 1.00 98.19 772 GLN A CA 1
ATOM 6024 C C . GLN A 1 772 ? -12.784 -10.815 -8.277 1.00 98.19 772 GLN A C 1
ATOM 6026 O O . GLN A 1 772 ? -13.341 -9.725 -8.402 1.00 98.19 772 GLN A O 1
ATOM 6031 N N . VAL A 1 773 ? -13.083 -11.685 -7.314 1.00 97.94 773 VAL A N 1
ATOM 6032 C CA . VAL A 1 773 ? -13.957 -11.402 -6.174 1.00 97.94 773 VAL A CA 1
ATOM 6033 C C . VAL A 1 773 ? -13.089 -11.287 -4.931 1.00 97.94 773 VAL A C 1
ATOM 6035 O O . VAL A 1 773 ? -12.335 -12.209 -4.622 1.00 97.94 773 VAL A O 1
ATOM 6038 N N . PHE A 1 774 ? -13.228 -10.183 -4.203 1.00 94.38 774 PHE A N 1
ATOM 6039 C CA . PHE A 1 774 ? -12.611 -9.983 -2.897 1.00 94.38 774 PHE A CA 1
ATOM 6040 C C . PHE A 1 774 ? -13.696 -9.782 -1.837 1.00 94.38 774 PHE A C 1
ATOM 6042 O O . PHE A 1 774 ? -14.650 -9.030 -2.040 1.00 94.38 774 PHE A O 1
ATOM 6049 N N . ILE A 1 775 ? -13.553 -10.463 -0.705 1.00 89.50 775 ILE A N 1
ATOM 6050 C CA . ILE A 1 775 ? -14.389 -10.284 0.479 1.00 89.50 775 ILE A CA 1
ATOM 6051 C C . ILE A 1 775 ? -13.433 -9.918 1.606 1.00 89.50 775 ILE A C 1
ATOM 6053 O O . ILE A 1 775 ? -12.607 -10.738 1.994 1.00 89.50 775 ILE A O 1
ATOM 6057 N N . GLY A 1 776 ? -13.540 -8.692 2.124 1.00 81.19 776 GLY A N 1
ATOM 6058 C CA . GLY A 1 776 ? -12.604 -8.192 3.135 1.00 81.19 776 GLY A CA 1
ATOM 6059 C C . GLY A 1 776 ? -12.569 -9.052 4.395 1.00 81.19 776 GLY A C 1
ATOM 6060 O O . GLY A 1 776 ? -11.500 -9.261 4.951 1.00 81.19 776 GLY A O 1
ATOM 6061 N N . LEU A 1 777 ? -13.723 -9.583 4.810 1.00 76.12 777 LEU A N 1
ATOM 6062 C CA . LEU A 1 777 ? -13.832 -10.536 5.908 1.00 76.12 777 LEU A CA 1
ATOM 6063 C C . LEU A 1 777 ? -14.931 -11.545 5.626 1.00 76.12 777 LEU A C 1
ATOM 6065 O O . LEU A 1 777 ? -16.091 -11.185 5.412 1.00 76.12 777 LEU A O 1
ATOM 6069 N N . THR A 1 778 ? -14.564 -12.814 5.649 1.00 81.19 778 THR A N 1
ATOM 6070 C CA . THR A 1 778 ? -15.517 -13.911 5.523 1.00 81.19 778 THR A CA 1
ATOM 6071 C C . THR A 1 778 ? -16.283 -14.143 6.824 1.00 81.19 778 THR A C 1
ATOM 6073 O O . THR A 1 778 ? -15.831 -13.812 7.918 1.00 81.19 778 THR A O 1
ATOM 6076 N N . THR A 1 779 ? -17.471 -14.730 6.718 1.00 78.62 779 THR A N 1
ATOM 6077 C CA . THR A 1 779 ? -18.214 -15.248 7.875 1.00 78.62 779 THR A CA 1
ATOM 6078 C C . THR A 1 779 ? -17.938 -16.744 8.022 1.00 78.62 779 THR A C 1
ATOM 6080 O O . THR A 1 779 ? -17.697 -17.402 7.012 1.00 78.62 779 THR A O 1
ATOM 6083 N N . PRO A 1 780 ? -17.965 -17.319 9.235 1.00 78.25 780 PRO A N 1
ATOM 6084 C CA . PRO A 1 780 ? -17.769 -18.755 9.388 1.00 78.25 780 PRO A CA 1
ATOM 6085 C C . PRO A 1 780 ? -18.835 -19.547 8.620 1.00 78.25 780 PRO A C 1
ATOM 6087 O O . PRO A 1 780 ? -20.036 -19.330 8.798 1.00 78.25 780 PRO A O 1
ATOM 6090 N N . GLY A 1 781 ? -18.409 -20.496 7.790 1.00 83.56 781 GLY A N 1
ATOM 6091 C CA . GLY A 1 781 ? -19.309 -21.386 7.066 1.00 83.56 781 GLY A CA 1
ATOM 6092 C C . GLY A 1 781 ? -18.801 -21.811 5.694 1.00 83.56 781 GLY A C 1
ATOM 6093 O O . GLY A 1 781 ? -17.680 -21.521 5.283 1.00 83.56 781 GLY A O 1
ATOM 6094 N N . ASN A 1 782 ? -19.657 -22.534 4.973 1.00 90.50 782 ASN A N 1
ATOM 6095 C CA . ASN A 1 782 ? -19.320 -23.068 3.658 1.00 90.50 782 ASN A CA 1
ATOM 6096 C C . ASN A 1 782 ? -19.596 -22.037 2.568 1.00 90.50 782 ASN A C 1
ATOM 6098 O O . ASN A 1 782 ? -20.742 -21.634 2.368 1.00 90.50 782 ASN A O 1
ATOM 6102 N N . TYR A 1 783 ? -18.553 -21.684 1.832 1.00 94.19 783 TYR A N 1
ATOM 6103 C CA . TYR A 1 783 ? -18.632 -20.862 0.639 1.00 94.19 783 TYR A CA 1
ATOM 6104 C C . TYR A 1 783 ? -18.647 -21.745 -0.607 1.00 94.19 783 TYR A C 1
ATOM 6106 O O . TYR A 1 783 ? -18.061 -22.829 -0.642 1.00 94.19 783 TYR A O 1
ATOM 6114 N N . THR A 1 784 ? -19.317 -21.274 -1.656 1.00 96.38 784 THR A N 1
ATOM 6115 C CA . THR A 1 784 ? -19.241 -21.879 -2.993 1.00 96.38 784 THR A CA 1
ATOM 6116 C C . THR A 1 784 ? -18.682 -20.862 -3.977 1.00 96.38 784 THR A C 1
ATOM 6118 O O . THR A 1 784 ? -19.342 -19.873 -4.287 1.00 96.38 784 THR A O 1
ATOM 6121 N N . VAL A 1 785 ? -17.484 -21.124 -4.489 1.00 96.81 785 VAL A N 1
ATOM 6122 C CA . VAL A 1 785 ? -16.890 -20.423 -5.627 1.00 96.81 785 VAL A CA 1
ATOM 6123 C C . VAL A 1 785 ? -17.364 -21.123 -6.893 1.00 96.81 785 VAL A C 1
ATOM 6125 O O . VAL A 1 785 ? -16.980 -22.251 -7.188 1.00 96.81 785 VAL A O 1
ATOM 6128 N N . ARG A 1 786 ? -18.253 -20.470 -7.628 1.00 95.12 786 ARG A N 1
ATOM 6129 C CA . ARG A 1 786 ? -18.873 -20.997 -8.836 1.00 95.12 786 ARG A CA 1
ATOM 6130 C C . ARG A 1 786 ? -18.269 -20.335 -10.060 1.00 95.12 786 ARG A C 1
ATOM 6132 O O . ARG A 1 786 ? -18.316 -19.113 -10.174 1.00 95.12 786 ARG A O 1
ATOM 6139 N N . VAL A 1 787 ? -17.809 -21.156 -10.995 1.00 95.06 787 VAL A N 1
ATOM 6140 C CA . VAL A 1 787 ? -17.423 -20.750 -12.345 1.00 95.06 787 VAL A CA 1
ATOM 6141 C C . VAL A 1 787 ? -18.476 -21.260 -13.327 1.00 95.06 787 VAL A C 1
ATOM 6143 O O . VAL A 1 787 ? -18.782 -22.455 -13.383 1.00 95.06 787 VAL A O 1
ATOM 6146 N N . LYS A 1 788 ? -19.072 -20.341 -14.082 1.00 91.81 788 LYS A N 1
ATOM 6147 C CA . LYS A 1 788 ? -20.060 -20.604 -15.137 1.00 91.81 788 LYS A CA 1
ATOM 6148 C C . LYS A 1 788 ? -19.648 -19.918 -16.431 1.00 91.81 788 LYS A C 1
ATOM 6150 O O . LYS A 1 788 ? -18.613 -19.272 -16.482 1.00 91.81 788 LYS A O 1
ATOM 6155 N N . HIS A 1 789 ? -20.445 -20.081 -17.480 1.00 88.56 789 HIS A N 1
ATOM 6156 C CA . HIS A 1 789 ? -20.318 -19.289 -18.699 1.00 88.56 789 HIS A CA 1
ATOM 6157 C C . HIS A 1 789 ? -21.681 -18.844 -19.218 1.00 88.56 789 HIS A C 1
ATOM 6159 O O . HIS A 1 789 ? -22.716 -19.453 -18.910 1.00 88.56 789 HIS A O 1
ATOM 6165 N N . LYS A 1 790 ? -21.664 -17.791 -20.033 1.00 83.00 790 LYS A N 1
ATOM 6166 C CA . LYS A 1 790 ? -22.800 -17.326 -20.828 1.00 83.00 790 LYS A CA 1
ATOM 6167 C C . LYS A 1 790 ? -22.593 -17.647 -22.304 1.00 83.00 790 LYS A C 1
ATOM 6169 O O . LYS A 1 790 ? -21.485 -17.758 -22.819 1.00 83.00 790 LYS A O 1
ATOM 6174 N N . GLY A 1 791 ? -23.711 -17.732 -23.020 1.00 75.88 791 GLY A N 1
ATOM 6175 C CA . GLY A 1 791 ? -23.705 -17.931 -24.466 1.00 75.88 791 GLY A CA 1
ATOM 6176 C C . GLY A 1 791 ? -23.313 -19.350 -24.883 1.00 75.88 791 GLY A C 1
ATOM 6177 O O . GLY A 1 791 ? -23.656 -20.333 -24.226 1.00 75.88 791 GLY A O 1
ATOM 6178 N N . ILE A 1 792 ? -22.685 -19.463 -26.054 1.00 72.31 792 ILE A N 1
ATOM 6179 C CA . ILE A 1 792 ? -22.244 -20.736 -26.631 1.00 72.31 792 ILE A CA 1
ATOM 6180 C C . ILE A 1 792 ? -20.720 -20.718 -26.679 1.00 72.31 792 ILE A C 1
ATOM 6182 O O . ILE A 1 792 ? -20.149 -19.990 -27.490 1.00 72.31 792 ILE A O 1
ATOM 6186 N N . LEU A 1 793 ? -20.079 -21.552 -25.855 1.00 81.94 793 LEU A N 1
ATOM 6187 C CA . LEU A 1 793 ? -18.648 -21.819 -25.979 1.00 81.94 793 LEU A CA 1
ATOM 6188 C C . LEU A 1 793 ? -18.362 -22.488 -27.332 1.00 81.94 793 LEU A C 1
ATOM 6190 O O . LEU A 1 793 ? -19.029 -23.452 -27.716 1.00 81.94 793 LEU A O 1
ATOM 6194 N N . GLN A 1 794 ? -17.373 -21.977 -28.062 1.00 79.69 794 GLN A N 1
ATOM 6195 C CA . GLN A 1 794 ? -16.936 -22.513 -29.355 1.00 79.69 794 GLN A CA 1
ATOM 6196 C C . GLN A 1 794 ? -16.161 -23.835 -29.198 1.00 79.69 794 GLN A C 1
ATOM 6198 O O . GLN A 1 794 ? -16.141 -24.651 -30.119 1.00 79.69 794 GLN A O 1
ATOM 6203 N N . ALA A 1 795 ? -15.550 -24.042 -28.028 1.00 81.88 795 ALA A N 1
ATOM 6204 C CA . ALA A 1 795 ? -14.880 -25.255 -27.560 1.00 81.88 795 ALA A CA 1
ATOM 6205 C C . ALA A 1 795 ? -14.849 -25.254 -26.018 1.00 81.88 795 ALA A C 1
ATOM 6207 O O . ALA A 1 795 ? -15.177 -24.237 -25.408 1.00 81.88 795 ALA A O 1
ATOM 6208 N N . GLU A 1 796 ? -14.450 -26.362 -25.388 1.00 85.81 796 GLU A N 1
ATOM 6209 C CA . GLU A 1 796 ? -14.182 -26.391 -23.940 1.00 85.81 796 GLU A CA 1
ATOM 6210 C C . GLU A 1 796 ? -13.139 -25.318 -23.586 1.00 85.81 796 GLU A C 1
ATOM 6212 O O . GLU A 1 796 ? -12.110 -25.195 -24.257 1.00 85.81 796 GLU A O 1
ATOM 6217 N N . GLN A 1 797 ? -13.428 -24.501 -22.569 1.00 92.25 797 GLN A N 1
ATOM 6218 C CA . GLN A 1 797 ? -12.552 -23.400 -22.169 1.00 92.25 797 GLN A CA 1
ATOM 6219 C C . GLN A 1 797 ? -11.768 -23.792 -20.924 1.00 92.25 797 GLN A C 1
ATOM 6221 O O . GLN A 1 797 ? -12.347 -24.010 -19.862 1.00 92.25 797 GLN A O 1
ATOM 6226 N N . PHE A 1 798 ? -10.445 -23.823 -21.041 1.00 94.19 798 PHE A N 1
ATOM 6227 C CA . PHE A 1 798 ? -9.575 -23.964 -19.882 1.00 94.19 798 PHE A CA 1
ATOM 6228 C C . PHE A 1 798 ? -9.412 -22.642 -19.139 1.00 94.19 798 PHE A C 1
ATOM 6230 O O . PHE A 1 798 ? -9.274 -21.588 -19.764 1.00 94.19 798 PHE A O 1
ATOM 6237 N N . PHE A 1 799 ? -9.354 -22.717 -17.816 1.00 96.25 799 PHE A N 1
ATOM 6238 C CA . PHE A 1 799 ? -9.141 -21.574 -16.940 1.00 96.25 799 PHE A CA 1
ATOM 6239 C C . PHE A 1 799 ? -8.262 -21.955 -15.744 1.00 96.25 799 PHE A C 1
ATOM 6241 O O . PHE A 1 799 ? -8.155 -23.128 -15.377 1.00 96.25 799 PHE A O 1
ATOM 6248 N N . GLY A 1 800 ? -7.643 -20.939 -15.149 1.00 97.12 800 GLY A N 1
ATOM 6249 C CA . GLY A 1 800 ? -7.041 -21.002 -13.825 1.00 97.12 800 GLY A CA 1
ATOM 6250 C C . GLY A 1 800 ? -7.954 -20.308 -12.818 1.00 97.12 800 GLY A C 1
ATOM 6251 O O . GLY A 1 800 ? -8.383 -19.178 -13.057 1.00 97.12 800 GLY A O 1
ATOM 6252 N N . LEU A 1 801 ? -8.256 -20.978 -11.709 1.00 97.88 801 LEU A N 1
ATOM 6253 C CA . LEU A 1 801 ? -8.948 -20.408 -10.556 1.00 97.88 801 LEU A CA 1
ATOM 6254 C C . LEU A 1 801 ? -7.994 -20.427 -9.360 1.00 97.88 801 LEU A C 1
ATOM 6256 O O . LEU A 1 801 ? -7.616 -21.497 -8.887 1.00 97.88 801 LEU A O 1
ATOM 6260 N N . ILE A 1 802 ? -7.610 -19.242 -8.892 1.00 98.12 802 ILE A N 1
ATOM 6261 C CA . ILE A 1 802 ? -6.772 -19.042 -7.711 1.00 98.12 802 ILE A CA 1
ATOM 6262 C C . ILE A 1 802 ? -7.679 -18.572 -6.578 1.00 98.12 802 ILE A C 1
ATOM 6264 O O . ILE A 1 802 ? -8.400 -17.589 -6.748 1.00 98.12 802 ILE A O 1
ATOM 6268 N N . VAL A 1 803 ? -7.665 -19.263 -5.443 1.00 96.06 803 VAL A N 1
ATOM 6269 C CA . VAL A 1 803 ? -8.498 -18.955 -4.279 1.00 96.06 803 VAL A CA 1
ATOM 6270 C C . VAL A 1 803 ? -7.611 -18.843 -3.050 1.00 96.06 803 VAL A C 1
ATOM 6272 O O . VAL A 1 803 ? -6.824 -19.740 -2.777 1.00 96.06 803 VAL A O 1
ATOM 6275 N N . THR A 1 804 ? -7.762 -17.759 -2.303 1.00 93.50 804 THR A N 1
ATOM 6276 C CA . THR A 1 804 ? -7.177 -17.598 -0.974 1.00 93.50 804 THR A CA 1
ATOM 6277 C C . THR A 1 804 ? -8.271 -17.301 0.031 1.00 93.50 804 THR A C 1
ATOM 6279 O O . THR A 1 804 ? -9.192 -16.522 -0.231 1.00 93.50 804 THR A O 1
ATOM 6282 N N . TYR A 1 805 ? -8.209 -17.979 1.165 1.00 87.56 805 TYR A N 1
ATOM 6283 C CA . TYR A 1 805 ? -9.123 -17.832 2.282 1.00 87.56 805 TYR A CA 1
ATOM 6284 C C . TYR A 1 805 ? -8.393 -18.124 3.576 1.00 87.56 805 TYR A C 1
ATOM 6286 O O . TYR A 1 805 ? -7.480 -18.943 3.625 1.00 87.56 805 TYR A O 1
ATOM 6294 N N . GLY A 1 806 ? -8.857 -17.496 4.646 1.00 71.56 806 GLY A N 1
ATOM 6295 C CA . GLY A 1 806 ? -8.417 -17.872 5.972 1.00 71.56 806 GLY A CA 1
ATOM 6296 C C . GLY A 1 806 ? -8.784 -19.292 6.346 1.00 71.56 806 GLY A C 1
ATOM 6297 O O . GLY A 1 806 ? -9.953 -19.693 6.284 1.00 71.56 806 GLY A O 1
ATOM 6298 N N . ALA A 1 807 ? -7.769 -20.023 6.786 1.00 60.28 807 ALA A N 1
ATOM 6299 C CA . ALA A 1 807 ? -7.903 -21.291 7.484 1.00 60.28 807 ALA A CA 1
ATOM 6300 C C . ALA A 1 807 ? -7.708 -21.132 9.009 1.00 60.28 807 ALA A C 1
ATOM 6302 O O . ALA A 1 807 ? -7.636 -22.133 9.725 1.00 60.28 807 ALA A O 1
ATOM 6303 N N . SER A 1 808 ? -7.642 -19.899 9.524 1.00 58.53 808 SER A N 1
ATOM 6304 C CA . SER A 1 808 ? -7.556 -19.610 10.959 1.00 58.53 808 SER A CA 1
ATOM 6305 C C . SER A 1 808 ? -8.914 -19.817 11.618 1.00 58.53 808 SER A C 1
ATOM 6307 O O . SER A 1 808 ? -9.909 -19.238 11.197 1.00 58.53 808 SER A O 1
ATOM 6309 N N . VAL A 1 809 ? -8.984 -20.633 12.673 1.00 61.28 809 VAL A N 1
ATOM 6310 C CA . VAL A 1 809 ? -10.157 -20.619 13.558 1.00 61.28 809 VAL A CA 1
ATOM 6311 C C . VAL A 1 809 ? -10.026 -19.372 14.423 1.00 61.28 809 VAL A C 1
ATOM 6313 O O . VAL A 1 809 ? -9.016 -19.293 15.114 1.00 61.28 809 VAL A O 1
ATOM 6316 N N . PRO A 1 810 ? -11.011 -18.456 14.455 1.00 68.44 810 PRO A N 1
ATOM 6317 C CA . PRO A 1 810 ? -11.012 -17.380 15.434 1.00 68.44 810 PRO A CA 1
ATOM 6318 C C . PRO A 1 810 ? -10.861 -17.950 16.845 1.00 68.44 810 PRO A C 1
ATOM 6320 O O . PRO A 1 810 ? -11.720 -18.705 17.321 1.00 68.44 810 PRO A O 1
ATOM 6323 N N . GLU A 1 811 ? -9.759 -17.627 17.508 1.00 79.31 811 GLU A N 1
ATOM 6324 C CA . GLU A 1 811 ? -9.456 -18.091 18.851 1.00 79.31 811 GLU A CA 1
ATOM 6325 C C . GLU A 1 811 ? -9.924 -17.076 19.898 1.00 79.31 811 GLU A C 1
ATOM 6327 O O . GLU A 1 811 ? -10.070 -15.876 19.653 1.00 79.31 811 GLU A O 1
ATOM 6332 N N . MET A 1 812 ? -10.191 -17.576 21.107 1.00 88.25 812 MET A N 1
ATOM 6333 C CA . MET A 1 812 ? -10.347 -16.713 22.273 1.00 88.25 812 MET A CA 1
ATOM 6334 C C . MET A 1 812 ? -9.002 -16.579 22.973 1.00 88.25 812 MET A C 1
ATOM 6336 O O . MET A 1 812 ? -8.534 -17.520 23.616 1.00 88.25 812 MET A O 1
ATOM 6340 N N . ILE A 1 813 ? -8.420 -15.389 22.875 1.00 94.69 813 ILE A N 1
ATOM 6341 C CA . ILE A 1 813 ? -7.155 -15.029 23.504 1.00 94.69 813 ILE A CA 1
ATOM 6342 C C . ILE A 1 813 ? -7.456 -14.413 24.867 1.00 94.69 813 ILE A C 1
ATOM 6344 O O . ILE A 1 813 ? -8.124 -13.386 24.982 1.00 94.69 813 ILE A O 1
ATOM 6348 N N . HIS A 1 814 ? -6.973 -15.056 25.923 1.00 97.06 814 HIS A N 1
ATOM 6349 C CA . HIS A 1 814 ? -7.233 -14.671 27.301 1.00 97.06 814 HIS A CA 1
ATOM 6350 C C . HIS A 1 814 ? -6.198 -13.672 27.821 1.00 97.06 814 HIS A C 1
ATOM 6352 O O . HIS A 1 814 ? -4.990 -13.912 27.761 1.00 97.06 814 HIS A O 1
ATOM 6358 N N . VAL A 1 815 ? -6.695 -12.595 28.431 1.00 97.88 815 VAL A N 1
ATOM 6359 C CA . VAL A 1 815 ? -5.892 -11.575 29.117 1.00 97.88 815 VAL A CA 1
ATOM 6360 C C . VAL A 1 815 ? -6.288 -11.523 30.589 1.00 97.88 815 VAL A C 1
ATOM 6362 O O . VAL A 1 815 ? -7.475 -11.476 30.922 1.00 97.88 815 VAL A O 1
ATOM 6365 N N . THR A 1 816 ? -5.303 -11.546 31.492 1.00 96.81 816 THR A N 1
ATOM 6366 C CA . THR A 1 816 ? -5.537 -11.407 32.939 1.00 96.81 816 THR A CA 1
ATOM 6367 C C . THR A 1 816 ? -4.432 -10.577 33.595 1.00 96.81 816 THR A C 1
ATOM 6369 O O . THR A 1 816 ? -3.280 -10.718 33.193 1.00 96.81 816 THR A O 1
ATOM 6372 N N . PRO A 1 817 ? -4.684 -9.836 34.693 1.00 94.00 817 PRO A N 1
ATOM 6373 C CA . PRO A 1 817 ? -3.635 -9.037 35.346 1.00 94.00 817 PRO A CA 1
ATOM 6374 C C . PRO A 1 817 ? -2.488 -9.873 35.943 1.00 94.00 817 PRO A C 1
ATOM 6376 O O . PRO A 1 817 ? -1.441 -9.342 36.304 1.00 94.00 817 PRO A O 1
ATOM 6379 N N . SER A 1 818 ? -2.698 -11.183 36.108 1.00 93.94 818 SER A N 1
ATOM 6380 C CA . SER A 1 818 ? -1.702 -12.152 36.579 1.00 93.94 818 SER A CA 1
ATOM 6381 C C . SER A 1 818 ? -1.009 -12.931 35.453 1.00 93.94 818 SER A C 1
ATOM 6383 O O . SER A 1 818 ? -0.289 -13.884 35.754 1.00 93.94 818 SER A O 1
ATOM 6385 N N . GLY A 1 819 ? -1.272 -12.585 34.189 1.00 93.56 819 GLY A N 1
ATOM 6386 C CA . GLY A 1 819 ? -0.685 -13.228 33.013 1.00 93.56 819 GLY A CA 1
ATOM 6387 C C . GLY A 1 819 ? 0.807 -12.933 32.837 1.00 93.56 819 GLY A C 1
ATOM 6388 O O . GLY A 1 819 ? 1.467 -12.394 33.730 1.00 93.56 819 GLY A O 1
ATOM 6389 N N . ASN A 1 820 ? 1.356 -13.294 31.676 1.00 93.50 820 ASN A N 1
ATOM 6390 C CA . ASN A 1 820 ? 2.759 -13.044 31.345 1.00 93.50 820 ASN A CA 1
ATOM 6391 C C . ASN A 1 820 ? 2.936 -12.719 29.855 1.00 93.50 820 ASN A C 1
ATOM 6393 O O . ASN A 1 820 ? 2.655 -13.564 29.019 1.00 93.50 820 ASN A O 1
ATOM 6397 N N . ASP A 1 821 ? 3.464 -11.541 29.527 1.00 93.81 821 ASP A N 1
ATOM 6398 C CA . ASP A 1 821 ? 3.656 -11.119 28.128 1.00 93.81 821 ASP A CA 1
ATOM 6399 C C . ASP A 1 821 ? 4.918 -11.703 27.472 1.00 93.81 821 ASP A C 1
ATOM 6401 O O . ASP A 1 821 ? 5.004 -11.768 26.251 1.00 93.81 821 ASP A O 1
ATOM 6405 N N . ASP A 1 822 ? 5.898 -12.166 28.258 1.00 89.31 822 ASP A N 1
ATOM 6406 C CA . ASP A 1 822 ? 7.127 -12.771 27.725 1.00 89.31 822 ASP A CA 1
ATOM 6407 C C . ASP A 1 822 ? 6.917 -14.237 27.305 1.00 89.31 822 ASP A C 1
ATOM 6409 O O . ASP A 1 822 ? 7.658 -14.765 26.474 1.00 89.31 822 ASP A O 1
ATOM 6413 N N . THR A 1 823 ? 5.972 -14.934 27.949 1.00 89.50 823 THR A N 1
ATOM 6414 C CA . THR A 1 823 ? 5.761 -16.382 27.766 1.00 89.50 823 THR A CA 1
ATOM 6415 C C . THR A 1 823 ? 4.313 -16.788 27.526 1.00 89.50 823 THR A C 1
ATOM 6417 O O . THR A 1 823 ? 4.068 -17.983 27.372 1.00 89.50 823 THR A O 1
ATOM 6420 N N . GLY A 1 824 ? 3.366 -15.853 27.585 1.00 86.94 824 GLY A N 1
ATOM 6421 C CA . GLY A 1 824 ? 1.942 -16.107 27.382 1.00 86.94 824 GLY A CA 1
ATOM 6422 C C . GLY A 1 824 ? 1.666 -16.642 25.982 1.00 86.94 824 GLY A C 1
ATOM 6423 O O . GLY A 1 824 ? 2.339 -16.267 25.026 1.00 86.94 824 GLY A O 1
ATOM 6424 N N . ASP A 1 825 ? 0.698 -17.546 25.882 1.00 88.19 825 ASP A N 1
ATOM 6425 C CA . ASP A 1 825 ? 0.236 -18.126 24.613 1.00 88.19 825 ASP A CA 1
ATOM 6426 C C . ASP A 1 825 ? -1.247 -17.832 24.349 1.00 88.19 825 ASP A C 1
ATOM 6428 O O . ASP A 1 825 ? -1.853 -18.432 23.469 1.00 88.19 825 ASP A O 1
ATOM 6432 N N . GLY A 1 826 ? -1.854 -16.944 25.143 1.00 90.00 826 GLY A N 1
ATOM 6433 C CA . GLY A 1 826 ? -3.262 -16.577 25.015 1.00 90.00 826 GLY A CA 1
ATOM 6434 C C . GLY A 1 826 ? -4.248 -17.630 25.526 1.00 90.00 826 GLY A C 1
ATOM 6435 O O . GLY A 1 826 ? -5.446 -17.363 25.567 1.00 90.00 826 GLY A O 1
ATOM 6436 N N . SER A 1 827 ? -3.799 -18.804 25.979 1.00 91.94 827 SER A N 1
ATOM 6437 C CA . SER A 1 827 ? -4.698 -19.824 26.523 1.00 91.94 827 SER A CA 1
ATOM 6438 C C . SER A 1 827 ? -5.187 -19.485 27.937 1.00 91.94 827 SER A C 1
ATOM 6440 O O . SER A 1 827 ? -4.576 -18.720 28.682 1.00 91.94 827 SER A O 1
ATOM 6442 N N . THR A 1 828 ? -6.256 -20.152 28.385 1.00 91.88 828 THR A N 1
ATOM 6443 C CA . THR A 1 828 ? -6.753 -20.032 29.773 1.00 91.88 828 THR A CA 1
ATOM 6444 C C . THR A 1 828 ? -5.712 -20.387 30.843 1.00 91.88 828 THR A C 1
ATOM 6446 O O . THR A 1 828 ? -5.806 -19.895 31.967 1.00 91.88 828 THR A O 1
ATOM 6449 N N . ASN A 1 829 ? -4.735 -21.246 30.525 1.00 93.44 829 ASN A N 1
ATOM 6450 C CA . ASN A 1 829 ? -3.703 -21.683 31.470 1.00 93.44 829 ASN A CA 1
ATOM 6451 C C . ASN A 1 829 ? -2.467 -20.773 31.472 1.00 93.44 829 ASN A C 1
ATOM 6453 O O . ASN A 1 829 ? -1.705 -20.802 32.440 1.00 93.44 829 ASN A O 1
ATOM 6457 N N . ASN A 1 830 ? -2.252 -20.011 30.400 1.00 94.31 830 ASN A N 1
ATOM 6458 C CA . ASN A 1 830 ? -1.085 -19.157 30.212 1.00 94.31 830 ASN A CA 1
ATOM 6459 C C . ASN A 1 830 ? -1.475 -17.857 29.469 1.00 94.31 830 ASN A C 1
ATOM 6461 O O . ASN A 1 830 ? -1.011 -17.610 28.353 1.00 94.31 830 ASN A O 1
ATOM 6465 N N . PRO A 1 831 ? -2.356 -17.038 30.079 1.00 96.56 831 PRO A N 1
ATOM 6466 C CA . PRO A 1 831 ? -2.888 -15.831 29.455 1.00 96.56 831 PRO A CA 1
ATOM 6467 C C . PRO A 1 831 ? -1.839 -14.717 29.367 1.00 96.56 831 PRO A C 1
ATOM 6469 O O . PRO A 1 831 ? -0.888 -14.672 30.159 1.00 96.56 831 PRO A O 1
ATOM 6472 N N . PHE A 1 832 ? -2.066 -13.763 28.465 1.00 97.88 832 PHE A N 1
ATOM 6473 C CA . PHE A 1 832 ? -1.291 -12.520 28.420 1.00 97.88 832 PHE A CA 1
ATOM 6474 C C . PHE A 1 832 ? -1.585 -11.642 29.646 1.00 97.88 832 PHE A C 1
ATOM 6476 O O . PHE A 1 832 ? -2.659 -11.731 30.254 1.00 97.88 832 PHE A O 1
ATOM 6483 N N . ALA A 1 833 ? -0.602 -10.835 30.048 1.00 96.31 833 ALA A N 1
ATOM 6484 C CA . ALA A 1 833 ? -0.736 -9.860 31.128 1.00 96.31 833 ALA A CA 1
ATOM 6485 C C . ALA A 1 833 ? -1.376 -8.551 30.645 1.00 96.31 833 ALA A C 1
ATOM 6487 O O . ALA A 1 833 ? -2.097 -7.914 31.414 1.00 96.31 833 ALA A O 1
ATOM 6488 N N . SER A 1 834 ? -1.105 -8.167 29.394 1.00 96.75 834 SER A N 1
ATOM 6489 C CA . SER A 1 834 ? -1.571 -6.925 28.775 1.00 96.75 834 SER A CA 1
ATOM 6490 C C . SER A 1 834 ? -2.495 -7.160 27.577 1.00 96.75 834 SER A C 1
ATOM 6492 O O . SER A 1 834 ? -2.429 -8.190 26.901 1.00 96.75 834 SER A O 1
ATOM 6494 N N . ILE A 1 835 ? -3.378 -6.192 27.318 1.00 97.19 835 ILE A N 1
ATOM 6495 C CA . ILE A 1 835 ? -4.277 -6.195 26.157 1.00 97.19 835 ILE A CA 1
ATOM 6496 C C . ILE A 1 835 ? -3.462 -6.004 24.876 1.00 97.19 835 ILE A C 1
ATOM 6498 O O . ILE A 1 835 ? -3.733 -6.684 23.887 1.00 97.19 835 ILE A O 1
ATOM 6502 N N . GLN A 1 836 ? -2.438 -5.143 24.892 1.00 95.38 836 GLN A N 1
ATOM 6503 C CA . GLN A 1 836 ? -1.599 -4.930 23.710 1.00 95.38 836 GLN A CA 1
ATOM 6504 C C . GLN A 1 836 ? -0.835 -6.196 23.302 1.00 95.38 836 GLN A C 1
ATOM 6506 O O . GLN A 1 836 ? -0.817 -6.526 22.123 1.00 95.38 836 GLN A O 1
ATOM 6511 N N . ALA A 1 837 ? -0.267 -6.956 24.248 1.00 94.06 837 ALA A N 1
ATOM 6512 C CA . ALA A 1 837 ? 0.421 -8.204 23.904 1.00 94.06 837 ALA A CA 1
ATOM 6513 C C . ALA A 1 837 ? -0.526 -9.231 23.262 1.00 94.06 837 ALA A C 1
ATOM 6515 O O . ALA A 1 837 ? -0.130 -9.947 22.345 1.00 94.06 837 ALA A O 1
ATOM 6516 N N . ALA A 1 838 ? -1.785 -9.276 23.708 1.00 94.50 838 ALA A N 1
ATOM 6517 C CA . ALA A 1 838 ? -2.804 -10.104 23.074 1.00 94.50 838 ALA A CA 1
ATOM 6518 C C . ALA A 1 838 ? -3.178 -9.609 21.670 1.00 94.50 838 ALA A C 1
ATOM 6520 O O . ALA A 1 838 ? -3.361 -10.436 20.785 1.00 94.50 838 ALA A O 1
ATOM 6521 N N . LEU A 1 839 ? -3.257 -8.293 21.445 1.00 91.25 839 LEU A N 1
ATOM 6522 C CA . LEU A 1 839 ? -3.497 -7.706 20.118 1.00 91.25 839 LEU A CA 1
ATOM 6523 C C . LEU A 1 839 ? -2.356 -7.972 19.139 1.00 91.25 839 LEU A C 1
ATOM 6525 O O . LEU A 1 839 ? -2.614 -8.252 17.974 1.00 91.25 839 LEU A O 1
ATOM 6529 N N . ASP A 1 840 ? -1.113 -7.906 19.612 1.00 89.00 840 ASP A N 1
ATOM 6530 C CA . ASP A 1 840 ? 0.078 -8.179 18.804 1.00 89.00 840 ASP A CA 1
ATOM 6531 C C . ASP A 1 840 ? 0.195 -9.673 18.442 1.00 89.00 840 ASP A C 1
ATOM 6533 O O . ASP A 1 840 ? 0.865 -10.029 17.472 1.00 89.00 840 ASP A O 1
ATOM 6537 N N . PHE A 1 841 ? -0.436 -10.549 19.234 1.00 87.44 841 PHE A N 1
ATOM 6538 C CA . PHE A 1 841 ? -0.501 -11.993 19.001 1.00 87.44 841 PHE A CA 1
ATOM 6539 C C . PHE A 1 84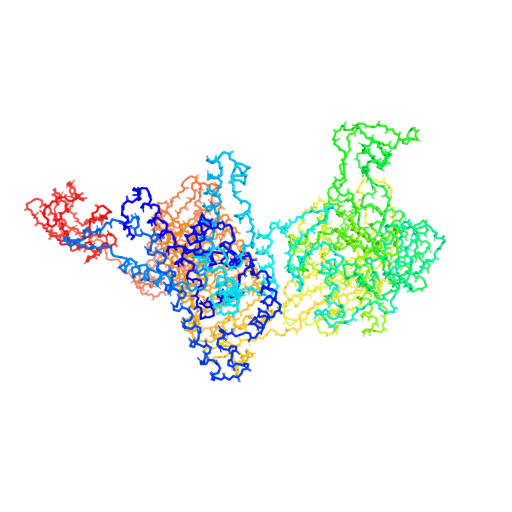1 ? -1.697 -12.412 18.132 1.00 87.44 841 PHE A C 1
ATOM 6541 O O . PHE A 1 841 ? -1.593 -13.390 17.395 1.00 87.44 841 PHE A O 1
ATOM 6548 N N . ALA A 1 842 ? -2.821 -11.702 18.238 1.00 83.50 842 ALA A N 1
ATOM 6549 C CA . ALA A 1 842 ? -4.088 -12.061 17.611 1.00 83.50 842 ALA A CA 1
ATOM 6550 C C . ALA A 1 842 ? -4.037 -12.059 16.074 1.00 83.50 842 ALA A C 1
ATOM 6552 O O . ALA A 1 842 ? -3.547 -11.116 15.449 1.00 83.50 842 ALA A O 1
ATOM 6553 N N . GLY A 1 843 ? -4.612 -13.101 15.468 1.00 72.56 843 GLY A N 1
ATOM 6554 C CA . GLY A 1 843 ? -4.944 -13.162 14.046 1.00 72.56 843 GLY A CA 1
ATOM 6555 C C . GLY A 1 843 ? -6.265 -12.449 13.743 1.00 72.56 843 GLY A C 1
ATOM 6556 O O . GLY A 1 843 ? -6.997 -12.060 14.652 1.00 72.56 843 GLY A O 1
ATOM 6557 N N . MET A 1 844 ? -6.593 -12.238 12.463 1.00 66.69 844 MET A N 1
ATOM 6558 C CA . MET A 1 844 ? -7.810 -11.501 12.105 1.00 66.69 844 MET A CA 1
ATOM 6559 C C . MET A 1 844 ? -9.075 -12.197 12.649 1.00 66.69 844 MET A C 1
ATOM 6561 O O . MET A 1 844 ? -9.247 -13.406 12.553 1.00 66.69 844 MET A O 1
ATOM 6565 N N . GLY A 1 845 ? -9.935 -11.388 13.278 1.00 67.94 845 GLY A N 1
ATOM 6566 C CA . GLY A 1 845 ? -11.178 -11.726 13.985 1.00 67.94 845 GLY A CA 1
ATOM 6567 C C . GLY A 1 845 ? -11.149 -12.734 15.121 1.00 67.94 845 GLY A C 1
ATOM 6568 O O . GLY A 1 845 ? -12.223 -13.171 15.544 1.00 67.94 845 GLY A O 1
ATOM 6569 N N . ASP A 1 846 ? -9.982 -12.967 15.715 1.00 83.12 846 ASP A N 1
ATOM 6570 C CA . ASP A 1 846 ? -9.891 -13.466 17.084 1.00 83.12 846 ASP A CA 1
ATOM 6571 C C . ASP A 1 846 ? -10.682 -12.588 18.074 1.00 83.12 846 ASP A C 1
ATOM 6573 O O . ASP A 1 846 ? -10.961 -11.397 17.860 1.00 83.12 846 ASP A O 1
ATOM 6577 N N . THR A 1 847 ? -11.051 -13.198 19.201 1.00 91.12 847 THR A N 1
ATOM 6578 C CA . THR A 1 847 ? -11.654 -12.498 20.336 1.00 91.12 847 THR A CA 1
ATOM 6579 C C . THR A 1 847 ? -10.649 -12.374 21.470 1.00 91.12 847 THR A C 1
ATOM 6581 O O . THR A 1 847 ? -10.243 -13.369 22.065 1.00 91.12 847 THR A O 1
ATOM 6584 N N . ILE A 1 848 ? -10.304 -11.146 21.837 1.00 96.31 848 ILE A N 1
ATOM 6585 C CA . ILE A 1 848 ? -9.512 -10.861 23.029 1.00 96.31 848 ILE A CA 1
ATOM 6586 C C . ILE A 1 848 ? -10.464 -10.757 24.211 1.00 96.31 848 ILE A C 1
ATOM 6588 O O . ILE A 1 848 ? -11.209 -9.785 24.353 1.00 96.31 848 ILE A O 1
ATOM 6592 N N . LEU A 1 849 ? -10.439 -11.783 25.055 1.00 97.75 849 LEU A N 1
ATOM 6593 C CA . LEU A 1 849 ? -11.291 -11.902 26.223 1.00 97.75 849 LEU A CA 1
ATOM 6594 C C . LEU A 1 849 ? -10.521 -11.501 27.487 1.00 97.75 849 LEU A C 1
ATOM 6596 O O . LEU A 1 849 ? -9.635 -12.213 27.969 1.00 97.75 849 LEU A O 1
ATOM 6600 N N . VAL A 1 850 ? -10.909 -10.364 28.053 1.00 98.12 850 VAL A N 1
ATOM 6601 C CA . VAL A 1 850 ? -10.202 -9.699 29.148 1.00 98.12 850 VAL A CA 1
ATOM 6602 C C . VAL A 1 850 ? -10.897 -9.968 30.483 1.00 98.12 850 VAL A C 1
ATOM 6604 O O . VAL A 1 850 ? -12.078 -9.665 30.668 1.00 98.12 850 VAL A O 1
ATOM 6607 N N . ALA A 1 851 ? -10.162 -10.540 31.436 1.00 97.25 851 ALA A N 1
ATOM 6608 C CA . ALA A 1 851 ? -10.662 -10.794 32.784 1.00 97.25 851 ALA A CA 1
ATOM 6609 C C . ALA A 1 851 ? -10.768 -9.498 33.613 1.00 97.25 851 ALA A C 1
ATOM 6611 O O . ALA A 1 851 ? -9.997 -8.565 33.375 1.00 97.25 851 ALA A O 1
ATOM 6612 N N . PRO A 1 852 ? -11.631 -9.449 34.647 1.00 97.75 852 PRO A N 1
ATOM 6613 C CA . PRO A 1 852 ? -11.705 -8.310 35.558 1.00 97.75 852 PRO A CA 1
ATOM 6614 C C . PRO A 1 852 ? -10.346 -7.941 36.166 1.00 97.75 852 PRO A C 1
ATOM 6616 O O . PRO A 1 852 ? -9.611 -8.792 36.675 1.00 97.75 852 PRO A O 1
ATOM 6619 N N . GLY A 1 853 ? -10.026 -6.653 36.126 1.00 96.81 853 GLY A N 1
ATOM 6620 C CA . GLY A 1 853 ? -8.749 -6.085 36.524 1.00 96.81 853 GLY A CA 1
ATOM 6621 C C . GLY A 1 853 ? -8.575 -4.650 36.034 1.00 96.81 853 GLY A C 1
ATOM 6622 O O . GLY A 1 853 ? -9.356 -4.156 35.224 1.00 96.81 853 GLY A O 1
ATOM 6623 N N . THR A 1 854 ? -7.532 -3.982 36.525 1.00 96.88 854 THR A N 1
ATOM 6624 C CA . THR A 1 854 ? -7.107 -2.672 36.018 1.00 96.88 854 THR A CA 1
ATOM 6625 C C . THR A 1 854 ? -5.870 -2.854 35.151 1.00 96.88 854 THR A C 1
ATOM 6627 O O . THR A 1 854 ? -4.827 -3.281 35.646 1.00 96.88 854 THR A O 1
ATOM 6630 N N . TYR A 1 855 ? -6.006 -2.516 33.877 1.00 97.12 855 TYR A N 1
ATOM 6631 C CA . TYR A 1 855 ? -4.981 -2.600 32.847 1.00 97.12 855 TYR A CA 1
ATOM 6632 C C . TYR A 1 855 ? -4.455 -1.192 32.583 1.00 97.12 855 TYR A C 1
ATOM 6634 O O . TYR A 1 855 ? -5.166 -0.354 32.032 1.00 97.12 855 TYR A O 1
ATOM 6642 N N . MET A 1 856 ? -3.239 -0.909 33.056 1.00 95.06 856 MET A N 1
ATOM 6643 C CA . MET A 1 856 ? -2.591 0.395 32.884 1.00 95.06 856 MET A CA 1
ATOM 6644 C C . MET A 1 856 ? -1.892 0.443 31.525 1.00 95.06 856 MET A C 1
ATOM 6646 O O . MET A 1 856 ? -0.711 0.107 31.419 1.00 95.06 856 MET A O 1
ATOM 6650 N N . GLU A 1 857 ? -2.639 0.800 30.485 1.00 93.44 857 GLU A N 1
ATOM 6651 C CA . GLU A 1 857 ? -2.229 0.653 29.089 1.00 93.44 857 GLU A CA 1
ATOM 6652 C C . GLU A 1 857 ? -2.748 1.796 28.207 1.00 93.44 857 GLU A C 1
ATOM 6654 O O . GLU A 1 857 ? -3.792 2.400 28.457 1.00 93.44 857 GLU A O 1
ATOM 6659 N N . ASN A 1 858 ? -2.011 2.064 27.129 1.00 94.81 858 ASN A N 1
ATOM 6660 C CA . ASN A 1 858 ? -2.492 2.823 25.980 1.00 94.81 858 ASN A CA 1
ATOM 6661 C C . ASN A 1 858 ? -2.547 1.840 24.808 1.00 94.81 858 ASN A C 1
ATOM 6663 O O . ASN A 1 858 ? -1.498 1.451 24.303 1.00 94.81 858 ASN A O 1
ATOM 6667 N N . VAL A 1 859 ? -3.750 1.408 24.444 1.00 95.81 859 VAL A N 1
ATOM 6668 C CA . VAL A 1 859 ? -3.982 0.331 23.478 1.00 95.81 859 VAL A CA 1
ATOM 6669 C C . VAL A 1 859 ? -4.049 0.903 22.061 1.00 95.81 859 VAL A C 1
ATOM 6671 O O . VAL A 1 859 ? -4.752 1.888 21.822 1.00 95.81 859 VAL A O 1
ATOM 6674 N N . GLU A 1 860 ? -3.340 0.293 21.116 1.00 93.81 860 GLU A N 1
ATOM 6675 C CA . GLU A 1 860 ? -3.277 0.711 19.713 1.00 93.81 860 GLU A CA 1
ATOM 6676 C C . GLU A 1 860 ? -3.713 -0.442 18.793 1.00 93.81 860 GLU A C 1
ATOM 6678 O O . GLU A 1 860 ? -3.185 -1.550 18.869 1.00 93.81 860 GLU A O 1
ATOM 6683 N N . LEU A 1 861 ? -4.695 -0.167 17.928 1.00 90.00 861 LEU A N 1
ATOM 6684 C CA . LEU A 1 861 ? -5.187 -1.071 16.889 1.00 90.00 861 LEU A CA 1
ATOM 6685 C C . LEU A 1 861 ? -4.893 -0.464 15.512 1.00 90.00 861 LEU A C 1
ATOM 6687 O O . LEU A 1 861 ? -5.367 0.637 15.213 1.00 90.00 861 LEU A O 1
ATOM 6691 N N . GLU A 1 862 ? -4.180 -1.200 14.659 1.00 82.12 862 GLU A N 1
ATOM 6692 C CA . GLU A 1 862 ? -3.842 -0.784 13.291 1.00 82.12 862 GLU A CA 1
ATOM 6693 C C . GLU A 1 862 ? -4.280 -1.839 12.270 1.00 82.12 862 GLU A C 1
ATOM 6695 O O . GLU A 1 862 ? -3.803 -2.969 12.311 1.00 82.12 862 GLU A O 1
ATOM 6700 N N . ASN A 1 863 ? -5.165 -1.476 11.334 1.00 68.50 863 ASN A N 1
ATOM 6701 C CA . ASN A 1 863 ? -5.632 -2.362 10.254 1.00 68.50 863 ASN A CA 1
ATOM 6702 C C . ASN A 1 863 ? -6.197 -3.714 10.753 1.00 68.50 863 ASN A C 1
ATOM 6704 O O . ASN A 1 863 ? -6.017 -4.765 10.134 1.00 68.50 863 ASN A O 1
ATOM 6708 N N . GLN A 1 864 ? -6.864 -3.691 11.907 1.00 69.00 864 GLN A N 1
ATOM 6709 C CA . GLN A 1 864 ? -7.388 -4.879 12.578 1.00 69.00 864 GLN A CA 1
ATOM 6710 C C . GLN A 1 864 ? -8.916 -4.956 12.506 1.00 69.00 864 GLN A C 1
ATOM 6712 O O . GLN A 1 864 ? -9.620 -3.955 12.351 1.00 69.00 864 GLN A O 1
ATOM 6717 N N . ASN A 1 865 ? -9.420 -6.182 12.633 1.00 73.81 865 ASN A N 1
ATOM 6718 C CA . ASN A 1 865 ? -10.837 -6.515 12.700 1.00 73.81 865 ASN A CA 1
ATOM 6719 C C . ASN A 1 865 ? -11.066 -7.529 13.818 1.00 73.81 865 ASN A C 1
ATOM 6721 O O . ASN A 1 865 ? -11.176 -8.715 13.541 1.00 73.81 865 ASN A O 1
ATOM 6725 N N . LEU A 1 866 ? -11.071 -7.071 15.072 1.00 83.69 866 LEU A N 1
ATOM 6726 C CA . LEU A 1 866 ? -11.054 -7.930 16.264 1.00 83.69 866 LEU A CA 1
ATOM 6727 C C . LEU A 1 866 ? -12.219 -7.637 17.208 1.00 83.69 866 LEU A C 1
ATOM 6729 O O . LEU A 1 866 ? -12.702 -6.506 17.290 1.00 83.69 866 LEU A O 1
ATOM 6733 N N . VAL A 1 867 ? -12.630 -8.644 17.980 1.00 91.31 867 VAL A N 1
ATOM 6734 C CA . VAL A 1 867 ? -13.544 -8.440 19.111 1.00 91.31 867 VAL A CA 1
ATOM 6735 C C . VAL A 1 867 ? -12.721 -8.338 20.387 1.00 91.31 867 VAL A C 1
ATOM 6737 O O . VAL A 1 867 ? -12.144 -9.318 20.837 1.00 91.31 867 VAL A O 1
ATOM 6740 N N . ILE A 1 868 ? -12.692 -7.164 21.006 1.00 96.19 868 ILE A N 1
ATOM 6741 C CA . ILE A 1 868 ? -12.105 -6.963 22.331 1.00 96.19 868 ILE A CA 1
ATOM 6742 C C . ILE A 1 868 ? -13.257 -6.879 23.320 1.00 96.19 868 ILE A C 1
ATOM 6744 O O . ILE A 1 868 ? -14.098 -5.980 23.235 1.00 96.19 868 ILE A O 1
ATOM 6748 N N . ALA A 1 869 ? -13.317 -7.814 24.260 1.00 97.31 869 ALA A N 1
ATOM 6749 C CA . ALA A 1 869 ? -14.436 -7.920 25.179 1.00 97.31 869 ALA A CA 1
ATOM 6750 C C . ALA A 1 869 ? -13.997 -8.264 26.599 1.00 97.31 869 ALA A C 1
ATOM 6752 O O . ALA A 1 869 ? -13.088 -9.064 26.809 1.00 97.31 869 ALA A O 1
ATOM 6753 N N . SER A 1 870 ? -14.682 -7.700 27.590 1.00 97.50 870 SER A N 1
ATOM 6754 C CA . SER A 1 870 ? -14.586 -8.197 28.959 1.00 97.50 870 SER A CA 1
ATOM 6755 C C . SER A 1 870 ? -15.433 -9.457 29.151 1.00 97.50 870 SER A C 1
ATOM 6757 O O . SER A 1 870 ? -16.173 -9.894 28.263 1.00 97.50 870 SER A O 1
ATOM 6759 N N . TYR A 1 871 ? -15.392 -10.024 30.357 1.00 96.44 871 TYR A N 1
ATOM 6760 C CA . TYR A 1 871 ? -16.240 -11.161 30.729 1.00 96.44 871 TYR A CA 1
ATOM 6761 C C . TYR A 1 871 ? -17.746 -10.864 30.666 1.00 96.44 871 TYR A C 1
ATOM 6763 O O . TYR A 1 871 ? -18.532 -11.810 30.643 1.00 96.44 871 TYR A O 1
ATOM 6771 N N . TYR A 1 872 ? -18.148 -9.596 30.509 1.00 95.12 872 TYR A N 1
ATOM 6772 C CA . TYR A 1 872 ? -19.523 -9.220 30.177 1.00 95.12 872 TYR A CA 1
ATOM 6773 C C . TYR A 1 872 ? -20.066 -9.986 28.958 1.00 95.12 872 TYR A C 1
ATOM 6775 O O . TYR A 1 872 ? -21.232 -10.371 28.940 1.00 95.12 872 TYR A O 1
ATOM 6783 N N . LEU A 1 873 ? -19.218 -10.278 27.962 1.00 93.62 873 LEU A N 1
ATOM 6784 C CA . LEU A 1 873 ? -19.608 -11.034 26.766 1.00 93.62 873 LEU A CA 1
ATOM 6785 C C . LEU A 1 873 ? -20.080 -12.467 27.078 1.00 93.62 873 LEU A C 1
ATOM 6787 O O . LEU A 1 873 ? -20.825 -13.050 26.292 1.00 93.62 873 LEU A O 1
ATOM 6791 N N . LEU A 1 874 ? -19.650 -13.048 28.203 1.00 90.94 874 LEU A N 1
ATOM 6792 C CA . LEU A 1 874 ? -19.930 -14.442 28.548 1.00 90.94 874 LEU A CA 1
ATOM 6793 C C . LEU A 1 874 ? -21.260 -14.629 29.281 1.00 90.94 874 LEU A C 1
ATOM 6795 O O . LEU A 1 874 ? -21.947 -15.626 29.056 1.00 90.94 874 LEU A O 1
ATOM 6799 N N . ASP A 1 875 ? -21.596 -13.717 30.193 1.00 91.50 875 ASP A N 1
ATOM 6800 C CA . ASP A 1 875 ? -22.713 -13.880 31.132 1.00 91.50 875 ASP A CA 1
ATOM 6801 C C . ASP A 1 875 ? -23.672 -12.679 31.197 1.00 91.50 875 ASP A C 1
ATOM 6803 O O . ASP A 1 875 ? -24.761 -12.809 31.762 1.00 91.50 875 ASP A O 1
ATOM 6807 N N . GLY A 1 876 ? -23.313 -11.542 30.594 1.00 90.12 876 GLY A N 1
ATOM 6808 C CA . GLY A 1 876 ? -24.088 -10.303 30.643 1.00 90.12 876 GLY A CA 1
ATOM 6809 C C . GLY A 1 876 ? -24.109 -9.618 32.016 1.00 90.12 876 GLY A C 1
ATOM 6810 O O . GLY A 1 876 ? -24.954 -8.748 32.235 1.00 90.12 876 GLY A O 1
ATOM 6811 N N . ASP A 1 877 ? -23.231 -9.988 32.956 1.00 93.50 877 ASP A N 1
ATOM 6812 C CA . ASP A 1 877 ? -23.151 -9.349 34.272 1.00 93.50 877 ASP A CA 1
ATOM 6813 C C . ASP A 1 877 ? -22.453 -7.984 34.167 1.00 93.50 877 ASP A C 1
ATOM 6815 O O . ASP A 1 877 ? -21.250 -7.880 33.912 1.00 93.50 877 ASP A O 1
ATOM 6819 N N . SER A 1 878 ? -23.214 -6.910 34.399 1.00 91.44 878 SER A N 1
ATOM 6820 C CA . SER A 1 878 ? -22.721 -5.531 34.321 1.00 91.44 878 SER A CA 1
ATOM 6821 C C . SER A 1 878 ? -21.581 -5.231 35.300 1.00 91.44 878 SER A C 1
ATOM 6823 O O . SER A 1 878 ? -20.836 -4.280 35.080 1.00 91.44 878 SER A O 1
ATOM 6825 N N . SER A 1 879 ? -21.396 -6.035 36.355 1.00 93.56 879 SER A N 1
ATOM 6826 C CA . SER A 1 879 ? -20.270 -5.871 37.280 1.00 93.56 879 SER A CA 1
ATOM 6827 C C . SER A 1 879 ? -18.908 -6.084 36.612 1.00 93.56 879 SER A C 1
ATOM 6829 O O . SER A 1 879 ? -17.912 -5.523 37.074 1.00 93.56 879 SER A O 1
ATOM 6831 N N . HIS A 1 880 ? -18.836 -6.824 35.499 1.00 95.81 880 HIS A N 1
ATOM 6832 C CA . HIS A 1 880 ? -17.600 -6.962 34.722 1.00 95.81 880 HIS A CA 1
ATOM 6833 C C . HIS A 1 880 ? -17.201 -5.664 34.019 1.00 95.81 880 HIS A C 1
ATOM 6835 O O . HIS A 1 880 ? -16.008 -5.437 33.834 1.00 95.81 880 HIS A O 1
ATOM 6841 N N . ILE A 1 881 ? -18.156 -4.791 33.688 1.00 95.75 881 ILE A N 1
ATOM 6842 C CA . ILE A 1 881 ? -17.891 -3.495 33.043 1.00 95.75 881 ILE A CA 1
ATOM 6843 C C . ILE A 1 881 ? -17.151 -2.565 34.011 1.00 95.75 881 ILE A C 1
ATOM 6845 O O . ILE A 1 881 ? -16.131 -1.971 33.658 1.00 95.75 881 ILE A O 1
ATOM 6849 N N . ASP A 1 882 ? -17.625 -2.486 35.257 1.00 92.94 882 ASP A N 1
ATOM 6850 C CA . ASP A 1 882 ? -17.021 -1.646 36.298 1.00 92.94 882 ASP A CA 1
ATOM 6851 C C . ASP A 1 882 ? -15.658 -2.172 36.768 1.00 92.94 882 ASP A C 1
ATOM 6853 O O . ASP A 1 882 ? -14.793 -1.395 37.176 1.00 92.94 882 ASP A O 1
ATOM 6857 N N . ASN A 1 883 ? -15.467 -3.495 36.734 1.00 95.81 883 ASN A N 1
ATOM 6858 C CA . ASN A 1 883 ? -14.262 -4.149 37.242 1.00 95.81 883 ASN A CA 1
ATOM 6859 C C . ASN A 1 883 ? -13.210 -4.442 36.162 1.00 95.81 883 ASN A C 1
ATOM 6861 O O . ASN A 1 883 ? -12.105 -4.841 36.520 1.00 95.81 883 ASN A O 1
ATOM 6865 N N . THR A 1 884 ? -13.514 -4.254 34.875 1.00 97.94 884 THR A N 1
ATOM 6866 C CA . THR A 1 884 ? -12.550 -4.406 33.771 1.00 97.94 884 THR A CA 1
ATOM 6867 C C . THR A 1 884 ? -12.202 -3.026 33.229 1.00 97.94 884 THR A C 1
ATOM 6869 O O . THR A 1 884 ? -12.911 -2.455 32.399 1.00 97.94 884 THR A O 1
ATOM 6872 N N . ILE A 1 885 ? -11.125 -2.460 33.767 1.00 98.31 885 ILE A N 1
ATOM 6873 C CA . ILE A 1 885 ? -10.753 -1.058 33.586 1.00 98.31 885 ILE A CA 1
ATOM 6874 C C . ILE A 1 885 ? -9.523 -0.976 32.686 1.00 98.31 885 ILE A C 1
ATOM 6876 O O . ILE A 1 885 ? -8.489 -1.541 33.031 1.00 98.31 885 ILE A O 1
ATOM 6880 N N . ILE A 1 886 ? -9.619 -0.229 31.588 1.00 98.12 886 ILE A N 1
ATOM 6881 C CA . ILE A 1 886 ? -8.469 0.211 30.794 1.00 98.12 886 ILE A CA 1
ATOM 6882 C C . ILE A 1 886 ? -8.149 1.639 31.243 1.00 98.12 886 ILE A C 1
ATOM 6884 O O . ILE A 1 886 ? -8.955 2.558 31.074 1.00 98.12 886 ILE A O 1
ATOM 6888 N N . ASP A 1 887 ? -7.005 1.803 31.895 1.00 97.50 887 ASP A N 1
ATOM 6889 C CA . ASP A 1 887 ? -6.566 3.046 32.522 1.00 97.50 887 ASP A CA 1
ATOM 6890 C C . ASP A 1 887 ? -5.361 3.603 31.757 1.00 97.50 887 ASP A C 1
ATOM 6892 O O . ASP A 1 887 ? -4.318 2.957 31.678 1.00 97.50 887 ASP A O 1
ATOM 6896 N N . GLY A 1 888 ? -5.487 4.814 31.209 1.00 94.31 888 GLY A N 1
ATOM 6897 C CA . GLY A 1 888 ? -4.403 5.475 30.473 1.00 94.31 888 GLY A CA 1
ATOM 6898 C C . GLY A 1 888 ? -3.235 5.965 31.342 1.00 94.31 888 GLY A C 1
ATOM 6899 O O . GLY A 1 888 ? -2.313 6.589 30.817 1.00 94.31 888 GLY A O 1
ATOM 6900 N N . ASP A 1 889 ? -3.274 5.756 32.662 1.00 92.94 889 ASP A N 1
ATOM 6901 C CA . ASP A 1 889 ? -2.282 6.204 33.653 1.00 92.94 889 ASP A CA 1
ATOM 6902 C C . ASP A 1 889 ? -1.989 7.719 33.583 1.00 92.94 889 ASP A C 1
ATOM 6904 O O . ASP A 1 889 ? -0.877 8.203 33.811 1.00 92.94 889 ASP A O 1
ATOM 6908 N N . GLY A 1 890 ? -2.996 8.511 33.206 1.00 89.75 890 GLY A N 1
ATOM 6909 C CA . GLY A 1 890 ? -2.862 9.952 33.018 1.00 89.75 890 GLY A CA 1
ATOM 6910 C C . GLY A 1 890 ? -1.930 10.306 31.860 1.00 89.75 890 GLY A C 1
ATOM 6911 O O . GLY A 1 890 ? -1.261 11.344 31.902 1.00 89.75 890 GLY A O 1
ATOM 6912 N N . GLN A 1 891 ? -1.828 9.445 30.846 1.00 86.56 891 GLN A N 1
ATOM 6913 C CA . GLN A 1 891 ? -0.983 9.630 29.674 1.00 86.56 891 GLN A CA 1
ATOM 6914 C C . GLN A 1 891 ? -1.665 9.134 28.398 1.00 86.56 891 GLN A C 1
ATOM 6916 O O . GLN A 1 891 ? -2.395 8.154 28.397 1.00 86.56 891 GLN A O 1
ATOM 6921 N N . GLY A 1 892 ? -1.341 9.773 27.273 1.00 88.88 892 GLY A N 1
ATOM 6922 C CA . GLY A 1 892 ? -1.768 9.319 25.953 1.00 88.88 892 GLY A CA 1
ATOM 6923 C C . GLY A 1 892 ? -3.286 9.253 25.779 1.00 88.88 892 GLY A C 1
ATOM 6924 O O . GLY A 1 892 ? -4.056 9.853 26.528 1.00 88.88 892 GLY A O 1
ATOM 6925 N N . LYS A 1 893 ? -3.687 8.555 24.723 1.00 94.62 893 LYS A N 1
ATOM 6926 C CA . LYS A 1 893 ? -5.069 8.146 24.486 1.00 94.62 893 LYS A CA 1
ATOM 6927 C C . LYS A 1 893 ? -5.228 6.756 25.080 1.00 94.62 893 LYS A C 1
ATOM 6929 O O . LYS A 1 893 ? -4.311 5.953 24.910 1.00 94.62 893 LYS A O 1
ATOM 6934 N N . VAL A 1 894 ? -6.325 6.459 25.766 1.00 97.31 894 VAL A N 1
ATOM 6935 C CA . VAL A 1 894 ? -6.490 5.114 26.339 1.00 97.31 894 VAL A CA 1
ATOM 6936 C C . VAL A 1 894 ? -6.568 4.069 25.224 1.00 97.31 894 VAL A C 1
ATOM 6938 O O . VAL A 1 894 ? -5.902 3.045 25.314 1.00 97.31 894 VAL A O 1
ATOM 6941 N N . ILE A 1 895 ? -7.309 4.361 24.149 1.00 97.69 895 ILE A N 1
ATOM 6942 C CA . ILE A 1 895 ? -7.426 3.500 22.967 1.00 97.69 895 ILE A CA 1
ATOM 6943 C C . ILE A 1 895 ? -7.270 4.333 21.686 1.00 97.69 895 ILE A C 1
ATOM 6945 O O . ILE A 1 895 ? -7.887 5.393 21.542 1.00 97.69 895 ILE A O 1
ATOM 6949 N N . SER A 1 896 ? -6.475 3.843 20.736 1.00 96.44 896 SER A N 1
ATOM 6950 C CA . SER A 1 896 ? -6.356 4.393 19.379 1.00 96.44 896 SER A CA 1
ATOM 6951 C C . SER A 1 896 ? -6.701 3.322 18.348 1.00 96.44 896 SER A C 1
ATOM 6953 O O . SER A 1 896 ? -6.167 2.221 18.411 1.00 96.44 896 SER A O 1
ATOM 6955 N N . MET A 1 897 ? -7.573 3.647 17.397 1.00 94.81 897 MET A N 1
ATOM 6956 C CA . MET A 1 897 ? -7.959 2.788 16.278 1.00 94.81 897 MET A CA 1
ATOM 6957 C C . MET A 1 897 ? -7.646 3.506 14.966 1.00 94.81 897 MET A C 1
ATOM 6959 O O . MET A 1 897 ? -8.145 4.608 14.729 1.00 94.81 897 MET A O 1
ATOM 6963 N N . ASN A 1 898 ? -6.811 2.890 14.134 1.00 90.12 898 ASN A N 1
ATOM 6964 C CA . ASN A 1 898 ? -6.432 3.396 12.822 1.00 90.12 898 ASN A CA 1
ATOM 6965 C C . ASN A 1 898 ? -6.719 2.327 11.763 1.00 90.12 898 ASN A C 1
ATOM 6967 O O . ASN A 1 898 ? -6.212 1.209 11.870 1.00 90.12 898 ASN A O 1
ATOM 6971 N N . LEU A 1 899 ? -7.538 2.657 10.761 1.00 82.69 899 LEU A N 1
ATOM 6972 C CA . LEU A 1 899 ? -8.000 1.708 9.739 1.00 82.69 899 LEU A CA 1
ATOM 6973 C C . LEU A 1 899 ? -8.691 0.461 10.328 1.00 82.69 899 LEU A C 1
ATOM 6975 O O . LEU A 1 899 ? -8.624 -0.626 9.756 1.00 82.69 899 LEU A O 1
ATOM 6979 N N . ALA A 1 900 ? -9.342 0.585 11.490 1.00 82.00 900 ALA A N 1
ATOM 6980 C CA . ALA A 1 900 ? -10.087 -0.524 12.081 1.00 82.00 900 ALA A CA 1
ATOM 6981 C C . ALA A 1 900 ? -11.376 -0.756 11.283 1.00 82.00 900 ALA A C 1
ATOM 6983 O O . ALA A 1 900 ? -12.188 0.157 11.132 1.00 82.00 900 ALA A O 1
ATOM 6984 N N . GLY A 1 901 ? -11.587 -1.965 10.767 1.00 74.62 901 GLY A N 1
ATOM 6985 C CA . GLY A 1 901 ? -12.745 -2.236 9.912 1.00 74.62 901 GLY A CA 1
ATOM 6986 C C . GLY A 1 901 ? -14.056 -2.462 10.687 1.00 74.62 901 GLY A C 1
ATOM 6987 O O . GLY A 1 901 ? -14.067 -2.494 11.923 1.00 74.62 901 GLY A O 1
ATOM 6988 N N . PRO A 1 902 ? -15.184 -2.643 9.968 1.00 76.88 902 PRO A N 1
ATOM 6989 C CA . PRO A 1 902 ? -16.539 -2.653 10.534 1.00 76.88 902 PRO A CA 1
ATOM 6990 C C . PRO A 1 902 ? -16.843 -3.812 11.485 1.00 76.88 902 PRO A C 1
ATOM 6992 O O . PRO A 1 902 ? -17.830 -3.786 12.218 1.00 76.88 902 PRO A O 1
ATOM 6995 N N . ASN A 1 903 ? -15.996 -4.841 11.487 1.00 77.56 903 ASN A N 1
ATOM 6996 C CA . ASN A 1 903 ? -16.133 -5.977 12.391 1.00 77.56 903 ASN A CA 1
ATOM 6997 C C . ASN A 1 903 ? -15.363 -5.800 13.707 1.00 77.56 903 ASN A C 1
ATOM 6999 O O . ASN A 1 903 ? -15.497 -6.645 14.591 1.00 77.56 903 ASN A O 1
ATOM 7003 N N . THR A 1 904 ? -14.621 -4.699 13.873 1.00 87.31 904 THR A N 1
ATOM 7004 C CA . THR A 1 904 ? -13.974 -4.366 15.144 1.00 87.31 904 THR A CA 1
ATOM 7005 C C . THR A 1 904 ? -15.013 -4.003 16.199 1.00 87.31 904 THR A C 1
ATOM 7007 O O . THR A 1 904 ? -15.848 -3.116 15.993 1.00 87.31 904 THR A O 1
ATOM 7010 N N . LYS A 1 905 ? -14.950 -4.668 17.358 1.00 94.06 905 LYS A N 1
ATOM 7011 C CA . LYS A 1 905 ? -15.868 -4.439 18.481 1.00 94.06 905 LYS A CA 1
ATOM 7012 C C . LYS A 1 905 ? -15.121 -4.220 19.787 1.00 94.06 905 LYS A C 1
ATOM 7014 O O . LYS A 1 905 ? -14.214 -4.981 20.103 1.00 94.06 905 LYS A O 1
ATOM 7019 N N . LEU A 1 906 ? -15.559 -3.236 20.570 1.00 97.06 906 LEU A N 1
ATOM 7020 C CA . LEU A 1 906 ? -15.123 -3.029 21.953 1.00 97.06 906 LEU A CA 1
ATOM 7021 C C . LEU A 1 906 ? -16.323 -3.197 22.887 1.00 97.06 906 LEU A C 1
ATOM 7023 O O . LEU A 1 906 ? -17.297 -2.453 22.766 1.00 97.06 906 LEU A O 1
ATOM 7027 N N . ILE A 1 907 ? -16.269 -4.181 23.789 1.00 98.00 907 ILE A N 1
ATOM 7028 C CA . ILE A 1 907 ? -17.435 -4.597 24.578 1.00 98.00 907 ILE A CA 1
ATOM 7029 C C . ILE A 1 907 ? -17.120 -4.664 26.074 1.00 98.00 907 ILE A C 1
ATOM 7031 O O . ILE A 1 907 ? -16.304 -5.473 26.510 1.00 98.00 907 ILE A O 1
ATOM 7035 N N . GLY A 1 908 ? -17.848 -3.891 26.881 1.00 97.38 908 GLY A N 1
ATOM 7036 C CA . GLY A 1 908 ? -17.923 -4.134 28.323 1.00 97.38 908 GLY A CA 1
ATOM 7037 C C . GLY A 1 908 ? -16.742 -3.616 29.149 1.00 97.38 908 GLY A C 1
ATOM 7038 O O . GLY A 1 908 ? -16.305 -4.314 30.060 1.00 97.38 908 GLY A O 1
ATOM 7039 N N . PHE A 1 909 ? -16.213 -2.426 28.858 1.00 98.31 909 PHE A N 1
ATOM 7040 C CA . PHE A 1 909 ? -15.045 -1.865 29.560 1.00 98.31 909 PHE A CA 1
ATOM 7041 C C . PHE A 1 909 ? -15.328 -0.528 30.234 1.00 98.31 909 PHE A C 1
ATOM 7043 O O . PHE A 1 909 ? -16.100 0.279 29.720 1.00 98.31 909 PHE A O 1
ATOM 7050 N N . THR A 1 910 ? -14.599 -0.241 31.311 1.00 98.38 910 THR A N 1
ATOM 7051 C CA . THR A 1 910 ? -14.412 1.125 31.812 1.00 98.38 910 THR A CA 1
ATOM 7052 C C . THR A 1 910 ? -13.106 1.705 31.261 1.00 98.38 910 THR A C 1
ATOM 7054 O O . THR A 1 910 ? -12.031 1.221 31.591 1.00 98.38 910 THR A O 1
ATOM 7057 N N . ILE A 1 911 ? -13.187 2.757 30.451 1.00 98.50 911 ILE A N 1
ATOM 7058 C CA . ILE A 1 911 ? -12.073 3.479 29.828 1.00 98.50 911 ILE A CA 1
ATOM 7059 C C . ILE A 1 911 ? -11.871 4.811 30.555 1.00 98.50 911 ILE A C 1
ATOM 7061 O O . ILE A 1 911 ? -12.745 5.687 30.531 1.00 98.50 911 ILE A O 1
ATOM 7065 N N . THR A 1 912 ? -10.726 4.976 31.215 1.00 98.19 912 THR A N 1
ATOM 7066 C CA . THR A 1 912 ? -10.520 6.104 32.130 1.00 98.19 912 THR A CA 1
ATOM 7067 C C . THR A 1 912 ? -9.110 6.670 32.113 1.00 98.19 912 THR A C 1
ATOM 7069 O O . THR A 1 912 ? -8.158 6.010 31.698 1.00 98.19 912 THR A O 1
ATOM 7072 N N . ASN A 1 913 ? -8.982 7.892 32.639 1.00 95.25 913 ASN A N 1
ATOM 7073 C CA . ASN A 1 913 ? -7.701 8.517 32.969 1.00 95.25 913 ASN A CA 1
ATOM 7074 C C . ASN A 1 913 ? -6.748 8.653 31.759 1.00 95.25 913 ASN A C 1
ATOM 7076 O O . ASN A 1 913 ? -5.527 8.674 31.901 1.00 95.25 913 ASN A O 1
ATOM 7080 N N . GLY A 1 914 ? -7.296 8.780 30.547 1.00 95.94 914 GLY A N 1
ATOM 7081 C CA . GLY A 1 914 ? -6.542 9.207 29.373 1.00 95.94 914 GLY A CA 1
ATOM 7082 C C . GLY A 1 914 ? -6.175 10.685 29.468 1.00 95.94 914 GLY A C 1
ATOM 7083 O O . GLY A 1 914 ? -7.015 11.521 29.804 1.00 95.94 914 GLY A O 1
ATOM 7084 N N . TYR A 1 915 ? -4.930 11.033 29.142 1.00 93.88 915 TYR A N 1
ATOM 7085 C CA . TYR A 1 915 ? -4.493 12.426 29.057 1.00 93.88 915 TYR A CA 1
ATOM 7086 C C . TYR A 1 915 ? -3.604 12.644 27.838 1.00 93.88 915 TYR A C 1
ATOM 7088 O O . TYR A 1 915 ? -2.431 12.261 27.793 1.00 93.88 915 TYR A O 1
ATOM 7096 N N . THR A 1 916 ? -4.141 13.339 26.845 1.00 91.25 916 THR A N 1
ATOM 7097 C CA . THR A 1 916 ? -3.488 13.514 25.548 1.00 91.25 916 THR A CA 1
ATOM 7098 C C . THR A 1 916 ? -3.358 14.988 25.199 1.00 91.25 916 THR A C 1
ATOM 7100 O O . THR A 1 916 ? -4.176 15.825 25.573 1.00 91.25 916 THR A O 1
ATOM 7103 N N . THR A 1 917 ? -2.299 15.327 24.460 1.00 87.19 917 THR A N 1
ATOM 7104 C CA . THR A 1 917 ? -2.170 16.650 23.826 1.00 87.19 917 THR A CA 1
ATOM 7105 C C . THR A 1 917 ? -2.534 16.638 22.342 1.00 87.19 917 THR A C 1
ATOM 7107 O O . THR A 1 917 ? -2.136 17.530 21.601 1.00 87.19 917 THR A O 1
ATOM 7110 N N . SER A 1 918 ? -3.245 15.598 21.925 1.00 85.06 918 SER A N 1
ATOM 7111 C CA . SER A 1 918 ? -3.909 15.417 20.631 1.00 85.06 918 SER A CA 1
ATOM 7112 C C . SER A 1 918 ? -5.369 15.043 20.905 1.00 85.06 918 SER A C 1
ATOM 7114 O O . SER A 1 918 ? -5.702 14.808 22.059 1.00 85.06 918 SER A O 1
ATOM 7116 N N . SER A 1 919 ? -6.255 15.033 19.915 1.00 89.38 919 SER A N 1
ATOM 7117 C CA . SER A 1 919 ? -7.685 14.782 20.166 1.00 89.38 919 SER A CA 1
ATOM 7118 C C . SER A 1 919 ? -7.974 13.342 20.635 1.00 89.38 919 SER A C 1
ATOM 7120 O O . SER A 1 919 ? -7.173 12.455 20.351 1.00 89.38 919 SER A O 1
ATOM 7122 N N . GLY A 1 920 ? -9.090 13.101 21.333 1.00 89.44 920 GLY A N 1
ATOM 7123 C CA . GLY A 1 920 ? -9.597 11.755 21.665 1.00 89.44 920 GLY A CA 1
ATOM 7124 C C . GLY A 1 920 ? -8.886 11.083 22.837 1.00 89.44 920 GLY A C 1
ATOM 7125 O O . GLY A 1 920 ? -8.114 10.151 22.635 1.00 89.44 920 GLY A O 1
ATOM 7126 N N . ALA A 1 921 ? -9.095 11.565 24.066 1.00 94.06 921 ALA A N 1
ATOM 7127 C CA . ALA A 1 921 ? -8.352 11.059 25.227 1.00 94.06 921 ALA A CA 1
ATOM 7128 C C . ALA A 1 921 ? -8.763 9.654 25.682 1.00 94.06 921 ALA A C 1
ATOM 7130 O O . ALA A 1 921 ? -7.897 8.891 26.102 1.00 94.06 921 ALA A O 1
ATOM 7131 N N . GLY A 1 922 ? -10.044 9.302 25.586 1.00 96.56 922 GLY A N 1
ATOM 7132 C CA . GLY A 1 922 ? -10.523 7.943 25.835 1.00 96.56 922 GLY A CA 1
ATOM 7133 C C . GLY A 1 922 ? -10.332 7.053 24.608 1.00 96.56 922 GLY A C 1
ATOM 7134 O O . GLY A 1 922 ? -9.595 6.075 24.664 1.00 96.56 922 GLY A O 1
ATOM 7135 N N . LEU A 1 923 ? -10.963 7.422 23.492 1.00 97.75 923 LEU A N 1
ATOM 7136 C CA . LEU A 1 923 ? -10.902 6.712 22.214 1.00 97.75 923 LEU A CA 1
ATOM 7137 C C . LEU A 1 923 ? -10.638 7.689 21.062 1.00 97.75 923 LEU A C 1
ATOM 7139 O O . LEU A 1 923 ? -11.287 8.730 20.954 1.00 97.75 923 LEU A O 1
ATOM 7143 N N . TYR A 1 924 ? -9.721 7.331 20.170 1.00 97.50 924 TYR A N 1
ATOM 7144 C CA . TYR A 1 924 ? -9.481 8.049 18.919 1.00 97.50 924 TYR A CA 1
ATOM 7145 C C . TYR A 1 924 ? -9.586 7.099 17.733 1.00 97.50 924 TYR A C 1
ATOM 7147 O O . TYR A 1 924 ? -8.854 6.115 17.679 1.00 97.50 924 TYR A O 1
ATOM 7155 N N . CYS A 1 925 ? -10.463 7.421 16.789 1.00 95.75 925 CYS A N 1
ATOM 7156 C CA . CYS A 1 925 ? -10.688 6.672 15.561 1.00 95.75 925 CYS A CA 1
ATOM 7157 C C . CYS A 1 925 ? -10.273 7.517 14.353 1.00 95.75 925 CYS A C 1
ATOM 7159 O O . CYS A 1 925 ? -10.741 8.649 14.210 1.00 95.75 925 CYS A O 1
ATOM 7161 N N . LEU A 1 926 ? -9.417 6.951 13.503 1.00 94.62 926 LEU A N 1
ATOM 7162 C CA . LEU A 1 926 ? -9.008 7.505 12.214 1.00 94.62 926 LEU A CA 1
ATOM 7163 C C . LEU A 1 926 ? -9.300 6.478 11.117 1.00 94.62 926 LEU A C 1
ATOM 7165 O O . LEU A 1 926 ? -8.876 5.326 11.241 1.00 94.62 926 LEU A O 1
ATOM 7169 N N . ASP A 1 927 ? -10.049 6.878 10.089 1.00 89.06 927 ASP A N 1
ATOM 7170 C CA . ASP A 1 927 ? -10.438 6.020 8.959 1.00 89.06 927 ASP A CA 1
ATOM 7171 C C . ASP A 1 927 ? -11.004 4.652 9.406 1.00 89.06 927 ASP A C 1
ATOM 7173 O O . ASP A 1 927 ? -10.676 3.603 8.854 1.00 89.06 927 ASP A O 1
ATOM 7177 N N . SER A 1 928 ? -11.806 4.651 10.478 1.00 88.75 928 SER A N 1
ATOM 7178 C CA . SER A 1 928 ? -12.210 3.441 11.207 1.00 88.75 928 SER A CA 1
ATOM 7179 C C . SER A 1 928 ? -13.730 3.297 11.335 1.00 88.75 928 SER A C 1
ATOM 7181 O O . SER A 1 928 ? -14.458 4.287 11.372 1.00 88.75 928 SER A O 1
ATOM 7183 N N . TYR A 1 929 ? -14.206 2.055 11.467 1.00 90.56 929 TYR A N 1
ATOM 7184 C CA . TYR A 1 929 ? -15.627 1.690 11.428 1.00 90.56 929 TYR A CA 1
ATOM 7185 C C . TYR A 1 929 ? -16.135 0.888 12.664 1.00 90.56 929 TYR A C 1
ATOM 7187 O O . TYR A 1 929 ? -16.928 -0.037 12.497 1.00 90.56 929 TYR A O 1
ATOM 7195 N N . PRO A 1 930 ? -15.681 1.126 13.915 1.00 94.81 930 PRO A N 1
ATOM 7196 C CA . PRO A 1 930 ? -15.912 0.188 15.017 1.00 94.81 930 PRO A CA 1
ATOM 7197 C C . PRO A 1 930 ? -17.319 0.258 15.637 1.00 94.81 930 PRO A C 1
ATOM 7199 O O . PRO A 1 930 ? -17.989 1.295 15.644 1.00 94.81 930 PRO A O 1
ATOM 7202 N N . THR A 1 931 ? -17.717 -0.840 16.291 1.00 95.50 931 THR A N 1
ATOM 7203 C CA . THR A 1 931 ? -18.854 -0.868 17.230 1.00 95.50 931 THR A CA 1
ATOM 7204 C C . THR A 1 931 ? -18.366 -0.861 18.678 1.00 95.50 931 THR A C 1
ATOM 7206 O O . THR A 1 931 ? -17.642 -1.760 19.104 1.00 95.50 931 THR A O 1
ATOM 7209 N N . ILE A 1 932 ? -18.810 0.114 19.467 1.00 98.00 932 ILE A N 1
ATOM 7210 C CA . ILE A 1 932 ? -18.523 0.224 20.898 1.00 98.00 932 ILE A CA 1
ATOM 7211 C C . ILE A 1 932 ? -19.809 -0.053 21.672 1.00 98.00 932 ILE A C 1
ATOM 7213 O O . ILE A 1 932 ? -20.813 0.631 21.474 1.00 98.00 932 ILE A O 1
ATOM 7217 N N . SER A 1 933 ? -19.789 -1.054 22.550 1.00 97.56 933 SER A N 1
ATOM 7218 C CA . SER A 1 933 ? -20.989 -1.507 23.249 1.00 97.56 933 SER A CA 1
ATOM 7219 C C . SER A 1 933 ? -20.751 -1.721 24.741 1.00 97.56 933 SER A C 1
ATOM 7221 O O . SER A 1 933 ? -19.741 -2.298 25.138 1.00 97.56 933 SER A O 1
ATOM 7223 N N . HIS A 1 934 ? -21.691 -1.283 25.582 1.00 97.94 934 HIS A N 1
ATOM 7224 C CA . HIS A 1 934 ? -21.632 -1.491 27.037 1.00 97.94 934 HIS A CA 1
ATOM 7225 C C . HIS A 1 934 ? -20.339 -0.951 27.682 1.00 97.94 934 HIS A C 1
ATOM 7227 O O . HIS A 1 934 ? -19.794 -1.544 28.611 1.00 97.94 934 HIS A O 1
ATOM 7233 N N . CYS A 1 935 ? -19.816 0.167 27.173 1.00 98.38 935 CYS A N 1
ATOM 7234 C CA . CYS A 1 935 ? -18.581 0.785 27.658 1.00 98.38 935 CYS A CA 1
ATOM 7235 C C . CYS A 1 935 ? -18.846 2.063 28.459 1.00 98.38 935 CYS A C 1
ATOM 7237 O O . CYS A 1 935 ? -19.790 2.807 28.193 1.00 98.38 935 CYS A O 1
ATOM 7239 N N . ILE A 1 936 ? -17.957 2.352 29.407 1.00 98.38 936 ILE A N 1
ATOM 7240 C CA . ILE A 1 936 ? -17.979 3.549 30.244 1.00 98.38 936 ILE A CA 1
ATOM 7241 C C . ILE A 1 936 ? -16.729 4.372 29.958 1.00 98.38 936 ILE A C 1
ATOM 7243 O O . ILE A 1 936 ? -15.631 3.930 30.263 1.00 98.38 936 ILE A O 1
ATOM 7247 N N . PHE A 1 937 ? -16.877 5.586 29.442 1.00 98.38 937 PHE A N 1
ATOM 7248 C CA . PHE A 1 937 ? -15.791 6.546 29.285 1.00 98.38 937 PHE A CA 1
ATOM 7249 C C . PHE A 1 937 ? -15.884 7.629 30.352 1.00 98.38 937 PHE A C 1
ATOM 7251 O O . PHE A 1 937 ? -16.798 8.462 30.325 1.00 98.38 937 PHE A O 1
ATOM 7258 N N . LYS A 1 938 ? -14.920 7.656 31.273 1.00 96.81 938 LYS A N 1
ATOM 7259 C CA . LYS A 1 938 ? -14.922 8.628 32.368 1.00 96.81 938 LYS A CA 1
ATOM 7260 C C . LYS A 1 938 ? -13.570 9.262 32.628 1.00 96.81 938 LYS A C 1
ATOM 7262 O O . LYS A 1 938 ? -12.542 8.634 32.426 1.00 96.81 938 LYS A O 1
ATOM 7267 N N . GLU A 1 939 ? -13.585 10.502 33.108 1.00 95.81 939 GLU A N 1
ATOM 7268 C CA . GLU A 1 939 ? -12.386 11.195 33.607 1.00 95.81 939 GLU A CA 1
ATOM 7269 C C . GLU A 1 939 ? -11.229 11.274 32.587 1.00 95.81 939 GLU A C 1
ATOM 7271 O O . GLU A 1 939 ? -10.060 11.361 32.961 1.00 95.81 939 GLU A O 1
ATOM 7276 N N . ASN A 1 940 ? -11.540 11.267 31.286 1.00 97.44 940 ASN A N 1
ATOM 7277 C CA . ASN A 1 940 ? -10.554 11.434 30.221 1.00 97.44 940 ASN A CA 1
ATOM 7278 C C . ASN A 1 940 ? -10.387 12.919 29.869 1.00 97.44 940 ASN A C 1
ATOM 7280 O O . ASN A 1 940 ? -11.334 13.707 29.925 1.00 97.44 940 ASN A O 1
ATOM 7284 N N . ASN A 1 941 ? -9.163 13.320 29.531 1.00 95.12 941 ASN A N 1
ATOM 7285 C CA . ASN A 1 941 ? -8.785 14.720 29.382 1.00 95.12 941 ASN A CA 1
ATOM 7286 C C . ASN A 1 941 ? -7.962 14.971 28.104 1.00 95.12 941 ASN A C 1
ATOM 7288 O O . ASN A 1 941 ? -6.786 14.615 27.994 1.00 95.12 941 ASN A O 1
ATOM 7292 N N . ALA A 1 942 ? -8.582 15.633 27.130 1.00 93.12 942 ALA A N 1
ATOM 7293 C CA . ALA A 1 942 ? -7.970 16.051 25.877 1.00 93.12 942 ALA A CA 1
ATOM 7294 C C . ALA A 1 942 ? -7.446 17.494 25.982 1.00 93.12 942 ALA A C 1
ATOM 7296 O O . ALA A 1 942 ? -8.085 18.462 25.561 1.00 93.12 942 ALA A O 1
ATOM 7297 N N . GLY A 1 943 ? -6.235 17.626 26.530 1.00 83.44 943 GLY A N 1
ATOM 7298 C CA . GLY A 1 943 ? -5.502 18.884 26.679 1.00 83.44 943 GLY A CA 1
ATOM 7299 C C . GLY A 1 943 ? -6.061 19.812 27.764 1.00 83.44 943 GLY A C 1
ATOM 7300 O O . GLY A 1 943 ? -7.193 19.676 28.190 1.00 83.44 943 GLY A O 1
ATOM 7301 N N . ILE A 1 944 ? -5.276 20.814 28.192 1.00 73.12 944 ILE A N 1
ATOM 7302 C CA . ILE A 1 944 ? -5.694 21.779 29.239 1.00 73.12 944 ILE A CA 1
ATOM 7303 C C . ILE A 1 944 ? -6.052 23.161 28.667 1.00 73.12 944 ILE A C 1
ATOM 7305 O O . ILE A 1 944 ? -6.996 23.801 29.124 1.00 73.12 944 ILE A O 1
ATOM 7309 N N . SER A 1 945 ? -5.287 23.652 27.685 1.00 75.06 945 SER A N 1
ATOM 7310 C CA . SER A 1 945 ? -5.397 25.040 27.198 1.00 75.06 945 SER A CA 1
ATOM 7311 C C . SER A 1 945 ? -5.296 25.219 25.683 1.00 75.06 945 SER A C 1
ATOM 7313 O O . SER A 1 945 ? -5.596 26.304 25.189 1.00 75.06 945 SER A O 1
ATOM 7315 N N . ASN A 1 946 ? -4.869 24.199 24.932 1.00 83.69 946 ASN A N 1
ATOM 7316 C CA . ASN A 1 946 ? -4.797 24.290 23.476 1.00 83.69 946 ASN A CA 1
ATOM 7317 C C . ASN A 1 946 ? -6.171 23.989 22.870 1.00 83.69 946 ASN A C 1
ATOM 7319 O O . ASN A 1 946 ? -6.622 22.848 22.870 1.00 83.69 946 ASN A O 1
ATOM 7323 N N . THR A 1 947 ? -6.794 25.020 22.310 1.00 85.56 947 THR A N 1
ATOM 7324 C CA . THR A 1 947 ? -8.140 24.982 21.728 1.00 85.56 947 THR A CA 1
ATOM 7325 C C . THR A 1 947 ? -8.253 24.167 20.438 1.00 85.56 947 THR A C 1
ATOM 7327 O O . THR A 1 947 ? -9.362 23.931 19.969 1.00 85.56 947 THR A O 1
ATOM 7330 N N . SER A 1 948 ? -7.127 23.713 19.879 1.00 87.19 948 SER A N 1
ATOM 7331 C CA . SER A 1 948 ? -7.082 22.827 18.703 1.00 87.19 948 SER A CA 1
ATOM 7332 C C . SER A 1 948 ? -7.121 21.334 19.070 1.00 87.19 948 SER A C 1
ATOM 7334 O O . SER A 1 948 ? -6.880 20.491 18.214 1.00 87.19 948 SER A O 1
ATOM 7336 N N . ILE A 1 949 ? -7.327 20.996 20.348 1.00 87.75 949 ILE A N 1
ATOM 7337 C CA . ILE A 1 949 ? -7.402 19.613 20.840 1.00 87.75 949 ILE A CA 1
ATOM 7338 C C . ILE A 1 949 ? -8.856 19.296 21.176 1.00 87.75 949 ILE A C 1
ATOM 7340 O O . ILE A 1 949 ? -9.449 19.966 22.015 1.00 87.75 949 ILE A O 1
ATOM 7344 N N . HIS A 1 950 ? -9.434 18.283 20.546 1.00 91.88 950 HIS A N 1
ATOM 7345 C CA . HIS A 1 950 ? -10.871 18.014 20.604 1.00 91.88 950 HIS A CA 1
ATOM 7346 C C . HIS A 1 950 ? -11.175 16.630 21.205 1.00 91.88 950 HIS A C 1
ATOM 7348 O O . HIS A 1 950 ? -10.266 15.825 21.383 1.00 91.88 950 HIS A O 1
ATOM 7354 N N . GLY A 1 951 ? -12.438 16.348 21.528 1.00 85.56 951 GLY A N 1
ATOM 7355 C CA . GLY A 1 951 ? -12.899 15.016 21.936 1.00 85.56 951 GLY A CA 1
ATOM 7356 C C . GLY A 1 951 ? -12.323 14.559 23.273 1.00 85.56 951 GLY A C 1
ATOM 7357 O O . GLY A 1 951 ? -11.370 13.780 23.315 1.00 85.56 951 GLY A O 1
ATOM 7358 N N . GLY A 1 952 ? -12.896 15.046 24.373 1.00 82.38 952 GLY A N 1
ATOM 7359 C CA . GLY A 1 952 ? -12.435 14.723 25.725 1.00 82.38 952 GLY A CA 1
ATOM 7360 C C . GLY A 1 952 ? -12.590 13.246 26.072 1.00 82.38 952 GLY A C 1
ATOM 7361 O O . GLY A 1 952 ? -11.756 12.707 26.787 1.00 82.38 952 GLY A O 1
ATOM 7362 N N . SER A 1 953 ? -13.588 12.568 25.504 1.00 93.69 953 SER A N 1
ATOM 7363 C CA . SER A 1 953 ? -13.719 11.113 25.533 1.00 93.69 953 SER A CA 1
ATOM 7364 C C . SER A 1 953 ? -13.407 10.505 24.166 1.00 93.69 953 SER A C 1
ATOM 7366 O O . SER A 1 953 ? -12.371 9.859 24.030 1.00 93.69 953 SER A O 1
ATOM 7368 N N . ILE A 1 954 ? -14.249 10.737 23.155 1.00 98.00 954 ILE A N 1
ATOM 7369 C CA . ILE A 1 954 ? -14.147 10.087 21.839 1.00 98.00 954 ILE A CA 1
ATOM 7370 C C . ILE A 1 954 ? -13.825 11.121 20.757 1.00 98.00 954 ILE A C 1
ATOM 7372 O O . ILE A 1 954 ? -14.372 12.225 20.746 1.00 98.00 954 ILE A O 1
ATOM 7376 N N . THR A 1 955 ? -12.951 10.770 19.817 1.00 98.00 955 THR A N 1
ATOM 7377 C CA . THR A 1 955 ? -12.786 11.491 18.547 1.00 98.00 955 THR A CA 1
ATOM 7378 C C . THR A 1 955 ? -12.960 10.552 17.363 1.00 98.00 955 THR A C 1
ATOM 7380 O O . THR A 1 955 ? -12.343 9.492 17.343 1.00 98.00 955 THR A O 1
ATOM 7383 N N . ALA A 1 956 ? -13.748 10.979 16.377 1.00 96.31 956 ALA A N 1
ATOM 7384 C CA . ALA A 1 956 ? -13.921 10.323 15.086 1.00 96.31 956 ALA A CA 1
ATOM 7385 C C . ALA A 1 956 ? -13.395 11.226 13.963 1.00 96.31 956 ALA A C 1
ATOM 7387 O O . ALA A 1 956 ? -13.828 12.378 13.849 1.00 96.31 956 ALA A O 1
ATOM 7388 N N . ASP A 1 957 ? -12.472 10.711 13.156 1.00 95.00 957 ASP A N 1
ATOM 7389 C CA . ASP A 1 957 ? -11.895 11.390 11.996 1.00 95.00 957 ASP A CA 1
ATOM 7390 C C . ASP A 1 957 ? -11.999 10.482 10.764 1.00 95.00 957 ASP A C 1
ATOM 7392 O O . ASP A 1 957 ? -11.489 9.362 10.788 1.00 95.00 957 ASP A O 1
ATOM 7396 N N . HIS A 1 958 ? -12.723 10.920 9.728 1.00 94.62 958 HIS A N 1
ATOM 7397 C CA . HIS A 1 958 ? -13.035 10.109 8.536 1.00 94.62 958 HIS A CA 1
ATOM 7398 C C . HIS A 1 958 ? -13.598 8.709 8.872 1.00 94.62 958 HIS A C 1
ATOM 7400 O O . HIS A 1 958 ? -13.292 7.720 8.217 1.00 94.62 958 HIS A O 1
ATOM 7406 N N . SER A 1 959 ? -14.394 8.613 9.941 1.00 92.56 959 SER A N 1
ATOM 7407 C CA . SER A 1 959 ? -14.779 7.346 10.578 1.00 92.56 959 SER A CA 1
ATOM 7408 C C . SER A 1 959 ? -16.299 7.177 10.693 1.00 92.56 959 SER A C 1
ATOM 7410 O O . SER A 1 959 ? -17.042 8.159 10.727 1.00 92.56 959 SER A O 1
ATOM 7412 N N . GLU A 1 960 ? -16.768 5.937 10.837 1.00 93.31 960 GLU A N 1
ATOM 7413 C CA . GLU A 1 960 ? -18.155 5.608 11.193 1.00 93.31 960 GLU A CA 1
ATOM 7414 C C . GLU A 1 960 ? -18.194 4.833 12.515 1.00 93.31 960 GLU A C 1
ATOM 7416 O O . GLU A 1 960 ? -17.715 3.708 12.601 1.00 93.31 960 GLU A O 1
ATOM 7421 N N . ILE A 1 961 ? -18.749 5.421 13.576 1.00 95.12 961 ILE A N 1
ATOM 7422 C CA . ILE A 1 961 ? -18.753 4.794 14.907 1.00 95.12 961 ILE A CA 1
ATOM 7423 C C . ILE A 1 961 ? -20.180 4.457 15.321 1.00 95.12 961 ILE A C 1
ATOM 7425 O O . ILE A 1 961 ? -21.046 5.333 15.347 1.00 95.12 961 ILE A O 1
ATOM 7429 N N . THR A 1 962 ? -20.395 3.203 15.727 1.00 96.81 962 THR A N 1
ATOM 7430 C CA . THR A 1 962 ? -21.632 2.780 16.396 1.00 96.81 962 THR A CA 1
ATOM 7431 C C . THR A 1 962 ? -21.429 2.734 17.911 1.00 96.81 962 THR A C 1
ATOM 7433 O O . THR A 1 962 ? -20.517 2.060 18.386 1.00 96.81 962 THR A O 1
ATOM 7436 N N . LEU A 1 963 ? -22.272 3.431 18.675 1.00 98.06 963 LEU A N 1
ATOM 7437 C CA . LEU A 1 963 ? -22.275 3.458 20.141 1.00 98.06 963 LEU A CA 1
ATOM 7438 C C . LEU A 1 963 ? -23.585 2.860 20.668 1.00 98.06 963 LEU A C 1
ATOM 7440 O O . LEU A 1 963 ? -24.647 3.422 20.427 1.00 98.06 963 LEU A O 1
ATOM 7444 N N . ASP A 1 964 ? -23.527 1.765 21.423 1.00 97.44 964 ASP A N 1
ATOM 7445 C CA . ASP A 1 964 ? -24.728 1.134 21.988 1.00 97.44 964 ASP A CA 1
ATOM 7446 C C . ASP A 1 964 ? -24.574 0.846 23.488 1.00 97.44 964 ASP A C 1
ATOM 7448 O O . ASP A 1 964 ? -23.630 0.174 23.900 1.00 97.44 964 ASP A O 1
ATOM 7452 N N . HIS A 1 965 ? -25.489 1.347 24.323 1.00 97.38 965 HIS A N 1
ATOM 7453 C CA . HIS A 1 965 ? -25.406 1.205 25.789 1.00 97.38 965 HIS A CA 1
ATOM 7454 C C . HIS A 1 965 ? -24.098 1.772 26.374 1.00 97.38 965 HIS A C 1
ATOM 7456 O O . HIS A 1 965 ? -23.464 1.174 27.245 1.00 97.38 965 HIS A O 1
ATOM 7462 N N . VAL A 1 966 ? -23.658 2.926 25.871 1.00 98.44 966 VAL A N 1
ATOM 7463 C CA . VAL A 1 966 ? -22.412 3.581 26.296 1.00 98.44 966 VAL A CA 1
ATOM 7464 C C . VAL A 1 966 ? -22.706 4.693 27.312 1.00 98.44 966 VAL A C 1
ATOM 7466 O O . VAL A 1 966 ? -23.728 5.377 27.245 1.00 98.44 966 VAL A O 1
ATOM 7469 N N . MET A 1 967 ? -21.797 4.900 28.265 1.00 97.88 967 MET A N 1
ATOM 7470 C CA . MET A 1 967 ? -21.845 6.018 29.213 1.00 97.88 967 MET A CA 1
ATOM 7471 C C . MET A 1 967 ? -20.601 6.895 29.060 1.00 97.88 967 MET A C 1
ATOM 7473 O O . MET A 1 967 ? -19.487 6.391 29.125 1.00 97.88 967 MET A O 1
ATOM 7477 N N . ILE A 1 968 ? -20.772 8.205 28.884 1.00 98.31 968 ILE A N 1
ATOM 7478 C CA . ILE A 1 968 ? -19.693 9.186 28.709 1.00 98.31 968 ILE A CA 1
ATOM 7479 C C . ILE A 1 968 ? -19.863 10.286 29.753 1.00 98.31 968 ILE A C 1
ATOM 7481 O O . ILE A 1 968 ? -20.752 11.129 29.623 1.00 98.31 968 ILE A O 1
ATOM 7485 N N . TYR A 1 969 ? -19.021 10.315 30.787 1.00 95.94 969 TYR A N 1
ATOM 7486 C CA . TYR A 1 969 ? -19.173 11.332 31.825 1.00 95.94 969 TYR A CA 1
ATOM 7487 C C . TYR A 1 969 ? -17.887 11.871 32.441 1.00 95.94 969 TYR A C 1
ATOM 7489 O O . TYR A 1 969 ? -16.878 11.182 32.548 1.00 95.94 969 TYR A O 1
ATOM 7497 N N . SER A 1 970 ? -17.935 13.125 32.895 1.00 95.75 970 SER A N 1
ATOM 7498 C CA . SER A 1 970 ? -16.803 13.812 33.537 1.00 95.75 970 SER A CA 1
ATOM 7499 C C . SER A 1 970 ? -15.534 13.879 32.671 1.00 95.75 970 SER A C 1
ATOM 7501 O O . SER A 1 970 ? -14.423 13.866 33.202 1.00 95.75 970 SER A O 1
ATOM 7503 N N . ASN A 1 971 ? -15.673 13.944 31.344 1.00 97.38 971 ASN A N 1
ATOM 7504 C CA . ASN A 1 971 ? -14.543 14.108 30.429 1.00 97.38 971 ASN A CA 1
ATOM 7505 C C . ASN A 1 971 ? -14.307 15.590 30.094 1.00 97.38 971 ASN A C 1
ATOM 7507 O O . ASN A 1 971 ? -15.198 16.433 30.224 1.00 97.38 971 ASN A O 1
ATOM 7511 N N . PHE A 1 972 ? -13.088 15.922 29.678 1.00 95.75 972 PHE A N 1
ATOM 7512 C CA . PHE A 1 972 ? -12.658 17.297 29.437 1.00 95.75 972 PHE A CA 1
ATOM 7513 C C . PHE A 1 972 ? -11.961 17.451 28.085 1.00 95.75 972 PHE A C 1
ATOM 7515 O O . PHE A 1 972 ? -11.061 16.678 27.774 1.00 95.75 972 PHE A O 1
ATOM 7522 N N . ALA A 1 973 ? -12.293 18.495 27.324 1.00 96.19 973 ALA A N 1
ATOM 7523 C CA . ALA A 1 973 ? -11.566 18.904 26.122 1.00 96.19 973 ALA A CA 1
ATOM 7524 C C . ALA A 1 973 ? -11.149 20.380 26.184 1.00 96.19 973 ALA A C 1
ATOM 7526 O O . ALA A 1 973 ? -11.967 21.273 26.417 1.00 96.19 973 ALA A O 1
ATOM 7527 N N . ALA A 1 974 ? -9.881 20.671 25.882 1.00 93.12 974 ALA A N 1
ATOM 7528 C CA . ALA A 1 974 ? -9.399 22.046 25.750 1.00 93.12 974 ALA A CA 1
ATOM 7529 C C . ALA A 1 974 ? -9.956 22.776 24.515 1.00 93.12 974 ALA A C 1
ATOM 7531 O O . ALA A 1 974 ? -9.952 24.006 24.477 1.00 93.12 974 ALA A O 1
ATOM 7532 N N . GLY A 1 975 ? -10.406 22.037 23.508 1.00 93.81 975 GLY A N 1
ATOM 7533 C CA . GLY A 1 975 ? -11.050 22.530 22.302 1.00 93.81 975 GLY A CA 1
ATOM 7534 C C . GLY A 1 975 ? -12.544 22.241 22.309 1.00 93.81 975 GLY A C 1
ATOM 7535 O O . GLY A 1 975 ? -13.297 22.809 23.099 1.00 93.81 975 GLY A O 1
ATOM 7536 N N . HIS A 1 976 ? -12.967 21.383 21.385 1.00 95.69 976 HIS A N 1
ATOM 7537 C CA . HIS A 1 976 ? -14.372 21.125 21.074 1.00 95.69 976 HIS A CA 1
ATOM 7538 C C . HIS A 1 976 ? -14.754 19.690 21.440 1.00 95.69 976 HIS A C 1
ATOM 7540 O O . HIS A 1 976 ? -13.888 18.820 21.382 1.00 95.69 976 HIS A O 1
ATOM 7546 N N . GLY A 1 977 ? -16.023 19.434 21.757 1.00 95.31 977 GLY A N 1
ATOM 7547 C CA . GLY A 1 977 ? -16.515 18.082 22.046 1.00 95.31 977 GLY A CA 1
ATOM 7548 C C . GLY A 1 977 ? -15.946 17.532 23.353 1.00 95.31 977 GLY A C 1
ATOM 7549 O O . GLY A 1 977 ? -15.046 16.699 23.328 1.00 95.31 977 GLY A O 1
ATOM 7550 N N . GLY A 1 978 ? -16.423 18.008 24.504 1.00 93.81 978 GLY A N 1
ATOM 7551 C CA . GLY A 1 978 ? -15.967 17.517 25.813 1.00 93.81 978 GLY A CA 1
ATOM 7552 C C . GLY A 1 978 ? -16.232 16.019 26.000 1.00 93.81 978 GLY A C 1
ATOM 7553 O O . GLY A 1 978 ? -15.382 15.311 26.531 1.00 93.81 978 GLY A O 1
ATOM 7554 N N . GLY A 1 979 ? -17.360 15.522 25.491 1.00 96.62 979 GLY A N 1
ATOM 7555 C CA . GLY A 1 979 ? -17.613 14.097 25.293 1.00 96.62 979 GLY A CA 1
ATOM 7556 C C . GLY A 1 979 ? -17.029 13.613 23.965 1.00 96.62 979 GLY A C 1
ATOM 7557 O O . GLY A 1 979 ? -15.975 12.981 23.933 1.00 96.62 979 GLY A O 1
ATOM 7558 N N . VAL A 1 980 ? -17.698 13.929 22.857 1.00 98.19 980 VAL A N 1
ATOM 7559 C CA . VAL A 1 980 ? -17.389 13.412 21.518 1.00 98.19 980 VAL A CA 1
ATOM 7560 C C . VAL A 1 980 ? -17.113 14.545 20.530 1.00 98.19 980 VAL A C 1
ATOM 7562 O O . VAL A 1 980 ? -17.848 15.534 20.463 1.00 98.19 980 VAL A O 1
ATOM 7565 N N . TYR A 1 981 ? -16.074 14.379 19.717 1.00 98.25 981 TYR A N 1
ATOM 7566 C CA . TYR A 1 981 ? -15.787 15.232 18.565 1.00 98.25 981 TYR A CA 1
ATOM 7567 C C . TYR A 1 981 ? -15.770 14.410 17.274 1.00 98.25 981 TYR A C 1
ATOM 7569 O O . TYR A 1 981 ? -15.044 13.425 17.188 1.00 98.25 981 TYR A O 1
ATOM 7577 N N . ALA A 1 982 ? -16.538 14.825 16.267 1.00 97.06 982 ALA A N 1
ATOM 7578 C CA . ALA A 1 982 ? -16.615 14.157 14.970 1.00 97.06 982 ALA A CA 1
ATOM 7579 C C . ALA A 1 982 ? -16.232 15.117 13.835 1.00 97.06 982 ALA A C 1
ATOM 7581 O O . ALA A 1 982 ? -16.776 16.221 13.733 1.00 97.06 982 ALA A O 1
ATOM 7582 N N . THR A 1 983 ? -15.301 14.690 12.979 1.00 96.75 983 THR A N 1
ATOM 7583 C CA . THR A 1 983 ? -14.864 15.409 11.775 1.00 96.75 983 THR A CA 1
ATOM 7584 C C . THR A 1 983 ? -14.892 14.478 10.563 1.00 96.75 983 THR A C 1
ATOM 7586 O O . THR A 1 983 ? -14.333 13.387 10.616 1.00 96.75 983 THR A O 1
ATOM 7589 N N . HIS A 1 984 ? -15.563 14.883 9.479 1.00 95.75 984 HIS A N 1
ATOM 7590 C CA . HIS A 1 984 ? -15.750 14.056 8.272 1.00 95.75 984 HIS A CA 1
ATOM 7591 C C . HIS A 1 984 ? -16.283 12.639 8.567 1.00 95.75 984 HIS A C 1
ATOM 7593 O O . HIS A 1 984 ? -15.898 11.682 7.911 1.00 95.75 984 HIS A O 1
ATOM 7599 N N . SER A 1 985 ? -17.127 12.497 9.592 1.00 95.62 985 SER A N 1
ATOM 7600 C CA . SER A 1 985 ? -17.473 11.204 10.195 1.00 95.62 985 SER A CA 1
ATOM 7601 C C . SER A 1 985 ? -18.985 11.000 10.341 1.00 95.62 985 SER A C 1
ATOM 7603 O O . SER A 1 985 ? -19.761 11.958 10.280 1.00 95.62 985 SER A O 1
ATOM 7605 N N . HIS A 1 986 ? -19.404 9.757 10.582 1.00 93.94 986 HIS A N 1
ATOM 7606 C CA . HIS A 1 986 ? -20.782 9.384 10.908 1.00 93.94 986 HIS A CA 1
ATOM 7607 C C . HIS A 1 986 ? -20.863 8.732 12.298 1.00 93.94 986 HIS A C 1
ATOM 7609 O O . HIS A 1 986 ? -20.069 7.851 12.616 1.00 93.94 986 HIS A O 1
ATOM 7615 N N . ILE A 1 987 ? -21.798 9.163 13.150 1.00 96.94 987 ILE A N 1
ATOM 7616 C CA . ILE A 1 987 ? -21.998 8.590 14.493 1.00 96.94 987 ILE A CA 1
ATOM 7617 C C . ILE A 1 987 ? -23.420 8.045 14.616 1.00 96.94 987 ILE A C 1
ATOM 7619 O O . ILE A 1 987 ? -24.378 8.813 14.555 1.00 96.94 987 ILE A O 1
ATOM 7623 N N . ASN A 1 988 ? -23.555 6.743 14.854 1.00 95.19 988 ASN A N 1
ATOM 7624 C CA . ASN A 1 988 ? -24.835 6.107 15.150 1.00 95.19 988 ASN A CA 1
ATOM 7625 C C . ASN A 1 988 ? -24.869 5.691 16.622 1.00 95.19 988 ASN A C 1
ATOM 7627 O O . ASN A 1 988 ? -24.002 4.945 17.069 1.00 95.19 988 ASN A O 1
ATOM 7631 N N . ALA A 1 989 ? -25.836 6.181 17.392 1.00 97.25 989 ALA A N 1
ATOM 7632 C CA . ALA A 1 989 ? -25.890 5.955 18.827 1.00 97.25 989 ALA A CA 1
ATOM 7633 C C . ALA A 1 989 ? -27.279 5.534 19.315 1.00 97.25 989 ALA A C 1
ATOM 7635 O O . ALA A 1 989 ? -28.271 6.221 19.066 1.00 97.25 989 ALA A O 1
ATOM 7636 N N . SER A 1 990 ? -27.317 4.456 20.096 1.00 96.69 990 SER A N 1
ATOM 7637 C CA . SER A 1 990 ? -28.495 3.969 20.814 1.00 96.69 990 SER A CA 1
ATOM 7638 C C . SER A 1 990 ? -28.213 3.801 22.306 1.00 96.69 990 SER A C 1
ATOM 7640 O O . SER A 1 990 ? -27.148 3.327 22.701 1.00 96.69 990 SER A O 1
ATOM 7642 N N . ASN A 1 991 ? -29.172 4.167 23.161 1.00 96.81 991 ASN A N 1
ATOM 7643 C CA . ASN A 1 991 ? -29.061 3.996 24.618 1.00 96.81 991 ASN A CA 1
ATOM 7644 C C . ASN A 1 991 ? -27.781 4.639 25.192 1.00 96.81 991 ASN A C 1
ATOM 7646 O O . ASN A 1 991 ? -27.000 4.001 25.899 1.00 96.81 991 ASN A O 1
ATOM 7650 N N . LEU A 1 992 ? -27.536 5.904 24.851 1.00 98.19 992 LEU A N 1
ATOM 7651 C CA . LEU A 1 992 ? -26.313 6.621 25.216 1.00 98.19 992 LEU A CA 1
ATOM 7652 C C . LEU A 1 992 ? -26.570 7.621 26.351 1.00 98.19 992 LEU A C 1
ATOM 7654 O O . LEU A 1 992 ? -27.476 8.451 26.271 1.00 98.19 992 LEU A O 1
ATOM 7658 N N . LEU A 1 993 ? -25.730 7.593 27.386 1.00 97.94 993 LEU A N 1
ATOM 7659 C CA . LEU A 1 993 ? -25.734 8.581 28.469 1.00 97.94 993 LEU A CA 1
ATOM 7660 C C . LEU A 1 993 ? -24.509 9.495 28.351 1.00 97.94 993 LEU A C 1
ATOM 7662 O O . LEU A 1 993 ? -23.385 9.007 28.433 1.00 97.94 993 LEU A O 1
ATOM 7666 N N . VAL A 1 994 ? -24.703 10.808 28.215 1.00 98.25 994 VAL A N 1
ATOM 7667 C CA . VAL A 1 994 ? -23.618 11.804 28.151 1.00 98.25 994 VAL A CA 1
ATOM 7668 C C . VAL A 1 994 ? -23.836 12.863 29.221 1.00 98.25 994 VAL A C 1
ATOM 7670 O O . VAL A 1 994 ? -24.889 13.493 29.244 1.00 98.25 994 VAL A O 1
ATOM 7673 N N . VAL A 1 995 ? -22.906 12.988 30.173 1.00 96.81 995 VAL A N 1
ATOM 7674 C CA . VAL A 1 995 ? -23.144 13.810 31.368 1.00 96.81 995 VAL A CA 1
ATOM 7675 C C . VAL A 1 995 ? -21.890 14.494 31.909 1.00 96.81 995 VAL A C 1
ATOM 7677 O O . VAL A 1 995 ? -20.851 13.865 32.089 1.00 96.81 995 VAL A O 1
ATOM 7680 N N . ASN A 1 996 ? -22.008 15.755 32.330 1.00 95.62 996 ASN A N 1
ATOM 7681 C CA . ASN A 1 996 ? -20.959 16.486 33.059 1.00 95.62 996 ASN A CA 1
ATOM 7682 C C . ASN A 1 996 ? -19.627 16.579 32.290 1.00 95.62 996 ASN A C 1
ATOM 7684 O O . ASN A 1 996 ? -18.561 16.692 32.902 1.00 95.62 996 ASN A O 1
ATOM 7688 N N . ASN A 1 997 ? -19.656 16.519 30.961 1.00 97.50 997 ASN A N 1
ATOM 7689 C CA . ASN A 1 997 ? -18.479 16.719 30.132 1.00 97.50 997 ASN A CA 1
ATOM 7690 C C . ASN A 1 997 ? -18.261 18.212 29.878 1.00 97.50 997 ASN A C 1
ATOM 7692 O O . ASN A 1 997 ? -19.199 19.013 29.832 1.00 97.50 997 ASN A O 1
ATOM 7696 N N . ILE A 1 998 ? -16.996 18.606 29.754 1.00 96.50 998 ILE A N 1
ATOM 7697 C CA . ILE A 1 998 ? -16.598 20.012 29.702 1.00 96.50 998 ILE A CA 1
ATOM 7698 C C . ILE A 1 998 ? -15.739 20.273 28.465 1.00 96.50 998 ILE A C 1
ATOM 7700 O O . ILE A 1 998 ? -14.715 19.626 28.262 1.00 96.50 998 ILE A O 1
ATOM 7704 N N . ALA A 1 999 ? -16.106 21.285 27.680 1.00 96.44 999 ALA A N 1
ATOM 7705 C CA . ALA A 1 999 ? -15.304 21.823 26.589 1.00 96.44 999 ALA A CA 1
ATOM 7706 C C . ALA A 1 999 ? -14.904 23.281 26.863 1.00 96.44 999 ALA A C 1
ATOM 7708 O O . ALA A 1 999 ? -15.726 24.133 27.198 1.00 96.44 999 ALA A O 1
ATOM 7709 N N . ASN A 1 1000 ? -13.635 23.621 26.664 1.00 94.00 1000 ASN A N 1
ATOM 7710 C CA . ASN A 1 1000 ? -13.177 25.011 26.772 1.00 94.00 1000 ASN A CA 1
ATOM 7711 C C . ASN A 1 1000 ? -13.588 25.881 25.576 1.00 94.00 1000 ASN A C 1
ATOM 7713 O O . ASN A 1 1000 ? -13.463 27.100 25.649 1.00 94.00 1000 ASN A O 1
ATOM 7717 N N . VAL A 1 1001 ? -14.040 25.288 24.469 1.00 94.19 1001 VAL A N 1
ATOM 7718 C CA . VAL A 1 1001 ? -14.474 26.035 23.284 1.00 94.19 1001 VAL A CA 1
ATOM 7719 C C . VAL A 1 1001 ? -15.958 25.794 23.055 1.00 94.19 1001 VAL A C 1
ATOM 7721 O O . VAL A 1 1001 ? -16.766 26.537 23.608 1.00 94.19 1001 VAL A O 1
ATOM 7724 N N . LYS A 1 1002 ? -16.341 24.778 22.277 1.00 95.69 1002 LYS A N 1
ATOM 7725 C CA . LYS A 1 1002 ? -17.743 24.552 21.889 1.00 95.69 1002 LYS A CA 1
ATOM 7726 C C . LYS A 1 1002 ? -18.111 23.075 21.920 1.00 95.69 1002 LYS A C 1
ATOM 7728 O O . LYS A 1 1002 ? -17.249 22.238 21.660 1.00 95.69 1002 LYS A O 1
ATOM 7733 N N . GLY A 1 1003 ? -19.373 22.756 22.186 1.00 95.62 1003 GLY A N 1
ATOM 7734 C CA . GLY A 1 1003 ? -19.836 21.368 22.249 1.00 95.62 1003 GLY A CA 1
ATOM 7735 C C . GLY A 1 1003 ? -19.371 20.680 23.527 1.00 95.62 1003 GLY A C 1
ATOM 7736 O O . GLY A 1 1003 ? -18.376 19.962 23.498 1.00 95.62 1003 GLY A O 1
ATOM 7737 N N . GLY A 1 1004 ? -20.038 20.919 24.657 1.00 94.88 1004 GLY A N 1
ATOM 7738 C CA . GLY A 1 1004 ? -19.698 20.273 25.933 1.00 94.88 1004 GLY A CA 1
ATOM 7739 C C . GLY A 1 1004 ? -19.859 18.753 25.862 1.00 94.88 1004 GLY A C 1
ATOM 7740 O O . GLY A 1 1004 ? -18.912 18.032 26.160 1.00 94.88 1004 GLY A O 1
ATOM 7741 N N . ALA A 1 1005 ? -20.995 18.267 25.356 1.00 97.38 1005 ALA A N 1
ATOM 7742 C CA . ALA A 1 1005 ? -21.182 16.853 25.036 1.00 97.38 1005 ALA A CA 1
ATOM 7743 C C . ALA A 1 1005 ? -20.644 16.512 23.641 1.00 97.38 1005 ALA A C 1
ATOM 7745 O O . ALA A 1 1005 ? -19.683 15.757 23.534 1.00 97.38 1005 ALA A O 1
ATOM 7746 N N . PHE A 1 1006 ? -21.208 17.096 22.583 1.00 98.12 1006 PHE A N 1
ATOM 7747 C CA . PHE A 1 1006 ? -20.881 16.775 21.192 1.00 98.12 1006 PHE A CA 1
ATOM 7748 C C . PHE A 1 1006 ? -20.453 17.996 20.384 1.00 98.12 1006 PHE A C 1
ATOM 7750 O O . PHE A 1 1006 ? -21.024 19.082 20.502 1.00 98.12 1006 PHE A O 1
ATOM 7757 N N . SER A 1 1007 ? -19.508 17.798 19.467 1.00 98.06 1007 SER A N 1
ATOM 7758 C CA . SER A 1 1007 ? -19.227 18.756 18.400 1.00 98.06 1007 SER A CA 1
ATOM 7759 C C . SER A 1 1007 ? -19.023 18.044 17.065 1.00 98.06 1007 SER A C 1
ATOM 7761 O O . SER A 1 1007 ? -18.198 17.140 16.964 1.00 98.06 1007 SER A O 1
ATOM 7763 N N . PHE A 1 1008 ? -19.733 18.511 16.037 1.00 97.94 1008 PHE A N 1
ATOM 7764 C CA . PHE A 1 1008 ? -19.703 17.962 14.680 1.00 97.94 1008 PHE A CA 1
ATOM 7765 C C . PHE A 1 1008 ? -19.133 18.967 13.679 1.00 97.94 1008 PHE A C 1
ATOM 7767 O O . PHE A 1 1008 ? -19.502 20.146 13.683 1.00 97.94 1008 PHE A O 1
ATOM 7774 N N . TYR A 1 1009 ? -18.252 18.486 12.805 1.00 96.56 1009 TYR A N 1
ATOM 7775 C CA . TYR A 1 1009 ? -17.711 19.228 11.672 1.00 96.56 1009 TYR A CA 1
ATOM 7776 C C . TYR A 1 1009 ? -17.754 18.373 10.404 1.00 96.56 1009 TYR A C 1
ATOM 7778 O O . TYR A 1 1009 ? -17.140 17.308 10.369 1.00 96.56 1009 TYR A O 1
ATOM 7786 N N . LYS A 1 1010 ? -18.464 18.816 9.358 1.00 95.75 1010 LYS A N 1
ATOM 7787 C CA . LYS A 1 1010 ? -18.618 18.047 8.104 1.00 95.75 1010 LYS A CA 1
ATOM 7788 C C . LYS A 1 1010 ? -19.038 16.594 8.330 1.00 95.75 1010 LYS A C 1
ATOM 7790 O O . LYS A 1 1010 ? -18.516 15.683 7.704 1.00 95.75 1010 LYS A O 1
ATOM 7795 N N . SER A 1 1011 ? -19.908 16.377 9.304 1.00 96.81 1011 SER A N 1
ATOM 7796 C CA . SER A 1 1011 ? -20.206 15.055 9.846 1.00 96.81 1011 SER A CA 1
ATOM 7797 C C . SER A 1 1011 ? -21.711 14.844 9.955 1.00 96.81 1011 SER A C 1
ATOM 7799 O O . SER A 1 1011 ? -22.496 15.788 9.833 1.00 96.81 1011 SER A O 1
ATOM 7801 N N . SER A 1 1012 ? -22.125 13.606 10.201 1.00 96.12 1012 SER A N 1
ATOM 7802 C CA . SER A 1 1012 ? -23.533 13.278 10.412 1.00 96.12 1012 SER A CA 1
ATOM 7803 C C . SER A 1 1012 ? -23.759 12.306 11.566 1.00 96.12 1012 SER A C 1
ATOM 7805 O O . SER A 1 1012 ? -22.807 11.733 12.096 1.00 96.12 1012 SER A O 1
ATOM 7807 N N . GLY A 1 1013 ? -25.011 12.131 11.992 1.00 94.25 1013 GLY A N 1
ATOM 7808 C CA . GLY A 1 1013 ? -25.321 11.114 12.993 1.00 94.25 1013 GLY A CA 1
ATOM 7809 C C . GLY A 1 1013 ? -26.794 10.909 13.327 1.00 94.25 1013 GLY A C 1
ATOM 7810 O O . GLY A 1 1013 ? -27.642 11.775 13.096 1.00 94.25 1013 GLY A O 1
ATOM 7811 N N . THR A 1 1014 ? -27.081 9.748 13.907 1.00 96.38 1014 THR A N 1
ATOM 7812 C CA . THR A 1 1014 ? -28.409 9.314 14.358 1.00 96.38 1014 THR A CA 1
ATOM 7813 C C . THR A 1 1014 ? -28.356 8.901 15.821 1.00 96.38 1014 THR A C 1
ATOM 7815 O O . THR A 1 1014 ? -27.495 8.124 16.219 1.00 96.38 1014 THR A O 1
ATOM 7818 N N . PHE A 1 1015 ? -29.276 9.430 16.623 1.00 97.69 1015 PHE A N 1
ATOM 7819 C CA . PHE A 1 1015 ? -29.311 9.265 18.072 1.00 97.69 1015 PHE A CA 1
ATOM 7820 C C . PHE A 1 1015 ? -30.704 8.815 18.511 1.00 97.69 1015 PHE A C 1
ATOM 7822 O O . PHE A 1 1015 ? -31.682 9.524 18.269 1.00 97.69 1015 PHE A O 1
ATOM 7829 N N . ASP A 1 1016 ? -30.794 7.662 19.169 1.00 96.38 1016 ASP A N 1
ATOM 7830 C CA . ASP A 1 1016 ? -32.042 7.101 19.694 1.00 96.38 1016 ASP A CA 1
ATOM 7831 C C . ASP A 1 1016 ? -31.896 6.712 21.175 1.00 96.38 1016 ASP A C 1
ATOM 7833 O O . ASP A 1 1016 ? -30.908 6.093 21.573 1.00 96.38 1016 ASP A O 1
ATOM 7837 N N . HIS A 1 1017 ? -32.862 7.098 22.014 1.00 96.81 1017 HIS A N 1
ATOM 7838 C CA . HIS A 1 1017 ? -32.811 6.876 23.470 1.00 96.81 1017 HIS A CA 1
ATOM 7839 C C . HIS A 1 1017 ? -31.539 7.446 24.127 1.00 96.81 1017 HIS A C 1
ATOM 7841 O O . HIS A 1 1017 ? -30.860 6.786 24.916 1.00 96.81 1017 HIS A O 1
ATOM 7847 N N . VAL A 1 1018 ? -31.196 8.695 23.799 1.00 98.00 1018 VAL A N 1
ATOM 7848 C CA . VAL A 1 1018 ? -29.992 9.371 24.305 1.00 98.00 1018 VAL A CA 1
ATOM 7849 C C . VAL A 1 1018 ? -30.346 10.391 25.380 1.00 98.00 1018 VAL A C 1
ATOM 7851 O O . VAL A 1 1018 ? -31.292 11.157 25.226 1.00 98.00 1018 VAL A O 1
ATOM 7854 N N . THR A 1 1019 ? -29.571 10.435 26.462 1.00 97.69 1019 THR A N 1
ATOM 7855 C CA . THR A 1 1019 ? -29.716 11.422 27.542 1.00 97.69 1019 THR A CA 1
ATOM 7856 C C . THR A 1 1019 ? -28.439 12.256 27.660 1.00 97.69 1019 THR A C 1
ATOM 7858 O O . THR A 1 1019 ? -27.397 11.714 28.018 1.00 97.69 1019 THR A O 1
ATOM 7861 N N . ILE A 1 1020 ? -28.523 13.564 27.379 1.00 98.00 1020 ILE A N 1
ATOM 7862 C CA . ILE A 1 1020 ? -27.422 14.543 27.457 1.00 98.00 1020 ILE A CA 1
ATOM 7863 C C . ILE A 1 1020 ? -27.714 15.559 28.563 1.00 98.00 1020 ILE A C 1
ATOM 7865 O O . ILE A 1 1020 ? -28.664 16.344 28.439 1.00 98.00 1020 ILE A O 1
ATOM 7869 N N . VAL A 1 1021 ? -26.936 15.540 29.651 1.00 96.38 1021 VAL A N 1
ATOM 7870 C CA . VAL A 1 1021 ? -27.272 16.289 30.871 1.00 96.38 1021 VAL A CA 1
ATOM 7871 C C . VAL A 1 1021 ? -26.070 16.949 31.544 1.00 96.38 1021 VAL A C 1
ATOM 7873 O O . VAL A 1 1021 ? -25.082 16.305 31.879 1.00 96.38 1021 VAL A O 1
ATOM 7876 N N . ASN A 1 1022 ? -26.221 18.230 31.897 1.00 94.69 1022 ASN A N 1
ATOM 7877 C CA . ASN A 1 1022 ? -25.227 19.018 32.642 1.00 94.69 1022 ASN A CA 1
ATOM 7878 C C . ASN A 1 1022 ? -23.843 19.125 31.965 1.00 94.69 1022 ASN A C 1
ATOM 7880 O O . ASN A 1 1022 ? -22.842 19.407 32.628 1.00 94.69 1022 ASN A O 1
ATOM 7884 N N . ASP A 1 1023 ? -23.767 18.941 30.652 1.00 97.56 1023 ASP A N 1
ATOM 7885 C CA . ASP A 1 1023 ? -22.566 19.207 29.871 1.00 97.56 1023 ASP A CA 1
ATOM 7886 C C . ASP A 1 1023 ? -22.361 20.717 29.667 1.00 97.56 1023 ASP A C 1
ATOM 7888 O O . ASP A 1 1023 ? -23.303 21.520 29.628 1.00 97.56 1023 ASP A O 1
ATOM 7892 N N . SER A 1 1024 ? -21.100 21.137 29.579 1.00 96.31 1024 SER A N 1
ATOM 7893 C CA . SER A 1 1024 ? -20.730 22.551 29.609 1.00 96.31 1024 SER A CA 1
ATOM 7894 C C . SER A 1 1024 ? -19.675 22.899 28.566 1.00 96.31 1024 SER A C 1
ATOM 7896 O O . SER A 1 1024 ? -18.635 22.255 28.476 1.00 96.31 1024 SER A O 1
ATOM 7898 N N . ALA A 1 1025 ? -19.904 23.972 27.816 1.00 95.81 1025 ALA A N 1
ATOM 7899 C CA . ALA A 1 1025 ? -18.902 24.624 26.981 1.00 95.81 1025 ALA A CA 1
ATOM 7900 C C . ALA A 1 1025 ? -18.588 26.028 27.528 1.00 95.81 1025 ALA A C 1
ATOM 7902 O O . ALA A 1 1025 ? -19.434 26.647 28.166 1.00 95.81 1025 ALA A O 1
ATOM 7903 N N . GLN A 1 1026 ? -17.396 26.585 27.295 1.00 93.12 1026 GLN A N 1
ATOM 7904 C CA . GLN A 1 1026 ? -17.142 27.982 27.700 1.00 93.12 1026 GLN A CA 1
ATOM 7905 C C . GLN A 1 1026 ? -17.681 29.011 26.703 1.00 93.12 1026 GLN A C 1
ATOM 7907 O O . GLN A 1 1026 ? -17.995 30.127 27.118 1.00 93.12 1026 GLN A O 1
ATOM 7912 N N . VAL A 1 1027 ? -17.746 28.674 25.409 1.00 93.38 1027 VAL A N 1
ATOM 7913 C CA . VAL A 1 1027 ? -18.169 29.616 24.364 1.00 93.38 1027 VAL A CA 1
ATOM 7914 C C . VAL A 1 1027 ? -19.631 29.393 24.000 1.00 93.38 1027 VAL A C 1
ATOM 7916 O O . VAL A 1 1027 ? -20.443 30.279 24.242 1.00 93.38 1027 VAL A O 1
ATOM 7919 N N . GLU A 1 1028 ? -19.976 28.232 23.441 1.00 95.12 1028 GLU A N 1
ATOM 7920 C CA . GLU A 1 1028 ? -21.340 27.951 22.972 1.00 95.12 1028 GLU A CA 1
ATOM 7921 C C . GLU A 1 1028 ? -21.601 26.454 22.761 1.00 95.12 1028 GLU A C 1
ATOM 7923 O O . GLU A 1 1028 ? -20.669 25.671 22.566 1.00 95.12 1028 GLU A O 1
ATOM 7928 N N . GLY A 1 1029 ? -22.879 26.065 22.806 1.00 93.38 1029 GLY A N 1
ATOM 7929 C CA . GLY A 1 1029 ? -23.317 24.682 22.588 1.00 93.38 1029 GLY A CA 1
ATOM 7930 C C . GLY A 1 1029 ? -22.870 23.744 23.709 1.00 93.38 1029 GLY A C 1
ATOM 7931 O O . GLY A 1 1029 ? -21.954 22.949 23.538 1.00 93.38 1029 GLY A O 1
ATOM 7932 N N . GLY A 1 1030 ? -23.495 23.839 24.878 1.00 93.50 1030 GLY A N 1
ATOM 7933 C CA . GLY A 1 1030 ? -23.246 22.955 26.015 1.00 93.50 1030 GLY A CA 1
ATOM 7934 C C . GLY A 1 1030 ? -23.535 21.493 25.703 1.00 93.50 1030 GLY A C 1
ATOM 7935 O O . GLY A 1 1030 ? -22.700 20.643 25.989 1.00 93.50 1030 GLY A O 1
ATOM 7936 N N . ALA A 1 1031 ? -24.657 21.199 25.042 1.00 96.69 1031 ALA A N 1
ATOM 7937 C CA . ALA A 1 1031 ? -24.933 19.850 24.556 1.00 96.69 1031 ALA A CA 1
ATOM 7938 C C . ALA A 1 1031 ? -24.284 19.629 23.183 1.00 96.69 1031 ALA A C 1
ATOM 7940 O O . ALA A 1 1031 ? -23.509 18.697 22.998 1.00 96.69 1031 ALA A O 1
ATOM 7941 N N . LEU A 1 1032 ? -24.563 20.506 22.218 1.00 97.81 1032 LEU A N 1
ATOM 7942 C CA . LEU A 1 1032 ? -24.201 20.281 20.822 1.00 97.81 1032 LEU A CA 1
ATOM 7943 C C . LEU A 1 1032 ? -23.647 21.542 20.159 1.00 97.81 1032 LEU A C 1
ATOM 7945 O O . LEU A 1 1032 ? -24.260 22.609 20.227 1.00 97.81 1032 LEU A O 1
ATOM 7949 N N . PHE A 1 1033 ? -22.529 21.396 19.447 1.00 98.12 1033 PHE A N 1
ATOM 7950 C CA . PHE A 1 1033 ? -22.043 22.393 18.495 1.00 98.12 1033 PHE A CA 1
ATOM 7951 C C . PHE A 1 1033 ? -21.963 21.830 17.071 1.00 98.12 1033 PHE A C 1
ATOM 7953 O O . PHE A 1 1033 ? -21.317 20.807 16.841 1.00 98.12 1033 PHE A O 1
ATOM 7960 N N . MET A 1 1034 ? -22.578 22.523 16.112 1.00 97.88 1034 MET A N 1
ATOM 7961 C CA . MET A 1 1034 ? -22.740 22.062 14.730 1.00 97.88 1034 MET A CA 1
ATOM 7962 C C . MET A 1 1034 ? -22.025 22.965 13.725 1.00 97.88 1034 MET A C 1
ATOM 7964 O O . MET A 1 1034 ? -22.221 24.182 13.723 1.00 97.88 1034 MET A O 1
ATOM 7968 N N . ARG A 1 1035 ? -21.247 22.370 12.816 1.00 96.88 1035 ARG A N 1
ATOM 7969 C CA . ARG A 1 1035 ? -20.670 23.059 11.656 1.00 96.88 1035 ARG A CA 1
ATOM 7970 C C . ARG A 1 1035 ? -20.717 22.173 10.417 1.00 96.88 1035 ARG A C 1
ATOM 7972 O O . ARG A 1 1035 ? -20.135 21.092 10.425 1.00 96.88 1035 ARG A O 1
ATOM 7979 N N . GLU A 1 1036 ? -21.337 22.651 9.342 1.00 96.75 1036 GLU A N 1
ATOM 7980 C CA . GLU A 1 1036 ? -21.456 21.919 8.071 1.00 96.75 1036 GLU A CA 1
ATOM 7981 C C . GLU A 1 1036 ? -21.944 20.464 8.275 1.00 96.75 1036 GLU A C 1
ATOM 7983 O O . GLU A 1 1036 ? -21.407 19.546 7.673 1.00 96.75 1036 GLU A O 1
ATOM 7988 N N . SER A 1 1037 ? -22.871 20.222 9.212 1.00 97.06 1037 SER A N 1
ATOM 7989 C CA . SER A 1 1037 ? -23.205 18.868 9.698 1.00 97.06 1037 SER A CA 1
ATOM 7990 C C . SER A 1 1037 ? -24.711 18.630 9.833 1.00 97.06 1037 SER A C 1
ATOM 7992 O O . SER A 1 1037 ? -25.481 19.583 9.952 1.00 97.06 1037 SER A O 1
ATOM 7994 N N . GLU A 1 1038 ? -25.129 17.364 9.884 1.00 96.44 1038 GLU A N 1
ATOM 7995 C CA . GLU A 1 1038 ? -26.535 16.970 10.062 1.00 96.44 1038 GLU A CA 1
ATOM 7996 C C . GLU A 1 1038 ? -26.702 15.869 11.115 1.00 96.44 1038 GLU A C 1
ATOM 7998 O O . GLU A 1 1038 ? -26.121 14.797 10.988 1.00 96.44 1038 GLU A O 1
ATOM 8003 N N . VAL A 1 1039 ? -27.533 16.091 12.136 1.00 96.75 1039 VAL A N 1
ATOM 8004 C CA . VAL A 1 1039 ? -27.841 15.052 13.136 1.00 96.75 1039 VAL A CA 1
ATOM 8005 C C . VAL A 1 1039 ? -29.331 14.930 13.409 1.00 96.75 1039 VAL A C 1
ATOM 8007 O O . VAL A 1 1039 ? -30.074 15.909 13.326 1.00 96.75 1039 VAL A O 1
ATOM 8010 N N . THR A 1 1040 ? -29.763 13.726 13.777 1.00 96.06 1040 THR A N 1
ATOM 8011 C CA . THR A 1 1040 ? -31.155 13.434 14.134 1.00 96.06 1040 THR A CA 1
ATOM 8012 C C . THR A 1 1040 ? -31.239 12.776 15.505 1.00 96.06 1040 THR A C 1
ATOM 8014 O O . THR A 1 1040 ? -30.600 11.754 15.729 1.00 96.06 1040 THR A O 1
ATOM 8017 N N . PHE A 1 1041 ? -32.055 13.343 16.394 1.00 95.50 1041 PHE A N 1
ATOM 8018 C CA . PHE A 1 1041 ? -32.385 12.802 17.711 1.00 95.50 1041 PHE A CA 1
ATOM 8019 C C . PHE A 1 1041 ? -33.832 12.310 17.743 1.00 95.50 1041 PHE A C 1
ATOM 8021 O O . PHE A 1 1041 ? -34.750 13.051 17.384 1.00 95.50 1041 PHE A O 1
ATOM 8028 N N . THR A 1 1042 ? -34.023 11.085 18.227 1.00 93.75 1042 THR A N 1
ATOM 8029 C CA . THR A 1 1042 ? -35.329 10.461 18.468 1.00 93.75 1042 THR A CA 1
ATOM 8030 C C . THR A 1 1042 ? -35.374 9.919 19.896 1.00 93.75 1042 THR A C 1
ATOM 8032 O O . THR A 1 1042 ? -34.347 9.482 20.418 1.00 93.75 1042 THR A O 1
ATOM 8035 N N . ASN A 1 1043 ? -36.525 9.982 20.572 1.00 93.88 1043 ASN A N 1
ATOM 8036 C CA . ASN A 1 1043 ? -36.707 9.424 21.922 1.00 93.88 1043 ASN A CA 1
ATOM 8037 C C . ASN A 1 1043 ? -35.655 9.891 22.936 1.00 93.88 1043 ASN A C 1
ATOM 8039 O O . ASN A 1 1043 ? -35.217 9.111 23.769 1.00 93.88 1043 ASN A O 1
ATOM 8043 N N . SER A 1 1044 ? -35.186 11.133 22.855 1.00 95.56 1044 SER A N 1
ATOM 8044 C CA . SER A 1 1044 ? -33.984 11.590 23.562 1.00 95.56 1044 SER A CA 1
ATOM 8045 C C . SER A 1 1044 ? -34.272 12.747 24.523 1.00 95.56 1044 SER A C 1
ATOM 8047 O O . SER A 1 1044 ? -35.286 13.431 24.416 1.00 95.56 1044 SER A O 1
ATOM 8049 N N . ILE A 1 1045 ? -33.381 12.975 25.487 1.00 95.75 1045 ILE A N 1
ATOM 8050 C CA . ILE A 1 1045 ? -33.461 14.057 26.474 1.00 95.75 1045 ILE A CA 1
ATOM 8051 C C . ILE A 1 1045 ? -32.186 14.899 26.396 1.00 95.75 1045 ILE A C 1
ATOM 8053 O O . ILE A 1 1045 ? -31.097 14.387 26.639 1.00 95.75 1045 ILE A O 1
ATOM 8057 N N . ILE A 1 1046 ? -32.318 16.197 26.122 1.00 96.62 1046 ILE A N 1
ATOM 8058 C CA . ILE A 1 1046 ? -31.233 17.185 26.195 1.00 96.62 1046 ILE A CA 1
ATOM 8059 C C . ILE A 1 1046 ? -31.606 18.209 27.270 1.00 96.62 1046 ILE A C 1
ATOM 8061 O O . ILE A 1 1046 ? -32.532 18.996 27.067 1.00 96.62 1046 ILE A O 1
ATOM 8065 N N . TRP A 1 1047 ? -30.929 18.176 28.426 1.00 94.88 1047 TRP A N 1
ATOM 8066 C CA . TRP A 1 1047 ? -31.367 18.929 29.606 1.00 94.88 1047 TRP A CA 1
ATOM 8067 C C . TRP A 1 1047 ? -30.246 19.533 30.460 1.00 94.88 1047 TRP A C 1
ATOM 8069 O O . TRP A 1 1047 ? -29.300 18.851 30.839 1.00 94.88 1047 TRP A O 1
ATOM 8079 N N . GLY A 1 1048 ? -30.371 20.804 30.851 1.00 92.19 1048 GLY A N 1
ATOM 8080 C CA . GLY A 1 1048 ? -29.489 21.433 31.839 1.00 92.19 1048 GLY A CA 1
ATOM 8081 C C . GLY A 1 1048 ? -28.071 21.754 31.352 1.00 92.19 1048 GLY A C 1
ATOM 8082 O O . GLY A 1 1048 ? -27.209 22.084 32.171 1.00 92.19 1048 GLY A O 1
ATOM 8083 N N . ASN A 1 1049 ? -27.806 21.680 30.044 1.00 96.38 1049 ASN A N 1
ATOM 8084 C CA . ASN A 1 1049 ? -26.489 21.968 29.469 1.00 96.38 1049 ASN A CA 1
ATOM 8085 C C . ASN A 1 1049 ? -26.242 23.480 29.334 1.00 96.38 1049 ASN A C 1
ATOM 8087 O O . ASN A 1 1049 ? -27.182 24.271 29.266 1.00 96.38 1049 ASN A O 1
ATOM 8091 N N . ARG A 1 1050 ? -24.975 23.917 29.326 1.00 93.94 1050 ARG A N 1
ATOM 8092 C CA . ARG A 1 1050 ? -24.615 25.353 29.335 1.00 93.94 1050 ARG A CA 1
ATOM 8093 C C . ARG A 1 1050 ? -23.492 25.703 28.353 1.00 93.94 1050 ARG A C 1
ATOM 8095 O O . ARG A 1 1050 ? -22.582 24.899 28.188 1.00 93.94 1050 ARG A O 1
ATOM 8102 N N . PRO A 1 1051 ? -23.464 26.920 27.771 1.00 93.25 1051 PRO A N 1
ATOM 8103 C CA . PRO A 1 1051 ? -24.380 28.041 28.005 1.00 93.25 1051 PRO A CA 1
ATOM 8104 C C . PRO A 1 1051 ? -25.712 27.947 27.252 1.00 93.25 1051 PRO A C 1
ATOM 8106 O O . PRO A 1 1051 ? -26.700 28.429 27.785 1.00 93.25 1051 PRO A O 1
ATOM 8109 N N . GLN A 1 1052 ? -25.747 27.318 26.077 1.00 95.75 1052 GLN A N 1
ATOM 8110 C CA . GLN A 1 1052 ? -26.974 26.945 25.358 1.00 95.75 1052 GLN A CA 1
ATOM 8111 C C . GLN A 1 1052 ? -27.033 25.424 25.208 1.00 95.75 1052 GLN A C 1
ATOM 8113 O O . GLN A 1 1052 ? -25.996 24.772 25.319 1.00 95.75 1052 GLN A O 1
ATOM 8118 N N . GLN A 1 1053 ? -28.193 24.847 24.895 1.00 96.19 1053 GLN A N 1
ATOM 8119 C CA . GLN A 1 1053 ? -28.262 23.425 24.556 1.00 96.19 1053 GLN A CA 1
ATOM 8120 C C . GLN A 1 1053 ? -27.553 23.178 23.219 1.00 96.19 1053 GLN A C 1
ATOM 8122 O O . GLN A 1 1053 ? -26.598 22.407 23.148 1.00 96.19 1053 GLN A O 1
ATOM 8127 N N . ILE A 1 1054 ? -27.960 23.897 22.171 1.00 97.75 1054 ILE A N 1
ATOM 8128 C CA . ILE A 1 1054 ? -27.465 23.707 20.803 1.00 97.75 1054 ILE A CA 1
ATOM 8129 C C . ILE A 1 1054 ? -26.927 25.033 20.272 1.00 97.75 1054 ILE A C 1
ATOM 8131 O O . ILE A 1 1054 ? -27.571 26.069 20.416 1.00 97.75 1054 ILE A O 1
ATOM 8135 N N . ALA A 1 1055 ? -25.767 25.003 19.621 1.00 97.56 1055 ALA A N 1
ATOM 8136 C CA . ALA A 1 1055 ? -25.230 26.148 18.896 1.00 97.56 1055 ALA A CA 1
ATOM 8137 C C . ALA A 1 1055 ? -24.706 25.753 17.511 1.00 97.56 1055 ALA A C 1
ATOM 8139 O O . ALA A 1 1055 ? -24.165 24.664 17.313 1.00 97.56 1055 ALA A O 1
ATOM 8140 N N . PHE A 1 1056 ? -24.842 26.663 16.554 1.00 97.50 1056 PHE A N 1
ATOM 8141 C CA . PHE A 1 1056 ? -24.387 26.494 15.174 1.00 97.50 1056 PHE A CA 1
ATOM 8142 C C . PHE A 1 1056 ? -23.153 27.353 14.878 1.00 97.50 1056 PHE A C 1
ATOM 8144 O O . PHE A 1 1056 ? -22.890 28.342 15.547 1.00 97.50 1056 PHE A O 1
ATOM 8151 N N . SER A 1 1057 ? -22.347 26.994 13.883 1.00 95.19 1057 SER A N 1
ATOM 8152 C CA . SER A 1 1057 ? -21.202 27.819 13.495 1.00 95.19 1057 SER A CA 1
ATOM 8153 C C . SER A 1 1057 ? -21.639 29.042 12.696 1.00 95.19 1057 SER A C 1
ATOM 8155 O O . SER A 1 1057 ? -22.373 28.897 11.734 1.00 95.19 1057 SER A O 1
ATOM 8157 N N . GLU A 1 1058 ? -21.094 30.223 12.996 1.00 94.06 1058 GLU A N 1
ATOM 8158 C CA . GLU A 1 1058 ? -21.261 31.441 12.177 1.00 94.06 1058 GLU A CA 1
ATOM 8159 C C . GLU A 1 1058 ? -20.739 31.307 10.726 1.00 94.06 1058 GLU A C 1
ATOM 8161 O O . GLU A 1 1058 ? -21.049 32.148 9.883 1.00 94.06 1058 GLU A O 1
ATOM 8166 N N . TYR A 1 1059 ? -19.914 30.293 10.434 1.00 88.50 1059 TYR A N 1
ATOM 8167 C CA . TYR A 1 1059 ? -19.198 30.136 9.164 1.00 88.50 1059 TYR A CA 1
ATOM 8168 C C . TYR A 1 1059 ? -19.408 28.745 8.555 1.00 88.50 1059 TYR A C 1
ATOM 8170 O O . TYR A 1 1059 ? -19.625 27.769 9.272 1.00 88.50 1059 TYR A O 1
ATOM 8178 N N . GLY A 1 1060 ? -19.234 28.655 7.234 1.00 88.56 1060 GLY A N 1
ATOM 8179 C CA . GLY A 1 1060 ? -19.421 27.422 6.465 1.00 88.56 1060 GLY A CA 1
ATOM 8180 C C . GLY A 1 1060 ? -20.865 27.236 6.007 1.00 88.56 1060 GLY A C 1
ATOM 8181 O O . GLY A 1 1060 ? -21.692 28.127 6.192 1.00 88.56 1060 GLY A O 1
ATOM 8182 N N . ASP A 1 1061 ? -21.149 26.087 5.404 1.00 90.31 1061 ASP A N 1
ATOM 8183 C CA . ASP A 1 1061 ? -22.496 25.730 4.966 1.00 90.31 1061 ASP A CA 1
ATOM 8184 C C . ASP A 1 1061 ? -23.450 25.486 6.156 1.00 90.31 1061 ASP A C 1
ATOM 8186 O O . ASP A 1 1061 ? -23.011 25.034 7.228 1.00 90.31 1061 ASP A O 1
ATOM 8190 N N . PRO A 1 1062 ? -24.760 25.761 5.986 1.00 90.81 1062 PRO A N 1
ATOM 8191 C CA . PRO A 1 1062 ? -25.743 25.588 7.044 1.00 90.81 1062 PRO A CA 1
ATOM 8192 C C . PRO A 1 1062 ? -25.806 24.152 7.561 1.00 90.81 1062 PRO A C 1
ATOM 8194 O O . PRO A 1 1062 ? -25.794 23.199 6.787 1.00 90.81 1062 PRO A O 1
ATOM 8197 N N . SER A 1 1063 ? -25.924 24.000 8.879 1.00 94.44 1063 SER A N 1
ATOM 8198 C CA . SER A 1 1063 ? -26.121 22.686 9.512 1.00 94.44 1063 SER A CA 1
ATOM 8199 C C . SER A 1 1063 ? -27.583 22.424 9.860 1.00 94.44 1063 SER A C 1
ATOM 8201 O O . SER A 1 1063 ? -28.384 23.354 9.997 1.00 94.44 1063 SER A O 1
ATOM 8203 N N . LEU A 1 1064 ? -27.916 21.155 10.072 1.00 94.44 1064 LEU A N 1
ATOM 8204 C CA . LEU A 1 1064 ? -29.266 20.712 10.393 1.00 94.44 1064 LEU A CA 1
ATOM 8205 C C . LEU A 1 1064 ? -29.287 19.858 11.663 1.00 94.44 1064 LEU A C 1
ATOM 8207 O O . LEU A 1 1064 ? -28.458 18.970 11.845 1.00 94.44 1064 LEU A O 1
ATOM 8211 N N . VAL A 1 1065 ? -30.249 20.120 12.543 1.00 95.94 1065 VAL A N 1
ATOM 8212 C CA . VAL A 1 1065 ? -30.545 19.259 13.693 1.00 95.94 1065 VAL A CA 1
ATOM 8213 C C . VAL A 1 1065 ? -32.023 18.910 13.657 1.00 95.94 1065 VAL A C 1
ATOM 8215 O O . VAL A 1 1065 ? -32.870 19.796 13.734 1.00 95.94 1065 VAL A O 1
ATOM 8218 N N . ASN A 1 1066 ? -32.344 17.629 13.548 1.00 93.62 1066 ASN A N 1
ATOM 8219 C CA . ASN A 1 1066 ? -33.715 17.143 13.609 1.00 93.62 1066 ASN A CA 1
ATOM 8220 C C . ASN A 1 1066 ? -33.988 16.567 15.004 1.00 93.62 1066 ASN A C 1
ATOM 8222 O O . ASN A 1 1066 ? -33.205 15.760 15.499 1.00 93.62 1066 ASN A O 1
ATOM 8226 N N . ILE A 1 1067 ? -35.081 16.983 15.642 1.00 91.88 1067 ILE A N 1
ATOM 8227 C CA . ILE A 1 1067 ? -35.482 16.524 16.977 1.00 91.88 1067 ILE A CA 1
ATOM 8228 C C . ILE A 1 1067 ? -36.916 16.002 16.907 1.00 91.88 1067 ILE A C 1
ATOM 8230 O O . ILE A 1 1067 ? -37.852 16.740 16.576 1.00 91.88 1067 ILE A O 1
ATOM 8234 N N . PHE A 1 1068 ? -37.082 14.724 17.238 1.00 90.06 1068 PHE A N 1
ATOM 8235 C CA . PHE A 1 1068 ? -38.345 13.995 17.171 1.00 90.06 1068 PHE A CA 1
ATOM 8236 C C . PHE A 1 1068 ? -38.620 13.283 18.495 1.00 90.06 1068 PHE A C 1
ATOM 8238 O O . PHE A 1 1068 ? -37.715 12.671 19.054 1.00 90.06 1068 PHE A O 1
ATOM 8245 N N . TYR A 1 1069 ? -39.855 13.356 19.007 1.00 90.06 1069 TYR A N 1
ATOM 8246 C CA . TYR A 1 1069 ? -40.278 12.641 20.224 1.00 90.06 1069 TYR A CA 1
ATOM 8247 C C . TYR A 1 1069 ? -39.263 12.751 21.374 1.00 90.06 1069 TYR A C 1
ATOM 8249 O O . TYR A 1 1069 ? -38.807 11.749 21.914 1.00 90.06 1069 TYR A O 1
ATOM 8257 N N . SER A 1 1070 ? -38.817 13.968 21.675 1.00 91.88 1070 SER A N 1
ATOM 8258 C CA . SER A 1 1070 ? -37.658 14.218 22.539 1.00 91.88 1070 SER A CA 1
ATOM 8259 C C . SER A 1 1070 ? -37.880 15.454 23.410 1.00 91.88 1070 SER A C 1
ATOM 8261 O O . SER A 1 1070 ? -38.756 16.270 23.133 1.00 91.88 1070 SER A O 1
ATOM 8263 N N . ILE A 1 1071 ? -37.055 15.632 24.440 1.00 91.12 1071 ILE A N 1
ATOM 8264 C CA . ILE A 1 1071 ? -37.013 16.851 25.255 1.00 91.12 1071 ILE A CA 1
ATOM 8265 C C . ILE A 1 1071 ? -35.804 17.703 24.879 1.00 91.12 1071 ILE A C 1
ATOM 8267 O O . ILE A 1 1071 ? -34.685 17.195 24.788 1.00 91.12 1071 ILE A O 1
ATOM 8271 N N . LEU A 1 1072 ? -36.043 19.007 24.720 1.00 92.56 1072 LEU A N 1
ATOM 8272 C CA . LEU A 1 1072 ? -35.010 20.030 24.572 1.00 92.56 1072 LEU A CA 1
ATOM 8273 C C . LEU A 1 1072 ? -35.272 21.163 25.571 1.00 92.56 1072 LEU A C 1
ATOM 8275 O O . LEU A 1 1072 ? -36.220 21.928 25.399 1.00 92.56 1072 LEU A O 1
ATOM 8279 N N . ASP A 1 1073 ? -34.406 21.270 26.577 1.00 91.94 1073 ASP A N 1
ATOM 8280 C CA . ASP A 1 1073 ? -34.451 22.320 27.602 1.00 91.94 1073 ASP A CA 1
ATOM 8281 C C . ASP A 1 1073 ? -34.355 23.726 26.997 1.00 91.94 1073 ASP A C 1
ATOM 8283 O O . ASP A 1 1073 ? -33.566 23.985 26.085 1.00 91.94 1073 ASP A O 1
ATOM 8287 N N . GLU A 1 1074 ? -35.187 24.630 27.503 1.00 86.75 1074 GLU A N 1
ATOM 8288 C CA . GLU A 1 1074 ? -35.396 25.989 27.002 1.00 86.75 1074 GLU A CA 1
ATOM 8289 C C . GLU A 1 1074 ? -35.898 26.046 25.544 1.00 86.75 1074 GLU A C 1
ATOM 8291 O O . GLU A 1 1074 ? -35.901 27.118 24.928 1.00 86.75 1074 GLU A O 1
ATOM 8296 N N . PHE A 1 1075 ? -36.331 24.921 24.967 1.00 85.94 1075 PHE A N 1
ATOM 8297 C CA . PHE A 1 1075 ? -36.883 24.801 23.616 1.00 85.94 1075 PHE A CA 1
ATOM 8298 C C . PHE A 1 1075 ? -36.094 25.621 22.570 1.00 85.94 1075 PHE A C 1
ATOM 8300 O O . PHE A 1 1075 ? -34.883 25.479 22.424 1.00 85.94 1075 PHE A O 1
ATOM 8307 N N . VAL A 1 1076 ? -36.761 26.527 21.842 1.00 85.00 1076 VAL A N 1
ATOM 8308 C CA . VAL A 1 1076 ? -36.136 27.434 20.859 1.00 85.00 1076 VAL A CA 1
ATOM 8309 C C . VAL A 1 1076 ? -35.173 28.433 21.514 1.00 85.00 1076 VAL A C 1
ATOM 8311 O O . VAL A 1 1076 ? -34.221 28.859 20.869 1.00 85.00 1076 VAL A O 1
ATOM 8314 N N . THR A 1 1077 ? -35.396 28.826 22.773 1.00 86.56 1077 THR A N 1
ATOM 8315 C CA . THR A 1 1077 ? -34.500 29.763 23.477 1.00 86.56 1077 THR A CA 1
ATOM 8316 C C . THR A 1 1077 ? -33.179 29.129 23.911 1.00 86.56 1077 THR A C 1
ATOM 8318 O O . THR A 1 1077 ? -32.197 29.853 24.052 1.00 86.56 1077 THR A O 1
ATOM 8321 N N . GLY A 1 1078 ? -33.123 27.797 24.006 1.00 87.31 1078 GLY A N 1
ATOM 8322 C CA . GLY A 1 1078 ? -31.901 27.024 24.233 1.00 87.31 1078 GLY A CA 1
ATOM 8323 C C . GLY A 1 1078 ? -31.044 26.803 22.978 1.00 87.31 1078 GLY A C 1
ATOM 8324 O O . GLY A 1 1078 ? -30.056 26.066 23.046 1.00 87.31 1078 GLY A O 1
ATOM 8325 N N . VAL A 1 1079 ? -31.407 27.401 21.834 1.00 93.81 1079 VAL A N 1
ATOM 8326 C CA . VAL A 1 1079 ? -30.729 27.232 20.538 1.00 93.81 1079 VAL A CA 1
ATOM 8327 C C . VAL A 1 1079 ? -30.132 28.551 20.044 1.00 93.81 1079 VAL A C 1
ATOM 8329 O O . VAL A 1 1079 ? -30.848 29.520 19.797 1.00 93.81 1079 VAL A O 1
ATOM 8332 N N . GLU A 1 1080 ? -28.825 28.557 19.786 1.00 95.38 1080 GLU A N 1
ATOM 8333 C CA . GLU A 1 1080 ? -28.117 29.670 19.144 1.00 95.38 1080 GLU A CA 1
ATOM 8334 C C . GLU A 1 1080 ? -27.852 29.364 17.660 1.00 95.38 1080 GLU A C 1
ATOM 8336 O O . GLU A 1 1080 ? -26.998 28.546 17.317 1.00 95.38 1080 GLU A O 1
ATOM 8341 N N . THR A 1 1081 ? -28.601 30.004 16.755 1.00 90.12 1081 THR A N 1
ATOM 8342 C CA . THR A 1 1081 ? -28.606 29.650 15.318 1.00 90.12 1081 THR A CA 1
ATOM 8343 C C . THR A 1 1081 ? -27.549 30.349 14.470 1.00 90.12 1081 THR A C 1
ATOM 8345 O O . THR A 1 1081 ? -27.204 29.837 13.405 1.00 90.12 1081 THR A O 1
ATOM 8348 N N . HIS A 1 1082 ? -27.081 31.538 14.870 1.00 90.25 1082 HIS A N 1
ATOM 8349 C CA . HIS A 1 1082 ? -26.174 32.394 14.081 1.00 90.25 1082 HIS A CA 1
ATOM 8350 C C . HIS A 1 1082 ? -26.590 32.637 12.615 1.00 90.25 1082 HIS A C 1
ATOM 8352 O O . HIS A 1 1082 ? -25.770 33.016 11.782 1.00 90.25 1082 HIS A O 1
ATOM 8358 N N . ASN A 1 1083 ? -27.871 32.437 12.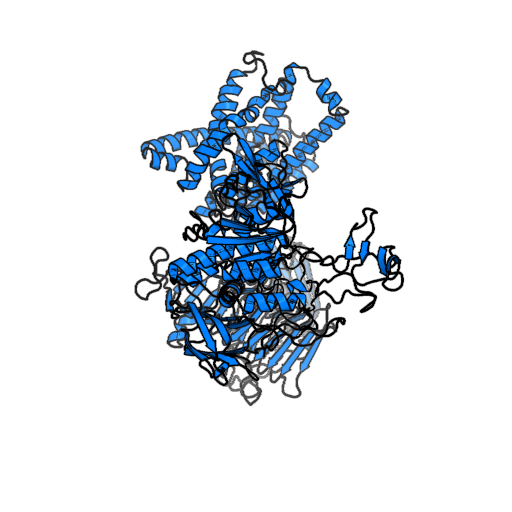279 1.00 89.00 1083 ASN A N 1
ATOM 8359 C CA . ASN A 1 1083 ? -28.390 32.390 10.902 1.00 89.00 1083 ASN A CA 1
ATOM 8360 C C . ASN A 1 1083 ? -27.686 31.378 9.973 1.00 89.00 1083 ASN A C 1
ATOM 8362 O O . ASN A 1 1083 ? -27.754 31.533 8.755 1.00 89.00 1083 ASN A O 1
ATOM 8366 N N . ASN A 1 1084 ? -27.026 30.357 10.521 1.00 90.88 1084 ASN A N 1
ATOM 8367 C CA . ASN A 1 1084 ? -26.276 29.364 9.747 1.00 90.88 1084 ASN A CA 1
ATOM 8368 C C . ASN A 1 1084 ? -26.584 27.919 10.182 1.00 90.88 1084 ASN A C 1
ATOM 8370 O O . ASN A 1 1084 ? -25.763 27.006 10.104 1.00 90.88 1084 ASN A O 1
ATOM 8374 N N . GLY A 1 1085 ? -27.804 27.704 10.661 1.00 89.56 1085 GLY A N 1
ATOM 8375 C CA . GLY A 1 1085 ? -28.295 26.386 11.010 1.00 89.56 1085 GLY A CA 1
ATOM 8376 C C . GLY A 1 1085 ? -29.790 26.383 11.262 1.00 89.56 1085 GLY A C 1
ATOM 8377 O O . GLY A 1 1085 ? -30.395 27.427 11.510 1.00 89.56 1085 GLY A O 1
ATOM 8378 N N . THR A 1 1086 ? -30.390 25.203 11.160 1.00 92.81 1086 THR A N 1
ATOM 8379 C CA . THR A 1 1086 ? -31.822 24.995 11.388 1.00 92.81 1086 THR A CA 1
ATOM 8380 C C . THR A 1 1086 ? -32.023 23.855 12.376 1.00 92.81 1086 THR A C 1
ATOM 8382 O O . THR A 1 1086 ? -31.393 22.806 12.250 1.00 92.81 1086 THR A O 1
ATOM 8385 N N . VAL A 1 1087 ? -32.921 24.054 13.344 1.00 92.00 1087 VAL A N 1
ATOM 8386 C CA . VAL A 1 1087 ? -33.458 22.967 14.169 1.00 92.00 1087 VAL A CA 1
ATOM 8387 C C . VAL A 1 1087 ? -34.871 22.670 13.695 1.00 92.00 1087 VAL A C 1
ATOM 8389 O O . VAL A 1 1087 ? -35.741 23.541 13.747 1.00 92.00 1087 VAL A O 1
ATOM 8392 N N . ASN A 1 1088 ? -35.094 21.448 13.231 1.00 89.75 1088 ASN A N 1
ATOM 8393 C CA . ASN A 1 1088 ? -36.411 20.958 12.868 1.00 89.75 1088 ASN A CA 1
ATOM 8394 C C . ASN A 1 1088 ? -37.000 20.195 14.047 1.00 89.75 1088 ASN A C 1
ATOM 8396 O O . ASN A 1 1088 ? -36.522 19.122 14.410 1.00 89.75 1088 ASN A O 1
ATOM 8400 N N . PHE A 1 1089 ? -38.085 20.722 14.595 1.00 83.56 1089 PHE A N 1
ATOM 8401 C CA . PHE A 1 1089 ? -38.969 19.965 15.468 1.00 83.56 1089 PHE A CA 1
ATOM 8402 C C . PHE A 1 1089 ? -39.974 19.252 14.560 1.00 83.56 1089 PHE A C 1
ATOM 8404 O O . PHE A 1 1089 ? -40.611 19.906 13.729 1.00 83.56 1089 PHE A O 1
ATOM 8411 N N . GLY A 1 1090 ? -40.073 17.924 14.631 1.00 63.38 1090 GLY A N 1
ATOM 8412 C CA . GLY A 1 1090 ? -41.037 17.184 13.807 1.00 63.38 1090 GLY A CA 1
ATOM 8413 C C . GLY A 1 1090 ? -42.493 17.592 14.034 1.00 63.38 1090 GLY A C 1
ATOM 8414 O O . GLY A 1 1090 ? -42.815 18.437 14.864 1.00 63.38 1090 GLY A O 1
ATOM 8415 N N . LEU A 1 1091 ? -43.407 16.957 13.296 1.00 53.28 1091 LEU A N 1
ATOM 8416 C CA . LEU A 1 1091 ? -44.845 17.259 13.351 1.00 53.28 1091 LEU A CA 1
ATOM 8417 C C . LEU A 1 1091 ? -45.502 17.017 14.735 1.00 53.28 1091 LEU A C 1
ATOM 8419 O O . LEU A 1 1091 ? -46.632 17.473 14.907 1.00 53.28 1091 LEU A O 1
ATOM 8423 N N . PHE A 1 1092 ? -44.833 16.362 15.704 1.00 50.84 1092 PHE A N 1
ATOM 8424 C CA . PHE A 1 1092 ? -45.352 16.072 17.055 1.00 50.84 1092 PHE A CA 1
ATOM 8425 C C . PHE A 1 1092 ? -44.263 16.030 18.164 1.00 50.84 1092 PHE A C 1
ATOM 8427 O O . PHE A 1 1092 ? -43.132 15.616 17.911 1.00 50.84 1092 PHE A O 1
ATOM 8434 N N . ASP A 1 1093 ? -44.671 16.442 19.378 1.00 62.19 1093 ASP A N 1
ATOM 8435 C CA . ASP A 1 1093 ? -44.164 16.116 20.731 1.00 62.19 1093 ASP A CA 1
ATOM 8436 C C . ASP A 1 1093 ? -42.679 16.360 21.077 1.00 62.19 1093 ASP A C 1
ATOM 8438 O O . ASP A 1 1093 ? -41.995 15.481 21.602 1.00 62.19 1093 ASP A O 1
ATOM 8442 N N . VAL A 1 1094 ? -42.187 17.587 20.855 1.00 63.53 1094 VAL A N 1
ATOM 8443 C CA . VAL A 1 1094 ? -40.990 18.084 21.563 1.00 63.53 1094 VAL A CA 1
ATOM 8444 C C . VAL A 1 1094 ? -41.421 18.941 22.750 1.00 63.53 1094 VAL A C 1
ATOM 8446 O O . VAL A 1 1094 ? -42.145 19.923 22.570 1.00 63.53 1094 VAL A O 1
ATOM 8449 N N . PHE A 1 1095 ? -40.985 18.561 23.952 1.00 70.88 1095 PHE A N 1
ATOM 8450 C CA . PHE A 1 1095 ? -41.366 19.212 25.208 1.00 70.88 1095 PHE A CA 1
ATOM 8451 C C . PHE A 1 1095 ? -40.195 19.984 25.827 1.00 70.88 1095 PHE A C 1
ATOM 8453 O O . PHE A 1 1095 ? -39.030 19.653 25.613 1.00 70.88 1095 PHE A O 1
ATOM 8460 N N . ASP A 1 1096 ? -40.542 20.984 26.634 1.00 79.12 1096 ASP A N 1
ATOM 8461 C CA . ASP A 1 1096 ? -39.640 21.749 27.510 1.00 79.12 1096 ASP A CA 1
ATOM 8462 C C . ASP A 1 1096 ? -40.130 21.645 28.964 1.00 79.12 1096 ASP A C 1
ATOM 8464 O O . ASP A 1 1096 ? -40.231 22.610 29.721 1.00 79.12 1096 ASP A O 1
ATOM 8468 N N . ASP A 1 1097 ? -40.568 20.443 29.330 1.00 81.81 1097 ASP A N 1
ATOM 8469 C CA . ASP A 1 1097 ? -40.951 20.114 30.692 1.00 81.81 1097 ASP A CA 1
ATOM 8470 C C . ASP A 1 1097 ? -39.809 19.361 31.364 1.00 81.81 1097 ASP A C 1
ATOM 8472 O O . ASP A 1 1097 ? -39.117 18.557 30.742 1.00 81.81 1097 ASP A O 1
ATOM 8476 N N . ASN A 1 1098 ? -39.644 19.591 32.666 1.00 86.44 1098 ASN A N 1
ATOM 8477 C CA . ASN A 1 1098 ? -38.620 18.912 33.447 1.00 86.44 1098 ASN A CA 1
ATOM 8478 C C . ASN A 1 1098 ? -38.735 17.380 33.271 1.00 86.44 1098 ASN A C 1
ATOM 8480 O O . ASN A 1 1098 ? -39.798 16.829 33.583 1.00 86.44 1098 ASN A O 1
ATOM 8484 N N . PRO A 1 1099 ? -37.657 16.682 32.855 1.00 90.75 1099 PRO A N 1
ATOM 8485 C CA . PRO A 1 1099 ? -37.642 15.231 32.697 1.00 90.75 1099 PRO A CA 1
ATOM 8486 C C . PRO A 1 1099 ? -37.966 14.457 33.977 1.00 90.75 1099 PRO A C 1
ATOM 8488 O O . PRO A 1 1099 ? -38.255 13.268 33.907 1.00 90.75 1099 PRO A O 1
ATOM 8491 N N . LEU A 1 1100 ? -37.934 15.104 35.148 1.00 92.00 1100 LEU A N 1
ATOM 8492 C CA . LEU A 1 1100 ? -38.191 14.511 36.461 1.00 92.00 1100 LEU A CA 1
ATOM 8493 C C . LEU A 1 1100 ? -37.321 13.272 36.706 1.00 92.00 1100 LEU A C 1
ATOM 8495 O O . LEU A 1 1100 ? -37.822 12.180 36.983 1.00 92.00 1100 LEU A O 1
ATOM 8499 N N . PHE A 1 1101 ? -36.003 13.462 36.615 1.00 93.50 1101 PHE A N 1
ATOM 8500 C CA . PHE A 1 1101 ? -35.035 12.464 37.059 1.00 93.50 1101 PHE A CA 1
ATOM 8501 C C . PHE A 1 1101 ? -35.189 12.177 38.558 1.00 93.50 1101 PHE A C 1
ATOM 8503 O O . PHE A 1 1101 ? -35.505 13.073 39.344 1.00 93.50 1101 PHE A O 1
ATOM 8510 N N . CYS A 1 1102 ? -34.944 10.931 38.955 1.00 90.38 1102 CYS A N 1
ATOM 8511 C CA . CYS A 1 1102 ? -35.129 10.457 40.321 1.00 90.38 1102 CYS A CA 1
ATOM 8512 C C . CYS A 1 1102 ? -34.283 11.206 41.348 1.00 90.38 1102 CYS A C 1
ATOM 8514 O O . CYS A 1 1102 ? -34.786 11.555 42.416 1.00 90.38 1102 CYS A O 1
ATOM 8516 N N . ASP A 1 1103 ? -33.012 11.445 41.030 1.00 86.94 1103 ASP A N 1
ATOM 8517 C CA . ASP A 1 1103 ? -32.123 12.284 41.828 1.00 86.94 1103 ASP A CA 1
ATOM 8518 C C . ASP A 1 1103 ? -30.964 12.769 40.944 1.00 86.94 1103 ASP A C 1
ATOM 8520 O O . ASP A 1 1103 ? -29.928 12.109 40.816 1.00 86.94 1103 ASP A O 1
ATOM 8524 N N . LEU A 1 1104 ? -31.173 13.931 40.318 1.00 81.69 1104 LEU A N 1
ATOM 8525 C CA . LEU A 1 1104 ? -30.225 14.552 39.391 1.00 81.69 1104 LEU A CA 1
ATOM 8526 C C . LEU A 1 1104 ? -28.861 14.840 40.044 1.00 81.69 1104 LEU A C 1
ATOM 8528 O O . LEU A 1 1104 ? -27.830 14.654 39.401 1.00 81.69 1104 LEU A O 1
ATOM 8532 N N . ASP A 1 1105 ? -28.850 15.261 41.312 1.00 77.75 1105 ASP A N 1
ATOM 8533 C CA . ASP A 1 1105 ? -27.628 15.656 42.025 1.00 77.75 1105 ASP A CA 1
ATOM 8534 C C . ASP A 1 1105 ? -26.751 14.443 42.373 1.00 77.75 1105 ASP A C 1
ATOM 8536 O O . ASP A 1 1105 ? -25.526 14.554 42.448 1.00 77.75 1105 ASP A O 1
ATOM 8540 N N . SER A 1 1106 ? -27.367 13.274 42.569 1.00 78.44 1106 SER A N 1
ATOM 8541 C CA . SER A 1 1106 ? -26.660 12.012 42.824 1.00 78.44 1106 SER A CA 1
ATOM 8542 C C . SER A 1 1106 ? -26.178 11.283 41.560 1.00 78.44 1106 SER A C 1
ATOM 8544 O O . SER A 1 1106 ? -25.499 10.263 41.676 1.00 78.44 1106 SER A O 1
ATOM 8546 N N . GLY A 1 1107 ? -26.531 11.775 40.366 1.00 81.50 1107 GLY A N 1
ATOM 8547 C CA . GLY A 1 1107 ? -26.279 11.086 39.096 1.00 81.50 1107 GLY A CA 1
ATOM 8548 C C . GLY A 1 1107 ? -27.285 9.972 38.775 1.00 81.50 1107 GLY A C 1
ATOM 8549 O O . GLY A 1 1107 ? -27.014 9.107 37.944 1.00 81.50 1107 GLY A O 1
ATOM 8550 N N . ASN A 1 1108 ? -28.449 9.963 39.431 1.00 89.56 1108 ASN A N 1
ATOM 8551 C CA . ASN A 1 1108 ? -29.521 9.013 39.158 1.00 89.56 1108 ASN A CA 1
ATOM 8552 C C . ASN A 1 1108 ? -30.466 9.564 38.078 1.00 89.56 1108 ASN A C 1
ATOM 8554 O O . ASN A 1 1108 ? -31.464 10.227 38.376 1.00 89.56 1108 ASN A O 1
ATOM 8558 N N . TYR A 1 1109 ? -30.139 9.253 36.822 1.00 93.19 1109 TYR A N 1
ATOM 8559 C CA . TYR A 1 1109 ? -30.865 9.693 35.624 1.00 93.19 1109 TYR A CA 1
ATOM 8560 C C . TYR A 1 1109 ? -32.061 8.804 35.244 1.00 93.19 1109 TYR A C 1
ATOM 8562 O O . TYR A 1 1109 ? -32.598 8.947 34.148 1.00 93.19 1109 TYR A O 1
ATOM 8570 N N . TYR A 1 1110 ? -32.494 7.887 36.115 1.00 94.81 1110 TYR A N 1
ATOM 8571 C CA . TYR A 1 1110 ? -33.768 7.195 35.909 1.00 94.81 1110 TYR A CA 1
ATOM 8572 C C . TYR A 1 1110 ? -34.935 8.175 36.039 1.00 94.81 1110 TYR A C 1
ATOM 8574 O O . TYR A 1 1110 ? -34.861 9.155 36.780 1.00 94.81 1110 TYR A O 1
ATOM 8582 N N . LEU A 1 1111 ? -36.036 7.888 35.353 1.00 93.75 1111 LEU A N 1
ATOM 8583 C CA . LEU A 1 1111 ? -37.234 8.718 35.375 1.00 93.75 1111 LEU A CA 1
ATOM 8584 C C . LEU A 1 1111 ? -38.094 8.412 36.610 1.00 93.75 1111 LEU A C 1
ATOM 8586 O O . LEU A 1 1111 ? -38.233 7.257 37.026 1.00 93.75 1111 LEU A O 1
ATOM 8590 N N . ALA A 1 1112 ? -38.718 9.437 37.186 1.00 92.31 1112 ALA A N 1
ATOM 8591 C CA . ALA A 1 1112 ? -39.795 9.242 38.149 1.00 92.31 1112 ALA A CA 1
ATOM 8592 C C . ALA A 1 1112 ? -41.054 8.698 37.457 1.00 92.31 1112 ALA A C 1
ATOM 8594 O O . ALA A 1 1112 ? -41.326 9.015 36.301 1.00 92.31 1112 ALA A O 1
ATOM 8595 N N . GLU A 1 1113 ? -41.873 7.931 38.180 1.00 91.81 1113 GLU A N 1
ATOM 8596 C CA . GLU A 1 1113 ? -43.116 7.338 37.652 1.00 91.81 1113 GLU A CA 1
ATOM 8597 C C . GLU A 1 1113 ? -44.079 8.373 37.034 1.00 91.81 1113 GLU A C 1
ATOM 8599 O O . GLU A 1 1113 ? -44.826 8.058 36.113 1.00 91.81 1113 GLU A O 1
ATOM 8604 N N . ASN A 1 1114 ? -44.054 9.618 37.521 1.00 91.69 1114 ASN A N 1
ATOM 8605 C CA . ASN A 1 1114 ? -44.870 10.723 37.015 1.00 91.69 1114 ASN A CA 1
ATOM 8606 C C . ASN A 1 1114 ? -44.144 11.638 36.014 1.00 91.69 1114 ASN A C 1
ATOM 8608 O O . ASN A 1 1114 ? -44.613 12.751 35.771 1.00 91.69 1114 ASN A O 1
ATOM 8612 N N . SER A 1 1115 ? -43.004 11.209 35.471 1.00 91.75 1115 SER A N 1
ATOM 8613 C CA . SER A 1 1115 ? -42.296 11.938 34.421 1.00 91.75 1115 SER A CA 1
ATOM 8614 C C . SER A 1 1115 ? -43.073 11.915 33.104 1.00 91.75 1115 SER A C 1
ATOM 8616 O O . SER A 1 1115 ? -43.611 10.886 32.700 1.00 91.75 1115 SER A O 1
ATOM 8618 N N . LEU A 1 1116 ? -43.077 13.046 32.395 1.00 87.75 1116 LEU A N 1
ATOM 8619 C CA . LEU A 1 1116 ? -43.636 13.141 31.044 1.00 87.75 1116 LEU A CA 1
ATOM 8620 C C . LEU A 1 1116 ? -42.800 12.394 30.000 1.00 87.75 1116 LEU A C 1
ATOM 8622 O O . LEU A 1 1116 ? -43.313 12.099 28.930 1.00 87.75 1116 LEU A O 1
ATOM 8626 N N . CYS A 1 1117 ? -41.553 12.034 30.309 1.00 90.12 1117 CYS A N 1
ATOM 8627 C CA . CYS A 1 1117 ? -40.716 11.208 29.435 1.00 90.12 1117 CYS A CA 1
ATOM 8628 C C . CYS A 1 1117 ? -41.182 9.745 29.392 1.00 90.12 1117 CYS A C 1
ATOM 8630 O O . CYS A 1 1117 ? -40.740 8.969 28.546 1.00 90.12 1117 CYS A O 1
ATOM 8632 N N . VAL A 1 1118 ? -42.055 9.331 30.314 1.00 90.06 1118 VAL A N 1
ATOM 8633 C CA . VAL A 1 1118 ? -42.501 7.944 30.436 1.00 90.06 1118 VAL A CA 1
ATOM 8634 C C . VAL A 1 1118 ? -43.597 7.649 29.410 1.00 90.06 1118 VAL A C 1
ATOM 8636 O O . VAL A 1 1118 ? -44.707 8.158 29.530 1.00 90.06 1118 VAL A O 1
ATOM 8639 N N . ASN A 1 1119 ? -43.310 6.757 28.454 1.00 88.06 1119 ASN A N 1
ATOM 8640 C CA . ASN A 1 1119 ? -44.241 6.286 27.414 1.00 88.06 1119 ASN A CA 1
ATOM 8641 C C . ASN A 1 1119 ? -44.713 7.378 26.434 1.00 88.06 1119 ASN A C 1
ATOM 8643 O O . ASN A 1 1119 ? -45.756 7.219 25.797 1.00 88.06 1119 ASN A O 1
ATOM 8647 N N . SER A 1 1120 ? -43.964 8.477 26.325 1.00 86.81 1120 SER A N 1
ATOM 8648 C CA . SER A 1 1120 ? -44.267 9.603 25.429 1.00 86.81 1120 SER A CA 1
ATOM 8649 C C . SER A 1 1120 ? -43.357 9.658 24.199 1.00 86.81 1120 SER A C 1
ATOM 8651 O O . SER A 1 1120 ? -43.519 10.543 23.363 1.00 86.81 1120 SER A O 1
ATOM 8653 N N . GLY A 1 1121 ? -42.393 8.740 24.091 1.00 85.62 1121 GLY A N 1
ATOM 8654 C CA . GLY A 1 1121 ? -41.560 8.570 22.907 1.00 85.62 1121 GLY A CA 1
ATOM 8655 C C . GLY A 1 1121 ? -42.348 8.037 21.709 1.00 85.62 1121 GLY A C 1
ATOM 8656 O O . GLY A 1 1121 ? -43.518 7.644 21.808 1.00 85.62 1121 GLY A O 1
ATOM 8657 N N . GLU A 1 1122 ? -41.686 7.988 20.560 1.00 88.31 1122 GLU A N 1
ATOM 8658 C CA . GLU A 1 1122 ? -42.191 7.349 19.356 1.00 88.31 1122 GLU A CA 1
ATOM 8659 C C . GLU A 1 1122 ? -42.634 5.915 19.672 1.00 88.31 1122 GLU A C 1
ATOM 8661 O O . GLU A 1 1122 ? -41.953 5.163 20.364 1.00 88.31 1122 GLU A O 1
ATOM 8666 N N . ASN A 1 1123 ? -43.811 5.520 19.185 1.00 85.12 1123 ASN A N 1
ATOM 8667 C CA . ASN A 1 1123 ? -44.409 4.210 19.470 1.00 85.12 1123 ASN A CA 1
ATOM 8668 C C . ASN A 1 1123 ? -44.659 3.914 20.967 1.00 85.12 1123 ASN A C 1
ATOM 8670 O O . ASN A 1 1123 ? -44.888 2.760 21.331 1.00 85.12 1123 ASN A O 1
ATOM 8674 N N . GLY A 1 1124 ? -44.685 4.939 21.827 1.00 84.00 1124 GLY A N 1
ATOM 8675 C CA . GLY A 1 1124 ? -44.970 4.803 23.255 1.00 84.00 1124 GLY A CA 1
ATOM 8676 C C . GLY A 1 1124 ? -43.784 4.316 24.089 1.00 84.00 1124 GLY A C 1
ATOM 8677 O O . GLY A 1 1124 ? -44.003 3.775 25.173 1.00 84.00 1124 GLY A O 1
ATOM 8678 N N . THR A 1 1125 ? -42.549 4.474 23.601 1.00 90.69 1125 THR A N 1
ATOM 8679 C CA . THR A 1 1125 ? -41.333 4.193 24.379 1.00 90.69 1125 THR A CA 1
ATOM 8680 C C . THR A 1 1125 ? -41.057 5.287 25.421 1.00 90.69 1125 THR A C 1
ATOM 8682 O O . THR A 1 1125 ? -41.733 6.320 25.477 1.00 90.69 1125 THR A O 1
ATOM 8685 N N . HIS A 1 1126 ? -40.087 5.054 26.306 1.00 91.31 1126 HIS A N 1
ATOM 8686 C CA . HIS A 1 1126 ? -39.576 6.097 27.197 1.00 91.31 1126 HIS A CA 1
ATOM 8687 C C . HIS A 1 1126 ? -38.615 7.012 26.427 1.00 91.31 1126 HIS A C 1
ATOM 8689 O O . HIS A 1 1126 ? -37.871 6.534 25.581 1.00 91.31 1126 HIS A O 1
ATOM 8695 N N . MET A 1 1127 ? -38.608 8.312 26.723 1.00 92.00 1127 MET A N 1
ATOM 8696 C CA . MET A 1 1127 ? -37.557 9.208 26.234 1.00 92.00 1127 MET A CA 1
ATOM 8697 C C . MET A 1 1127 ? -36.316 9.094 27.129 1.00 92.00 1127 MET A C 1
ATOM 8699 O O . MET A 1 1127 ? -36.439 9.038 28.353 1.00 92.00 1127 MET A O 1
ATOM 8703 N N . GLY A 1 1128 ? -35.132 9.125 26.523 1.00 92.75 1128 GLY A N 1
ATOM 8704 C CA . GLY A 1 1128 ? -33.836 8.995 27.179 1.00 92.75 1128 GLY A CA 1
ATOM 8705 C C . GLY A 1 1128 ? -33.368 7.549 27.351 1.00 92.75 1128 GLY A C 1
ATOM 8706 O O . GLY A 1 1128 ? -34.059 6.597 27.001 1.00 92.75 1128 GLY A O 1
ATOM 8707 N N . VAL A 1 1129 ? -32.168 7.401 27.913 1.00 94.31 1129 VAL A N 1
ATOM 8708 C CA . VAL A 1 1129 ? -31.466 6.112 28.064 1.00 94.31 1129 VAL A CA 1
ATOM 8709 C C . VAL A 1 1129 ? -32.063 5.183 29.129 1.00 94.31 1129 VAL A C 1
ATOM 8711 O O . VAL A 1 1129 ? -31.897 3.968 29.058 1.00 94.31 1129 VAL A O 1
ATOM 8714 N N . TYR A 1 1130 ? -32.755 5.730 30.135 1.00 92.25 1130 TYR A N 1
ATOM 8715 C CA . TYR A 1 1130 ? -33.288 4.961 31.263 1.00 92.25 1130 TYR A CA 1
ATOM 8716 C C . TYR A 1 1130 ? -34.810 5.057 31.370 1.00 92.25 1130 TYR A C 1
ATOM 8718 O O . TYR A 1 1130 ? -35.416 6.086 31.086 1.00 92.25 1130 TYR A O 1
ATOM 8726 N N . GLY A 1 1131 ? -35.422 3.975 31.860 1.00 90.56 1131 GLY A N 1
ATOM 8727 C CA . GLY A 1 1131 ? -36.844 3.925 32.200 1.00 90.56 1131 GLY A CA 1
ATOM 8728 C C . GLY A 1 1131 ? -37.156 4.457 33.605 1.00 90.56 1131 GLY A C 1
ATOM 8729 O O . GLY A 1 1131 ? -36.416 5.252 34.188 1.00 90.56 1131 GLY A O 1
ATOM 8730 N N . ILE A 1 1132 ? -38.269 3.989 34.175 1.00 94.25 1132 ILE A N 1
ATOM 8731 C CA . ILE A 1 1132 ? -38.733 4.393 35.511 1.00 94.25 1132 ILE A CA 1
ATOM 8732 C C . ILE A 1 1132 ? -37.856 3.762 36.603 1.00 94.25 1132 ILE A C 1
ATOM 8734 O O . ILE A 1 1132 ? -37.727 2.539 36.653 1.00 94.25 1132 ILE A O 1
ATOM 8738 N N . GLY A 1 1133 ? -37.307 4.573 37.512 1.00 91.94 1133 GLY A N 1
ATOM 8739 C CA . GLY A 1 1133 ? -36.457 4.098 38.619 1.00 91.94 1133 GLY A CA 1
ATOM 8740 C C . GLY A 1 1133 ? -36.927 4.479 40.023 1.00 91.94 1133 GLY A C 1
ATOM 8741 O O . GLY A 1 1133 ? -36.388 3.970 41.006 1.00 91.94 1133 GLY A O 1
ATOM 8742 N N . CYS A 1 1134 ? -37.928 5.351 40.158 1.00 91.50 1134 CYS A N 1
ATOM 8743 C CA . CYS A 1 1134 ? -38.455 5.772 41.455 1.00 91.50 1134 CYS A CA 1
ATOM 8744 C C . CYS A 1 1134 ? -39.938 6.162 41.383 1.00 91.50 1134 CYS A C 1
ATOM 8746 O O . CYS A 1 1134 ? -40.494 6.420 40.315 1.00 91.50 1134 CYS A O 1
ATOM 8748 N N . ASN A 1 1135 ? -40.575 6.212 42.556 1.00 91.62 1135 ASN A N 1
ATOM 8749 C CA . ASN A 1 1135 ? -41.973 6.617 42.703 1.00 91.62 1135 ASN A CA 1
ATOM 8750 C C . ASN A 1 1135 ? -42.186 8.085 42.298 1.00 91.62 1135 ASN A C 1
ATOM 8752 O O . ASN A 1 1135 ? -41.248 8.880 42.275 1.00 91.62 1135 ASN A O 1
ATOM 8756 N N . ALA A 1 1136 ? -43.446 8.452 42.062 1.00 86.38 1136 ALA A N 1
ATOM 8757 C CA . ALA A 1 1136 ? -43.829 9.808 41.688 1.00 86.38 1136 ALA A CA 1
ATOM 8758 C C . ALA A 1 1136 ? -43.256 10.903 42.618 1.00 86.38 1136 ALA A C 1
ATOM 8760 O O . ALA A 1 1136 ? -43.446 10.873 43.839 1.00 86.38 1136 ALA A O 1
ATOM 8761 N N . ILE A 1 1137 ? -42.618 11.914 42.021 1.00 84.12 1137 ILE A N 1
ATOM 8762 C CA . ILE A 1 1137 ? -42.093 13.097 42.710 1.00 84.12 1137 ILE A CA 1
ATOM 8763 C C . ILE A 1 1137 ? -43.196 14.164 42.756 1.00 84.12 1137 ILE A C 1
ATOM 8765 O O . ILE A 1 1137 ? -43.610 14.701 41.727 1.00 84.12 1137 ILE A O 1
ATOM 8769 N N . LEU A 1 1138 ? -43.700 14.482 43.952 1.00 68.69 1138 LEU A N 1
ATOM 8770 C CA . LEU A 1 1138 ? -44.743 15.494 44.148 1.00 68.69 1138 LEU A CA 1
ATOM 8771 C C . LEU A 1 1138 ? -44.127 16.898 44.209 1.00 68.69 1138 LEU A C 1
ATOM 8773 O O . LEU A 1 1138 ? -43.376 17.218 45.129 1.00 68.69 1138 LEU A O 1
ATOM 8777 N N . LYS A 1 1139 ? -44.488 17.752 43.247 1.00 48.88 1139 LYS A N 1
ATOM 8778 C CA . LYS A 1 1139 ? -44.119 19.174 43.223 1.00 48.88 1139 LYS A CA 1
ATOM 8779 C C . LYS A 1 1139 ? -44.771 19.881 44.424 1.00 48.88 1139 LYS A C 1
ATOM 8781 O O . LYS A 1 1139 ? -45.998 19.935 44.511 1.00 48.88 1139 LYS A O 1
ATOM 8786 N N . ILE A 1 1140 ? -43.976 20.403 45.361 1.00 39.28 1140 ILE A N 1
ATOM 8787 C CA . ILE A 1 1140 ? -44.459 21.407 46.320 1.00 39.28 1140 ILE A CA 1
ATOM 8788 C C . ILE A 1 1140 ? -44.494 22.727 45.549 1.00 39.28 1140 ILE A C 1
ATOM 8790 O O . ILE A 1 1140 ? -43.470 23.154 45.028 1.00 39.28 1140 ILE A O 1
ATOM 8794 N N . ASP A 1 1141 ? -45.685 23.308 45.431 1.00 36.22 1141 ASP A N 1
ATOM 8795 C CA . ASP A 1 1141 ? -45.932 24.588 44.766 1.00 36.22 1141 ASP A CA 1
ATOM 8796 C C . ASP A 1 1141 ? -44.991 25.675 45.317 1.00 36.22 1141 ASP A C 1
ATOM 8798 O O . ASP A 1 1141 ? -44.825 25.800 46.537 1.00 36.22 1141 ASP A O 1
ATOM 8802 N N . ASP A 1 1142 ? -44.359 26.424 44.414 1.00 36.28 1142 ASP A N 1
ATOM 8803 C CA . ASP A 1 1142 ? -43.339 27.428 44.705 1.00 36.28 1142 ASP A CA 1
ATOM 8804 C C . ASP A 1 1142 ? -43.901 28.520 45.626 1.00 36.28 1142 ASP A C 1
ATOM 8806 O O . ASP A 1 1142 ? -44.498 29.511 45.192 1.00 36.28 1142 ASP A O 1
ATOM 8810 N N . GLN A 1 1143 ? -43.645 28.406 46.931 1.00 34.62 1143 GLN A N 1
ATOM 8811 C CA . GLN A 1 1143 ? -43.578 29.604 47.751 1.00 34.62 1143 GLN A CA 1
ATOM 8812 C C . GLN A 1 1143 ? -42.306 30.345 47.364 1.00 34.62 1143 GLN A C 1
ATOM 8814 O O . GLN A 1 1143 ? -41.200 29.933 47.706 1.00 34.62 1143 GLN A O 1
ATOM 8819 N N . VAL A 1 1144 ? -42.486 31.469 46.668 1.00 42.06 1144 VAL A N 1
ATOM 8820 C CA . VAL A 1 1144 ? -41.499 32.544 46.568 1.00 42.06 1144 VAL A CA 1
ATOM 8821 C C . VAL A 1 1144 ? -40.849 32.710 47.941 1.00 42.06 1144 VAL A C 1
ATOM 8823 O O . VAL A 1 1144 ? -41.487 33.193 48.879 1.00 42.06 1144 VAL A O 1
ATOM 8826 N N . HIS A 1 1145 ? -39.590 32.291 48.077 1.00 43.25 1145 HIS A N 1
ATOM 8827 C CA . HIS A 1 1145 ? -38.813 32.550 49.279 1.00 43.25 1145 HIS A CA 1
ATOM 8828 C C . HIS A 1 1145 ? -38.531 34.055 49.327 1.00 43.25 1145 HIS A C 1
ATOM 8830 O O . HIS A 1 1145 ? -37.530 34.555 48.815 1.00 43.25 1145 HIS A O 1
ATOM 8836 N N . ILE A 1 1146 ? -39.451 34.803 49.933 1.00 49.44 1146 ILE A N 1
ATOM 8837 C CA . ILE A 1 1146 ? -39.182 36.156 50.398 1.00 49.44 1146 ILE A CA 1
ATOM 8838 C C . ILE A 1 1146 ? -38.147 35.976 51.506 1.00 49.44 1146 ILE A C 1
ATOM 8840 O O . ILE A 1 1146 ? -38.440 35.364 52.533 1.00 49.44 1146 ILE A O 1
ATOM 8844 N N . ALA A 1 1147 ? -36.911 36.418 51.283 1.00 52.47 1147 ALA A N 1
ATOM 8845 C CA . ALA A 1 1147 ? -35.899 36.370 52.327 1.00 52.47 1147 ALA A CA 1
ATOM 8846 C C . ALA A 1 1147 ? -36.427 37.129 53.555 1.00 52.47 1147 ALA A C 1
ATOM 8848 O O . ALA A 1 1147 ? -36.742 38.305 53.447 1.00 52.47 1147 ALA A O 1
ATOM 8849 N N . GLU A 1 1148 ? -36.559 36.487 54.716 1.00 62.38 1148 GLU A N 1
ATOM 8850 C CA . GLU A 1 1148 ? -37.114 37.155 55.908 1.00 62.38 1148 GLU A CA 1
ATOM 8851 C C . GLU A 1 1148 ? -36.112 38.126 56.553 1.00 62.38 1148 GLU A C 1
ATOM 8853 O O . GLU A 1 1148 ? -36.488 39.023 57.309 1.00 62.38 1148 GLU A O 1
ATOM 8858 N N . LEU A 1 1149 ? -34.819 37.965 56.248 1.00 76.62 1149 LEU A N 1
ATOM 8859 C CA . LEU A 1 1149 ? -33.723 38.712 56.855 1.00 76.62 1149 LEU A CA 1
ATOM 8860 C C . LEU A 1 1149 ? -32.672 39.128 55.818 1.00 76.62 1149 LEU A C 1
ATOM 8862 O O . LEU A 1 1149 ? -32.402 38.434 54.834 1.00 76.62 1149 LEU A O 1
ATOM 8866 N N . PHE A 1 1150 ? -32.047 40.278 56.081 1.00 87.44 1150 PHE A N 1
ATOM 8867 C CA . PHE A 1 1150 ? -30.847 40.711 55.371 1.00 87.44 1150 PHE A CA 1
ATOM 8868 C C . PHE A 1 1150 ? -29.681 39.798 55.752 1.00 87.44 1150 PHE A C 1
ATOM 8870 O O . PHE A 1 1150 ? -29.412 39.607 56.940 1.00 87.44 1150 PHE A O 1
ATOM 8877 N N . THR A 1 1151 ? -28.997 39.205 54.775 1.00 89.12 1151 THR A N 1
ATOM 8878 C CA . THR A 1 1151 ? -27.840 38.342 55.052 1.00 89.12 1151 THR A CA 1
ATOM 8879 C C . THR A 1 1151 ? -26.826 38.395 53.918 1.00 89.12 1151 THR A C 1
ATOM 8881 O O . THR A 1 1151 ? -27.163 38.119 52.775 1.00 89.12 1151 THR A O 1
ATOM 8884 N N . LEU A 1 1152 ? -25.562 38.682 54.237 1.00 92.62 1152 LEU A N 1
ATOM 8885 C CA . LEU A 1 1152 ? -24.416 38.460 53.351 1.00 92.62 1152 LEU A CA 1
ATOM 8886 C C . LEU A 1 1152 ? -23.747 37.126 53.715 1.00 92.62 1152 LEU A C 1
ATOM 8888 O O . LEU A 1 1152 ? -23.112 37.008 54.771 1.00 92.62 1152 LEU A O 1
ATOM 8892 N N . ARG A 1 1153 ? -23.908 36.109 52.861 1.00 89.44 1153 ARG A N 1
ATOM 8893 C CA . ARG A 1 1153 ? -23.361 34.764 53.094 1.00 89.44 1153 ARG A CA 1
ATOM 8894 C C . ARG A 1 1153 ? -21.843 34.750 52.915 1.00 89.44 1153 ARG A C 1
ATOM 8896 O O . ARG A 1 1153 ? -21.270 35.606 52.241 1.00 89.44 1153 ARG A O 1
ATOM 8903 N N . ASN A 1 1154 ? -21.193 33.757 53.522 1.00 87.62 1154 ASN A N 1
ATOM 8904 C CA . ASN A 1 1154 ? -19.773 33.514 53.288 1.00 87.62 1154 ASN A CA 1
ATOM 8905 C C . ASN A 1 1154 ? -19.548 33.244 51.792 1.00 87.62 1154 ASN A C 1
ATOM 8907 O O . ASN A 1 1154 ? -20.230 32.377 51.243 1.00 87.62 1154 ASN A O 1
ATOM 8911 N N . PRO A 1 1155 ? -18.619 33.959 51.136 1.00 89.50 1155 PRO A N 1
ATOM 8912 C CA . PRO A 1 1155 ? -18.293 33.698 49.741 1.00 89.50 1155 PRO A CA 1
ATOM 8913 C C . PRO A 1 1155 ? -17.787 32.264 49.561 1.00 89.50 1155 PRO A C 1
ATOM 8915 O O . PRO A 1 1155 ? -17.090 31.754 50.442 1.00 89.50 1155 PRO A O 1
ATOM 8918 N N . TYR A 1 1156 ? -18.125 31.623 48.442 1.00 84.69 1156 TYR A N 1
ATOM 8919 C CA . TYR A 1 1156 ? -17.678 30.265 48.129 1.00 84.69 1156 TYR A CA 1
ATOM 8920 C C . TYR A 1 1156 ? -17.291 30.134 46.644 1.00 84.69 1156 TYR A C 1
ATOM 8922 O O . TYR A 1 1156 ? -18.035 30.620 45.785 1.00 84.69 1156 TYR A O 1
ATOM 8930 N N . PRO A 1 1157 ? -16.155 29.486 46.320 1.00 81.44 1157 PRO A N 1
ATOM 8931 C CA . PRO A 1 1157 ? -15.117 28.998 47.244 1.00 81.44 1157 PRO A CA 1
ATOM 8932 C C . PRO A 1 1157 ? -14.440 30.142 48.030 1.00 81.44 1157 PRO A C 1
ATOM 8934 O O . PRO A 1 1157 ? -14.524 31.299 47.622 1.00 81.44 1157 PRO A O 1
ATOM 8937 N N . ASN A 1 1158 ? -13.847 29.857 49.197 1.00 85.00 1158 ASN A N 1
ATOM 8938 C CA . ASN A 1 1158 ? -13.067 30.811 50.008 1.00 85.00 1158 ASN A CA 1
ATOM 8939 C C . ASN A 1 1158 ? -12.200 30.063 51.055 1.00 85.00 1158 ASN A C 1
ATOM 8941 O O . ASN A 1 1158 ? -12.752 29.586 52.049 1.00 85.00 1158 ASN A O 1
ATOM 8945 N N . PRO A 1 1159 ? -10.866 29.950 50.885 1.00 88.25 1159 PRO A N 1
ATOM 8946 C CA . PRO A 1 1159 ? -10.052 30.623 49.872 1.00 88.25 1159 PRO A CA 1
ATOM 8947 C C . PRO A 1 1159 ? -10.399 30.239 48.427 1.00 88.25 1159 PRO A C 1
ATOM 8949 O O . PRO A 1 1159 ? -10.912 29.150 48.194 1.00 88.25 1159 PRO A O 1
ATOM 8952 N N . PHE A 1 1160 ? -10.153 31.132 47.468 1.00 88.81 1160 PHE A N 1
ATOM 8953 C CA . PHE A 1 1160 ? -10.558 30.956 46.069 1.00 88.81 1160 PHE A CA 1
ATOM 8954 C C . PHE A 1 1160 ? -9.446 31.277 45.068 1.00 88.81 1160 PHE A C 1
ATOM 8956 O O . PHE A 1 1160 ? -8.587 32.110 45.357 1.00 88.81 1160 PHE A O 1
ATOM 8963 N N . ASN A 1 1161 ? -9.486 30.622 43.900 1.00 80.31 1161 ASN A N 1
ATOM 8964 C CA . ASN A 1 1161 ? -8.565 30.821 42.776 1.00 80.31 1161 ASN A CA 1
ATOM 8965 C C . ASN A 1 1161 ? -9.246 30.469 41.427 1.00 80.31 1161 ASN A C 1
ATOM 8967 O O . ASN A 1 1161 ? -9.663 29.325 41.273 1.00 80.31 1161 ASN A O 1
ATOM 8971 N N . PRO A 1 1162 ? -9.377 31.385 40.447 1.00 75.94 1162 PRO A N 1
ATOM 8972 C CA . PRO A 1 1162 ? -9.234 32.833 40.566 1.00 75.94 1162 PRO A CA 1
ATOM 8973 C C . PRO A 1 1162 ? -10.533 33.517 41.022 1.00 75.94 1162 PRO A C 1
ATOM 8975 O O . PRO A 1 1162 ? -10.520 34.724 41.240 1.00 75.94 1162 PRO A O 1
ATOM 8978 N N . SER A 1 1163 ? -11.657 32.796 41.154 1.00 91.12 1163 SER A N 1
ATOM 8979 C CA . SER A 1 1163 ? -12.986 33.405 41.331 1.00 91.12 1163 SER A CA 1
ATOM 8980 C C . SER A 1 1163 ? -13.821 32.844 42.486 1.00 91.12 1163 SER A C 1
ATOM 8982 O O . SER A 1 1163 ? -13.620 31.713 42.917 1.00 91.12 1163 SER A O 1
ATOM 8984 N N . THR A 1 1164 ? -14.750 33.654 43.000 1.00 89.69 1164 THR A N 1
ATOM 8985 C CA . THR A 1 1164 ? -15.669 33.297 44.092 1.00 89.69 1164 THR A CA 1
ATOM 8986 C C . THR A 1 1164 ? -17.053 33.899 43.872 1.00 89.69 1164 THR A C 1
ATOM 8988 O O . THR A 1 1164 ? -17.196 34.948 43.233 1.00 89.69 1164 THR A O 1
ATOM 8991 N N . THR A 1 1165 ? -18.076 33.246 44.423 1.00 93.44 1165 THR A N 1
ATOM 8992 C CA . THR A 1 1165 ? -19.462 33.717 44.387 1.00 93.44 1165 THR A CA 1
ATOM 8993 C C . THR A 1 1165 ? -19.854 34.314 45.732 1.00 93.44 1165 THR A C 1
ATOM 8995 O O . THR A 1 1165 ? -19.703 33.685 46.779 1.00 93.44 1165 THR A O 1
ATOM 8998 N N . ILE A 1 1166 ? -20.397 35.529 45.700 1.00 92.62 1166 ILE A N 1
ATOM 8999 C CA . ILE A 1 1166 ? -20.922 36.254 46.855 1.00 92.62 1166 ILE A CA 1
ATOM 9000 C C . ILE A 1 1166 ? -22.445 36.244 46.764 1.00 92.62 1166 ILE A C 1
ATOM 9002 O O . ILE A 1 1166 ? -23.016 36.764 45.807 1.00 92.62 1166 ILE A O 1
ATOM 9006 N N . ILE A 1 1167 ? -23.099 35.661 47.765 1.00 90.62 1167 ILE A N 1
ATOM 9007 C CA . ILE A 1 1167 ? -24.559 35.548 47.826 1.00 90.62 1167 ILE A CA 1
ATOM 9008 C C . ILE A 1 1167 ? -25.073 36.455 48.936 1.00 90.62 1167 ILE A C 1
ATOM 9010 O O . ILE A 1 1167 ? -24.569 36.405 50.062 1.00 90.62 1167 ILE A O 1
ATOM 9014 N N . TYR A 1 1168 ? -26.084 37.262 48.634 1.00 91.69 1168 TYR A N 1
ATOM 9015 C CA . TYR A 1 1168 ? -26.756 38.086 49.626 1.00 91.69 1168 TYR A CA 1
ATOM 9016 C C . TYR A 1 1168 ? -28.271 38.052 49.460 1.00 91.69 1168 TYR A C 1
ATOM 9018 O O . TYR A 1 1168 ? -28.783 37.966 48.350 1.00 91.69 1168 TYR A O 1
ATOM 9026 N N . SER A 1 1169 ? -28.994 38.151 50.567 1.00 89.25 1169 SER A N 1
ATOM 9027 C CA . SER A 1 1169 ? -30.449 38.232 50.587 1.00 89.25 1169 SER A CA 1
ATOM 9028 C C . SER A 1 1169 ? -30.902 39.569 51.157 1.00 89.25 1169 SER A C 1
ATOM 9030 O O . SER A 1 1169 ? -30.304 40.078 52.111 1.00 89.25 1169 SER A O 1
ATOM 9032 N N . ILE A 1 1170 ? -31.958 40.144 50.583 1.00 87.25 1170 ILE A N 1
ATOM 9033 C CA . ILE A 1 1170 ? -32.598 41.355 51.099 1.00 87.25 1170 ILE A CA 1
ATOM 9034 C C . ILE A 1 1170 ? -34.103 41.126 51.304 1.00 87.25 1170 ILE A C 1
ATOM 9036 O O . ILE A 1 1170 ? -34.761 40.585 50.417 1.00 87.25 1170 ILE A O 1
ATOM 9040 N N . PRO A 1 1171 ? -34.661 41.529 52.459 1.00 83.50 1171 PRO A N 1
ATOM 9041 C CA . PRO A 1 1171 ? -36.049 41.231 52.804 1.00 83.50 1171 PRO A CA 1
ATOM 9042 C C . PRO A 1 1171 ? -37.057 42.272 52.313 1.00 83.50 1171 PRO A C 1
ATOM 9044 O O . PRO A 1 1171 ? -38.246 41.990 52.207 1.00 83.50 1171 PRO A O 1
ATOM 9047 N N . VAL A 1 1172 ? -36.602 43.497 52.033 1.00 83.75 1172 VAL A N 1
ATOM 9048 C CA . VAL A 1 1172 ? -37.432 44.618 51.577 1.00 83.75 1172 VAL A CA 1
ATOM 9049 C C . VAL A 1 1172 ? -36.689 45.343 50.453 1.00 83.75 1172 VAL A C 1
ATOM 9051 O O . VAL A 1 1172 ? -35.462 45.289 50.366 1.00 83.75 1172 VAL A O 1
ATOM 9054 N N . GLN A 1 1173 ? -37.420 46.024 49.573 1.00 88.50 1173 GLN A N 1
ATOM 9055 C CA . GLN A 1 1173 ? -36.807 46.866 48.555 1.00 88.50 1173 GLN A CA 1
ATOM 9056 C C . GLN A 1 1173 ? -35.957 47.971 49.209 1.00 88.50 1173 GLN A C 1
ATOM 9058 O O . GLN A 1 1173 ? -36.472 48.770 49.991 1.00 88.50 1173 GLN A O 1
ATOM 9063 N N . SER A 1 1174 ? -34.670 48.051 48.868 1.00 87.75 1174 SER A N 1
ATOM 9064 C CA . SER A 1 1174 ? -33.767 49.109 49.346 1.00 87.75 1174 SER A CA 1
ATOM 9065 C C . SER A 1 1174 ? -32.602 49.318 48.383 1.00 87.75 1174 SER A C 1
ATOM 9067 O O . SER A 1 1174 ? -32.371 48.518 47.471 1.00 87.75 1174 SER A O 1
ATOM 9069 N N . THR A 1 1175 ? -31.853 50.396 48.593 1.00 89.06 1175 THR A N 1
ATOM 9070 C CA . THR A 1 1175 ? -30.578 50.618 47.912 1.00 89.06 1175 THR A CA 1
ATOM 9071 C C . THR A 1 1175 ? -29.517 49.709 48.522 1.00 89.06 1175 THR A C 1
ATOM 9073 O O . THR A 1 1175 ? -29.280 49.750 49.733 1.00 89.06 1175 THR A O 1
ATOM 9076 N N . VAL A 1 1176 ? -28.871 48.911 47.676 1.00 91.81 1176 VAL A N 1
ATOM 9077 C CA . VAL A 1 1176 ? -27.729 48.074 48.034 1.00 91.81 1176 VAL A CA 1
ATOM 9078 C C . VAL A 1 1176 ? -26.442 48.655 47.472 1.00 91.81 1176 VAL A C 1
ATOM 9080 O O . VAL A 1 1176 ? -26.420 49.188 46.362 1.00 91.81 1176 VAL A O 1
ATOM 9083 N N . LEU A 1 1177 ? -25.358 48.512 48.228 1.00 94.50 1177 LEU A N 1
ATOM 9084 C CA . LEU A 1 1177 ? -24.002 48.794 47.774 1.00 94.50 1177 LEU A CA 1
ATOM 9085 C C . LEU A 1 1177 ? -23.080 47.667 48.247 1.00 94.50 1177 LEU A C 1
ATOM 9087 O O . LEU A 1 1177 ? -22.799 47.558 49.438 1.00 94.50 1177 LEU A O 1
ATOM 9091 N N . LEU A 1 1178 ? -22.622 46.834 47.312 1.00 95.38 1178 LEU A N 1
ATOM 9092 C CA . LEU A 1 1178 ? -21.717 45.712 47.553 1.00 95.38 1178 LEU A CA 1
ATOM 9093 C C . LEU A 1 1178 ? -20.321 46.057 47.032 1.00 95.38 1178 LEU A C 1
ATOM 9095 O O . LEU A 1 1178 ? -20.128 46.301 45.839 1.00 95.38 1178 LEU A O 1
ATOM 9099 N N . GLN A 1 1179 ? -19.336 46.080 47.923 1.00 96.44 1179 GLN A N 1
ATOM 9100 C CA . GLN A 1 1179 ? -17.989 46.567 47.642 1.00 96.44 1179 GLN A CA 1
ATOM 9101 C C . GLN A 1 1179 ? -16.924 45.653 48.229 1.00 96.44 1179 GLN A C 1
ATOM 9103 O O . GLN A 1 1179 ? -17.126 45.020 49.258 1.00 96.44 1179 GLN A O 1
ATOM 9108 N N . ILE A 1 1180 ? -15.765 45.616 47.584 1.00 95.25 1180 ILE A N 1
ATOM 9109 C CA . ILE A 1 1180 ? -14.603 44.853 48.023 1.00 95.25 1180 ILE A CA 1
ATOM 9110 C C . ILE A 1 1180 ? -13.500 45.810 48.424 1.00 95.25 1180 ILE A C 1
ATOM 9112 O O . ILE A 1 1180 ? -13.154 46.712 47.661 1.00 95.25 1180 ILE A O 1
ATOM 9116 N N . PHE A 1 1181 ? -12.912 45.562 49.585 1.00 94.38 1181 PHE A N 1
ATOM 9117 C CA . PHE A 1 1181 ? -11.817 46.322 50.161 1.00 94.38 1181 PHE A CA 1
ATOM 9118 C C . PHE A 1 1181 ? -10.597 45.427 50.376 1.00 94.38 1181 PHE A C 1
ATOM 9120 O O . PHE A 1 1181 ? -10.730 44.234 50.656 1.00 94.38 1181 PHE A O 1
ATOM 9127 N N . ASP A 1 1182 ? -9.404 45.999 50.241 1.00 92.44 1182 ASP A N 1
ATOM 9128 C CA . ASP A 1 1182 ? -8.166 45.342 50.661 1.00 92.44 1182 ASP A CA 1
ATOM 9129 C C . ASP A 1 1182 ? -7.967 45.442 52.186 1.00 92.44 1182 ASP A C 1
ATOM 9131 O O . ASP A 1 1182 ? -8.747 46.077 52.901 1.00 92.44 1182 ASP A O 1
ATOM 9135 N N . ILE A 1 1183 ? -6.904 44.819 52.704 1.00 90.88 1183 ILE A N 1
ATOM 9136 C CA . ILE A 1 1183 ? -6.586 44.821 54.142 1.00 90.88 1183 ILE A CA 1
ATOM 9137 C C . ILE A 1 1183 ? -6.308 46.222 54.723 1.00 90.88 1183 ILE A C 1
ATOM 9139 O O . ILE A 1 1183 ? -6.405 46.407 55.933 1.00 90.88 1183 ILE A O 1
ATOM 9143 N N . ASN A 1 1184 ? -5.995 47.215 53.881 1.00 88.12 1184 ASN A N 1
ATOM 9144 C CA . ASN A 1 1184 ? -5.776 48.603 54.295 1.00 88.12 1184 ASN A CA 1
ATOM 9145 C C . ASN A 1 1184 ? -7.070 49.437 54.247 1.00 88.12 1184 ASN A C 1
ATOM 9147 O O . ASN A 1 1184 ? -7.032 50.640 54.509 1.00 88.12 1184 ASN A O 1
ATOM 9151 N N . GLY A 1 1185 ? -8.208 48.825 53.896 1.00 85.56 1185 GLY A N 1
ATOM 9152 C CA . GLY A 1 1185 ? -9.496 49.501 53.752 1.00 85.56 1185 GLY A CA 1
ATOM 9153 C C . GLY A 1 1185 ? -9.640 50.292 52.449 1.00 85.56 1185 GLY A C 1
ATOM 9154 O O . GLY A 1 1185 ? -10.562 51.098 52.326 1.00 85.56 1185 GLY A O 1
ATOM 9155 N N . ARG A 1 1186 ? -8.757 50.093 51.460 1.00 90.00 1186 ARG A N 1
ATOM 9156 C CA . ARG A 1 1186 ? -8.886 50.733 50.146 1.00 90.00 1186 ARG A CA 1
ATOM 9157 C C . ARG A 1 1186 ? -9.909 49.976 49.304 1.00 90.00 1186 ARG A C 1
ATOM 9159 O O . ARG A 1 1186 ? -9.840 48.755 49.184 1.00 90.00 1186 ARG A O 1
ATOM 9166 N N . LEU A 1 1187 ? -10.831 50.711 48.678 1.00 93.50 1187 LEU A N 1
ATOM 9167 C CA . LEU A 1 1187 ? -11.807 50.149 47.743 1.00 93.50 1187 LEU A CA 1
ATOM 9168 C C . LEU A 1 1187 ? -11.093 49.540 46.524 1.00 93.50 1187 LEU A C 1
ATOM 9170 O O . LEU A 1 1187 ? -10.385 50.238 45.797 1.00 93.50 1187 LEU A O 1
ATOM 9174 N N . VAL A 1 1188 ? -11.317 48.248 46.301 1.00 93.50 1188 VAL A N 1
ATOM 9175 C CA . VAL A 1 1188 ? -10.794 47.463 45.174 1.00 93.50 1188 VAL A CA 1
ATOM 9176 C C . VAL A 1 1188 ? -11.802 47.441 44.027 1.00 93.50 1188 VAL A C 1
ATOM 9178 O O . VAL A 1 1188 ? -11.438 47.695 42.880 1.00 93.50 1188 VAL A O 1
ATOM 9181 N N . LYS A 1 1189 ? -13.076 47.145 44.318 1.00 92.19 1189 LYS A N 1
ATOM 9182 C CA . LYS A 1 1189 ? -14.141 47.049 43.307 1.00 92.19 1189 LYS A CA 1
ATOM 9183 C C . LYS A 1 1189 ? -15.523 47.223 43.939 1.00 92.19 1189 LYS A C 1
ATOM 9185 O O . LYS A 1 1189 ? -15.781 46.674 45.002 1.00 92.19 1189 LYS A O 1
ATOM 9190 N N . THR A 1 1190 ? -16.425 47.925 43.259 1.00 94.38 1190 THR A N 1
ATOM 9191 C CA . THR A 1 1190 ? -17.869 47.868 43.540 1.00 94.38 1190 THR A CA 1
ATOM 9192 C C . THR A 1 1190 ? -18.485 46.784 42.657 1.00 94.38 1190 THR A C 1
ATOM 9194 O O . THR A 1 1190 ? -18.307 46.835 41.439 1.00 94.38 1190 THR A O 1
ATOM 9197 N N . LEU A 1 1191 ? -19.143 45.797 43.265 1.00 91.25 1191 LEU A N 1
ATOM 9198 C CA . LEU A 1 1191 ? -19.791 44.677 42.576 1.00 91.25 1191 LEU A CA 1
ATOM 9199 C C . LEU A 1 1191 ? -21.263 44.947 42.268 1.00 91.25 1191 LEU A C 1
ATOM 9201 O O . LEU A 1 1191 ? -21.750 44.514 41.232 1.00 91.25 1191 LEU A O 1
ATOM 9205 N N . ASP A 1 1192 ? -21.957 45.663 43.152 1.00 90.88 1192 ASP A N 1
ATOM 9206 C CA . ASP A 1 1192 ? -23.363 46.021 42.965 1.00 90.88 1192 ASP A CA 1
ATOM 9207 C C . ASP A 1 1192 ? -23.646 47.387 43.601 1.00 90.88 1192 ASP A C 1
ATOM 9209 O O . ASP A 1 1192 ? -23.090 47.707 44.654 1.00 90.88 1192 ASP A O 1
ATOM 9213 N N . ASN A 1 1193 ? -24.466 48.210 42.948 1.00 93.81 1193 ASN A N 1
ATOM 9214 C CA . ASN A 1 1193 ? -24.861 49.536 43.423 1.00 93.81 1193 ASN A CA 1
ATOM 9215 C C . ASN A 1 1193 ? -26.192 49.953 42.782 1.00 93.81 1193 ASN A C 1
ATOM 9217 O O . ASN A 1 1193 ? -26.221 50.349 41.615 1.00 93.81 1193 ASN A O 1
ATOM 9221 N N . GLY A 1 1194 ? -27.289 49.878 43.532 1.00 88.44 1194 GLY A N 1
ATOM 9222 C CA . GLY A 1 1194 ? -28.610 50.253 43.027 1.00 88.44 1194 GLY A CA 1
ATOM 9223 C C . GLY A 1 1194 ? -29.761 49.803 43.919 1.00 88.44 1194 GLY A C 1
ATOM 9224 O O . GLY A 1 1194 ? -29.555 49.195 44.963 1.00 88.44 1194 GLY A O 1
ATOM 9225 N N . ILE A 1 1195 ? -30.993 50.111 43.513 1.00 88.75 1195 ILE A N 1
ATOM 9226 C CA . ILE A 1 1195 ? -32.209 49.665 44.209 1.00 88.75 1195 ILE A CA 1
ATOM 9227 C C . ILE A 1 1195 ? -32.527 48.228 43.780 1.00 88.75 1195 ILE A C 1
ATOM 9229 O O . ILE A 1 1195 ? -32.600 47.947 42.584 1.00 88.75 1195 ILE A O 1
ATOM 9233 N N . LYS A 1 1196 ? -32.742 47.330 44.745 1.00 85.06 1196 LYS A N 1
ATOM 9234 C CA . LYS A 1 1196 ? -33.086 45.917 44.510 1.00 85.06 1196 LYS A CA 1
ATOM 9235 C C . LYS A 1 1196 ? -34.400 45.562 45.200 1.00 85.06 1196 LYS A C 1
ATOM 9237 O O . LYS A 1 1196 ? -34.746 46.186 46.199 1.00 85.06 1196 LYS A O 1
ATOM 9242 N N . GLN A 1 1197 ? -35.126 44.594 44.647 1.00 85.81 1197 GLN A N 1
ATOM 9243 C CA . GLN A 1 1197 ? -36.390 44.079 45.189 1.00 85.81 1197 GLN A CA 1
ATOM 9244 C C . GLN A 1 1197 ? -36.131 42.995 46.254 1.00 85.81 1197 GLN A C 1
ATOM 9246 O O . GLN A 1 1197 ? -35.021 42.481 46.316 1.00 85.81 1197 GLN A O 1
ATOM 9251 N N . PRO A 1 1198 ? -37.101 42.627 47.109 1.00 82.81 1198 PRO A N 1
ATOM 9252 C CA . PRO A 1 1198 ? -36.920 41.520 48.051 1.00 82.81 1198 PRO A CA 1
ATOM 9253 C C . PRO A 1 1198 ? -36.524 40.226 47.326 1.00 82.81 1198 PRO A C 1
ATOM 9255 O O . PRO A 1 1198 ? -37.181 39.846 46.359 1.00 82.81 1198 PRO A O 1
ATOM 9258 N N . GLY A 1 1199 ? -35.467 39.554 47.781 1.00 79.69 1199 GLY A N 1
ATOM 9259 C CA . GLY A 1 1199 ? -34.972 38.334 47.142 1.00 79.69 1199 GLY A CA 1
ATOM 9260 C C . GLY A 1 1199 ? -33.523 37.997 47.484 1.00 79.69 1199 GLY A C 1
ATOM 9261 O O . GLY A 1 1199 ? -32.835 38.738 48.191 1.00 79.69 1199 GLY A O 1
ATOM 9262 N N . GLU A 1 1200 ? -33.064 36.854 46.979 1.00 85.38 1200 GLU A N 1
ATOM 9263 C CA . GLU A 1 1200 ? -31.664 36.434 47.039 1.00 85.38 1200 GLU A CA 1
ATOM 9264 C C . GLU A 1 1200 ? -30.952 36.762 45.722 1.00 85.38 1200 GLU A C 1
ATOM 9266 O O . GLU A 1 1200 ? -31.468 36.525 44.632 1.00 85.38 1200 GLU A O 1
ATOM 9271 N N . TYR A 1 1201 ? -29.749 37.311 45.830 1.00 87.56 1201 TYR A N 1
ATOM 9272 C CA . TYR A 1 1201 ? -28.930 37.777 44.724 1.00 87.56 1201 TYR A CA 1
ATOM 9273 C C . TYR A 1 1201 ? -27.542 37.146 44.800 1.00 87.56 1201 TYR A C 1
ATOM 9275 O O . TYR A 1 1201 ? -26.980 36.950 45.881 1.00 87.56 1201 TYR A O 1
ATOM 9283 N N . LYS A 1 1202 ? -26.968 36.853 43.631 1.00 90.38 1202 LYS A N 1
ATOM 9284 C CA . LYS A 1 1202 ? -25.621 36.294 43.493 1.00 90.38 1202 LYS A CA 1
ATOM 9285 C C . LYS A 1 1202 ? -24.759 37.247 42.668 1.00 90.38 1202 LYS A C 1
ATOM 9287 O O . LYS A 1 1202 ? -25.154 37.660 41.581 1.00 90.38 1202 LYS A O 1
ATOM 9292 N N . CYS A 1 1203 ? -23.578 37.581 43.175 1.00 87.50 1203 CYS A N 1
ATOM 9293 C CA . CYS A 1 1203 ? -22.571 38.379 42.483 1.00 87.50 1203 CYS A CA 1
ATOM 9294 C C . CYS A 1 1203 ? -21.268 37.593 42.375 1.00 87.50 1203 CYS A C 1
ATOM 9296 O O . CYS A 1 1203 ? -20.798 37.006 43.348 1.00 87.50 1203 CYS A O 1
ATOM 9298 N N . PHE A 1 1204 ? -20.656 37.623 41.198 1.00 90.00 1204 PHE A N 1
ATOM 9299 C CA . PHE A 1 1204 ? -19.402 36.931 40.932 1.00 90.00 1204 PHE A CA 1
ATOM 9300 C C . PHE A 1 1204 ? -18.216 37.892 41.019 1.00 90.00 1204 PHE A C 1
ATOM 9302 O O . PHE A 1 1204 ? -18.276 39.010 40.500 1.00 90.00 1204 PHE A O 1
ATOM 9309 N N . TRP A 1 1205 ? -17.122 37.461 41.652 1.00 91.19 1205 TRP A N 1
ATOM 9310 C CA . TRP A 1 1205 ? -15.874 38.218 41.672 1.00 91.19 1205 TRP A CA 1
ATOM 9311 C C . TRP A 1 1205 ? -14.703 37.390 41.141 1.00 91.19 1205 TRP A C 1
ATOM 9313 O O . TRP A 1 1205 ? -14.334 36.378 41.731 1.00 91.19 1205 TRP A O 1
ATOM 9323 N N . ASN A 1 1206 ? -14.093 37.870 40.052 1.00 91.25 1206 ASN A N 1
ATOM 9324 C CA . ASN A 1 1206 ? -12.870 37.327 39.456 1.00 91.25 1206 ASN A CA 1
ATOM 9325 C C . ASN A 1 1206 ? -11.775 38.420 39.373 1.00 91.25 1206 ASN A C 1
ATOM 9327 O O . ASN A 1 1206 ? -11.722 39.185 38.404 1.00 91.25 1206 ASN A O 1
ATOM 9331 N N . PRO A 1 1207 ? -10.938 38.578 40.414 1.00 83.12 1207 PRO A N 1
ATOM 9332 C CA . PRO A 1 1207 ? -9.858 39.564 40.460 1.00 83.12 1207 PRO A CA 1
ATOM 9333 C C . PRO A 1 1207 ? -8.624 39.177 39.624 1.00 83.12 1207 PRO A C 1
ATOM 9335 O O . PRO A 1 1207 ? -7.594 38.742 40.145 1.00 83.12 1207 PRO A O 1
ATOM 9338 N N . THR A 1 1208 ? -8.659 39.458 38.320 1.00 78.94 1208 THR A N 1
ATOM 9339 C CA . THR A 1 1208 ? -7.506 39.245 37.420 1.00 78.94 1208 THR A CA 1
ATOM 9340 C C . THR A 1 1208 ? -6.312 40.158 37.739 1.00 78.94 1208 THR A C 1
ATOM 9342 O O . THR A 1 1208 ? -5.177 39.687 37.754 1.00 78.94 1208 THR A O 1
ATOM 9345 N N . ASN A 1 1209 ? -6.541 41.415 38.142 1.00 80.06 1209 ASN A N 1
ATOM 9346 C CA . ASN A 1 1209 ? -5.491 42.432 38.368 1.00 80.06 1209 ASN A CA 1
ATOM 9347 C C . ASN A 1 1209 ? -5.246 42.806 39.845 1.00 80.06 1209 ASN A C 1
ATOM 9349 O O . ASN A 1 1209 ? -4.794 43.912 40.141 1.00 80.06 1209 ASN A O 1
ATOM 9353 N N . VAL A 1 1210 ? -5.554 41.912 40.789 1.00 85.31 1210 VAL A N 1
ATOM 9354 C CA . VAL A 1 1210 ? -5.335 42.136 42.234 1.00 85.31 1210 VAL A CA 1
ATOM 9355 C C . VAL A 1 1210 ? -4.394 41.055 42.795 1.00 85.31 1210 VAL A C 1
ATOM 9357 O O . VAL A 1 1210 ? -4.401 39.934 42.297 1.00 85.31 1210 VAL A O 1
ATOM 9360 N N . SER A 1 1211 ? -3.522 41.375 43.755 1.00 86.38 1211 SER A N 1
ATOM 9361 C CA . SER A 1 1211 ? -2.551 40.431 44.350 1.00 86.38 1211 SER A CA 1
ATOM 9362 C C . SER A 1 1211 ? -3.219 39.340 45.201 1.00 86.38 1211 SER A C 1
ATOM 9364 O O . SER A 1 1211 ? -4.276 39.588 45.767 1.00 86.38 1211 SER A O 1
ATOM 9366 N N . SER A 1 1212 ? -2.599 38.164 45.369 1.00 88.50 1212 SER A N 1
ATOM 9367 C CA . SER A 1 1212 ? -3.039 37.178 46.377 1.00 88.50 1212 SER A CA 1
ATOM 9368 C C . SER A 1 1212 ? -3.082 37.821 47.762 1.00 88.50 1212 SER A C 1
ATOM 9370 O O . SER A 1 1212 ? -2.205 38.618 48.108 1.00 88.50 1212 SER A O 1
ATOM 9372 N N . GLY A 1 1213 ? -4.084 37.489 48.571 1.00 89.56 1213 GLY A N 1
ATOM 9373 C CA . GLY A 1 1213 ? -4.199 38.065 49.902 1.00 89.56 1213 GLY A CA 1
ATOM 9374 C C . GLY A 1 1213 ? -5.608 38.101 50.470 1.00 89.56 1213 GLY A C 1
ATOM 9375 O O . GLY A 1 1213 ? -6.554 37.511 49.949 1.00 89.56 1213 GLY A O 1
ATOM 9376 N N . LEU A 1 1214 ? -5.709 38.799 51.597 1.00 92.31 1214 LEU A N 1
ATOM 9377 C CA . LEU A 1 1214 ? -6.932 38.976 52.358 1.00 92.31 1214 LEU A CA 1
ATOM 9378 C C . LEU A 1 1214 ? -7.698 40.220 51.889 1.00 92.31 1214 LEU A C 1
ATOM 9380 O O . LEU A 1 1214 ? -7.181 41.334 51.951 1.00 92.31 1214 LEU A O 1
ATOM 9384 N N . TYR A 1 1215 ? -8.951 40.012 51.503 1.00 95.44 1215 TYR A N 1
ATOM 9385 C CA . TYR A 1 1215 ? -9.923 41.027 51.122 1.00 95.44 1215 TYR A CA 1
ATOM 9386 C C . TYR A 1 1215 ? -11.164 40.951 52.012 1.00 95.44 1215 TYR A C 1
ATOM 9388 O O . TYR A 1 1215 ? -11.416 39.954 52.693 1.00 95.44 1215 TYR A O 1
ATOM 9396 N N . PHE A 1 1216 ? -11.963 42.008 51.984 1.00 95.25 1216 PHE A N 1
ATOM 9397 C CA . PHE A 1 1216 ? -13.240 42.077 52.678 1.00 95.25 1216 PHE A CA 1
ATOM 9398 C C . PHE A 1 1216 ? -14.321 42.503 51.698 1.00 95.25 1216 PHE A C 1
ATOM 9400 O O . PHE A 1 1216 ? -14.188 43.543 51.059 1.00 95.25 1216 PHE A O 1
ATOM 9407 N N . VAL A 1 1217 ? -15.392 41.723 51.585 1.00 96.12 1217 VAL A N 1
ATOM 9408 C CA . VAL A 1 1217 ? -16.609 42.174 50.909 1.00 96.12 1217 VAL A CA 1
ATOM 9409 C C . VAL A 1 1217 ? -17.530 42.780 51.945 1.00 96.12 1217 VAL A C 1
ATOM 9411 O O . VAL A 1 1217 ? -17.884 42.124 52.918 1.00 96.12 1217 VAL A O 1
ATOM 9414 N N . GLN A 1 1218 ? -17.908 44.031 51.746 1.00 95.44 1218 GLN A N 1
ATOM 9415 C CA . GLN A 1 1218 ? -18.850 44.750 52.581 1.00 95.44 1218 GLN A CA 1
ATOM 9416 C C . GLN A 1 1218 ? -20.098 45.059 51.768 1.00 95.44 1218 GLN A C 1
ATOM 9418 O O . GLN A 1 1218 ? -20.017 45.554 50.644 1.00 95.44 1218 GLN A O 1
ATOM 9423 N N . MET A 1 1219 ? -21.250 44.777 52.359 1.00 93.38 1219 MET A N 1
ATOM 9424 C CA . MET A 1 1219 ? -22.546 45.125 51.815 1.00 93.38 1219 MET A CA 1
ATOM 9425 C C . MET A 1 1219 ? -23.242 46.132 52.718 1.00 93.38 1219 MET A C 1
ATOM 9427 O O . MET A 1 1219 ? -23.431 45.866 53.905 1.00 93.38 1219 MET A O 1
ATOM 9431 N N . ASN A 1 1220 ? -23.662 47.245 52.126 1.00 91.12 1220 ASN A N 1
ATOM 9432 C CA . ASN A 1 1220 ? -24.560 48.215 52.737 1.00 91.12 1220 ASN A CA 1
ATOM 9433 C C . ASN A 1 1220 ? -25.973 48.004 52.179 1.00 91.12 1220 ASN A C 1
ATOM 9435 O O . ASN A 1 1220 ? -26.153 47.951 50.962 1.00 91.12 1220 ASN A O 1
ATOM 9439 N N . TYR A 1 1221 ? -26.959 47.890 53.063 1.00 87.19 1221 TYR A N 1
ATOM 9440 C CA . TYR A 1 1221 ? -28.384 47.777 52.754 1.00 87.19 1221 TYR A CA 1
ATOM 9441 C C . TYR A 1 1221 ? -29.151 48.721 53.689 1.00 87.19 1221 TYR A C 1
ATOM 9443 O O . TYR A 1 1221 ? -29.292 48.443 54.881 1.00 87.19 1221 TYR A O 1
ATOM 9451 N N . GLY A 1 1222 ? -29.617 49.865 53.175 1.00 81.62 1222 GLY A N 1
ATOM 9452 C CA . GLY A 1 1222 ? -30.157 50.938 54.025 1.00 81.62 1222 GLY A CA 1
ATOM 9453 C C . GLY A 1 1222 ? -29.151 51.366 55.108 1.00 81.62 1222 GLY A C 1
ATOM 9454 O O . GLY A 1 1222 ? -28.034 51.757 54.779 1.00 81.62 1222 GLY A O 1
ATOM 9455 N N . ASP A 1 1223 ? -29.534 51.230 56.383 1.00 82.19 1223 ASP A N 1
ATOM 9456 C CA . ASP A 1 1223 ? -28.679 51.516 57.551 1.00 82.19 1223 ASP A CA 1
ATOM 9457 C C . ASP A 1 1223 ? -27.872 50.293 58.051 1.00 82.19 1223 ASP A C 1
ATOM 9459 O O . ASP A 1 1223 ? -27.133 50.387 59.033 1.00 82.19 1223 ASP A O 1
ATOM 9463 N N . HIS A 1 1224 ? -28.003 49.126 57.406 1.00 83.75 1224 HIS A N 1
ATOM 9464 C CA . HIS A 1 1224 ? -27.302 47.899 57.791 1.00 83.75 1224 HIS A CA 1
ATOM 9465 C C . HIS A 1 1224 ? -26.020 47.703 56.985 1.00 83.75 1224 HIS A C 1
ATOM 9467 O O . HIS A 1 1224 ? -26.013 47.830 55.762 1.00 83.75 1224 HIS A O 1
ATOM 9473 N N . VAL A 1 1225 ? -24.949 47.311 57.677 1.00 90.38 1225 VAL A N 1
ATOM 9474 C CA . VAL A 1 1225 ? -23.654 46.986 57.073 1.00 90.38 1225 VAL A CA 1
ATOM 9475 C C . VAL A 1 1225 ? -23.225 45.597 57.527 1.00 90.38 1225 VAL A C 1
ATOM 9477 O O . VAL A 1 1225 ? -23.117 45.346 58.726 1.00 90.38 1225 VAL A O 1
ATOM 9480 N N . GLN A 1 1226 ? -22.948 44.698 56.583 1.00 92.50 1226 GLN A N 1
ATOM 9481 C CA . GLN A 1 1226 ? -22.376 43.379 56.866 1.00 92.50 1226 GLN A CA 1
ATOM 9482 C C . GLN A 1 1226 ? -21.112 43.171 56.037 1.00 92.50 1226 GLN A C 1
ATOM 9484 O O . GLN A 1 1226 ? -21.060 43.545 54.871 1.00 92.50 1226 GLN A O 1
ATOM 9489 N N . THR A 1 1227 ? -20.069 42.604 56.643 1.00 94.31 1227 THR A N 1
ATOM 9490 C CA . THR A 1 1227 ? -18.775 42.374 55.985 1.00 94.31 1227 THR A CA 1
ATOM 9491 C C . THR A 1 1227 ? -18.367 40.912 56.117 1.00 94.31 1227 THR A C 1
ATOM 9493 O O . THR A 1 1227 ? -18.491 40.347 57.200 1.00 94.31 1227 THR A O 1
ATOM 9496 N N . GLN A 1 1228 ? -17.865 40.314 55.036 1.00 95.88 1228 GLN A N 1
ATOM 9497 C CA . GLN A 1 1228 ? -17.313 38.961 55.009 1.00 95.88 1228 GLN A CA 1
ATOM 9498 C C . GLN A 1 1228 ? -15.874 38.947 54.505 1.00 95.88 1228 GLN A C 1
ATOM 9500 O O . GLN A 1 1228 ? -15.448 39.788 53.712 1.00 95.88 1228 GLN A O 1
ATOM 9505 N N . LYS A 1 1229 ? -15.117 37.963 54.987 1.00 93.75 1229 LYS A N 1
ATOM 9506 C CA . LYS A 1 1229 ? -13.717 37.740 54.629 1.00 93.75 1229 LYS A CA 1
ATOM 9507 C C . LYS A 1 1229 ? -13.612 37.073 53.257 1.00 93.75 1229 LYS A C 1
ATOM 9509 O O . LYS A 1 1229 ? -14.376 36.161 52.971 1.00 93.75 1229 LYS A 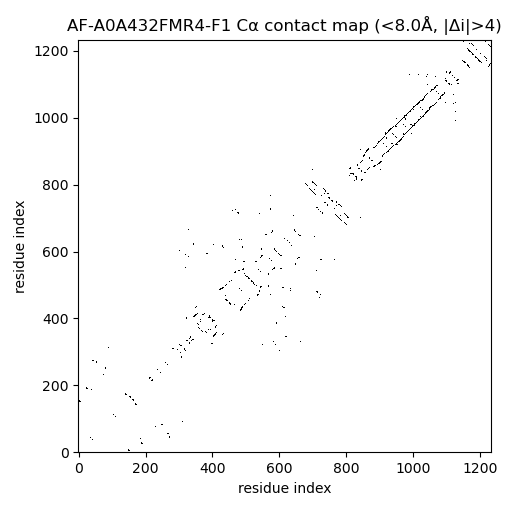O 1
ATOM 9514 N N . LEU A 1 1230 ? -12.620 37.449 52.461 1.00 92.69 1230 LEU A N 1
ATOM 9515 C CA . LEU A 1 1230 ? -12.268 36.856 51.170 1.00 92.69 1230 LEU A CA 1
ATOM 9516 C C . LEU A 1 1230 ? -10.767 36.546 51.156 1.00 92.69 1230 LEU A C 1
ATOM 9518 O O . LEU A 1 1230 ? -9.961 37.419 51.460 1.00 92.69 1230 LEU A O 1
ATOM 9522 N N . ILE A 1 1231 ? -10.367 35.325 50.821 1.00 93.00 1231 ILE A N 1
ATOM 9523 C CA . ILE A 1 1231 ? -8.958 34.930 50.714 1.00 93.00 1231 ILE A CA 1
ATOM 9524 C C . ILE A 1 1231 ? -8.698 34.525 49.265 1.00 93.00 1231 ILE A C 1
ATOM 9526 O O . ILE A 1 1231 ? -9.108 33.450 48.839 1.00 93.00 1231 ILE A O 1
ATOM 9530 N N . LEU A 1 1232 ? -8.025 35.393 48.513 1.00 90.56 1232 LEU A N 1
ATOM 9531 C CA . LEU A 1 1232 ? -7.584 35.094 47.154 1.00 90.56 1232 LEU A CA 1
ATOM 9532 C C . LEU A 1 1232 ? -6.238 34.372 47.214 1.00 90.56 1232 LEU A C 1
ATOM 9534 O O . LEU A 1 1232 ? -5.262 34.925 47.732 1.00 90.56 1232 LEU A O 1
ATOM 9538 N N . LEU A 1 1233 ? -6.186 33.166 46.656 1.00 83.44 1233 LEU A N 1
ATOM 9539 C CA . LEU A 1 1233 ? -4.954 32.429 46.398 1.00 83.44 1233 LEU A CA 1
ATOM 9540 C C . LEU A 1 1233 ? -4.684 32.530 44.896 1.00 83.44 1233 LEU A C 1
ATOM 9542 O O . LEU A 1 1233 ? -5.442 31.969 44.122 1.00 83.44 1233 LEU A O 1
ATOM 9546 N N . LYS A 1 1234 ? -3.658 33.272 44.481 1.00 68.50 1234 LYS A N 1
ATOM 9547 C CA . LYS A 1 1234 ? -3.056 33.112 43.148 1.00 68.50 1234 LYS A CA 1
ATOM 9548 C C . LYS A 1 1234 ? -1.747 32.372 43.270 1.00 68.50 1234 LYS A C 1
ATOM 9550 O O . LYS A 1 1234 ? -1.056 32.642 44.286 1.00 68.50 1234 LYS A O 1
#

Sequence (1234 aa):
MQTFHNIGTSTDWIVMVIYFIVIMLFGSYFGRYTKTTSDFFFGGRRFSWWLITMSIVATGVGSHSFVKYSAKGFEHGISSSMTYLNDWFFIAFFMFGWLPIIVYSKVRSIPEYFEKRFSPSARFLATILLLLYMIGYIGIGFLTLGKAVIPMLPESFSIFGTTLPITLMGAIIVIAVITGIYITFGGQTAVIFTDLLQGFILLFAGMLLFFFGITYLGGFDIFWNLLPTEWKLPLADFNKPSDFNFVGIFWQDAIAGSIGFLFMNQGLIMRFMACKNVNEGRKAAAINKAIAKGWPIMGKNNGQSYELMELAPNGMPVYYVTDNINSARTVSTDNVWPGGDGQYFLTGQGMTVGIWDNGKVRNTHQELIGRVQQMDGATTLGGHATHVGGTMIASGYINNAHGMAHEAQLHAYEWANDNSEMATAAANGLGISNHSYGSYLGWTWDYFGDDRWAWFGDLDVDSTEDYKFGFYSNATRNWDIIAYNAPNYLIVHSAGNERNDGAAPGAEHWVYSPADNDWILSTDTRESDGPWDCLGHTKTAKNILTVGAVEDIVGGYEYPNQVQLASFSSGGPLDDGRIKPDIVANGTGLYSCLEQSDTDYGSYWGTSMAAPSVAGSLTLVRQHYETFVDTSIRAATLKGLAIHTADEAGSHNGPDYKFGWGLMNTEKAVTLITELGDGHDLIETELPYLDSLDYQFTSLGADPFRATLSWSDPPGTPVTPSIDPGDIMLVHDLDLRVIDPNGQVHFPYKLNKFDPTQAAFTGDNIIDNVEQVFIGLTTPGNYTVRVKHKGILQAEQFFGLIVTYGASVPEMIHVTPSGNDDTGDGSTNNPFASIQAALDFAGMGDTILVAPGTYMENVELENQNLVIASYYLLDGDSSHIDNTIIDGDGQGKVISMNLAGPNTKLIGFTITNGYTTSSGAGLYCLDSYPTISHCIFKENNAGISNTSIHGGSITADHSEITLDHVMIYSNFAAGHGGGVYATHSHINASNLLVVNNIANVKGGAFSFYKSSGTFDHVTIVNDSAQVEGGALFMRESEVTFTNSIIWGNRPQQIAFSEYGDPSLVNIFYSILDEFVTGVETHNNGTVNFGLFDVFDDNPLFCDLDSGNYYLAENSLCVNSGENGTHMGVYGIGCNAILKIDDQVHIAELFTLRNPYPNPFNPSTTIIYSIPVQSTVLLQIFDINGRLVKTLDNGIKQPGEYKCFWNPTNVSSGLYFVQMNYGDHVQTQKLILLK

pLDDT: mean 86.55, std 12.04, range [34.62, 98.75]